Protein 2W4L (pdb70)

Sequence (930 aa):
CKKRDDYLEWPEYFMAVAFLSSAQRSKDPNSQVGACIVNSENKIVGIGYNGMPNGCSDDVLPWRRTAENKLDTKYPYVCHAELNAIMNDVKGCSMYVALFPCNECAKLLIIQAGIKEVIFMSDKYHDSSDEATAARLLFNMMAGVTFRKFIPKCSKIVIDFDSIDYLEWPEYFMAVAFLSAQRSKDPNSQVGACIVNSENKIVGIGYNGMPNGCSDDVLPWRRTAENKLDTKYPYVCHAELNAIMNKDVKGCSMYVALFPCNECAKLIIQAGIKEVIFMSDKYHDSDEATAARLLFNMAGVTFRKFIPKCSKIVIDFDSINDYLEWPEYFMAVAFLSAQRSKDPNSQVGACIVNSENKIVGIGYNGMPNGCSDDVLPPYVCHAELNAIMNKVKGCSMYVALFPCNECAKLIIQAGIIKEVIFMSDKYHDSDEATAARLLFNMAGVTFRKFIPKCSKIVIDFDSIDYLEWPEYFMAVAFLSAQRSKDPNSQVGACIVNSENKIVGIGYNGMPNGCVLPWRRTAENKTKYPYVCHAELNAIMNKVKGCSMYVALFPCNECAKLIIQAGIKEVIFMSDKYHDSDEATAARLLFNMAGVTFRKFIPKCSKIVIDFDSIYLEWPEYFMAVAFLSAQRSKDPNSQVGACIVNSENKIVGIGYNGMPNGCSDDVLPWRRTAENKLDTKYPYVCHAELNAIMNKNLTDVKGCSMYVALFPCNECAKLIIQAGIKEVIFMSDKYHDSDEATAARLLFNMAGVTFRKFIPKCSKIVIDFDSINSRPKRDDYLEWPEYFMAVAFLSSAQRSKDPNSQVGACIVNSENKIVGIGYNGMPNGCSDDVLPWRRTAENKLDTKYPYVCHAELNAIMNDVKGCSMYVALFPCNECAKLIIQAGIKEVIFMMSDKYHDSDEATAARLLFNMAGVTFRKFIPKCSKIVIDFDSIN

Solvent-accessible surface area: 39322 Å² total; per-residue (Å²): 84,99,66,49,103,111,57,22,82,121,28,5,3,1,0,0,0,0,11,0,0,6,48,35,0,29,1,61,84,42,60,13,0,0,0,0,5,42,108,112,56,46,37,47,6,20,2,43,9,5,17,2,68,68,15,48,31,102,92,8,33,18,145,130,115,43,122,67,110,33,67,6,16,110,8,5,12,0,79,1,8,14,16,0,20,36,66,144,18,110,46,5,23,0,9,0,1,32,16,0,26,13,70,4,0,6,8,0,9,13,7,20,1,102,37,0,1,14,12,6,34,109,128,80,135,40,55,80,8,45,2,0,42,75,0,0,98,62,16,53,7,66,57,111,119,11,138,35,159,51,51,112,10,62,0,41,1,92,83,45,198,81,16,51,69,49,10,2,2,0,0,0,0,18,0,0,12,62,14,6,120,3,87,80,48,94,41,2,0,0,0,4,37,109,120,54,51,9,15,4,24,0,45,8,10,24,3,92,64,15,16,124,99,87,6,23,51,127,130,116,46,162,54,111,36,52,8,14,117,12,3,12,0,80,0,13,15,14,0,8,29,52,83,156,9,86,45,4,22,0,14,3,7,44,14,1,29,12,78,5,0,6,5,0,10,20,5,19,0,94,42,0,1,13,25,14,33,124,125,76,136,37,46,86,7,45,0,0,44,68,0,0,101,48,14,45,5,86,60,109,83,10,142,36,166,42,56,119,7,78,0,56,0,83,81,23,110,196,91,14,80,72,54,4,2,3,0,0,0,0,13,0,0,6,60,14,6,107,31,120,136,62,77,18,0,0,0,0,6,42,98,107,60,43,12,20,6,20,1,46,9,18,53,2,83,80,0,68,142,49,136,57,168,120,58,41,0,72,0,8,13,15,0,14,32,56,81,59,167,45,8,22,0,21,0,1,36,14,0,26,33,60,4,0,15,6,0,7,20,13,8,3,45,43,0,12,13,7,1,32,100,123,80,132,37,64,96,6,28,20,0,42,18,2,0,93,28,23,62,11,66,60,122,107,14,130,40,163,44,60,116,7,52,1,55,1,101,82,62,171,86,15,88,76,48,19,5,2,0,0,0,0,9,0,0,6,53,41,6,153,21,119,104,43,79,12,0,0,0,0,6,24,83,124,57,42,19,37,6,23,2,64,6,12,68,3,85,65,58,191,24,61,132,61,204,70,7,51,132,98,106,160,119,16,2,21,0,69,0,7,11,19,0,7,35,98,53,44,132,36,3,24,0,17,0,0,30,15,1,28,30,66,4,0,12,6,0,6,20,8,21,1,108,45,0,0,12,23,2,36,98,123,79,138,36,121,95,5,67,38,0,43,78,1,0,101,42,16,54,7,73,53,102,118,9,121,26,170,83,53,105,16,66,2,34,1,98,82,44,150,22,71,104,22,6,3,1,0,0,0,0,13,0,0,6,38,11,6,78,3,91,75,43,80,19,0,0,0,0,6,42,103,136,56,33,26,4,5,24,0,48,9,10,12,0,84,64,2,53,127,103,93,10,22,41,126,125,116,51,175,58,114,38,63,3,16,97,11,4,10,0,79,1,9,10,11,0,0,22,49,40,43,94,126,41,0,103,46,7,23,0,6,0,1,33,23,2,31,10,72,4,0,6,8,0,9,12,2,22,1,98,42,0,1,13,30,16,43,107,136,89,128,31,61,91,9,54,1,0,78,63,0,0,99,54,18,47,4,78,53,100,94,8,134,29,176,57,50,120,7,66,0,39,1,66,62,19,75,52,230,177,100,44,102,114,53,20,78,114,33,17,3,1,0,0,0,0,11,0,0,5,48,38,0,32,2,42,66,44,59,16,0,0,0,0,4,43,112,104,54,57,36,51,6,20,1,47,8,7,17,2,81,70,11,49,34,107,105,3,25,2,97,135,113,49,118,63,112,33,69,6,11,103,5,8,11,0,78,0,8,10,18,0,17,21,75,133,19,120,44,4,21,0,6,0,1,36,16,1,28,13,71,4,0,6,6,0,8,16,5,17,1,88,77,0,2,12,28,13,31,123,130,79,132,33,65,92,7,46,1,0,45,65,0,0,99,54,18,43,6,87,69,123,105,6,130,34,115,70,47,102,10,72,0,52,0,70,81,20,117

Organism: Homo sapiens (NCBI:txid9606)

B-factor: mean 27.49, std 8.94, range [11.86, 60.99]

Secondary structure (DSSP, 8-state):
----SSPPPHHHHHHHHHHHHHTT---SS---EEEEE-TTS-EEEEEESBPPTT--TTTS---S--SSGGGSSTTT-B-HHHHHHH---TT-EEEEEEPPPHHHHHHHHHTT--EEEEEE-TTTTSHHHHHHHHHHHHHT-EEEE---S-SEEEEEGGG-/----HHHHHHHHHHHHHTT---SS---EEEEE-TT--EEEEEE-BPPTT--SS-S---S--SSGGGSSTTT-B-HHHHHHHT---TT-EEEEEEPPPHHHHHHHHHHT--EEEEEE-TTTTSHHHHHHHHHHHHHT-EEEE---S-SEEEEEGGGG-/-PPPHHHHHHHHHHHHHTT---SS---EEEEE-TTS-EEEEEE-BPPTT-TT-------B-HHHHHHHT--TT-EEEEEE---HHHHHHHHHTT--EEEEEE-TTTTSHHHHHHHHHHHHHT-EEEE---SSSEEEEEGGG-/----HHHHHHHHHHHHHTT---SS---EEEEE-TTS-EEEEEE-BPPTT---TTHHHHHH----SS-B-HHHHHHHH--TT-EEEEEEPPPHHHHHHHHHHT--EEEEEE-TTTTSHHHHHHHHHHHHHT-EEEE---SSSEEEEEGGG-/---HHHHHHHHHHHHHTT---SS---EEEEE-TTS-EEEEEE-BPPTT--SS-S---S--SSGGGSSTTTPBPHHHHHHHT--SS--TT-EEEEEEPPPHHHHHHHHHTT--EEEEEE-TTTTSHHHHHHHHHHHHHT-EEEE---S-SEEEEEGGGGTS--/--SSPPPHHHHHHHHHHHHHTT---SS---EEEEE-TTS-EEEEEE-BPPTT--TTTS---S--SSGGGSSTTTPBPHHHHHHH---TT-EEEEEEPPPHHHHHHHHHHT--EEEEEE-TTTTSHHHHHHHHHHHHHT-EEEE---SSSEEEEEGGGG-

Structure (mmCIF, N/CA/C/O backbone):
data_2W4L
#
_entry.id   2W4L
#
_cell.length_a   66.230
_cell.length_b   80.070
_cell.length_c   96.240
_cell.angle_alpha   90.00
_cell.angle_beta   94.34
_cell.angle_gamma   90.00
#
_symmetry.space_group_name_H-M   'P 1 21 1'
#
loop_
_entity.id
_entity.type
_entity.pdbx_description
1 polymer 'DEOXYCYTIDYLATE DEAMINASE'
2 non-polymer 'ZINC ION'
3 non-polymer 'CHLORIDE ION'
4 water water
#
loop_
_atom_site.group_PDB
_atom_site.id
_atom_site.type_symbol
_atom_site.label_atom_id
_atom_site.label_alt_id
_atom_site.label_comp_id
_atom_site.label_asym_id
_atom_site.label_entity_id
_atom_site.label_seq_id
_atom_site.pdbx_PDB_ins_code
_atom_site.Cartn_x
_atom_site.Cartn_y
_atom_site.Cartn_z
_atom_site.occupancy
_atom_site.B_iso_or_equiv
_atom_site.auth_seq_id
_atom_site.auth_comp_id
_atom_site.auth_asym_id
_atom_site.auth_atom_id
_atom_site.pdbx_PDB_model_num
ATOM 1 N N . CYS A 1 3 ? 30.431 54.310 73.292 1.00 47.53 6 CYS A N 1
ATOM 2 C CA . CYS A 1 3 ? 31.162 53.462 72.305 1.00 47.11 6 CYS A CA 1
ATOM 3 C C . CYS A 1 3 ? 31.598 52.157 72.961 1.00 46.43 6 CYS A C 1
ATOM 4 O O . CYS A 1 3 ? 32.523 52.144 73.778 1.00 46.85 6 CYS A O 1
ATOM 7 N N . LYS A 1 4 ? 30.930 51.065 72.595 1.00 45.41 7 LYS A N 1
ATOM 8 C CA . LYS A 1 4 ? 31.104 49.774 73.258 1.00 44.57 7 LYS A CA 1
ATOM 9 C C . LYS A 1 4 ? 31.671 48.724 72.302 1.00 43.72 7 LYS A C 1
ATOM 10 O O . LYS A 1 4 ? 31.825 48.978 71.106 1.00 43.37 7 LYS A O 1
ATOM 13 N N . LYS A 1 5 ? 31.969 47.542 72.838 1.00 42.66 8 LYS A N 1
ATOM 14 C CA . LYS A 1 5 ? 32.527 46.450 72.042 1.00 41.96 8 LYS A CA 1
ATOM 15 C C . LYS A 1 5 ? 31.497 45.870 71.067 1.00 41.18 8 LYS A C 1
ATOM 16 O O . LYS A 1 5 ? 30.285 46.039 71.255 1.00 40.90 8 LYS A O 1
ATOM 22 N N . ARG A 1 6 ? 31.987 45.198 70.024 1.00 40.32 9 ARG A N 1
ATOM 23 C CA . ARG A 1 6 ? 31.121 44.471 69.081 1.00 39.62 9 ARG A CA 1
ATOM 24 C C . ARG A 1 6 ? 30.380 43.352 69.798 1.00 39.01 9 ARG A C 1
ATOM 25 O O . ARG A 1 6 ? 30.904 42.770 70.746 1.00 38.92 9 ARG A O 1
ATOM 33 N N . ASP A 1 7 ? 29.177 43.041 69.318 1.00 38.52 10 ASP A N 1
ATOM 34 C CA . ASP A 1 7 ? 28.429 41.867 69.769 1.00 38.00 10 ASP A CA 1
ATOM 35 C C . ASP A 1 7 ? 28.514 40.705 68.765 1.00 37.46 10 ASP A C 1
ATOM 36 O O . ASP A 1 7 ? 28.269 39.554 69.133 1.00 37.51 10 ASP A O 1
ATOM 38 N N . ASP A 1 8 ? 28.892 41.014 67.520 1.00 36.54 11 ASP A N 1
ATOM 39 C CA . ASP A 1 8 ? 28.856 40.065 66.392 1.00 35.91 11 ASP A CA 1
ATOM 40 C C . ASP A 1 8 ? 30.221 39.454 65.995 1.00 34.72 11 ASP A C 1
ATOM 41 O O . ASP A 1 8 ? 30.389 39.005 64.863 1.00 34.87 11 ASP A O 1
ATOM 46 N N . TYR A 1 9 ? 31.185 39.427 66.911 1.00 33.07 12 TYR A N 1
ATOM 47 C CA . TYR A 1 9 ? 32.517 38.881 66.602 1.00 31.85 12 TYR A CA 1
ATOM 48 C C . TYR A 1 9 ? 32.506 37.349 66.499 1.00 30.62 12 TYR A C 1
ATOM 49 O O . TYR A 1 9 ? 31.604 36.685 67.020 1.00 30.18 12 TYR A O 1
ATOM 58 N N . LEU A 1 10 ? 33.515 36.804 65.819 1.00 29.11 13 LEU A N 1
ATOM 59 C CA . LEU A 1 10 ? 33.686 35.356 65.682 1.00 27.89 13 LEU A CA 1
ATOM 60 C C . LEU A 1 10 ? 34.182 34.742 67.000 1.00 27.29 13 LEU A C 1
ATOM 61 O O . LEU A 1 10 ? 35.219 35.139 67.522 1.00 27.30 13 LEU A O 1
ATOM 66 N N . GLU A 1 11 ? 33.442 33.773 67.529 1.00 26.56 14 GLU A N 1
ATOM 67 C CA . GLU A 1 11 ? 33.789 33.150 68.804 1.00 26.25 14 GLU A CA 1
ATOM 68 C C . GLU A 1 11 ? 34.795 32.029 68.603 1.00 25.11 14 GLU A C 1
ATOM 69 O O . GLU A 1 11 ? 34.949 31.531 67.491 1.00 24.06 14 GLU A O 1
ATOM 75 N N . TRP A 1 12 ? 35.457 31.618 69.685 1.00 24.34 15 TRP A N 1
ATOM 76 C CA . TRP A 1 12 ? 36.600 30.706 69.564 1.00 24.20 15 TRP A CA 1
ATOM 77 C C . TRP A 1 12 ? 36.286 29.306 69.011 1.00 23.32 15 TRP A C 1
ATOM 78 O O . TRP A 1 12 ? 37.077 28.797 68.225 1.00 23.48 15 TRP A O 1
ATOM 89 N N . PRO A 1 13 ? 35.136 28.691 69.384 1.00 22.38 16 PRO A N 1
ATOM 90 C CA . PRO A 1 13 ? 34.859 27.353 68.828 1.00 21.87 16 PRO A CA 1
ATOM 91 C C . PRO A 1 13 ? 34.673 27.357 67.308 1.00 21.43 16 PRO A C 1
ATOM 92 O O . PRO A 1 13 ? 35.219 26.502 66.620 1.00 21.96 16 PRO A O 1
ATOM 96 N N . GLU A 1 14 ? 33.929 28.328 66.789 1.00 20.84 17 GLU A N 1
ATOM 97 C CA . GLU A 1 14 ? 33.728 28.434 65.353 1.00 20.75 17 GLU A CA 1
ATOM 98 C C . GLU A 1 14 ? 35.030 28.817 64.677 1.00 19.92 17 GLU A C 1
ATOM 99 O O . GLU A 1 14 ? 35.315 28.349 63.582 1.00 19.35 17 GLU A O 1
ATOM 105 N N . TYR A 1 15 ? 35.814 29.671 65.337 1.00 19.25 18 TYR A N 1
ATOM 106 C CA . TYR A 1 15 ? 37.092 30.106 64.793 1.00 18.64 18 TYR A CA 1
ATOM 107 C C . TYR A 1 15 ? 38.058 28.928 64.547 1.00 18.04 18 TYR A C 1
ATOM 108 O O . TYR A 1 15 ? 38.639 28.825 63.469 1.00 17.90 18 TYR A O 1
ATOM 117 N N . PHE A 1 16 ? 38.219 28.053 65.541 1.00 17.49 19 PHE A N 1
ATOM 118 C CA . PHE A 1 16 ? 39.140 26.916 65.423 1.00 17.14 19 PHE A CA 1
ATOM 119 C C . PHE A 1 16 ? 38.692 25.913 64.355 1.00 16.76 19 PHE A C 1
ATOM 120 O O . PHE A 1 16 ? 39.522 25.379 63.627 1.00 16.78 19 PHE A O 1
ATOM 128 N N . MET A 1 17 ? 37.391 25.641 64.275 1.00 16.45 20 MET A N 1
ATOM 129 C CA . MET A 1 17 ? 36.882 24.764 63.216 1.00 16.39 20 MET A CA 1
ATOM 130 C C . MET A 1 17 ? 36.986 25.444 61.845 1.00 15.75 20 MET A C 1
ATOM 131 O O . MET A 1 17 ? 37.242 24.770 60.846 1.00 15.72 20 MET A O 1
ATOM 136 N N . ALA A 1 18 ? 36.805 26.767 61.795 1.00 15.05 21 ALA A N 1
ATOM 137 C CA . ALA A 1 18 ? 36.981 27.522 60.553 1.00 14.77 21 ALA A CA 1
ATOM 138 C C . ALA A 1 18 ? 38.428 27.444 60.033 1.00 14.51 21 ALA A C 1
ATOM 139 O O . ALA A 1 18 ? 38.649 27.373 58.826 1.00 14.41 21 ALA A O 1
ATOM 141 N N . VAL A 1 19 ? 39.403 27.481 60.937 1.00 14.58 22 VAL A N 1
ATOM 142 C CA . VAL A 1 19 ? 40.804 27.295 60.556 1.00 14.67 22 VAL A CA 1
ATOM 143 C C . VAL A 1 19 ? 40.985 25.904 59.932 1.00 15.10 22 VAL A C 1
ATOM 144 O O . VAL A 1 19 ? 41.668 25.770 58.926 1.00 15.57 22 VAL A O 1
ATOM 148 N N . ALA A 1 20 ? 40.355 24.885 60.516 1.00 14.89 23 ALA A N 1
ATOM 149 C CA . ALA A 1 20 ? 40.391 23.532 59.955 1.00 15.12 23 ALA A CA 1
ATOM 150 C C . ALA A 1 20 ? 39.803 23.500 58.531 1.00 14.96 23 ALA A C 1
ATOM 151 O O . ALA A 1 20 ? 40.436 23.002 57.604 1.00 15.15 23 ALA A O 1
ATOM 153 N N . PHE A 1 21 ? 38.599 24.031 58.365 1.00 14.60 24 PHE A N 1
ATOM 154 C CA . PHE A 1 21 ? 37.953 24.065 57.049 1.00 14.76 24 PHE A CA 1
ATOM 155 C C . PHE A 1 21 ? 38.665 24.949 56.025 1.00 14.81 24 PHE A C 1
ATOM 156 O O . PHE A 1 21 ? 38.650 24.643 54.840 1.00 14.74 24 PHE A O 1
ATOM 164 N N . LEU A 1 22 ? 39.298 26.031 56.474 1.00 14.84 25 LEU A N 1
ATOM 165 C CA . LEU A 1 22 ? 40.076 26.883 55.577 1.00 15.02 25 LEU A CA 1
ATOM 166 C C . LEU A 1 22 ? 41.316 26.128 55.109 1.00 15.47 25 LEU A C 1
ATOM 167 O O . LEU A 1 22 ? 41.634 26.112 53.923 1.00 15.78 25 LEU A O 1
ATOM 172 N N . SER A 1 23 ? 42.010 25.495 56.049 1.00 15.98 26 SER A N 1
ATOM 173 C CA A SER A 1 23 ? 43.183 24.692 55.714 0.50 15.98 26 SER A CA 1
ATOM 174 C CA B SER A 1 23 ? 43.181 24.686 55.732 0.50 15.81 26 SER A CA 1
ATOM 175 C C . SER A 1 23 ? 42.836 23.587 54.721 1.00 16.08 26 SER A C 1
ATOM 176 O O . SER A 1 23 ? 43.605 23.320 53.810 1.00 16.02 26 SER A O 1
ATOM 181 N N . ALA A 1 24 ? 41.673 22.956 54.893 1.00 16.65 27 ALA A N 1
ATOM 182 C CA . ALA A 1 24 ? 41.214 21.905 53.973 1.00 17.18 27 ALA A CA 1
ATOM 183 C C . ALA A 1 24 ? 41.141 22.376 52.511 1.00 17.75 27 ALA A C 1
ATOM 184 O O . ALA A 1 24 ? 41.413 21.593 51.594 1.00 17.88 27 ALA A O 1
ATOM 186 N N . GLN A 1 25 ? 40.807 23.651 52.294 1.00 18.18 28 GLN A N 1
ATOM 187 C CA . GLN A 1 25 ? 40.748 24.234 50.940 1.00 18.69 28 GLN A CA 1
ATOM 188 C C . GLN A 1 25 ? 42.097 24.277 50.210 1.00 18.89 28 GLN A C 1
ATOM 189 O O . GLN A 1 25 ? 42.141 24.519 49.004 1.00 18.45 28 GLN A O 1
ATOM 195 N N . ARG A 1 26 ? 43.192 24.057 50.938 1.00 19.09 29 ARG A N 1
ATOM 196 C CA . ARG A 1 26 ? 44.510 23.931 50.331 1.00 19.22 29 ARG A CA 1
ATOM 197 C C . ARG A 1 26 ? 44.733 22.579 49.651 1.00 19.64 29 ARG A C 1
ATOM 198 O O . ARG A 1 26 ? 45.682 22.440 48.874 1.00 19.19 29 ARG A O 1
ATOM 206 N N . SER A 1 27 ? 43.897 21.588 49.964 1.00 20.26 30 SER A N 1
ATOM 207 C CA . SER A 1 27 ? 44.103 20.218 49.479 1.00 21.43 30 SER A CA 1
ATOM 208 C C . SER A 1 27 ? 44.016 20.101 47.954 1.00 22.09 30 SER A C 1
ATOM 209 O O . SER A 1 27 ? 43.146 20.696 47.330 1.00 21.57 30 SER A O 1
ATOM 212 N N . LYS A 1 28 ? 44.935 19.330 47.378 1.00 23.08 31 LYS A N 1
ATOM 213 C CA . LYS A 1 28 ? 44.987 19.091 45.937 1.00 23.98 31 LYS A CA 1
ATOM 214 C C . LYS A 1 28 ? 44.238 17.807 45.565 1.00 24.66 31 LYS A C 1
ATOM 215 O O . LYS A 1 28 ? 44.140 17.478 44.384 1.00 24.12 31 LYS A O 1
ATOM 221 N N . ASP A 1 29 ? 43.724 17.087 46.569 1.00 25.18 32 ASP A N 1
ATOM 222 C CA . ASP A 1 29 ? 42.959 15.868 46.344 1.00 25.85 32 ASP A CA 1
ATOM 223 C C . ASP A 1 29 ? 41.591 16.246 45.759 1.00 26.46 32 ASP A C 1
ATOM 224 O O . ASP A 1 29 ? 40.836 16.974 46.403 1.00 26.50 32 ASP A O 1
ATOM 229 N N . PRO A 1 30 ? 41.270 15.755 44.539 1.00 27.13 33 PRO A N 1
ATOM 230 C CA . PRO A 1 30 ? 40.007 16.103 43.863 1.00 27.19 33 PRO A CA 1
ATOM 231 C C . PRO A 1 30 ? 38.752 15.530 44.507 1.00 27.46 33 PRO A C 1
ATOM 232 O O . PRO A 1 30 ? 37.661 16.047 44.279 1.00 27.67 33 PRO A O 1
ATOM 236 N N . ASN A 1 31 ? 38.905 14.488 45.316 1.00 27.56 34 ASN A N 1
ATOM 237 C CA . ASN A 1 31 ? 37.772 13.783 45.881 1.00 27.77 34 ASN A CA 1
ATOM 238 C C . ASN A 1 31 ? 37.528 14.048 47.370 1.00 27.45 34 ASN A C 1
ATOM 239 O O . ASN A 1 31 ? 36.404 13.928 47.834 1.00 27.59 34 ASN A O 1
ATOM 244 N N . SER A 1 32 ? 38.566 14.430 48.109 1.00 27.10 35 SER A N 1
ATOM 245 C CA . SER A 1 32 ? 38.448 14.642 49.553 1.00 26.57 35 SER A CA 1
ATOM 246 C C . SER A 1 32 ? 39.350 15.783 50.011 1.00 25.61 35 SER A C 1
ATOM 247 O O . SER A 1 32 ? 40.537 15.780 49.731 1.00 25.75 35 SER A O 1
ATOM 250 N N . GLN A 1 33 ? 38.777 16.772 50.685 1.00 24.57 36 GLN A N 1
ATOM 251 C CA . GLN A 1 33 ? 39.559 17.831 51.304 1.00 23.51 36 GLN A CA 1
ATOM 252 C C . GLN A 1 33 ? 39.178 17.902 52.783 1.00 22.37 36 GLN A C 1
ATOM 253 O O . GLN A 1 33 ? 38.030 18.204 53.129 1.00 22.26 36 GLN A O 1
ATOM 259 N N . VAL A 1 34 ? 40.144 17.596 53.641 1.00 20.66 37 VAL A N 1
ATOM 260 C CA . VAL A 1 34 ? 39.951 17.592 55.089 1.00 19.71 37 VAL A CA 1
ATOM 261 C C . VAL A 1 34 ? 41.023 18.467 55.749 1.00 18.53 37 VAL A C 1
ATOM 262 O O . VAL A 1 34 ? 42.156 18.574 55.257 1.00 17.22 37 VAL A O 1
ATOM 266 N N . GLY A 1 35 ? 40.644 19.097 56.854 1.00 17.62 38 GLY A N 1
ATOM 267 C CA . GLY A 1 35 ? 41.552 19.922 57.626 1.00 17.31 38 GLY A CA 1
ATOM 268 C C . GLY A 1 35 ? 41.484 19.608 59.101 1.00 17.30 38 GLY A C 1
ATOM 269 O O . GLY A 1 35 ? 40.487 19.068 59.579 1.00 17.15 38 GLY A O 1
ATOM 270 N N . ALA A 1 36 ? 42.558 19.938 59.816 1.00 17.19 39 ALA A N 1
ATOM 271 C CA . ALA A 1 36 ? 42.621 19.737 61.264 1.00 17.57 39 ALA A CA 1
ATOM 272 C C . ALA A 1 36 ? 43.336 20.911 61.925 1.00 18.11 39 ALA A C 1
ATOM 273 O O . ALA A 1 36 ? 44.188 21.542 61.312 1.00 17.65 39 ALA A O 1
ATOM 275 N N . CYS A 1 37 ? 42.979 21.183 63.179 1.00 19.22 40 CYS A N 1
ATOM 276 C CA . CYS A 1 37 ? 43.540 22.288 63.952 1.00 19.32 40 CYS A CA 1
ATOM 277 C C . CYS A 1 37 ? 43.728 21.857 65.416 1.00 19.21 40 CYS A C 1
ATOM 278 O O . CYS A 1 37 ? 42.756 21.467 66.066 1.00 19.22 40 CYS A O 1
ATOM 281 N N . ILE A 1 38 ? 44.960 21.932 65.929 1.00 18.60 41 ILE A N 1
ATOM 282 C CA . ILE A 1 38 ? 45.254 21.540 67.318 1.00 18.56 41 ILE A CA 1
ATOM 283 C C . ILE A 1 38 ? 45.399 22.795 68.188 1.00 18.83 41 ILE A C 1
ATOM 284 O O . ILE A 1 38 ? 46.106 23.730 67.811 1.00 18.12 41 ILE A O 1
ATOM 289 N N . VAL A 1 39 ? 44.726 22.801 69.340 1.00 19.50 42 VAL A N 1
ATOM 290 C CA . VAL A 1 39 ? 44.700 23.941 70.258 1.00 20.40 42 VAL A CA 1
ATOM 291 C C . VAL A 1 39 ? 45.083 23.519 71.684 1.00 21.34 42 VAL A C 1
ATOM 292 O O . VAL A 1 39 ? 44.673 22.459 72.156 1.00 21.31 42 VAL A O 1
ATOM 296 N N . ASN A 1 40 ? 45.868 24.348 72.370 1.00 22.64 43 ASN A N 1
ATOM 297 C CA . ASN A 1 40 ? 46.330 24.017 73.725 1.00 23.97 43 ASN A CA 1
ATOM 298 C C . ASN A 1 40 ? 45.402 24.574 74.807 1.00 25.27 43 ASN A C 1
ATOM 299 O O . ASN A 1 40 ? 44.379 25.182 74.501 1.00 25.01 43 ASN A O 1
ATOM 304 N N . SER A 1 41 ? 45.771 24.362 76.071 1.00 27.21 44 SER A N 1
ATOM 305 C CA . SER A 1 41 ? 44.974 24.812 77.214 1.00 28.45 44 SER A CA 1
ATOM 306 C C . SER A 1 41 ? 44.800 26.331 77.265 1.00 29.15 44 SER A C 1
ATOM 307 O O . SER A 1 41 ? 43.870 26.824 77.907 1.00 29.85 44 SER A O 1
ATOM 310 N N . GLU A 1 42 ? 45.684 27.062 76.582 1.00 29.71 45 GLU A N 1
ATOM 311 C CA . GLU A 1 42 ? 45.610 28.525 76.495 1.00 29.94 45 GLU A CA 1
ATOM 312 C C . GLU A 1 42 ? 44.737 29.012 75.339 1.00 29.21 45 GLU A C 1
ATOM 313 O O . GLU A 1 42 ? 44.667 30.210 75.089 1.00 29.22 45 GLU A O 1
ATOM 319 N N . ASN A 1 43 ? 44.090 28.092 74.622 1.00 28.60 46 ASN A N 1
ATOM 320 C CA . ASN A 1 43 ? 43.288 28.442 73.449 1.00 27.81 46 ASN A CA 1
ATOM 321 C C . ASN A 1 43 ? 44.138 29.073 72.341 1.00 27.01 46 ASN A C 1
ATOM 322 O O . ASN A 1 43 ? 43.673 29.933 71.597 1.00 26.68 46 ASN A O 1
ATOM 327 N N . LYS A 1 44 ? 45.392 28.629 72.246 1.00 26.08 47 LYS A N 1
ATOM 328 C CA . LYS A 1 44 ? 46.291 29.026 71.171 1.00 25.58 47 LYS A CA 1
ATOM 329 C C . LYS A 1 44 ? 46.469 27.828 70.231 1.00 24.36 47 LYS A C 1
ATOM 330 O O . LYS A 1 44 ? 46.498 26.677 70.678 1.00 23.44 47 LYS A O 1
ATOM 336 N N . ILE A 1 45 ? 46.571 28.111 68.933 1.00 23.28 48 ILE A N 1
ATOM 337 C CA . ILE A 1 45 ? 46.721 27.077 67.898 1.00 22.31 48 ILE A CA 1
ATOM 338 C C . ILE A 1 45 ? 48.164 26.620 67.886 1.00 22.34 48 ILE A C 1
ATOM 339 O O . ILE A 1 45 ? 49.067 27.437 67.737 1.00 22.71 48 ILE A O 1
ATOM 344 N N . VAL A 1 46 ? 48.382 25.317 68.039 1.00 22.11 49 VAL A N 1
ATOM 345 C CA . VAL A 1 46 ? 49.734 24.752 68.073 1.00 22.14 49 VAL A CA 1
ATOM 346 C C . VAL A 1 46 ? 50.041 23.863 66.864 1.00 21.67 49 VAL A C 1
ATOM 347 O O . VAL A 1 46 ? 51.147 23.346 66.745 1.00 22.31 49 VAL A O 1
ATOM 351 N N . GLY A 1 47 ? 49.071 23.668 65.973 1.00 20.80 50 GLY A N 1
ATOM 352 C CA . GLY A 1 47 ? 49.275 22.787 64.818 1.00 20.05 50 GLY A CA 1
ATOM 353 C C . GLY A 1 47 ? 48.107 22.817 63.849 1.00 19.21 50 GLY A C 1
ATOM 354 O O . GLY A 1 47 ? 46.960 22.817 64.275 1.00 18.40 50 GLY A O 1
ATOM 355 N N . ILE A 1 48 ? 48.403 22.871 62.548 1.00 18.42 51 ILE A N 1
ATOM 356 C CA . ILE A 1 48 ? 47.363 22.876 61.509 1.00 18.25 51 ILE A CA 1
ATOM 357 C C . ILE A 1 48 ? 47.759 21.949 60.361 1.00 18.19 51 ILE A C 1
ATOM 358 O O . ILE A 1 48 ? 48.920 21.901 59.961 1.00 17.78 51 ILE A O 1
ATOM 363 N N . GLY A 1 49 ? 46.790 21.225 59.815 1.00 18.03 52 GLY A N 1
ATOM 364 C CA . GLY A 1 49 ? 47.073 20.327 58.715 1.00 18.04 52 GLY A CA 1
ATOM 365 C C . GLY A 1 49 ? 45.932 20.151 57.738 1.00 17.97 52 GLY A C 1
ATOM 366 O O . GLY A 1 49 ? 44.768 20.424 58.046 1.00 17.54 52 GLY A O 1
ATOM 367 N N . TYR A 1 50 ? 46.285 19.692 56.545 1.00 17.89 53 TYR A N 1
ATOM 368 C CA . TYR A 1 50 ? 45.304 19.241 55.570 1.00 17.91 53 TYR A CA 1
ATOM 369 C C . TYR A 1 50 ? 45.833 17.990 54.888 1.00 17.76 53 TYR A C 1
ATOM 370 O O . TYR A 1 50 ? 47.019 17.677 54.995 1.00 16.75 53 TYR A O 1
ATOM 379 N N . ASN A 1 51 ? 44.945 17.273 54.205 1.00 17.95 54 ASN A N 1
ATOM 380 C CA . ASN A 1 51 ? 45.327 16.050 53.506 1.00 18.21 54 ASN A CA 1
ATOM 381 C C . ASN A 1 51 ? 46.098 16.323 52.206 1.00 18.39 54 ASN A C 1
ATOM 382 O O . ASN A 1 51 ? 45.714 17.163 51.404 1.00 17.90 54 ASN A O 1
ATOM 387 N N . GLY A 1 52 ? 47.191 15.591 52.015 1.00 18.88 55 GLY A N 1
ATOM 388 C CA . GLY A 1 52 ? 48.056 15.790 50.854 1.00 19.42 55 GLY A CA 1
ATOM 389 C C . GLY A 1 52 ? 49.251 14.857 50.861 1.00 19.80 55 GLY A C 1
ATOM 390 O O . GLY A 1 52 ? 49.408 14.041 51.764 1.00 20.20 55 GLY A O 1
ATOM 391 N N . MET A 1 53 ? 50.098 15.000 49.852 1.00 19.93 56 MET A N 1
ATOM 392 C CA . MET A 1 53 ? 51.291 14.184 49.711 1.00 19.88 56 MET A CA 1
ATOM 393 C C . MET A 1 53 ? 52.386 14.673 50.666 1.00 20.11 56 MET A C 1
ATOM 394 O O . MET A 1 53 ? 52.347 15.814 51.135 1.00 19.94 56 MET A O 1
ATOM 399 N N . PRO A 1 54 ? 53.356 13.804 50.992 1.00 20.26 57 PRO A N 1
ATOM 400 C CA . PRO A 1 54 ? 54.363 14.257 51.951 1.00 20.77 57 PRO A CA 1
ATOM 401 C C . PRO A 1 54 ? 55.187 15.431 51.432 1.00 21.28 57 PRO A C 1
ATOM 402 O O . PRO A 1 54 ? 55.180 15.715 50.232 1.00 20.80 57 PRO A O 1
ATOM 406 N N . ASN A 1 55 ? 55.877 16.100 52.352 1.00 22.08 58 ASN A N 1
ATOM 407 C CA . ASN A 1 55 ? 56.716 17.240 52.028 1.00 22.98 58 ASN A CA 1
ATOM 408 C C . ASN A 1 55 ? 57.768 16.868 50.993 1.00 23.68 58 ASN A C 1
ATOM 409 O O . ASN A 1 55 ? 58.379 15.798 51.071 1.00 23.55 58 ASN A O 1
ATOM 414 N N . GLY A 1 56 ? 57.954 17.757 50.020 1.00 24.59 59 GLY A N 1
ATOM 415 C CA . GLY A 1 56 ? 58.905 17.552 48.938 1.00 25.35 59 GLY A CA 1
ATOM 416 C C . GLY A 1 56 ? 58.381 16.720 47.782 1.00 26.04 59 GLY A C 1
ATOM 417 O O . GLY A 1 56 ? 59.067 16.588 46.768 1.00 25.54 59 GLY A O 1
ATOM 418 N N . CYS A 1 57 ? 57.173 16.165 47.925 1.00 27.19 60 CYS A N 1
ATOM 419 C CA . CYS A 1 57 ? 56.595 15.272 46.921 1.00 28.17 60 CYS A CA 1
ATOM 420 C C . CYS A 1 57 ? 55.545 16.023 46.096 1.00 29.72 60 CYS A C 1
ATOM 421 O O . CYS A 1 57 ? 54.727 16.786 46.630 1.00 29.93 60 CYS A O 1
ATOM 424 N N . SER A 1 58 ? 55.588 15.828 44.784 1.00 31.28 61 SER A N 1
ATOM 425 C CA . SER A 1 58 ? 54.819 16.666 43.873 1.00 32.23 61 SER A CA 1
ATOM 426 C C . SER A 1 58 ? 53.411 16.115 43.723 1.00 32.95 61 SER A C 1
ATOM 427 O O . SER A 1 58 ? 53.200 14.900 43.567 1.00 32.03 61 SER A O 1
ATOM 430 N N . ASP A 1 59 ? 52.444 17.029 43.764 1.00 33.97 62 ASP A N 1
ATOM 431 C CA . ASP A 1 59 ? 51.049 16.680 43.529 1.00 34.68 62 ASP A CA 1
ATOM 432 C C . ASP A 1 59 ? 50.799 16.427 42.045 1.00 35.00 62 ASP A C 1
ATOM 433 O O . ASP A 1 59 ? 49.676 16.103 41.666 1.00 35.14 62 ASP A O 1
ATOM 438 N N . ASP A 1 60 ? 51.834 16.616 41.215 1.00 35.05 63 ASP A N 1
ATOM 439 C CA . ASP A 1 60 ? 51.819 16.189 39.815 1.00 35.20 63 ASP A CA 1
ATOM 440 C C . ASP A 1 60 ? 52.883 15.107 39.543 1.00 34.48 63 ASP A C 1
ATOM 441 O O . ASP A 1 60 ? 53.399 15.011 38.433 1.00 34.79 63 ASP A O 1
ATOM 446 N N . VAL A 1 61 ? 53.238 14.320 40.554 1.00 33.37 64 VAL A N 1
ATOM 447 C CA . VAL A 1 61 ? 54.133 13.167 40.355 1.00 32.60 64 VAL A CA 1
ATOM 448 C C . VAL A 1 61 ? 53.581 11.881 40.971 1.00 31.70 64 VAL A C 1
ATOM 449 O O . VAL A 1 61 ? 53.874 10.790 40.488 1.00 31.97 64 VAL A O 1
ATOM 453 N N . LEU A 1 62 ? 52.779 12.008 42.024 1.00 30.43 65 LEU A N 1
ATOM 454 C CA . LEU A 1 62 ? 52.111 10.866 42.622 1.00 29.25 65 LEU A CA 1
ATOM 455 C C . LEU A 1 62 ? 50.643 10.879 42.193 1.00 29.11 65 LEU A C 1
ATOM 456 O O . LEU A 1 62 ? 50.070 11.950 41.981 1.00 28.32 65 LEU A O 1
ATOM 461 N N . PRO A 1 63 ? 50.031 9.687 42.066 1.00 28.83 66 PRO A N 1
ATOM 462 C CA . PRO A 1 63 ? 48.674 9.568 41.538 1.00 29.04 66 PRO A CA 1
ATOM 463 C C . PRO A 1 63 ? 47.606 9.933 42.564 1.00 29.37 66 PRO A C 1
ATOM 464 O O . PRO A 1 63 ? 47.775 9.664 43.764 1.00 28.88 66 PRO A O 1
ATOM 468 N N . TRP A 1 64 ? 46.514 10.526 42.091 1.00 29.71 67 TRP A N 1
ATOM 469 C CA . TRP A 1 64 ? 45.400 10.916 42.961 1.00 30.22 67 TRP A CA 1
ATOM 470 C C . TRP A 1 64 ? 44.175 10.001 42.856 1.00 31.34 67 TRP A C 1
ATOM 471 O O . TRP A 1 64 ? 43.217 10.183 43.603 1.00 31.33 67 TRP A O 1
ATOM 482 N N . ARG A 1 65 ? 44.196 9.025 41.948 1.00 32.60 68 ARG A N 1
ATOM 483 C CA . ARG A 1 65 ? 43.024 8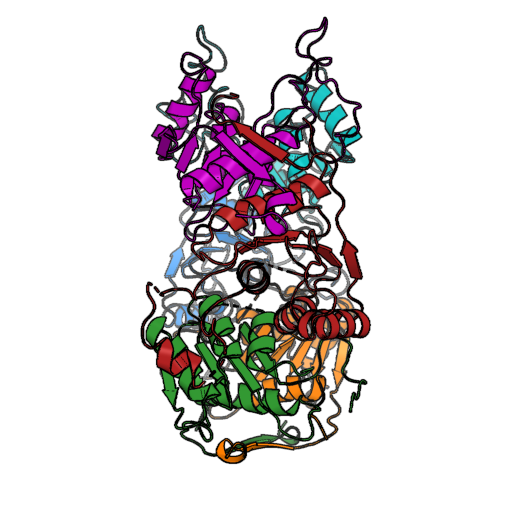.155 41.745 1.00 33.72 68 ARG A CA 1
ATOM 484 C C . ARG A 1 65 ? 42.793 7.160 42.884 1.00 34.20 68 ARG A C 1
ATOM 485 O O . ARG A 1 65 ? 43.728 6.742 43.562 1.00 34.05 68 ARG A O 1
ATOM 493 N N . ARG A 1 66 ? 41.527 6.797 43.083 1.00 34.81 69 ARG A N 1
ATOM 494 C CA . ARG A 1 66 ? 41.116 5.965 44.215 1.00 35.50 69 ARG A CA 1
ATOM 495 C C . ARG A 1 66 ? 41.106 4.480 43.889 1.00 35.56 69 ARG A C 1
ATOM 496 O O . ARG A 1 66 ? 41.211 3.656 44.786 1.00 35.67 69 ARG A O 1
ATOM 504 N N . THR A 1 67 ? 40.965 4.139 42.611 1.00 35.87 70 THR A N 1
ATOM 505 C CA . THR A 1 67 ? 40.979 2.742 42.185 1.00 36.14 70 THR A CA 1
ATOM 506 C C . THR A 1 67 ? 41.935 2.554 41.013 1.00 36.19 70 THR A C 1
ATOM 507 O O . THR A 1 67 ? 42.100 3.444 40.179 1.00 36.45 70 THR A O 1
ATOM 511 N N . ALA A 1 68 ? 42.577 1.394 40.980 1.00 36.47 71 ALA A N 1
ATOM 512 C CA . ALA A 1 68 ? 43.434 0.996 39.868 1.00 36.65 71 ALA A CA 1
ATOM 513 C C . ALA A 1 68 ? 43.709 -0.491 40.005 1.00 36.85 71 ALA A C 1
ATOM 514 O O . ALA A 1 68 ? 43.406 -1.079 41.039 1.00 36.99 71 ALA A O 1
ATOM 516 N N . GLU A 1 69 ? 44.279 -1.102 38.970 1.00 37.34 72 GLU A N 1
ATOM 517 C CA . GLU A 1 69 ? 44.651 -2.518 39.031 1.00 37.23 72 GLU A CA 1
ATOM 518 C C . GLU A 1 69 ? 45.730 -2.721 40.087 1.00 37.18 72 GLU A C 1
ATOM 519 O O . GLU A 1 69 ? 45.624 -3.610 40.933 1.00 37.43 72 GLU A O 1
ATOM 521 N N . ASN A 1 70 ? 46.762 -1.880 40.025 1.00 36.90 73 ASN A N 1
ATOM 522 C CA . ASN A 1 70 ? 47.868 -1.893 40.982 1.00 36.53 73 ASN A CA 1
ATOM 523 C C . ASN A 1 70 ? 47.661 -0.797 42.034 1.00 35.91 73 ASN A C 1
ATOM 524 O O . ASN A 1 70 ? 47.468 0.378 41.704 1.00 36.04 73 ASN A O 1
ATOM 529 N N . LYS A 1 71 ? 47.704 -1.203 43.298 1.00 35.09 74 LYS A N 1
ATOM 530 C CA . LYS A 1 71 ? 47.588 -0.299 44.447 1.00 34.46 74 LYS A CA 1
ATOM 531 C C . LYS A 1 71 ? 48.565 0.889 44.378 1.00 33.21 74 LYS A C 1
ATOM 532 O O . LYS A 1 71 ? 48.244 2.000 44.814 1.00 33.08 74 LYS A O 1
ATOM 538 N N . LEU A 1 72 ? 49.750 0.640 43.826 1.00 31.97 75 LEU A N 1
ATOM 539 C CA . LEU A 1 72 ? 50.786 1.662 43.671 1.00 31.08 75 LEU A CA 1
ATOM 540 C C . LEU A 1 72 ? 50.403 2.781 42.694 1.00 30.24 75 LEU A C 1
ATOM 541 O O . LEU A 1 72 ? 51.064 3.816 42.664 1.00 29.22 75 LEU A O 1
ATOM 546 N N . ASP A 1 73 ? 49.346 2.564 41.907 1.00 29.56 76 ASP A N 1
ATOM 547 C CA . ASP A 1 73 ? 48.804 3.588 41.006 1.00 29.37 76 ASP A CA 1
ATOM 548 C C . ASP A 1 73 ? 47.642 4.373 41.640 1.00 28.59 76 ASP A C 1
ATOM 549 O O . ASP A 1 73 ? 46.992 5.161 40.957 1.00 28.86 76 ASP A O 1
ATOM 554 N N . THR A 1 74 ? 47.375 4.157 42.931 1.00 27.69 77 THR A N 1
ATOM 555 C CA . THR A 1 74 ? 46.347 4.916 43.660 1.00 26.93 77 THR A CA 1
ATOM 556 C C . THR A 1 74 ? 47.014 5.841 44.680 1.00 26.10 77 THR A C 1
ATOM 557 O O . THR A 1 74 ? 48.197 5.707 44.953 1.00 25.93 77 THR A O 1
ATOM 561 N N . LYS A 1 75 ? 46.247 6.770 45.241 1.00 25.37 78 LYS A N 1
ATOM 562 C CA . LYS A 1 75 ? 46.775 7.745 46.214 1.00 24.84 78 LYS A CA 1
ATOM 563 C C . LYS A 1 75 ? 47.129 7.133 47.578 1.00 23.99 78 LYS A C 1
ATOM 564 O O . LYS A 1 75 ? 47.906 7.706 48.334 1.00 23.89 78 LYS A O 1
ATOM 570 N N . TYR A 1 76 ? 46.546 5.982 47.886 1.00 23.57 79 TYR A N 1
ATOM 571 C CA . TYR A 1 76 ? 46.511 5.481 49.257 1.00 23.20 79 TYR A CA 1
ATOM 572 C C . TYR A 1 76 ? 47.868 5.143 49.852 1.00 21.95 79 TYR A C 1
ATOM 573 O O . TYR A 1 76 ? 48.103 5.440 51.018 1.00 21.65 79 TYR A O 1
ATOM 582 N N . PRO A 1 77 ? 48.769 4.529 49.062 1.00 20.78 80 PRO A N 1
ATOM 583 C CA . PRO A 1 77 ? 50.107 4.295 49.593 1.00 20.07 80 PRO A CA 1
ATOM 584 C C . PRO A 1 77 ? 50.911 5.553 49.963 1.00 19.16 80 PRO A C 1
ATOM 585 O O . PRO A 1 77 ? 51.929 5.435 50.650 1.00 18.71 80 PRO A O 1
ATOM 589 N N . TYR A 1 78 ? 50.442 6.726 49.537 1.00 18.23 81 TYR A N 1
ATOM 590 C CA . TYR A 1 78 ? 51.254 7.940 49.519 1.00 17.70 81 TYR A CA 1
ATOM 591 C C . TYR A 1 78 ? 50.706 9.094 50.343 1.00 17.76 81 TYR A C 1
ATOM 592 O O . TYR A 1 78 ? 51.471 9.895 50.859 1.00 17.27 81 TYR A O 1
ATOM 601 N N . VAL A 1 79 ? 49.387 9.158 50.482 1.00 17.94 82 VAL A N 1
ATOM 602 C CA . VAL A 1 79 ? 48.734 10.339 51.005 1.00 18.22 82 VAL A CA 1
ATOM 603 C C . VAL A 1 79 ? 48.843 10.425 52.528 1.00 18.46 82 VAL A C 1
ATOM 604 O O . VAL A 1 79 ? 48.847 9.405 53.221 1.00 18.66 82 VAL A O 1
ATOM 608 N N . CYS A 1 80 ? 48.987 11.655 53.018 1.00 18.50 83 CYS A N 1
ATOM 609 C CA . CYS A 1 80 ? 48.985 11.967 54.444 1.00 18.79 83 CYS A CA 1
ATOM 610 C C . CYS A 1 80 ? 47.662 12.613 54.844 1.00 18.08 83 CYS A C 1
ATOM 611 O O . CYS A 1 80 ? 47.239 13.582 54.238 1.00 17.89 83 CYS A O 1
ATOM 614 N N . HIS A 1 81 ? 47.019 12.088 55.878 1.00 18.19 84 HIS A N 1
ATOM 615 C CA . HIS A 1 81 ? 45.771 12.669 56.369 1.00 17.94 84 HIS A CA 1
ATOM 616 C C . HIS A 1 81 ? 46.034 13.970 57.110 1.00 17.68 84 HIS A C 1
ATOM 617 O O . HIS A 1 81 ? 47.163 14.239 57.544 1.00 17.03 84 HIS A O 1
ATOM 624 N N . ALA A 1 82 ? 44.987 14.788 57.230 1.00 17.79 85 ALA A N 1
ATOM 625 C CA . ALA A 1 82 ? 45.082 16.107 57.878 1.00 17.52 85 ALA A CA 1
ATOM 626 C C . ALA A 1 82 ? 45.589 16.013 59.315 1.00 17.67 85 ALA A C 1
ATOM 627 O O . ALA A 1 82 ? 46.352 16.866 59.759 1.00 17.51 85 ALA A O 1
ATOM 629 N N . GLU A 1 83 ? 45.150 14.982 60.039 1.00 18.14 86 GLU A N 1
ATOM 630 C CA . GLU A 1 83 ? 45.508 14.813 61.455 1.00 18.32 86 GLU A CA 1
ATOM 631 C C . GLU A 1 83 ? 47.006 14.546 61.624 1.00 18.25 86 GLU A C 1
ATOM 632 O O . GLU A 1 83 ? 47.658 15.125 62.502 1.00 17.85 86 GLU A O 1
ATOM 638 N N . LEU A 1 84 ? 47.545 13.671 60.778 1.00 18.19 87 LEU A N 1
ATOM 639 C CA . LEU A 1 84 ? 48.985 13.419 60.743 1.00 18.45 87 LEU A CA 1
ATOM 640 C C . LEU A 1 84 ? 49.774 14.713 60.514 1.00 18.46 87 LEU A C 1
ATOM 641 O O . LEU A 1 84 ? 50.700 15.024 61.263 1.00 18.88 87 LEU A O 1
ATOM 646 N N . ASN A 1 85 ? 49.391 15.483 59.502 1.00 18.64 88 ASN A N 1
ATOM 647 C CA . ASN A 1 85 ? 50.092 16.731 59.178 1.00 18.53 88 ASN A CA 1
ATOM 648 C C . ASN A 1 85 ? 50.046 17.795 60.273 1.00 18.70 88 ASN A C 1
ATOM 649 O O . ASN A 1 85 ? 51.042 18.487 60.500 1.00 18.44 88 ASN A O 1
ATOM 654 N N . ALA A 1 86 ? 48.902 17.923 60.949 1.00 18.40 89 ALA A N 1
ATOM 655 C CA . ALA A 1 86 ? 48.743 18.893 62.047 1.00 18.67 89 ALA A CA 1
ATOM 656 C C . ALA A 1 86 ? 49.628 18.559 63.256 1.00 19.12 89 ALA A C 1
ATOM 657 O O . ALA A 1 86 ? 50.202 19.449 63.873 1.00 18.32 89 ALA A O 1
ATOM 659 N N . ILE A 1 87 ? 49.721 17.270 63.578 1.00 20.07 90 ILE A N 1
ATOM 660 C CA . ILE A 1 87 ? 50.568 16.782 64.665 1.00 21.24 90 ILE A CA 1
ATOM 661 C C . ILE A 1 87 ? 52.058 16.911 64.307 1.00 22.63 90 ILE A C 1
ATOM 662 O O . ILE A 1 87 ? 52.857 17.347 65.131 1.00 22.73 90 ILE A O 1
ATOM 667 N N . MET A 1 88 ? 52.422 16.564 63.074 1.00 24.27 91 MET A N 1
ATOM 668 C CA . MET A 1 88 ? 53.806 16.743 62.605 1.00 25.72 91 MET A CA 1
ATOM 669 C C . MET A 1 88 ? 54.186 18.212 62.400 1.00 26.26 91 MET A C 1
ATOM 670 O O . MET A 1 88 ? 55.365 18.547 62.399 1.00 26.76 91 MET A O 1
ATOM 675 N N . ASN A 1 89 ? 53.198 19.084 62.219 1.00 27.12 92 ASN A N 1
ATOM 676 C CA . ASN A 1 89 ? 53.423 20.526 62.296 1.00 27.55 92 ASN A CA 1
ATOM 677 C C . ASN A 1 89 ? 53.396 20.965 63.757 1.00 27.91 92 ASN A C 1
ATOM 678 O O . ASN A 1 89 ? 53.329 22.159 64.048 1.00 28.71 92 ASN A O 1
ATOM 683 N N . ASP A 1 94 ? 55.549 20.446 72.303 1.00 43.51 97 ASP A N 1
ATOM 684 C CA . ASP A 1 94 ? 54.665 19.288 72.183 1.00 43.53 97 ASP A CA 1
ATOM 685 C C . ASP A 1 94 ? 53.204 19.731 72.051 1.00 43.06 97 ASP A C 1
ATOM 686 O O . ASP A 1 94 ? 52.906 20.934 72.100 1.00 43.37 97 ASP A O 1
ATOM 691 N N . VAL A 1 95 ? 52.307 18.760 71.874 1.00 42.19 98 VAL A N 1
ATOM 692 C CA . VAL A 1 95 ? 50.866 19.017 71.818 1.00 41.54 98 VAL A CA 1
ATOM 693 C C . VAL A 1 95 ? 50.109 18.184 72.881 1.00 40.96 98 VAL A C 1
ATOM 694 O O . VAL A 1 95 ? 48.985 17.729 72.651 1.00 40.89 98 VAL A O 1
ATOM 698 N N . LYS A 1 96 ? 50.722 18.022 74.056 1.00 40.09 99 LYS A N 1
ATOM 699 C CA . LYS A 1 96 ? 50.184 17.157 75.117 1.00 39.37 99 LYS A CA 1
ATOM 700 C C . LYS A 1 96 ? 49.237 17.902 76.058 1.00 38.06 99 LYS A C 1
ATOM 701 O O . LYS A 1 96 ? 49.638 18.864 76.726 1.00 38.29 99 LYS A O 1
ATOM 707 N N . GLY A 1 97 ? 47.994 17.424 76.133 1.00 36.38 100 GLY A N 1
ATOM 708 C CA . GLY A 1 97 ? 46.923 18.121 76.853 1.00 34.81 100 GLY A CA 1
ATOM 709 C C . GLY A 1 97 ? 46.137 19.047 75.936 1.00 33.08 100 GLY A C 1
ATOM 710 O O . GLY A 1 97 ? 45.463 19.963 76.402 1.00 33.05 100 GLY A O 1
ATOM 711 N N . CYS A 1 98 ? 46.212 18.794 74.630 1.00 31.02 101 CYS A N 1
ATOM 712 C CA . CYS A 1 98 ? 45.571 19.641 73.625 1.00 29.22 101 CYS A CA 1
ATOM 713 C C . CYS A 1 98 ? 44.285 19.016 73.095 1.00 27.47 101 CYS A C 1
ATOM 714 O O . CYS A 1 98 ? 43.956 17.866 73.408 1.00 26.97 101 CYS A O 1
ATOM 717 N N . SER A 1 99 ? 43.570 19.797 72.288 1.00 25.27 102 SER A N 1
ATOM 718 C CA . SER A 1 99 ? 42.363 19.362 71.609 1.00 24.15 102 SER A CA 1
ATOM 719 C C . SER A 1 99 ? 42.557 19.487 70.109 1.00 22.96 102 SER A C 1
ATOM 720 O O . SER A 1 99 ? 43.217 20.418 69.650 1.00 22.63 102 SER A O 1
ATOM 723 N N . MET A 1 100 ? 41.983 18.560 69.349 1.00 21.63 103 MET A N 1
ATOM 724 C CA . MET A 1 100 ? 42.024 18.635 67.896 1.00 20.98 103 MET A CA 1
ATOM 725 C C . MET A 1 100 ? 40.626 18.864 67.322 1.00 20.28 103 MET A C 1
ATOM 726 O O . MET A 1 100 ? 39.710 18.066 67.548 1.00 20.17 103 MET A O 1
ATOM 731 N N . TYR A 1 101 ? 40.481 19.955 66.573 1.00 19.51 104 TYR A N 1
ATOM 732 C CA . TYR A 1 101 ? 39.309 20.191 65.728 1.00 18.94 104 TYR A CA 1
ATOM 733 C C . TYR A 1 101 ? 39.555 19.573 64.351 1.00 18.78 104 TYR A C 1
ATOM 734 O O . TYR A 1 101 ? 40.590 19.843 63.731 1.00 18.02 104 TYR A O 1
ATOM 743 N N . VAL A 1 102 ? 38.632 18.722 63.897 1.00 18.38 105 VAL A N 1
ATOM 744 C CA . VAL A 1 102 ? 38.747 18.036 62.609 1.00 18.68 105 VAL A CA 1
ATOM 745 C C . VAL A 1 102 ? 37.422 18.049 61.850 1.00 18.72 105 VAL A C 1
ATOM 746 O O . VAL A 1 102 ? 36.354 17.922 62.443 1.00 18.52 105 VAL A O 1
ATOM 750 N N . ALA A 1 103 ? 37.499 18.188 60.531 1.00 18.96 106 ALA A N 1
ATOM 751 C CA . ALA A 1 103 ? 36.307 18.171 59.691 1.00 19.29 106 ALA A CA 1
ATOM 752 C C . ALA A 1 103 ? 35.629 16.807 59.726 1.00 19.52 106 ALA A C 1
ATOM 753 O O . ALA A 1 103 ? 34.409 16.719 59.728 1.00 19.59 106 ALA A O 1
ATOM 755 N N . LEU A 1 104 ? 36.432 15.752 59.792 1.00 19.73 107 LEU A N 1
ATOM 756 C CA . LEU A 1 104 ? 35.941 14.385 59.689 1.00 19.90 107 LEU A CA 1
ATOM 757 C C . LEU A 1 104 ? 36.519 13.528 60.813 1.00 19.74 107 LEU A C 1
ATOM 758 O O . LEU A 1 104 ? 37.706 13.632 61.131 1.00 19.69 107 LEU A O 1
ATOM 763 N N . PHE A 1 105 ? 35.675 12.689 61.420 1.00 19.49 108 PHE A N 1
ATOM 764 C CA . PHE A 1 105 ? 36.109 11.786 62.482 1.00 19.20 108 PHE A CA 1
ATOM 765 C C . PHE A 1 105 ? 37.373 11.037 62.041 1.00 18.92 108 PHE A C 1
ATOM 766 O O . PHE A 1 105 ? 37.431 10.517 60.923 1.00 18.45 108 PHE A O 1
ATOM 774 N N . PRO A 1 106 ? 38.401 11.004 62.908 1.00 18.75 109 PRO A N 1
ATOM 775 C CA . PRO A 1 106 ? 39.659 10.369 62.498 1.00 18.59 109 PRO A CA 1
ATOM 776 C C . PRO A 1 106 ? 39.585 8.857 62.245 1.00 18.67 109 PRO A C 1
ATOM 777 O O . PRO A 1 106 ? 38.920 8.140 62.984 1.00 18.70 109 PRO A O 1
ATOM 781 N N . CYS A 1 107 ? 40.300 8.396 61.218 1.00 18.54 110 CYS A N 1
ATOM 782 C CA . CYS A 1 107 ? 40.515 6.971 60.993 1.00 18.60 110 CYS A CA 1
ATOM 783 C C . CYS A 1 107 ? 41.365 6.407 62.133 1.00 18.68 110 CYS A C 1
ATOM 784 O O . CYS A 1 107 ? 41.946 7.158 62.935 1.00 18.92 110 CYS A O 1
ATOM 787 N N . ASN A 1 108 ? 41.435 5.086 62.204 1.00 18.59 111 ASN A N 1
ATOM 788 C CA . ASN A 1 108 ? 42.178 4.407 63.270 1.00 18.57 111 ASN A CA 1
ATOM 789 C C . ASN A 1 108 ? 43.689 4.665 63.257 1.00 18.35 111 ASN A C 1
ATOM 790 O O . ASN A 1 108 ? 44.328 4.642 64.300 1.00 18.19 111 ASN A O 1
ATOM 795 N N . GLU A 1 109 ? 44.261 4.908 62.083 1.00 18.43 112 GLU A N 1
ATOM 796 C CA . GLU A 1 109 ? 45.684 5.226 61.992 1.00 18.81 112 GLU A CA 1
ATOM 797 C C . GLU A 1 109 ? 45.980 6.613 62.568 1.00 18.49 112 GLU A C 1
ATOM 798 O O . GLU A 1 109 ? 46.983 6.812 63.254 1.00 18.41 112 GLU A O 1
ATOM 804 N N . CYS A 1 110 ? 45.102 7.569 62.293 1.00 17.86 113 CYS A N 1
ATOM 805 C CA . CYS A 1 110 ? 45.215 8.885 62.899 1.00 17.82 113 CYS A CA 1
ATOM 806 C C . CYS A 1 110 ? 44.959 8.832 64.401 1.00 17.56 113 CYS A C 1
ATOM 807 O O . CYS A 1 110 ? 45.591 9.557 65.157 1.00 17.38 113 CYS A O 1
ATOM 810 N N . ALA A 1 111 ? 44.046 7.962 64.824 1.00 17.89 114 ALA A N 1
ATOM 811 C CA . ALA A 1 111 ? 43.737 7.778 66.246 1.00 17.86 114 ALA A CA 1
ATOM 812 C C . ALA A 1 111 ? 44.981 7.363 67.031 1.00 17.82 114 ALA A C 1
ATOM 813 O O . ALA A 1 111 ? 45.198 7.828 68.148 1.00 17.80 114 ALA A O 1
ATOM 815 N N . LYS A 1 112 ? 45.801 6.494 66.439 1.00 18.25 115 LYS A N 1
ATOM 816 C CA . LYS A 1 112 ? 47.065 6.084 67.049 1.00 18.09 115 LYS A CA 1
ATOM 817 C C . LYS A 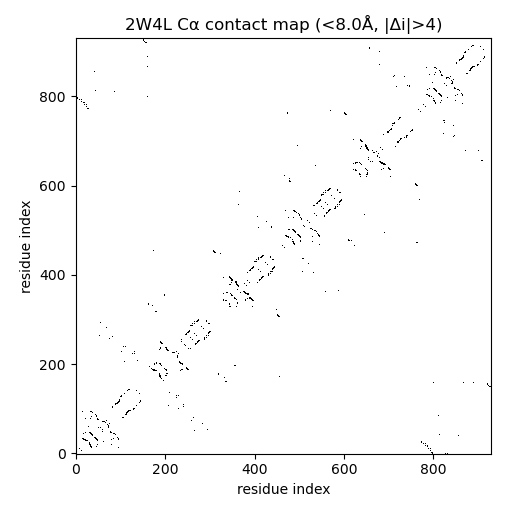1 112 ? 47.982 7.281 67.286 1.00 17.92 115 LYS A C 1
ATOM 818 O O . LYS A 1 112 ? 48.527 7.442 68.380 1.00 18.15 115 LYS A O 1
ATOM 824 N N . LEU A 1 113 ? 48.163 8.098 66.249 1.00 17.47 116 LEU A N 1
ATOM 825 C CA A LEU A 1 113 ? 49.036 9.271 66.310 0.50 17.27 116 LEU A CA 1
ATOM 826 C CA B LEU A 1 113 ? 49.052 9.254 66.323 0.50 17.37 116 LEU A CA 1
ATOM 827 C C . LEU A 1 113 ? 48.514 10.292 67.309 1.00 17.16 116 LEU A C 1
ATOM 828 O O . LEU A 1 113 ? 49.279 10.891 68.062 1.00 17.06 116 LEU A O 1
ATOM 837 N N . ILE A 1 114 ? 47.200 10.492 67.295 1.00 17.02 117 ILE A N 1
ATOM 838 C CA . ILE A 1 114 ? 46.544 11.418 68.207 1.00 16.97 117 ILE A CA 1
ATOM 839 C C . ILE A 1 114 ? 46.807 10.993 69.666 1.00 17.10 117 ILE A C 1
ATOM 840 O O . ILE A 1 114 ? 47.182 11.815 70.505 1.00 17.22 117 ILE A O 1
ATOM 845 N N . ILE A 1 115 ? 46.645 9.706 69.947 1.00 17.13 118 ILE A N 1
ATOM 846 C CA . ILE A 1 115 ? 46.905 9.177 71.287 1.00 17.28 118 ILE A CA 1
ATOM 847 C C . ILE A 1 115 ? 48.370 9.330 71.683 1.00 17.44 118 ILE A C 1
ATOM 848 O O . ILE A 1 115 ? 48.663 9.865 72.746 1.00 17.03 118 ILE A O 1
ATOM 853 N N . GLN A 1 116 ? 49.281 8.879 70.819 1.00 17.66 119 GLN A N 1
ATOM 854 C CA . GLN A 1 116 ? 50.715 8.962 71.107 1.00 18.11 119 GLN A CA 1
ATOM 855 C C . GLN A 1 116 ? 51.197 10.407 71.223 1.00 18.53 119 GLN A C 1
ATOM 856 O O . GLN A 1 116 ? 52.126 10.674 71.984 1.00 19.03 119 GLN A O 1
ATOM 862 N N . ALA A 1 117 ? 50.552 11.334 70.506 1.00 18.88 120 ALA A N 1
ATOM 863 C CA . ALA A 1 117 ? 50.837 12.772 70.638 1.00 19.09 120 ALA A CA 1
ATOM 864 C C . ALA A 1 117 ? 50.352 13.385 71.954 1.00 19.64 120 ALA A C 1
ATOM 865 O O . ALA A 1 117 ? 50.697 14.524 72.274 1.00 19.83 120 ALA A O 1
ATOM 867 N N . GLY A 1 118 ? 49.530 12.657 72.701 1.00 20.41 121 GLY A N 1
ATOM 868 C CA . GLY A 1 118 ? 49.034 13.137 73.992 1.00 20.81 121 GLY A CA 1
ATOM 869 C C . GLY A 1 118 ? 47.865 14.096 73.882 1.00 20.98 121 GLY A C 1
ATOM 870 O O . GLY A 1 118 ? 47.555 14.821 74.832 1.00 21.43 121 GLY A O 1
ATOM 871 N N . ILE A 1 119 ? 47.199 14.098 72.731 1.00 20.97 122 ILE A N 1
ATOM 872 C CA . ILE A 1 119 ? 45.980 14.881 72.555 1.00 20.57 122 ILE A CA 1
ATOM 873 C C . ILE A 1 119 ? 44.869 14.197 73.350 1.00 20.67 122 ILE A C 1
ATOM 874 O O . ILE A 1 119 ? 44.732 12.983 73.286 1.00 20.57 122 ILE A O 1
ATOM 879 N N . LYS A 1 120 ? 44.084 14.975 74.095 1.00 20.97 123 LYS A N 1
ATOM 880 C CA . LYS A 1 120 ? 43.083 14.417 75.013 1.00 21.40 123 LYS A CA 1
ATOM 881 C C . LYS A 1 120 ? 41.636 14.580 74.529 1.00 20.74 123 LYS A C 1
ATOM 882 O O . LYS A 1 120 ? 40.712 14.069 75.161 1.00 20.11 123 LYS A O 1
ATOM 888 N N . GLU A 1 121 ? 41.439 15.284 73.419 1.00 20.02 124 GLU A N 1
ATOM 889 C CA . GLU A 1 121 ? 40.098 15.601 72.958 1.00 19.60 124 GLU A CA 1
ATOM 890 C C . GLU A 1 121 ? 40.056 15.804 71.444 1.00 19.23 124 GLU A C 1
ATOM 891 O O . GLU A 1 121 ? 40.891 16.521 70.884 1.00 18.70 124 GLU A O 1
ATOM 897 N N . VAL A 1 122 ? 39.077 15.169 70.802 1.00 18.43 125 VAL A N 1
ATOM 898 C CA . VAL A 1 122 ? 38.830 15.323 69.374 1.00 18.38 125 VAL A CA 1
ATOM 899 C C . VAL A 1 122 ? 37.405 15.873 69.144 1.00 18.08 125 VAL A C 1
ATOM 900 O O . VAL A 1 122 ? 36.418 15.301 69.599 1.00 17.63 125 VAL A O 1
ATOM 904 N N . ILE A 1 123 ? 37.330 16.993 68.438 1.00 17.67 126 ILE A N 1
ATOM 905 C CA . ILE A 1 123 ? 36.072 17.671 68.159 1.00 17.85 126 ILE A CA 1
ATOM 906 C C . ILE A 1 123 ? 35.882 17.618 66.649 1.00 17.94 126 ILE A C 1
ATOM 907 O O . ILE A 1 123 ? 36.647 18.230 65.898 1.00 17.60 126 ILE A O 1
ATOM 912 N N . PHE A 1 124 ? 34.879 16.864 66.208 1.00 18.08 127 PHE A N 1
ATOM 913 C CA . PHE A 1 124 ? 34.688 16.574 64.786 1.00 18.66 127 PHE A CA 1
ATOM 914 C C . PHE A 1 124 ? 33.394 17.189 64.261 1.00 19.09 127 PHE A C 1
ATOM 915 O O . PHE A 1 124 ? 32.426 17.333 65.003 1.00 18.49 127 PHE A O 1
ATOM 923 N N . MET A 1 125 ? 33.404 17.561 62.984 1.00 19.90 128 MET A N 1
ATOM 924 C CA . MET A 1 125 ? 32.231 18.103 62.323 1.00 21.11 128 MET A CA 1
ATOM 925 C C . MET A 1 125 ? 31.368 16.961 61.755 1.00 21.96 128 MET A C 1
ATOM 926 O O . MET A 1 125 ? 30.166 16.900 62.024 1.00 21.88 128 MET A O 1
ATOM 931 N N . SER A 1 126 ? 31.980 16.059 60.989 1.00 22.54 129 SER A N 1
ATOM 932 C CA . SER A 1 126 ? 31.250 14.938 60.377 1.00 23.33 129 SER A CA 1
ATOM 933 C C . SER A 1 126 ? 31.717 13.577 60.902 1.00 23.56 129 SER A C 1
ATOM 934 O O . SER A 1 126 ? 32.913 13.345 61.037 1.00 23.45 129 SER A O 1
ATOM 937 N N . ASP A 1 127 ? 30.764 12.690 61.196 1.00 24.22 130 ASP A N 1
ATOM 938 C CA . ASP A 1 127 ? 31.049 11.287 61.523 1.00 24.90 130 ASP A CA 1
ATOM 939 C C . ASP A 1 127 ? 30.302 10.386 60.530 1.00 25.74 130 ASP A C 1
ATOM 940 O O . ASP A 1 127 ? 29.626 9.424 60.895 1.00 25.45 130 ASP A O 1
ATOM 945 N N . LYS A 1 128 ? 30.477 10.722 59.260 1.00 26.77 131 LYS A N 1
ATOM 946 C CA . LYS A 1 128 ? 29.743 10.153 58.134 1.00 27.87 131 LYS A CA 1
ATOM 947 C C . LYS A 1 128 ? 29.988 8.653 57.968 1.00 28.17 131 LYS A C 1
ATOM 948 O O . LYS A 1 128 ? 29.117 7.925 57.483 1.00 27.88 131 LYS A O 1
ATOM 954 N N . TYR A 1 129 ? 31.182 8.209 58.371 1.00 28.39 132 TYR A N 1
ATOM 955 C CA . TYR A 1 129 ? 31.595 6.816 58.236 1.00 28.64 132 TYR A CA 1
ATOM 956 C C . TYR A 1 129 ? 31.611 6.083 59.584 1.00 28.48 132 TYR A C 1
ATOM 957 O O . TYR A 1 129 ? 32.399 5.160 59.788 1.00 28.42 132 TYR A O 1
ATOM 966 N N . HIS A 1 130 ? 30.718 6.478 60.489 1.00 28.21 133 HIS A N 1
ATOM 967 C CA . HIS A 1 130 ? 30.652 5.907 61.836 1.00 28.10 133 HIS A CA 1
ATOM 968 C C . HIS A 1 130 ? 30.719 4.377 61.847 1.00 28.49 133 HIS A C 1
ATOM 969 O O . HIS A 1 130 ? 31.409 3.793 62.680 1.00 28.19 133 HIS A O 1
ATOM 976 N N . ASP A 1 131 ? 30.019 3.737 60.913 1.00 29.07 134 ASP A N 1
ATOM 977 C CA . ASP A 1 131 ? 29.908 2.269 60.887 1.00 29.67 134 ASP A CA 1
ATOM 978 C C . ASP A 1 131 ? 31.110 1.573 60.248 1.00 29.57 134 ASP A C 1
ATOM 979 O O . ASP A 1 131 ? 31.182 0.343 60.243 1.00 29.46 134 ASP A O 1
ATOM 984 N N . SER A 1 132 ? 32.048 2.352 59.714 1.00 29.64 135 SER A N 1
ATOM 985 C CA A SER A 1 132 ? 33.246 1.795 59.096 0.50 29.69 135 SER A CA 1
ATOM 986 C CA B SER A 1 132 ? 33.252 1.794 59.099 0.50 29.54 135 SER A CA 1
ATOM 987 C C . SER A 1 132 ? 34.109 1.076 60.136 1.00 29.65 135 SER A C 1
ATOM 988 O O . SER A 1 132 ? 34.028 1.370 61.338 1.00 29.30 135 SER A O 1
ATOM 993 N N . ASP A 1 133 ? 34.920 0.127 59.669 1.00 29.89 136 ASP A N 1
ATOM 994 C CA . ASP A 1 133 ? 35.870 -0.581 60.528 1.00 30.00 136 ASP A CA 1
ATOM 995 C C . ASP A 1 133 ? 36.873 0.423 61.077 1.00 29.71 136 ASP A C 1
ATOM 996 O O . ASP A 1 133 ? 37.193 0.406 62.266 1.00 29.86 136 ASP A O 1
ATOM 1001 N N . GLU A 1 134 ? 37.356 1.293 60.191 1.00 29.19 137 GLU A N 1
ATOM 1002 C CA . GLU A 1 134 ? 38.320 2.333 60.540 1.00 29.34 137 GLU A CA 1
ATOM 1003 C C . GLU A 1 134 ? 37.816 3.225 61.673 1.00 28.66 137 GLU A C 1
ATOM 1004 O O . GLU A 1 134 ? 38.538 3.465 62.637 1.00 28.80 137 GLU A O 1
ATOM 1010 N N . ALA A 1 135 ? 36.584 3.715 61.559 1.00 28.04 138 ALA A N 1
ATOM 1011 C CA . ALA A 1 135 ? 36.014 4.581 62.596 1.00 27.37 138 ALA A CA 1
ATOM 1012 C C . ALA A 1 135 ? 35.722 3.795 63.870 1.00 26.80 138 ALA A C 1
ATOM 1013 O O . ALA A 1 135 ? 35.934 4.303 64.968 1.00 26.75 138 ALA A O 1
ATOM 1015 N N . THR A 1 136 ? 35.262 2.554 63.719 1.00 26.11 139 THR A N 1
ATOM 1016 C CA . THR A 1 136 ? 34.982 1.690 64.863 1.00 25.66 139 THR A CA 1
ATOM 1017 C C . THR A 1 136 ? 36.256 1.380 65.660 1.00 25.16 139 THR A C 1
ATOM 1018 O O . THR A 1 136 ? 36.239 1.426 66.893 1.00 25.05 139 THR A O 1
ATOM 1022 N N . ALA A 1 137 ? 37.354 1.083 64.960 1.00 24.35 140 ALA A N 1
ATOM 1023 C CA . ALA A 1 137 ? 38.663 0.908 65.608 1.00 23.88 140 ALA A CA 1
ATOM 1024 C C . ALA A 1 137 ? 39.141 2.197 66.283 1.00 23.14 140 ALA A C 1
ATOM 1025 O O . ALA A 1 137 ? 39.704 2.158 67.365 1.00 23.04 140 ALA A O 1
ATOM 1027 N N . ALA A 1 138 ? 38.914 3.337 65.634 1.00 22.87 141 ALA A N 1
ATOM 1028 C CA . ALA A 1 138 ? 39.292 4.640 66.192 1.00 22.19 141 ALA A CA 1
ATOM 1029 C C . ALA A 1 138 ? 38.584 4.929 67.523 1.00 21.94 141 ALA A C 1
ATOM 1030 O O . ALA A 1 138 ? 39.229 5.313 68.508 1.00 21.45 141 ALA A O 1
ATOM 1032 N N . ARG A 1 139 ? 37.268 4.734 67.555 1.00 21.68 142 ARG A N 1
ATOM 1033 C CA . ARG A 1 139 ? 36.487 4.929 68.785 1.00 21.77 142 ARG A CA 1
ATOM 1034 C C . ARG A 1 139 ? 36.960 4.041 69.936 1.00 21.88 142 ARG A C 1
ATOM 1035 O O . ARG A 1 139 ? 37.059 4.500 71.083 1.00 21.76 142 ARG A O 1
ATOM 1043 N N . LEU A 1 140 ? 37.246 2.776 69.630 1.00 21.90 143 LEU A N 1
ATOM 1044 C CA . LEU A 1 140 ? 37.734 1.825 70.633 1.00 22.54 143 LEU A CA 1
ATOM 1045 C C . LEU A 1 140 ? 39.088 2.260 71.212 1.00 22.38 143 LEU A C 1
ATOM 1046 O O . LEU A 1 140 ? 39.303 2.202 72.423 1.00 22.94 143 LEU A O 1
ATOM 1051 N N . LEU A 1 141 ? 39.993 2.703 70.345 1.00 22.11 144 LEU A N 1
ATOM 1052 C CA . LEU A 1 141 ? 41.295 3.206 70.784 1.00 22.05 144 LEU A CA 1
ATOM 1053 C C . LEU A 1 141 ? 41.145 4.429 71.688 1.00 21.96 144 LEU A C 1
ATOM 1054 O O . LEU A 1 141 ? 41.760 4.487 72.746 1.00 21.98 144 LEU A O 1
ATOM 1059 N N . PHE A 1 142 ? 40.330 5.396 71.266 1.00 22.33 145 PHE A N 1
ATOM 1060 C CA . PHE A 1 142 ? 40.069 6.609 72.053 1.00 22.66 145 PHE A CA 1
ATOM 1061 C C . PHE A 1 142 ? 39.426 6.294 73.406 1.00 23.38 145 PHE A C 1
ATOM 1062 O O . PHE A 1 142 ? 39.790 6.874 74.428 1.00 23.19 145 PHE A O 1
ATOM 1070 N N . ASN A 1 143 ? 38.464 5.383 73.407 1.00 24.71 146 ASN A N 1
ATOM 1071 C CA . ASN A 1 143 ? 37.840 4.937 74.656 1.00 25.95 146 ASN A CA 1
ATOM 1072 C C . ASN A 1 143 ? 38.860 4.341 75.624 1.00 25.98 146 ASN A C 1
ATOM 1073 O O . ASN A 1 143 ? 38.908 4.723 76.791 1.00 26.58 146 ASN A O 1
ATOM 1078 N N . MET A 1 144 ? 39.699 3.438 75.134 1.00 26.33 147 MET A N 1
ATOM 1079 C CA A MET A 1 144 ? 40.726 2.813 75.972 0.50 26.20 147 MET A CA 1
ATOM 1080 C CA B MET A 1 144 ? 40.731 2.818 75.968 0.50 26.37 147 MET A CA 1
ATOM 1081 C C . MET A 1 144 ? 41.773 3.814 76.452 1.00 25.81 147 MET A C 1
ATOM 1082 O O . MET A 1 144 ? 42.222 3.741 77.598 1.00 26.04 147 MET A O 1
ATOM 1091 N N . ALA A 1 145 ? 42.166 4.739 75.578 1.00 24.64 148 ALA A N 1
ATOM 1092 C CA . ALA A 1 145 ? 43.183 5.737 75.930 1.00 23.75 148 ALA A CA 1
ATOM 1093 C C . ALA A 1 145 ? 42.645 6.881 76.795 1.00 22.98 148 ALA A C 1
ATOM 1094 O O . ALA A 1 145 ? 43.419 7.675 77.327 1.00 23.02 148 ALA A O 1
ATOM 1096 N N . GLY A 1 146 ? 41.328 6.973 76.940 1.00 22.10 149 GLY A N 1
ATOM 1097 C CA . GLY A 1 146 ? 40.731 8.066 77.701 1.00 21.23 149 GLY A CA 1
ATOM 1098 C C . GLY A 1 146 ? 40.774 9.376 76.930 1.00 20.47 149 GLY A C 1
ATOM 1099 O O . GLY A 1 146 ? 40.917 10.450 77.530 1.00 19.67 149 GLY A O 1
ATOM 1100 N N . VAL A 1 147 ? 40.647 9.284 75.601 1.00 19.63 150 VAL A N 1
ATOM 1101 C CA . VAL A 1 147 ? 40.548 10.462 74.733 1.00 19.09 150 VAL A CA 1
ATOM 1102 C C . VAL A 1 147 ? 39.072 10.763 74.433 1.00 18.80 150 VAL A C 1
ATOM 1103 O O . VAL A 1 147 ? 38.341 9.906 73.951 1.00 18.03 150 VAL A O 1
ATOM 1107 N N . THR A 1 148 ? 38.646 11.986 74.732 1.00 18.71 151 THR A N 1
ATOM 1108 C CA . THR A 1 148 ? 37.277 12.422 74.449 1.00 18.78 151 THR A CA 1
ATOM 1109 C C . THR A 1 148 ? 37.064 12.626 72.950 1.00 19.32 151 THR A C 1
ATOM 1110 O O . THR A 1 148 ? 37.968 13.071 72.243 1.00 19.09 151 THR A O 1
ATOM 1114 N N . PHE A 1 149 ? 35.879 12.274 72.462 1.00 19.61 152 PHE A N 1
ATOM 1115 C CA . PHE A 1 149 ? 35.456 12.700 71.139 1.00 19.83 152 PHE A CA 1
ATOM 1116 C C . PHE A 1 149 ? 34.005 13.162 71.187 1.00 20.36 152 PHE A C 1
ATOM 1117 O O . PHE A 1 149 ? 33.161 12.514 71.817 1.00 20.01 152 PHE A O 1
ATOM 1125 N N . ARG A 1 150 ? 33.740 14.309 70.558 1.00 20.41 153 ARG A N 1
ATOM 1126 C CA . ARG A 1 150 ? 32.415 14.916 70.567 1.00 21.11 153 ARG A CA 1
ATOM 1127 C C . ARG A 1 150 ? 32.132 15.680 69.279 1.00 21.27 153 ARG A C 1
ATOM 1128 O O . ARG A 1 150 ? 33.042 16.219 68.665 1.00 20.42 153 ARG A O 1
ATOM 1136 N N . LYS A 1 151 ? 30.861 15.717 68.879 1.00 22.15 154 LYS A N 1
ATOM 1137 C CA . LYS A 1 151 ? 30.460 16.351 67.633 1.00 22.95 154 LYS A CA 1
ATOM 1138 C C . LYS A 1 151 ? 30.384 17.856 67.812 1.00 23.10 154 LYS A C 1
ATOM 1139 O O . LYS A 1 151 ? 29.842 18.343 68.808 1.00 23.05 154 LYS A O 1
ATOM 1145 N N . PHE A 1 152 ? 30.943 18.584 66.849 1.00 23.44 155 PHE A N 1
ATOM 1146 C CA . PHE A 1 152 ? 30.875 20.037 66.834 1.00 23.71 155 PHE A CA 1
ATOM 1147 C C . PHE A 1 152 ? 29.484 20.474 66.361 1.00 24.37 155 PHE A C 1
ATOM 1148 O O . PHE A 1 152 ? 28.990 20.002 65.330 1.00 23.91 155 PHE A O 1
ATOM 1156 N N . ILE A 1 153 ? 28.857 21.355 67.134 1.00 25.24 156 ILE A N 1
ATOM 1157 C CA . ILE A 1 153 ? 27.581 21.956 66.760 1.00 26.27 156 ILE A CA 1
ATOM 1158 C C . ILE A 1 153 ? 27.806 23.461 66.550 1.00 27.14 156 ILE A C 1
ATOM 1159 O O . ILE A 1 153 ? 27.846 24.223 67.511 1.00 27.02 156 ILE A O 1
ATOM 1164 N N . PRO A 1 154 ? 27.980 23.887 65.287 1.00 28.21 157 PRO A N 1
ATOM 1165 C CA . PRO A 1 154 ? 28.319 25.282 65.017 1.00 29.19 157 PRO A CA 1
ATOM 1166 C C . PRO A 1 154 ? 27.140 26.250 65.198 1.00 30.19 157 PRO A C 1
ATOM 1167 O O . PRO A 1 154 ? 25.989 25.871 64.987 1.00 29.58 157 PRO A O 1
ATOM 1171 N N . LYS A 1 155 ? 27.458 27.482 65.596 1.00 31.51 158 LYS A N 1
ATOM 1172 C CA . LYS A 1 155 ? 26.483 28.574 65.688 1.00 32.88 158 LYS A CA 1
ATOM 1173 C C . LYS A 1 155 ? 26.014 29.064 64.312 1.00 33.84 158 LYS A C 1
ATOM 1174 O O . LYS A 1 155 ? 24.899 29.574 64.183 1.00 34.51 158 LYS A O 1
ATOM 1180 N N . CYS A 1 156 ? 26.868 28.925 63.301 1.00 34.68 159 CYS A N 1
ATOM 1181 C CA . CYS A 1 156 ? 26.547 29.326 61.929 1.00 35.43 159 CYS A CA 1
ATOM 1182 C C . CYS A 1 156 ? 27.077 28.278 60.964 1.00 35.08 159 CYS A C 1
ATOM 1183 O O . CYS A 1 156 ? 27.985 27.534 61.308 1.00 35.79 159 CYS A O 1
ATOM 1186 N N . SER A 1 157 ? 26.515 28.215 59.762 1.00 34.81 160 SER A N 1
ATOM 1187 C CA . SER A 1 157 ? 26.927 27.210 58.779 1.00 34.49 160 SER A CA 1
ATOM 1188 C C . SER A 1 157 ? 28.060 27.706 57.879 1.00 33.98 160 SER A C 1
ATOM 1189 O O . SER A 1 157 ? 28.747 26.899 57.252 1.00 33.98 160 SER A O 1
ATOM 1192 N N . LYS A 1 158 ? 28.252 29.021 57.796 1.00 32.99 161 LYS A N 1
ATOM 1193 C CA . LYS A 1 158 ? 29.276 29.546 56.913 1.00 32.66 161 LYS A CA 1
ATOM 1194 C C . LYS A 1 158 ? 29.862 30.886 57.345 1.00 31.45 161 LYS A C 1
ATOM 1195 O O . LYS A 1 158 ? 29.223 31.673 58.033 1.00 31.25 161 LYS A O 1
ATOM 1201 N N . ILE A 1 159 ? 31.112 31.092 56.945 1.00 30.38 162 ILE A N 1
ATOM 1202 C CA . ILE A 1 159 ? 31.907 32.253 57.322 1.00 29.30 162 ILE A CA 1
ATOM 1203 C C . ILE A 1 159 ? 32.536 32.824 56.056 1.00 28.92 162 ILE A C 1
ATOM 1204 O O . ILE A 1 159 ? 33.091 32.081 55.238 1.00 28.49 162 ILE A O 1
ATOM 1209 N N . VAL A 1 160 ? 32.448 34.139 55.890 1.00 28.38 163 VAL A N 1
ATOM 1210 C CA . VAL A 1 160 ? 32.988 34.790 54.708 1.00 28.39 163 VAL A CA 1
ATOM 1211 C C . VAL A 1 160 ? 34.236 35.580 55.088 1.00 28.62 163 VAL A C 1
ATOM 1212 O O . VAL A 1 160 ? 34.210 36.396 56.011 1.00 28.08 163 VAL A O 1
ATOM 1216 N N . ILE A 1 161 ? 35.337 35.295 54.399 1.00 29.11 164 ILE A N 1
ATOM 1217 C CA . ILE A 1 161 ? 36.546 36.105 54.491 1.00 29.75 164 ILE A CA 1
ATOM 1218 C C . ILE A 1 161 ? 36.500 37.104 53.343 1.00 30.33 164 ILE A C 1
ATOM 1219 O O . ILE A 1 161 ? 36.522 36.706 52.182 1.00 30.32 164 ILE A O 1
ATOM 1224 N N . ASP A 1 162 ? 36.436 38.390 53.668 1.00 31.22 165 ASP A N 1
ATOM 1225 C CA . ASP A 1 162 ? 36.421 39.452 52.660 1.00 32.16 165 ASP A CA 1
ATOM 1226 C C . ASP A 1 162 ? 37.699 40.281 52.746 1.00 32.79 165 ASP A C 1
ATOM 1227 O O . ASP A 1 162 ? 37.901 41.024 53.706 1.00 32.20 165 ASP A O 1
ATOM 1232 N N . PHE A 1 163 ? 38.553 40.145 51.733 1.00 33.80 166 PHE A N 1
ATOM 1233 C CA . PHE A 1 163 ? 39.808 40.878 51.682 1.00 34.80 166 PHE A CA 1
ATOM 1234 C C . PHE A 1 163 ? 39.631 42.385 51.447 1.00 36.10 166 PHE A C 1
ATOM 1235 O O . PHE A 1 163 ? 40.539 43.161 51.745 1.00 36.25 166 PHE A O 1
ATOM 1243 N N . ASP A 1 164 ? 38.473 42.791 50.925 1.00 37.57 167 ASP A N 1
ATOM 1244 C CA . ASP A 1 164 ? 38.175 44.208 50.692 1.00 38.95 167 ASP A CA 1
ATOM 1245 C C . ASP A 1 164 ? 37.573 44.924 51.911 1.00 39.70 167 ASP A C 1
ATOM 1246 O O . ASP A 1 164 ? 37.328 46.130 51.856 1.00 39.94 167 ASP A O 1
ATOM 1251 N N . SER A 1 165 ? 37.362 44.195 53.008 1.00 40.50 168 SER A N 1
ATOM 1252 C CA . SER A 1 165 ? 36.817 44.769 54.243 1.00 41.18 168 SER A CA 1
ATOM 1253 C C . SER A 1 165 ? 37.764 45.765 54.944 1.00 41.76 168 SER A C 1
ATOM 1254 O O . SER A 1 165 ? 37.317 46.587 55.756 1.00 42.00 168 SER A O 1
ATOM 1257 N N . ILE A 1 166 ? 39.060 45.685 54.642 1.00 42.25 169 ILE A N 1
ATOM 1258 C CA . ILE A 1 166 ? 40.059 46.530 55.290 1.00 42.59 169 ILE A CA 1
ATOM 1259 C C . ILE A 1 166 ? 40.055 47.945 54.696 1.00 42.97 169 ILE A C 1
ATOM 1260 O O . ILE A 1 166 ? 39.266 48.260 53.795 1.00 43.31 169 ILE A O 1
ATOM 1265 N N . ASP B 1 8 ? 89.487 -2.395 70.598 1.00 43.57 11 ASP B N 1
ATOM 1266 C CA . ASP B 1 8 ? 88.091 -2.856 70.322 1.00 43.50 11 ASP B CA 1
ATOM 1267 C C . ASP B 1 8 ? 87.060 -2.042 71.107 1.00 43.02 11 ASP B C 1
ATOM 1268 O O . ASP B 1 8 ? 86.642 -2.430 72.201 1.00 43.17 11 ASP B O 1
ATOM 1273 N N . TYR B 1 9 ? 86.659 -0.907 70.541 1.00 42.24 12 TYR B N 1
ATOM 1274 C CA . TYR B 1 9 ? 85.554 -0.124 71.081 1.00 41.52 12 TYR B CA 1
ATOM 1275 C C . TYR B 1 9 ? 84.410 -0.142 70.072 1.00 40.70 12 TYR B C 1
ATOM 1276 O O . TYR B 1 9 ? 84.635 -0.305 68.867 1.00 40.66 12 TYR B O 1
ATOM 1285 N N . LEU B 1 10 ? 83.185 0.014 70.573 1.00 39.47 13 LEU B N 1
ATOM 1286 C CA . LEU B 1 10 ? 81.985 0.057 69.735 1.00 38.49 13 LEU B CA 1
ATOM 1287 C C . LEU B 1 10 ? 81.925 1.392 68.978 1.00 37.69 13 LEU B C 1
ATOM 1288 O O . LEU B 1 10 ? 82.134 2.441 69.573 1.00 37.61 13 LEU B O 1
ATOM 1293 N N . GLU B 1 11 ? 81.637 1.348 67.677 1.00 36.81 14 GLU B N 1
ATOM 1294 C CA . GLU B 1 11 ? 81.538 2.562 66.846 1.00 36.07 14 GLU B CA 1
ATOM 1295 C C . GLU B 1 11 ? 80.147 3.197 66.981 1.00 34.94 14 GLU B C 1
ATOM 1296 O O . GLU B 1 11 ? 79.204 2.534 67.406 1.00 34.26 14 GLU B O 1
ATOM 1302 N N . TRP B 1 12 ? 80.017 4.473 66.613 1.00 33.77 15 TRP B N 1
ATOM 1303 C CA . TRP B 1 12 ? 78.741 5.187 66.774 1.00 32.97 15 TRP B CA 1
ATOM 1304 C C . TRP B 1 12 ? 77.576 4.471 66.087 1.00 31.95 15 TRP B C 1
ATOM 1305 O O . TRP B 1 12 ? 76.554 4.224 66.725 1.00 31.69 15 TRP B O 1
ATOM 1316 N N . PRO B 1 13 ? 77.715 4.146 64.786 1.00 30.69 16 PRO B N 1
ATOM 1317 C CA . PRO B 1 13 ? 76.647 3.411 64.096 1.00 29.75 16 PRO B CA 1
ATOM 1318 C C . PRO B 1 13 ? 76.257 2.083 64.746 1.00 28.61 16 PRO B C 1
ATOM 1319 O O . PRO B 1 13 ? 75.068 1.819 64.882 1.00 28.43 16 PRO B O 1
ATOM 1323 N N . GLU B 1 14 ? 77.233 1.260 65.137 1.00 27.09 17 GLU B N 1
ATOM 1324 C CA . GLU B 1 14 ? 76.938 0.019 65.874 1.00 26.36 17 GLU B CA 1
ATOM 1325 C C . GLU B 1 14 ? 76.194 0.298 67.166 1.00 24.78 17 GLU B C 1
ATOM 1326 O O . GLU B 1 14 ? 75.296 -0.450 67.538 1.00 24.06 17 GLU B O 1
ATOM 1332 N N . TYR B 1 15 ? 76.620 1.349 67.864 1.00 23.70 18 TYR B N 1
ATOM 1333 C CA . TYR B 1 15 ? 76.020 1.748 69.137 1.00 22.93 18 TYR B CA 1
ATOM 1334 C C . TYR B 1 15 ? 74.548 2.082 68.950 1.00 22.08 18 TYR B C 1
ATOM 1335 O O . TYR B 1 15 ? 73.703 1.555 69.660 1.00 22.34 18 TYR B O 1
ATOM 1344 N N . PHE B 1 16 ? 74.249 2.936 67.979 1.00 21.71 19 PHE B N 1
ATOM 1345 C CA . PHE B 1 16 ? 72.871 3.377 67.727 1.00 21.68 19 PHE B CA 1
ATOM 1346 C C . PHE B 1 16 ? 71.977 2.255 67.223 1.00 21.07 19 PHE B C 1
ATOM 1347 O O . PHE B 1 16 ? 70.811 2.177 67.607 1.00 21.04 19 PHE B O 1
ATOM 1355 N N . MET B 1 17 ? 72.510 1.378 66.371 1.00 20.46 20 MET B N 1
ATOM 1356 C CA . MET B 1 17 ? 71.737 0.204 65.949 1.00 20.05 20 MET B CA 1
ATOM 1357 C C . MET B 1 17 ? 71.550 -0.740 67.129 1.00 19.71 20 MET B C 1
ATOM 1358 O O . MET B 1 17 ? 70.499 -1.349 67.271 1.00 19.92 20 MET B O 1
ATOM 1363 N N . ALA B 1 18 ? 72.566 -0.851 67.982 1.00 19.20 21 ALA B N 1
ATOM 1364 C CA . ALA B 1 18 ? 72.433 -1.612 69.219 1.00 19.10 21 ALA B CA 1
ATOM 1365 C C . ALA B 1 18 ? 71.309 -1.058 70.106 1.00 18.74 21 ALA B C 1
ATOM 1366 O O . ALA B 1 18 ? 70.513 -1.822 70.649 1.00 18.64 21 ALA B O 1
ATOM 1368 N N . VAL B 1 19 ? 71.244 0.266 70.250 1.00 18.90 22 VAL B N 1
ATOM 1369 C CA . VAL B 1 19 ? 70.174 0.892 71.041 1.00 18.66 22 VAL B CA 1
ATOM 1370 C C . VAL B 1 19 ? 68.781 0.569 70.470 1.00 18.71 22 VAL B C 1
ATOM 1371 O O . VAL B 1 19 ? 67.846 0.333 71.232 1.00 18.75 22 VAL B O 1
ATOM 1375 N N . ALA B 1 20 ? 68.654 0.542 69.146 1.00 18.53 23 ALA B N 1
ATOM 1376 C CA . ALA B 1 20 ? 67.381 0.193 68.493 1.00 18.98 23 ALA B CA 1
ATOM 1377 C C . ALA B 1 20 ? 66.977 -1.261 68.772 1.00 19.24 23 ALA B C 1
ATOM 1378 O O . ALA B 1 20 ? 65.827 -1.546 69.094 1.00 18.52 23 ALA B O 1
ATOM 1380 N N . PHE B 1 21 ? 67.931 -2.180 68.660 1.00 19.93 24 PHE B N 1
ATOM 1381 C CA . PHE B 1 21 ? 67.661 -3.598 68.941 1.00 20.23 24 PHE B CA 1
ATOM 1382 C C . PHE B 1 21 ? 67.370 -3.842 70.418 1.00 19.93 24 PHE B C 1
ATOM 1383 O O . PHE B 1 21 ? 66.496 -4.625 70.757 1.00 19.52 24 PHE B O 1
ATOM 1391 N N . LEU B 1 22 ? 68.106 -3.166 71.294 1.00 20.02 25 LEU B N 1
ATOM 1392 C CA . LEU B 1 22 ? 67.829 -3.227 72.726 1.00 19.80 25 LEU B CA 1
ATOM 1393 C C . LEU B 1 22 ? 66.405 -2.776 73.034 1.00 19.53 25 LEU B C 1
ATOM 1394 O O . LEU B 1 22 ? 65.698 -3.421 73.799 1.00 18.52 25 LEU B O 1
ATOM 1399 N N . SER B 1 23 ? 65.991 -1.670 72.415 1.00 19.70 26 SER B N 1
ATOM 1400 C CA . SER B 1 23 ? 64.667 -1.099 72.629 1.00 19.74 26 SER B CA 1
ATOM 1401 C C . SER B 1 23 ? 63.544 -2.060 72.266 1.00 19.66 26 SER B C 1
ATOM 1402 O O . SER B 1 23 ? 62.486 -2.028 72.891 1.00 18.95 26 SER B O 1
ATOM 1405 N N . ALA B 1 24 ? 63.789 -2.905 71.261 1.00 19.54 27 ALA B N 1
ATOM 1406 C CA . ALA B 1 24 ? 62.855 -3.959 70.851 1.00 19.86 27 ALA B CA 1
ATOM 1407 C C . ALA B 1 24 ? 62.436 -4.889 72.004 1.00 20.01 27 ALA B C 1
ATOM 1408 O O . ALA B 1 24 ? 61.306 -5.385 72.037 1.00 19.18 27 ALA B O 1
ATOM 1410 N N . GLN B 1 25 ? 63.342 -5.112 72.954 1.00 20.59 28 GLN B N 1
ATOM 1411 C CA . GLN B 1 25 ? 63.085 -6.040 74.055 1.00 21.60 28 GLN B CA 1
ATOM 1412 C C . GLN B 1 25 ? 62.118 -5.488 75.096 1.00 21.85 28 GLN B C 1
ATOM 1413 O O . GLN B 1 25 ? 61.648 -6.230 75.958 1.00 22.46 28 GLN B O 1
ATOM 1419 N N . ARG B 1 26 ? 61.836 -4.187 75.006 1.00 22.33 29 ARG B N 1
ATOM 1420 C CA . ARG B 1 26 ? 60.753 -3.547 75.742 1.00 22.84 29 ARG B CA 1
ATOM 1421 C C . ARG B 1 26 ? 59.369 -3.969 75.236 1.00 22.79 29 ARG B C 1
ATOM 1422 O O . ARG B 1 26 ? 58.388 -3.779 75.939 1.00 22.45 29 ARG B O 1
ATOM 1430 N N . SER B 1 27 ? 59.281 -4.512 74.018 1.00 23.12 30 SER B N 1
ATOM 1431 C CA . SER B 1 27 ? 57.983 -4.796 73.400 1.00 23.53 30 SER B CA 1
ATOM 1432 C C . SER B 1 27 ? 57.210 -5.928 74.073 1.00 24.78 30 SER B C 1
ATOM 1433 O O . SER B 1 27 ? 57.779 -6.964 74.421 1.00 25.14 30 SER B O 1
ATOM 1436 N N . LYS B 1 28 ? 55.904 -5.716 74.235 1.00 25.82 31 LYS B N 1
ATOM 1437 C CA . LYS B 1 28 ? 55.004 -6.721 74.797 1.00 26.79 31 LYS B CA 1
ATOM 1438 C C . LYS B 1 28 ? 54.271 -7.520 73.703 1.00 26.83 31 LYS B C 1
ATOM 1439 O O . LYS B 1 28 ? 53.398 -8.340 74.005 1.00 27.02 31 LYS B O 1
ATOM 1445 N N . ASP B 1 29 ? 54.602 -7.270 72.440 1.00 26.82 32 ASP B N 1
ATOM 1446 C CA . ASP B 1 29 ? 54.067 -8.069 71.343 1.00 27.32 32 ASP B CA 1
ATOM 1447 C C . ASP B 1 29 ? 54.650 -9.491 71.465 1.00 27.55 32 ASP B C 1
ATOM 1448 O O . ASP B 1 29 ? 55.875 -9.664 71.482 1.00 27.16 32 ASP B O 1
ATOM 1453 N N . PRO B 1 30 ? 53.776 -10.510 71.576 1.00 27.99 33 PRO B N 1
ATOM 1454 C CA . PRO B 1 30 ? 54.267 -11.887 71.748 1.00 28.21 33 PRO B CA 1
ATOM 1455 C C . PRO B 1 30 ? 54.903 -12.506 70.499 1.00 28.26 33 PRO B C 1
ATOM 1456 O O . PRO B 1 30 ? 55.652 -13.474 70.619 1.00 28.93 33 PRO B O 1
ATOM 1460 N N . ASN B 1 31 ? 54.628 -11.951 69.322 1.00 28.07 34 ASN B N 1
ATOM 1461 C CA . ASN B 1 31 ? 55.106 -12.527 68.066 1.00 27.96 34 ASN B CA 1
ATOM 1462 C C . ASN B 1 31 ? 56.229 -11.776 67.350 1.00 27.41 34 ASN B C 1
ATOM 1463 O O . ASN B 1 31 ? 57.027 -12.394 66.630 1.00 27.31 34 ASN B O 1
ATOM 1468 N N . SER B 1 32 ? 56.285 -10.456 67.535 1.00 26.36 35 SER B N 1
ATOM 1469 C CA . SER B 1 32 ? 57.214 -9.607 66.791 1.00 25.82 35 SER B CA 1
ATOM 1470 C C . SER B 1 32 ? 57.680 -8.448 67.661 1.00 25.12 35 SER B C 1
ATOM 1471 O O . SER B 1 32 ? 56.861 -7.698 68.187 1.00 24.68 35 SER B O 1
ATOM 1474 N N . GLN B 1 33 ? 58.994 -8.313 67.817 1.00 24.37 36 GLN B N 1
ATOM 1475 C CA . GLN B 1 33 ? 59.572 -7.240 68.616 1.00 23.78 36 GLN B CA 1
ATOM 1476 C C . GLN B 1 33 ? 60.503 -6.417 67.746 1.00 23.39 36 GLN B C 1
ATOM 1477 O O . GLN B 1 33 ? 61.457 -6.946 67.168 1.00 23.10 36 GLN B O 1
ATOM 1483 N N . VAL B 1 34 ? 60.208 -5.117 67.676 1.00 22.88 37 VAL B N 1
ATOM 1484 C CA . VAL B 1 34 ? 60.879 -4.181 66.781 1.00 22.62 37 VAL B CA 1
ATOM 1485 C C . VAL B 1 34 ? 61.289 -2.917 67.546 1.00 22.16 37 VAL B C 1
ATOM 1486 O O . VAL B 1 34 ? 60.562 -2.449 68.415 1.00 22.01 37 VAL B O 1
ATOM 1490 N N . GLY B 1 35 ? 62.447 -2.364 67.205 1.00 22.08 38 GLY B N 1
ATOM 1491 C CA . GLY B 1 35 ? 62.948 -1.167 67.865 1.00 21.89 38 GLY B CA 1
ATOM 1492 C C . GLY B 1 35 ? 63.490 -0.151 66.886 1.00 21.71 38 GLY B C 1
ATOM 1493 O O . GLY B 1 35 ? 63.788 -0.472 65.734 1.00 21.33 38 GLY B O 1
ATOM 1494 N N . ALA B 1 36 ? 63.609 1.090 67.351 1.00 21.54 39 ALA B N 1
ATOM 1495 C CA . ALA B 1 36 ? 64.069 2.182 66.506 1.00 21.33 39 ALA B CA 1
ATOM 1496 C C . ALA B 1 36 ? 64.698 3.298 67.342 1.00 21.61 39 ALA B C 1
ATOM 1497 O O . ALA B 1 36 ? 64.285 3.558 68.473 1.00 21.38 39 ALA B O 1
ATOM 1499 N N . CYS B 1 37 ? 65.698 3.953 66.772 1.00 21.73 40 CYS B N 1
ATOM 1500 C CA . CYS B 1 37 ? 66.448 4.976 67.476 1.00 21.88 40 CYS B CA 1
ATOM 1501 C C . CYS B 1 37 ? 66.635 6.177 66.555 1.00 21.23 40 CYS B C 1
ATOM 1502 O O . CYS B 1 37 ? 67.005 6.004 65.399 1.00 21.35 40 CYS B O 1
ATOM 1505 N N . ILE B 1 38 ? 66.363 7.378 67.056 1.00 20.98 41 ILE B N 1
ATOM 1506 C CA . ILE B 1 38 ? 66.563 8.619 66.283 1.00 20.79 41 ILE B CA 1
ATOM 1507 C C . ILE B 1 38 ? 67.740 9.395 66.868 1.00 21.22 41 ILE B C 1
ATOM 1508 O O . ILE B 1 38 ? 67.822 9.588 68.085 1.00 20.96 41 ILE B O 1
ATOM 1513 N N . VAL B 1 39 ? 68.621 9.860 65.989 1.00 21.84 42 VAL B N 1
ATOM 1514 C CA . VAL B 1 39 ? 69.876 10.501 66.375 1.00 22.69 42 VAL B CA 1
ATOM 1515 C C . VAL B 1 39 ? 70.054 11.799 65.588 1.00 23.52 42 VAL B C 1
ATOM 1516 O O . VAL B 1 39 ? 69.751 11.842 64.402 1.00 23.44 42 VAL B O 1
ATOM 1520 N N . ASN B 1 40 ? 70.527 12.856 66.241 1.00 24.68 43 ASN B N 1
ATOM 1521 C CA . ASN B 1 40 ? 70.848 14.101 65.525 1.00 25.89 43 ASN B CA 1
ATOM 1522 C C . ASN B 1 40 ? 72.299 14.108 65.055 1.00 27.07 43 ASN B C 1
ATOM 1523 O O . ASN B 1 40 ? 73.027 13.140 65.277 1.00 26.97 43 ASN B O 1
ATOM 1528 N N . SER B 1 41 ? 72.717 15.184 64.392 1.00 28.87 44 SER B N 1
ATOM 1529 C CA . SER B 1 41 ? 74.082 15.278 63.847 1.00 30.18 44 SER B CA 1
ATOM 1530 C C . SER B 1 41 ? 75.181 15.363 64.918 1.00 31.07 44 SER B C 1
ATOM 1531 O O . SER B 1 41 ? 76.347 15.122 64.619 1.00 31.74 44 SER B O 1
ATOM 1534 N N . GLU B 1 42 ? 74.813 15.701 66.153 1.00 31.88 45 GLU B N 1
ATOM 1535 C CA . GLU B 1 42 ? 75.765 15.733 67.267 1.00 32.60 45 GLU B CA 1
ATOM 1536 C C . GLU B 1 42 ? 75.889 14.375 67.976 1.00 32.34 45 GLU B C 1
ATOM 1537 O O . GLU B 1 42 ? 76.527 14.288 69.029 1.00 32.13 45 GLU B O 1
ATOM 1543 N N . ASN B 1 43 ? 75.267 13.340 67.405 1.00 32.31 46 ASN B N 1
ATOM 1544 C CA . ASN B 1 43 ? 75.211 11.989 67.980 1.00 32.08 46 ASN B CA 1
ATOM 1545 C C . ASN B 1 43 ? 74.519 11.890 69.334 1.00 31.76 46 ASN B C 1
ATOM 1546 O O . ASN B 1 43 ? 74.864 11.043 70.161 1.00 32.22 46 ASN B O 1
ATOM 1551 N N . LYS B 1 44 ? 73.533 12.751 69.558 1.00 31.15 47 LYS B N 1
ATOM 1552 C CA . LYS B 1 44 ? 72.653 12.607 70.710 1.00 30.69 47 LYS B CA 1
ATOM 1553 C C . LYS B 1 44 ? 71.461 11.757 70.303 1.00 29.75 47 LYS B C 1
ATOM 1554 O O . LYS B 1 44 ? 70.932 11.916 69.206 1.00 29.78 47 LYS B O 1
ATOM 1560 N N . ILE B 1 45 ? 71.052 10.849 71.184 1.00 28.71 48 ILE B N 1
ATOM 1561 C CA . ILE B 1 45 ? 69.817 10.100 70.997 1.00 27.96 48 ILE B CA 1
ATOM 1562 C C . ILE B 1 45 ? 68.672 11.055 71.260 1.00 27.01 48 ILE B C 1
ATOM 1563 O O . ILE B 1 45 ? 68.612 11.677 72.316 1.00 26.94 48 ILE B O 1
ATOM 1568 N N . VAL B 1 46 ? 67.778 11.201 70.291 1.00 26.00 49 VAL B N 1
ATOM 1569 C CA . VAL B 1 46 ? 66.674 12.138 70.442 1.00 25.31 49 VAL B CA 1
ATOM 1570 C C . VAL B 1 46 ? 65.339 11.418 70.614 1.00 24.62 49 VAL B C 1
ATOM 1571 O O . VAL B 1 46 ? 64.421 11.962 71.207 1.00 24.86 49 VAL B O 1
ATOM 1575 N N . GLY B 1 47 ? 65.234 10.187 70.130 1.00 23.41 50 GLY B N 1
ATOM 1576 C CA . GLY B 1 47 ? 64.041 9.403 70.354 1.00 22.54 50 GLY B CA 1
ATOM 1577 C C . GLY B 1 47 ? 64.321 7.924 70.242 1.00 21.90 50 GLY B C 1
ATOM 1578 O O . GLY B 1 47 ? 65.140 7.497 69.435 1.00 21.35 50 GLY B O 1
ATOM 1579 N N . ILE B 1 48 ? 63.641 7.144 71.073 1.00 20.94 51 ILE B N 1
ATOM 1580 C CA . ILE B 1 48 ? 63.691 5.696 70.986 1.00 20.41 51 ILE B CA 1
ATOM 1581 C C . ILE B 1 48 ? 62.261 5.188 70.954 1.00 19.62 51 ILE B C 1
ATOM 1582 O O . ILE B 1 48 ? 61.370 5.773 71.581 1.00 19.25 51 ILE B O 1
ATOM 1587 N N . GLY B 1 49 ? 62.034 4.113 70.207 1.00 18.89 52 GLY B N 1
ATOM 1588 C CA . GLY B 1 49 ? 60.700 3.541 70.081 1.00 18.51 52 GLY B CA 1
ATOM 1589 C C . GLY B 1 49 ? 60.706 2.033 69.939 1.00 18.67 52 GLY B C 1
ATOM 1590 O O . GLY B 1 49 ? 61.709 1.436 69.532 1.00 17.33 52 GLY B O 1
ATOM 1591 N N . TYR B 1 50 ? 59.580 1.424 70.301 1.00 18.73 53 TYR B N 1
ATOM 1592 C CA . TYR B 1 50 ? 59.341 0.008 70.054 1.00 19.39 53 TYR B CA 1
ATOM 1593 C C . TYR B 1 50 ? 57.874 -0.208 69.714 1.00 19.50 53 TYR B C 1
ATOM 1594 O O . TYR B 1 50 ? 57.015 0.635 70.017 1.00 19.12 53 TYR B O 1
ATOM 1603 N N . ASN B 1 51 ? 57.588 -1.332 69.065 1.00 19.53 54 ASN B N 1
ATOM 1604 C CA . ASN B 1 51 ? 56.230 -1.615 68.623 1.00 19.90 54 ASN B CA 1
ATOM 1605 C C . ASN B 1 51 ? 55.339 -1.979 69.804 1.00 20.55 54 ASN B C 1
ATOM 1606 O O . ASN B 1 51 ? 55.773 -2.650 70.748 1.00 20.55 54 ASN B O 1
ATOM 1611 N N . GLY B 1 52 ? 54.095 -1.516 69.760 1.00 20.90 55 GLY B N 1
ATOM 1612 C CA . GLY B 1 52 ? 53.147 -1.823 70.810 1.00 21.77 55 GLY B CA 1
ATOM 1613 C C . GLY B 1 52 ? 51.813 -1.138 70.601 1.00 22.44 55 GLY B C 1
ATOM 1614 O O . GLY B 1 52 ? 51.554 -0.553 69.549 1.00 23.20 55 GLY B O 1
ATOM 1615 N N . MET B 1 53 ? 50.958 -1.214 71.607 1.00 22.73 56 MET B N 1
ATOM 1616 C CA . MET B 1 53 ? 49.656 -0.575 71.528 1.00 23.24 56 MET B CA 1
ATOM 1617 C C . MET B 1 53 ? 49.808 0.866 72.015 1.00 23.37 56 MET B C 1
ATOM 1618 O O . MET B 1 53 ? 50.770 1.179 72.715 1.00 22.84 56 MET B O 1
ATOM 1623 N N . PRO B 1 54 ? 48.891 1.762 71.607 1.00 24.00 57 PRO B N 1
ATOM 1624 C CA . PRO B 1 54 ? 49.001 3.163 72.029 1.00 24.61 57 PRO B CA 1
ATOM 1625 C C . PRO B 1 54 ? 49.038 3.355 73.552 1.00 25.81 57 PRO B C 1
ATOM 1626 O O . PRO B 1 54 ? 48.614 2.473 74.302 1.00 25.36 57 PRO B O 1
ATOM 1630 N N . ASN B 1 55 ? 49.536 4.513 73.980 1.00 27.34 58 ASN B N 1
ATOM 1631 C CA . ASN B 1 55 ? 49.621 4.870 75.392 1.00 28.69 58 ASN B CA 1
ATOM 1632 C C . ASN B 1 55 ? 48.262 4.730 76.079 1.00 30.01 58 ASN B C 1
ATOM 1633 O O . ASN B 1 55 ? 47.241 5.182 75.553 1.00 29.86 58 ASN B O 1
ATOM 1638 N N . GLY B 1 56 ? 48.254 4.075 77.241 1.00 31.72 59 GLY B N 1
ATOM 1639 C CA . GLY B 1 56 ? 47.024 3.828 77.995 1.00 32.89 59 GLY B CA 1
ATOM 1640 C C . GLY B 1 56 ? 46.177 2.651 77.533 1.00 34.21 59 GLY B C 1
ATOM 1641 O O . GLY B 1 56 ? 45.119 2.402 78.111 1.00 34.21 59 GLY B O 1
ATOM 1642 N N . CYS B 1 57 ? 46.625 1.924 76.505 1.00 35.87 60 CYS B N 1
ATOM 1643 C CA . CYS B 1 57 ? 45.849 0.811 75.944 1.00 37.10 60 CYS B CA 1
ATOM 1644 C C . CYS B 1 57 ? 46.484 -0.555 76.260 1.00 39.02 60 CYS B C 1
ATOM 1645 O O . CYS B 1 57 ? 47.209 -0.683 77.242 1.00 39.31 60 CYS B O 1
ATOM 1648 N N . SER B 1 58 ? 46.226 -1.560 75.421 1.00 41.24 61 SER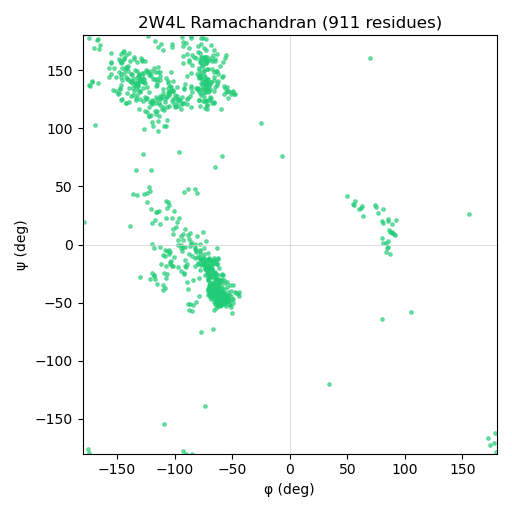 B N 1
ATOM 1649 C CA . SER B 1 58 ? 46.376 -2.982 75.791 1.00 42.85 61 SER B CA 1
ATOM 1650 C C . SER B 1 58 ? 47.007 -3.231 77.162 1.00 44.10 61 SER B C 1
ATOM 1651 O O . SER B 1 58 ? 48.183 -3.599 77.285 1.00 44.62 61 SER B O 1
ATOM 1654 N N . ASP B 1 59 ? 46.191 -3.012 78.189 1.00 45.30 62 ASP B N 1
ATOM 1655 C CA . ASP B 1 59 ? 46.420 -3.565 79.512 1.00 46.14 62 ASP B CA 1
ATOM 1656 C C . ASP B 1 59 ? 45.906 -5.017 79.457 1.00 46.34 62 ASP B C 1
ATOM 1657 O O . ASP B 1 59 ? 45.230 -5.481 80.373 1.00 46.84 62 ASP B O 1
ATOM 1662 N N . ASP B 1 60 ? 46.247 -5.717 78.370 1.00 46.53 63 ASP B N 1
ATOM 1663 C CA . ASP B 1 60 ? 45.709 -7.043 78.030 1.00 46.49 63 ASP B CA 1
ATOM 1664 C C . ASP B 1 60 ? 44.370 -7.006 77.262 1.00 46.47 63 ASP B C 1
ATOM 1665 O O . ASP B 1 60 ? 43.819 -8.062 76.949 1.00 46.43 63 ASP B O 1
ATOM 1667 N N . VAL B 1 61 ? 43.876 -5.810 76.927 1.00 46.25 64 VAL B N 1
ATOM 1668 C CA . VAL B 1 61 ? 42.523 -5.646 76.367 1.00 46.12 64 VAL B CA 1
ATOM 1669 C C . VAL B 1 61 ? 42.440 -5.757 74.835 1.00 45.75 64 VAL B C 1
ATOM 1670 O O . VAL B 1 61 ? 41.465 -6.302 74.303 1.00 46.12 64 VAL B O 1
ATOM 1674 N N . LEU B 1 62 ? 43.437 -5.224 74.128 1.00 44.89 65 LEU B N 1
ATOM 1675 C CA . LEU B 1 62 ? 43.463 -5.293 72.663 1.00 44.02 65 LEU B CA 1
ATOM 1676 C C . LEU B 1 62 ? 44.095 -6.605 72.186 1.00 43.56 65 LEU B C 1
ATOM 1677 O O . LEU B 1 62 ? 44.987 -7.142 72.846 1.00 43.43 65 LEU B O 1
ATOM 1682 N N . PRO B 1 63 ? 43.634 -7.125 71.034 1.00 43.02 66 PRO B N 1
ATOM 1683 C CA . PRO B 1 63 ? 44.141 -8.398 70.530 1.00 42.91 66 PRO B CA 1
ATOM 1684 C C . PRO B 1 63 ? 45.552 -8.309 69.949 1.00 42.83 66 PRO B C 1
ATOM 1685 O O . PRO B 1 63 ? 45.908 -7.307 69.324 1.00 42.58 66 PRO B O 1
ATOM 1689 N N . TRP B 1 64 ? 46.336 -9.363 70.158 1.00 42.75 67 TRP B N 1
ATOM 1690 C CA . TRP B 1 64 ? 47.678 -9.470 69.585 1.00 42.79 67 TRP B CA 1
ATOM 1691 C C . TRP B 1 64 ? 47.740 -10.430 68.394 1.00 43.16 67 TRP B C 1
ATOM 1692 O O . TRP B 1 64 ? 48.780 -10.532 67.741 1.00 43.09 67 TRP B O 1
ATOM 1703 N N . ARG B 1 65 ? 46.647 -11.135 68.107 1.00 43.69 68 ARG B N 1
ATOM 1704 C CA . ARG B 1 65 ? 46.675 -12.152 67.050 1.00 44.37 68 ARG B CA 1
ATOM 1705 C C . ARG B 1 65 ? 46.770 -11.545 65.654 1.00 44.77 68 ARG B C 1
ATOM 1706 O O . ARG B 1 65 ? 46.315 -10.426 65.413 1.00 44.66 68 ARG B O 1
ATOM 1714 N N . ARG B 1 66 ? 47.385 -12.298 64.745 1.00 45.35 69 ARG B N 1
ATOM 1715 C CA . ARG B 1 66 ? 47.710 -11.813 63.405 1.00 45.87 69 ARG B CA 1
ATOM 1716 C C . ARG B 1 66 ? 46.627 -12.114 62.375 1.00 46.02 69 ARG B C 1
ATOM 1717 O O . ARG B 1 66 ? 46.510 -11.408 61.371 1.00 46.13 69 ARG B O 1
ATOM 1725 N N . THR B 1 67 ? 45.839 -13.160 62.614 1.00 46.18 70 THR B N 1
ATOM 1726 C CA . THR B 1 67 ? 44.733 -13.509 61.723 1.00 46.22 70 THR B CA 1
ATOM 1727 C C . THR B 1 67 ? 43.465 -13.777 62.531 1.00 46.27 70 THR B C 1
ATOM 1728 O O . THR B 1 67 ? 43.536 -14.228 63.677 1.00 46.18 70 THR B O 1
ATOM 1732 N N . ALA B 1 68 ? 42.312 -13.485 61.929 1.00 46.34 71 ALA B N 1
ATOM 1733 C CA . ALA B 1 68 ? 41.021 -13.649 62.601 1.00 46.55 71 ALA B CA 1
ATOM 1734 C C . ALA B 1 68 ? 39.848 -13.541 61.624 1.00 46.71 71 ALA B C 1
ATOM 1735 O O . ALA B 1 68 ? 40.044 -13.261 60.443 1.00 46.81 71 ALA B O 1
ATOM 1737 N N . GLU B 1 69 ? 38.637 -13.768 62.138 1.00 46.98 72 GLU B N 1
ATOM 1738 C CA . GLU B 1 69 ? 37.392 -13.668 61.359 1.00 47.19 72 GLU B CA 1
ATOM 1739 C C . GLU B 1 69 ? 37.311 -12.350 60.577 1.00 46.84 72 GLU B C 1
ATOM 1740 O O . GLU B 1 69 ? 37.191 -12.348 59.344 1.00 46.85 72 GLU B O 1
ATOM 1746 N N . ASN B 1 70 ? 37.360 -11.238 61.306 1.00 46.14 73 ASN B N 1
ATOM 1747 C CA . ASN B 1 70 ? 37.518 -9.923 60.697 1.00 45.59 73 ASN B CA 1
ATOM 1748 C C . ASN B 1 70 ? 38.710 -9.218 61.318 1.00 44.72 73 ASN B C 1
ATOM 1749 O O . ASN B 1 70 ? 39.124 -9.543 62.432 1.00 44.33 73 ASN B O 1
ATOM 1754 N N . LYS B 1 71 ? 39.248 -8.247 60.590 1.00 43.93 74 LYS B N 1
ATOM 1755 C CA . LYS B 1 71 ? 40.475 -7.559 60.989 1.00 43.22 74 LYS B CA 1
ATOM 1756 C C . LYS B 1 71 ? 40.398 -6.886 62.366 1.00 42.27 74 LYS B C 1
ATOM 1757 O O . LYS B 1 71 ? 41.421 -6.743 63.031 1.00 42.33 74 LYS B O 1
ATOM 1763 N N . LEU B 1 72 ? 39.200 -6.515 62.814 1.00 41.11 75 LEU B N 1
ATOM 1764 C CA . LEU B 1 72 ? 39.041 -5.866 64.124 1.00 40.49 75 LEU B CA 1
ATOM 1765 C C . LEU B 1 72 ? 39.434 -6.759 65.310 1.00 40.05 75 LEU B C 1
ATOM 1766 O O . LEU B 1 72 ? 39.622 -6.260 66.424 1.00 39.77 75 LEU B O 1
ATOM 1771 N N . ASP B 1 73 ? 39.542 -8.069 65.065 1.00 39.48 76 ASP B N 1
ATOM 1772 C CA . ASP B 1 73 ? 39.992 -9.047 66.065 1.00 38.93 76 ASP B CA 1
ATOM 1773 C C . ASP B 1 73 ? 41.489 -9.339 65.975 1.00 37.89 76 ASP B C 1
ATOM 1774 O O . ASP B 1 73 ? 42.008 -10.147 66.748 1.00 37.86 76 ASP B O 1
ATOM 1779 N N . THR B 1 74 ? 42.167 -8.702 65.022 1.00 36.51 77 THR B N 1
ATOM 1780 C CA . THR B 1 74 ? 43.616 -8.781 64.903 1.00 35.19 77 THR B CA 1
ATOM 1781 C C . THR B 1 74 ? 44.245 -7.506 65.468 1.00 34.21 77 THR B C 1
ATOM 1782 O O . THR B 1 74 ? 43.547 -6.527 65.758 1.00 33.97 77 THR B O 1
ATOM 1786 N N . LYS B 1 75 ? 45.567 -7.528 65.618 1.00 32.80 78 LYS B N 1
ATOM 1787 C CA . LYS B 1 75 ? 46.306 -6.412 66.217 1.00 31.74 78 LYS B CA 1
ATOM 1788 C C . LYS B 1 75 ? 46.495 -5.213 65.280 1.00 30.53 78 LYS B C 1
ATOM 1789 O O . LYS B 1 75 ? 46.790 -4.111 65.736 1.00 30.20 78 LYS B O 1
ATOM 1795 N N . TYR B 1 76 ? 46.319 -5.440 63.982 1.00 29.49 79 TYR B N 1
ATOM 1796 C CA . TYR B 1 76 ? 46.733 -4.489 62.948 1.00 29.08 79 TYR B CA 1
ATOM 1797 C C . TYR B 1 76 ? 46.003 -3.138 62.951 1.00 27.76 79 TYR B C 1
ATOM 1798 O O . TYR B 1 76 ? 46.618 -2.113 62.657 1.00 27.38 79 TYR B O 1
ATOM 1807 N N . PRO B 1 77 ? 44.698 -3.126 63.281 1.00 26.29 80 PRO B N 1
ATOM 1808 C CA . PRO B 1 77 ? 44.012 -1.838 63.416 1.00 25.69 80 PRO B CA 1
ATOM 1809 C C . PRO B 1 77 ? 44.462 -0.997 64.616 1.00 24.63 80 PRO B C 1
ATOM 1810 O O . PRO B 1 77 ? 44.127 0.184 64.675 1.00 24.61 80 PRO B O 1
ATOM 1814 N N . TYR B 1 78 ? 45.205 -1.603 65.547 1.00 23.74 81 TYR B N 1
ATOM 1815 C CA . TYR B 1 78 ? 45.523 -0.988 66.845 1.00 23.16 81 TYR B CA 1
ATOM 1816 C C . TYR B 1 78 ? 47.003 -0.729 67.117 1.00 22.41 81 TYR B C 1
ATOM 1817 O O . TYR B 1 78 ? 47.334 0.199 67.856 1.00 21.93 81 TYR B O 1
ATOM 1826 N N . VAL B 1 79 ? 47.883 -1.554 66.550 1.00 22.15 82 VAL B N 1
ATOM 1827 C CA . VAL B 1 79 ? 49.309 -1.537 66.917 1.00 21.75 82 VAL B CA 1
ATOM 1828 C C . VAL B 1 79 ? 50.070 -0.367 66.294 1.00 21.34 82 VAL B C 1
ATOM 1829 O O . VAL B 1 79 ? 49.749 0.073 65.181 1.00 21.27 82 VAL B O 1
ATOM 1833 N N . CYS B 1 80 ? 51.077 0.127 67.027 1.00 20.70 83 CYS B N 1
ATOM 1834 C CA . CYS B 1 80 ? 51.939 1.226 66.581 1.00 20.09 83 CYS B CA 1
ATOM 1835 C C . CYS B 1 80 ? 53.328 0.709 66.277 1.00 19.49 83 CYS B C 1
ATOM 1836 O O . CYS B 1 80 ? 53.925 0.021 67.100 1.00 18.78 83 CYS B O 1
ATOM 1839 N N . HIS B 1 81 ? 53.867 1.059 65.115 1.00 19.03 84 HIS B N 1
ATOM 1840 C CA . HIS B 1 81 ? 55.214 0.624 64.775 1.00 18.77 84 HIS B CA 1
ATOM 1841 C C . HIS B 1 81 ? 56.266 1.373 65.589 1.00 18.45 84 HIS B C 1
ATOM 1842 O O . HIS B 1 81 ? 56.023 2.468 66.103 1.00 17.86 84 HIS B O 1
ATOM 1849 N N . ALA B 1 82 ? 57.425 0.738 65.727 1.00 18.29 85 ALA B N 1
ATOM 1850 C CA . ALA B 1 82 ? 58.559 1.308 66.439 1.00 18.09 85 ALA B CA 1
ATOM 1851 C C . ALA B 1 82 ? 58.871 2.716 65.932 1.00 18.03 85 ALA B C 1
ATOM 1852 O O . ALA B 1 82 ? 59.076 3.630 66.718 1.00 18.14 85 ALA B O 1
ATOM 1854 N N . GLU B 1 83 ? 58.863 2.892 64.612 1.00 18.32 86 GLU B N 1
ATOM 1855 C CA . GLU B 1 83 ? 59.196 4.179 63.986 1.00 18.06 86 GLU B CA 1
ATOM 1856 C C . GLU B 1 83 ? 58.249 5.310 64.411 1.00 17.32 86 GLU B C 1
ATOM 1857 O O . GLU B 1 83 ? 58.690 6.415 64.726 1.00 16.65 86 GLU B O 1
ATOM 1863 N N . LEU B 1 84 ? 56.951 5.026 64.394 1.00 16.88 87 LEU B N 1
ATOM 1864 C CA . LEU B 1 84 ? 55.938 5.967 64.889 1.00 16.79 87 LEU B CA 1
ATOM 1865 C C . LEU B 1 84 ? 56.218 6.359 66.341 1.00 16.99 87 LEU B C 1
ATOM 1866 O O . LEU B 1 84 ? 56.220 7.546 66.694 1.00 17.17 87 LEU B O 1
ATOM 1871 N N . ASN B 1 85 ? 56.465 5.361 67.180 1.00 17.14 88 ASN B N 1
ATOM 1872 C CA . ASN B 1 85 ? 56.701 5.607 68.601 1.00 17.41 88 ASN B CA 1
ATOM 1873 C C . ASN B 1 85 ? 57.999 6.373 68.865 1.00 17.63 88 ASN B C 1
ATOM 1874 O O . ASN B 1 85 ? 58.010 7.280 69.685 1.00 17.47 88 ASN B O 1
ATOM 1879 N N . ALA B 1 86 ? 59.071 6.044 68.148 1.00 17.92 89 ALA B N 1
ATOM 1880 C CA . ALA B 1 86 ? 60.326 6.801 68.243 1.00 18.80 89 ALA B CA 1
ATOM 1881 C C . ALA B 1 86 ? 60.140 8.294 67.962 1.00 19.46 89 ALA B C 1
ATOM 1882 O O . ALA B 1 86 ? 60.673 9.138 68.677 1.00 19.93 89 ALA B O 1
ATOM 1884 N N . ILE B 1 87 ? 59.390 8.602 66.907 1.00 20.68 90 ILE B N 1
ATOM 1885 C CA . ILE B 1 87 ? 59.111 9.979 66.493 1.00 21.50 90 ILE B CA 1
ATOM 1886 C C . ILE B 1 87 ? 58.250 10.700 67.536 1.00 22.75 90 ILE B C 1
ATOM 1887 O O . ILE B 1 87 ? 58.548 11.831 67.929 1.00 22.34 90 ILE B O 1
ATOM 1892 N N . MET B 1 88 ? 57.201 10.025 68.001 1.00 24.28 91 MET B N 1
ATOM 1893 C CA . MET B 1 88 ? 56.345 10.568 69.052 1.00 25.90 91 MET B CA 1
ATOM 1894 C C . MET B 1 88 ? 57.016 10.602 70.431 1.00 27.10 91 MET B C 1
ATOM 1895 O O . MET B 1 88 ? 56.545 11.310 71.313 1.00 27.57 91 MET B O 1
ATOM 1900 N N . ASN B 1 89 ? 58.107 9.860 70.617 1.00 28.82 92 ASN B N 1
ATOM 1901 C CA . ASN B 1 89 ? 58.824 9.834 71.907 1.00 30.42 92 ASN B CA 1
ATOM 1902 C C . ASN B 1 89 ? 59.875 10.930 72.122 1.00 31.70 92 ASN B C 1
ATOM 1903 O O . ASN B 1 89 ? 60.529 10.943 73.157 1.00 32.51 92 ASN B O 1
ATOM 1908 N N . LYS B 1 90 ? 60.060 11.827 71.154 1.00 33.11 93 LYS B N 1
ATOM 1909 C CA . LYS B 1 90 ? 60.608 13.170 71.442 1.00 34.23 93 LYS B CA 1
ATOM 1910 C C . LYS B 1 90 ? 60.604 14.028 70.179 1.00 34.37 93 LYS B C 1
ATOM 1911 O O . LYS B 1 90 ? 61.321 13.727 69.224 1.00 35.39 93 LYS B O 1
ATOM 1917 N N . ASP B 1 94 ? 62.226 19.317 67.978 1.00 40.81 97 ASP B N 1
ATOM 1918 C CA . ASP B 1 94 ? 61.883 18.534 66.788 1.00 40.54 97 ASP B CA 1
ATOM 1919 C C . ASP B 1 94 ? 63.013 17.595 66.380 1.00 39.97 97 ASP B C 1
ATOM 1920 O O . ASP B 1 94 ? 64.134 17.682 66.898 1.00 40.30 97 ASP B O 1
ATOM 1925 N N . VAL B 1 95 ? 62.704 16.711 65.432 1.00 39.00 98 VAL B N 1
ATOM 1926 C CA . VAL B 1 95 ? 63.652 15.725 64.928 1.00 38.00 98 VAL B CA 1
ATOM 1927 C C . VAL B 1 95 ? 64.117 16.086 63.507 1.00 37.05 98 VAL B C 1
ATOM 1928 O O . VAL B 1 95 ? 64.584 15.228 62.763 1.00 36.74 98 VAL B O 1
ATOM 1932 N N . LYS B 1 96 ? 64.005 17.363 63.144 1.00 35.95 99 LYS B N 1
ATOM 1933 C CA . LYS B 1 96 ? 64.375 17.812 61.805 1.00 35.12 99 LYS B CA 1
ATOM 1934 C C . LYS B 1 96 ? 65.885 17.729 61.620 1.00 33.93 99 LYS B C 1
ATOM 1935 O O . LYS B 1 96 ? 66.640 18.273 62.426 1.00 34.05 99 LYS B O 1
ATOM 1939 N N . GLY B 1 97 ? 66.314 17.048 60.558 1.00 32.26 100 GLY B N 1
ATOM 1940 C CA . GLY B 1 97 ? 67.738 16.880 60.257 1.00 31.12 100 GLY B CA 1
ATOM 1941 C C . GLY B 1 97 ? 68.360 15.653 60.912 1.00 29.70 100 GLY B C 1
ATOM 1942 O O . GLY B 1 97 ? 69.575 15.484 60.894 1.00 29.49 100 GLY B O 1
ATOM 1943 N N . CYS B 1 98 ? 67.526 14.791 61.483 1.00 28.07 101 CYS B N 1
ATOM 1944 C CA . CYS B 1 98 ? 67.998 13.615 62.209 1.00 26.93 101 CYS B CA 1
ATOM 1945 C C . CYS B 1 98 ? 68.075 12.387 61.313 1.00 25.75 101 CYS B C 1
ATOM 1946 O O . CYS B 1 98 ? 67.619 12.405 60.170 1.00 25.12 101 CYS B O 1
ATOM 1949 N N . SER B 1 99 ? 68.674 11.328 61.855 1.00 24.38 102 SER B N 1
ATOM 1950 C CA . SER B 1 99 ? 68.762 10.029 61.199 1.00 23.58 102 SER B CA 1
ATOM 1951 C C . SER B 1 99 ? 68.048 8.985 62.044 1.00 22.75 102 SER B C 1
ATOM 1952 O O . SER B 1 99 ? 68.116 9.043 63.270 1.00 22.73 102 SER B O 1
ATOM 1955 N N . MET B 1 100 ? 67.369 8.039 61.397 1.00 22.14 103 MET B N 1
ATOM 1956 C CA . MET B 1 100 ? 66.705 6.943 62.110 1.00 22.12 103 MET B CA 1
ATOM 1957 C C . MET B 1 100 ? 67.332 5.574 61.848 1.00 21.80 103 MET B C 1
ATOM 1958 O O . MET B 1 100 ? 67.462 5.151 60.689 1.00 21.02 103 MET B O 1
ATOM 1963 N N . TYR B 1 101 ? 67.657 4.883 62.941 1.00 21.30 104 TYR B N 1
ATOM 1964 C CA . TYR B 1 101 ? 68.163 3.519 62.905 1.00 21.55 104 TYR B CA 1
ATOM 1965 C C . TYR B 1 101 ? 67.035 2.537 63.151 1.00 21.78 104 TYR B C 1
ATOM 1966 O O . TYR B 1 101 ? 66.400 2.548 64.205 1.00 21.15 104 TYR B O 1
ATOM 1975 N N . VAL B 1 102 ? 66.799 1.678 62.165 1.00 22.04 105 VAL B N 1
ATOM 1976 C CA . VAL B 1 102 ? 65.740 0.694 62.232 1.00 22.34 105 VAL B CA 1
ATOM 1977 C C . VAL B 1 102 ? 66.304 -0.686 61.928 1.00 22.70 105 VAL B C 1
ATOM 1978 O O . VAL B 1 102 ? 67.253 -0.831 61.158 1.00 22.43 105 VAL B O 1
ATOM 1982 N N . ALA B 1 103 ? 65.731 -1.704 62.553 1.00 23.08 106 ALA B N 1
ATOM 1983 C CA . ALA B 1 103 ? 66.064 -3.078 62.213 1.00 23.39 106 ALA B CA 1
ATOM 1984 C C . ALA B 1 103 ? 65.635 -3.357 60.770 1.00 23.53 106 ALA B C 1
ATOM 1985 O O . ALA B 1 103 ? 66.450 -3.733 59.934 1.00 24.10 106 ALA B O 1
ATOM 1987 N N . LEU B 1 104 ? 64.365 -3.110 60.473 1.00 23.41 107 LEU B N 1
ATOM 1988 C CA . LEU B 1 104 ? 63.778 -3.445 59.180 1.00 23.24 107 LEU B CA 1
ATOM 1989 C C . LEU B 1 104 ? 63.407 -2.174 58.414 1.00 22.71 107 LEU B C 1
ATOM 1990 O O . LEU B 1 104 ? 62.998 -1.184 59.009 1.00 22.52 107 LEU B O 1
ATOM 1995 N N . PHE B 1 105 ? 63.559 -2.212 57.092 1.00 22.08 108 PHE B N 1
ATOM 1996 C CA . PHE B 1 105 ? 63.210 -1.072 56.242 1.00 21.56 108 PHE B CA 1
ATOM 1997 C C . PHE B 1 105 ? 61.748 -0.659 56.490 1.00 21.04 108 PHE B C 1
ATOM 1998 O O . PHE B 1 105 ? 60.865 -1.507 56.509 1.00 20.55 108 PHE B O 1
ATOM 2006 N N . PRO B 1 106 ? 61.498 0.647 56.706 1.00 20.77 109 PRO B N 1
ATOM 2007 C CA . PRO B 1 106 ? 60.173 1.075 57.144 1.00 20.56 109 PRO B CA 1
ATOM 2008 C C . PRO B 1 106 ? 59.098 0.872 56.096 1.00 20.19 109 PRO B C 1
ATOM 2009 O O . PRO B 1 106 ? 59.378 0.926 54.897 1.00 19.81 109 PRO B O 1
ATOM 2013 N N . CYS B 1 107 ? 57.879 0.657 56.567 1.00 20.04 110 CYS B N 1
ATOM 2014 C CA . CYS B 1 107 ? 56.721 0.559 55.703 1.00 19.99 110 CYS B CA 1
ATOM 2015 C C . CYS B 1 107 ? 56.387 1.954 55.196 1.00 19.95 110 CYS B C 1
ATOM 2016 O O . CYS B 1 107 ? 56.923 2.945 55.694 1.00 19.81 110 CYS B O 1
ATOM 2019 N N . ASN B 1 108 ? 55.511 2.023 54.194 1.00 19.74 111 ASN B N 1
ATOM 2020 C CA . ASN B 1 108 ? 55.129 3.300 53.600 1.00 19.59 111 ASN B CA 1
ATOM 2021 C C . ASN B 1 108 ? 54.410 4.239 54.571 1.00 19.25 111 ASN B C 1
ATOM 2022 O O . ASN B 1 108 ? 54.504 5.457 54.424 1.00 18.91 111 ASN B O 1
ATOM 2027 N N . GLU B 1 109 ? 53.690 3.689 55.551 1.00 19.08 112 GLU B N 1
ATOM 2028 C CA . GLU B 1 109 ? 53.015 4.530 56.5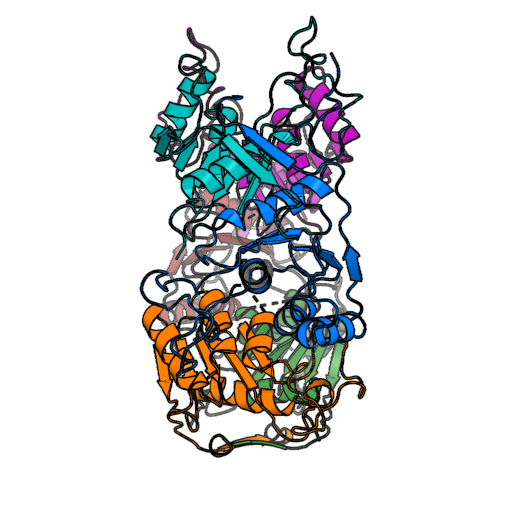40 1.00 19.47 112 GLU B CA 1
ATOM 2029 C C . GLU B 1 109 ? 54.051 5.204 57.457 1.00 18.68 112 GLU B C 1
ATOM 2030 O O . GLU B 1 109 ? 53.967 6.401 57.742 1.00 18.16 112 GLU B O 1
ATOM 2036 N N . CYS B 1 110 ? 55.054 4.445 57.885 1.00 18.11 113 CYS B N 1
ATOM 2037 C CA . CYS B 1 110 ? 56.142 5.033 58.661 1.00 17.85 113 CYS B CA 1
ATOM 2038 C C . CYS B 1 110 ? 56.962 6.006 57.810 1.00 17.65 113 CYS B C 1
ATOM 2039 O O . CYS B 1 110 ? 57.432 7.023 58.310 1.00 16.86 113 CYS B O 1
ATOM 2042 N N . ALA B 1 111 ? 57.101 5.701 56.519 1.00 17.80 114 ALA B N 1
ATOM 2043 C CA . ALA B 1 111 ? 57.820 6.567 55.589 1.00 17.87 114 ALA B CA 1
ATOM 2044 C C . ALA B 1 111 ? 57.214 7.977 55.545 1.00 17.77 114 ALA B C 1
ATOM 2045 O O . ALA B 1 111 ? 57.950 8.967 55.578 1.00 17.48 114 ALA B O 1
ATOM 2047 N N . LYS B 1 112 ? 55.882 8.054 55.498 1.00 17.64 115 LYS B N 1
ATOM 2048 C CA . LYS B 1 112 ? 55.154 9.336 55.523 1.00 17.64 115 LYS B CA 1
ATOM 2049 C C . LYS B 1 112 ? 55.481 10.153 56.771 1.00 17.42 115 LYS B C 1
ATOM 2050 O O . LYS B 1 112 ? 55.733 11.347 56.704 1.00 17.29 115 LYS B O 1
ATOM 2056 N N . LEU B 1 113 ? 55.478 9.477 57.908 1.00 17.54 116 LEU B N 1
ATOM 2057 C CA . LEU B 1 113 ? 55.739 10.094 59.197 1.00 18.02 116 LEU B CA 1
ATOM 2058 C C . LEU B 1 113 ? 57.203 10.561 59.287 1.00 16.94 116 LEU B C 1
ATOM 2059 O O . LEU B 1 113 ? 57.476 11.676 59.725 1.00 16.57 116 LEU B O 1
ATOM 2064 N N . ILE B 1 114 ? 58.125 9.709 58.851 1.00 16.80 117 ILE B N 1
ATOM 2065 C CA . ILE B 1 114 ? 59.560 10.046 58.795 1.00 17.03 117 ILE B CA 1
ATOM 2066 C C . ILE B 1 114 ? 59.817 11.287 57.946 1.00 16.62 117 ILE B C 1
ATOM 2067 O O . ILE B 1 114 ? 60.527 12.207 58.370 1.00 17.24 117 ILE B O 1
ATOM 2072 N N . ILE B 1 115 ? 59.224 11.325 56.760 1.00 16.43 118 ILE B N 1
ATOM 2073 C CA . ILE B 1 115 ? 59.353 12.492 55.877 1.00 16.07 118 ILE B CA 1
ATOM 2074 C C . ILE B 1 115 ? 58.789 13.752 56.542 1.00 16.31 118 ILE B C 1
ATOM 2075 O O . ILE B 1 115 ? 59.433 14.807 56.522 1.00 15.81 118 ILE B O 1
ATOM 2080 N N . GLN B 1 116 ? 57.584 13.643 57.107 1.00 16.67 119 GLN B N 1
ATOM 2081 C CA . GLN B 1 116 ? 56.912 14.793 57.726 1.00 17.30 119 GLN B CA 1
ATOM 2082 C C . GLN B 1 116 ? 57.594 15.240 59.009 1.00 17.62 119 GLN B C 1
ATOM 2083 O O . GLN B 1 116 ? 57.515 16.408 59.364 1.00 17.99 119 GLN B O 1
ATOM 2089 N N . ALA B 1 117 ? 58.258 14.315 59.701 1.00 18.36 120 ALA B N 1
ATOM 2090 C CA . ALA B 1 117 ? 59.073 14.665 60.873 1.00 19.06 120 ALA B CA 1
ATOM 2091 C C . ALA B 1 117 ? 60.357 15.389 60.499 1.00 19.46 120 ALA B C 1
ATOM 2092 O O . ALA B 1 117 ? 60.989 16.009 61.358 1.00 20.02 120 ALA B O 1
ATOM 2094 N N . GLY B 1 118 ? 60.745 15.324 59.227 1.00 19.65 121 GLY B N 1
ATOM 2095 C CA . GLY B 1 118 ? 61.945 16.006 58.758 1.00 19.69 121 GLY B CA 1
ATOM 2096 C C . GLY B 1 118 ? 63.222 15.195 58.927 1.00 19.87 121 GLY B C 1
ATOM 2097 O O . GLY B 1 118 ? 64.319 15.736 58.779 1.00 20.02 121 GLY B O 1
ATOM 2098 N N . ILE B 1 119 ? 63.083 13.905 59.220 1.00 20.46 122 ILE B N 1
ATOM 2099 C CA . ILE B 1 119 ? 64.219 12.973 59.260 1.00 20.92 122 ILE B CA 1
ATOM 2100 C C . ILE B 1 119 ? 64.799 12.839 57.851 1.00 21.79 122 ILE B C 1
ATOM 2101 O O . ILE B 1 119 ? 64.058 12.713 56.887 1.00 21.65 122 ILE B O 1
ATOM 2106 N N . LYS B 1 120 ? 66.124 12.885 57.733 1.00 22.76 123 LYS B N 1
ATOM 2107 C CA . LYS B 1 120 ? 66.764 12.953 56.422 1.00 23.70 123 LYS B CA 1
ATOM 2108 C C . LYS B 1 120 ? 67.514 11.685 56.030 1.00 23.70 123 LYS B C 1
ATOM 2109 O O . LYS B 1 120 ? 67.928 11.546 54.881 1.00 23.65 123 LYS B O 1
ATOM 2115 N N . GLU B 1 121 ? 67.659 10.753 56.969 1.00 23.59 124 GLU B N 1
ATOM 2116 C CA . GLU B 1 121 ? 68.384 9.529 56.720 1.00 23.93 124 GLU B CA 1
ATOM 2117 C C . GLU B 1 121 ? 67.800 8.368 57.512 1.00 23.13 124 GLU B C 1
ATOM 2118 O O . GLU B 1 121 ? 67.549 8.496 58.697 1.00 22.21 124 GLU B O 1
ATOM 2124 N N . VAL B 1 122 ? 67.610 7.236 56.840 1.00 22.81 125 VAL B N 1
ATOM 2125 C CA . VAL B 1 122 ? 67.194 5.995 57.476 1.00 22.69 125 VAL B CA 1
ATOM 2126 C C . VAL B 1 122 ? 68.304 4.956 57.304 1.00 22.96 125 VAL B C 1
ATOM 2127 O O . VAL B 1 122 ? 68.752 4.704 56.191 1.00 23.31 125 VAL B O 1
ATOM 2131 N N . ILE B 1 123 ? 68.734 4.359 58.410 1.00 23.16 126 ILE B N 1
ATOM 2132 C CA . ILE B 1 123 ? 69.774 3.334 58.407 1.00 23.06 126 ILE B CA 1
ATOM 2133 C C . ILE B 1 123 ? 69.141 2.037 58.885 1.00 23.26 126 ILE B C 1
ATOM 2134 O O . ILE B 1 123 ? 68.689 1.941 60.031 1.00 22.89 126 ILE B O 1
ATOM 2139 N N . PHE B 1 124 ? 69.091 1.050 57.991 1.00 23.31 127 PHE B N 1
ATOM 2140 C CA . PHE B 1 124 ? 68.363 -0.175 58.241 1.00 24.01 127 PHE B CA 1
ATOM 2141 C C . PHE B 1 124 ? 69.270 -1.393 58.248 1.00 25.24 127 PHE B C 1
ATOM 2142 O O . PHE B 1 124 ? 70.300 -1.424 57.573 1.00 25.18 127 PHE B O 1
ATOM 2150 N N . MET B 1 125 ? 68.856 -2.403 59.003 1.00 26.50 128 MET B N 1
ATOM 2151 C CA . MET B 1 125 ? 69.548 -3.676 59.054 1.00 27.81 128 MET B CA 1
ATOM 2152 C C . MET B 1 125 ? 69.097 -4.571 57.901 1.00 28.00 128 MET B C 1
ATOM 2153 O O . MET B 1 125 ? 69.923 -5.099 57.148 1.00 27.88 128 MET B O 1
ATOM 2158 N N . SER B 1 126 ? 67.779 -4.737 57.779 1.00 27.96 129 SER B N 1
ATOM 2159 C CA . SER B 1 126 ? 67.191 -5.669 56.822 1.00 27.81 129 SER B CA 1
ATOM 2160 C C . SER B 1 126 ? 66.211 -4.983 55.880 1.00 27.90 129 SER B C 1
ATOM 2161 O O . SER B 1 126 ? 65.544 -4.017 56.245 1.00 27.82 129 SER B O 1
ATOM 2164 N N . ASP B 1 127 ? 66.133 -5.526 54.671 1.00 28.04 130 ASP B N 1
ATOM 2165 C CA . ASP B 1 127 ? 65.215 -5.078 53.640 1.00 27.94 130 ASP B CA 1
ATOM 2166 C C . ASP B 1 127 ? 64.600 -6.317 52.994 1.00 27.83 130 ASP B C 1
ATOM 2167 O O . ASP B 1 127 ? 64.482 -6.400 51.775 1.00 27.42 130 ASP B O 1
ATOM 2172 N N . LYS B 1 128 ? 64.213 -7.283 53.824 1.00 27.81 131 LYS B N 1
ATOM 2173 C CA . LYS B 1 128 ? 63.749 -8.583 53.323 1.00 28.40 131 LYS B CA 1
ATOM 2174 C C . LYS B 1 128 ? 62.405 -8.534 52.581 1.00 28.14 131 LYS B C 1
ATOM 2175 O O . LYS B 1 128 ? 62.084 -9.462 51.842 1.00 28.13 131 LYS B O 1
ATOM 2181 N N . TYR B 1 129 ? 61.638 -7.456 52.765 1.00 28.12 132 TYR B N 1
ATOM 2182 C CA . TYR B 1 129 ? 60.384 -7.252 52.039 1.00 27.92 132 TYR B CA 1
ATOM 2183 C C . TYR B 1 129 ? 60.539 -6.202 50.927 1.00 27.52 132 TYR B C 1
ATOM 2184 O O . TYR B 1 129 ? 59.597 -5.471 50.620 1.00 26.76 132 TYR B O 1
ATOM 2193 N N . HIS B 1 130 ? 61.726 -6.157 50.318 1.00 27.10 133 HIS B N 1
ATOM 2194 C CA . HIS B 1 130 ? 62.080 -5.150 49.315 1.00 27.09 133 HIS B CA 1
ATOM 2195 C C . HIS B 1 130 ? 61.055 -5.060 48.193 1.00 27.31 133 HIS B C 1
ATOM 2196 O O . HIS B 1 130 ? 60.674 -3.970 47.771 1.00 27.07 133 HIS B O 1
ATOM 2203 N N . ASP B 1 131 ? 60.602 -6.214 47.718 1.00 27.34 134 ASP B N 1
ATOM 2204 C CA . ASP B 1 131 ? 59.717 -6.268 46.565 1.00 27.83 134 ASP B CA 1
ATOM 2205 C C . ASP B 1 131 ? 58.246 -6.020 46.911 1.00 27.30 134 ASP B C 1
ATOM 2206 O O . ASP B 1 131 ? 57.416 -5.951 46.017 1.00 27.67 134 ASP B O 1
ATOM 2211 N N . SER B 1 132 ? 57.919 -5.858 48.191 1.00 26.93 135 SER B N 1
ATOM 2212 C CA . SER B 1 132 ? 56.547 -5.496 48.582 1.00 26.33 135 SER B CA 1
ATOM 2213 C C . SER B 1 132 ? 56.142 -4.097 48.088 1.00 25.91 135 SER B C 1
ATOM 2214 O O . SER B 1 132 ? 56.996 -3.264 47.792 1.00 25.22 135 SER B O 1
ATOM 2217 N N . ASP B 1 133 ? 54.830 -3.873 47.986 1.00 25.35 136 ASP B N 1
ATOM 2218 C CA . ASP B 1 133 ? 54.262 -2.575 47.624 1.00 25.04 136 ASP B CA 1
ATOM 2219 C C . ASP B 1 133 ? 54.588 -1.522 48.677 1.00 24.38 136 ASP B C 1
ATOM 2220 O O . ASP B 1 133 ? 54.855 -0.364 48.342 1.00 23.40 136 ASP B O 1
ATOM 2225 N N . GLU B 1 134 ? 54.528 -1.937 49.943 1.00 23.31 137 GLU B N 1
ATOM 2226 C CA . GLU B 1 134 ? 54.796 -1.061 51.079 1.00 23.16 137 GLU B CA 1
ATOM 2227 C C . GLU B 1 134 ? 56.232 -0.544 51.023 1.00 22.21 137 GLU B C 1
ATOM 2228 O O . GLU B 1 134 ? 56.482 0.652 51.191 1.00 22.16 137 GLU B O 1
ATOM 2234 N N . ALA B 1 135 ? 57.166 -1.458 50.775 1.00 20.95 138 ALA B N 1
ATOM 2235 C CA . ALA B 1 135 ? 58.580 -1.121 50.703 1.00 20.09 138 ALA B CA 1
ATOM 2236 C C . ALA B 1 135 ? 58.849 -0.243 49.480 1.00 19.81 138 ALA B C 1
ATOM 2237 O O . ALA B 1 135 ? 59.574 0.744 49.562 1.00 18.30 138 ALA B O 1
ATOM 2239 N N . THR B 1 136 ? 58.246 -0.620 48.352 1.00 19.61 139 THR B N 1
ATOM 2240 C CA . THR B 1 136 ? 58.398 0.116 47.106 1.00 19.49 139 THR B CA 1
ATOM 2241 C C . THR B 1 136 ? 57.903 1.555 47.228 1.00 19.06 139 THR B C 1
ATOM 2242 O O . THR B 1 136 ? 58.596 2.483 46.811 1.00 19.17 139 THR B O 1
ATOM 2246 N N . ALA B 1 137 ? 56.719 1.722 47.817 1.00 18.76 140 ALA B N 1
ATOM 2247 C CA . ALA B 1 137 ? 56.114 3.025 48.030 1.00 18.24 140 ALA B CA 1
ATOM 2248 C C . ALA B 1 137 ? 56.982 3.884 48.949 1.00 17.69 140 ALA B C 1
ATOM 2249 O O . ALA B 1 137 ? 57.155 5.078 48.704 1.00 17.44 140 ALA B O 1
ATOM 2251 N N . ALA B 1 138 ? 57.531 3.255 49.991 1.00 17.19 141 ALA B N 1
ATOM 2252 C CA . ALA B 1 138 ? 58.448 3.896 50.928 1.00 16.63 141 ALA B CA 1
ATOM 2253 C C . ALA B 1 138 ? 59.678 4.435 50.226 1.00 16.31 141 ALA B C 1
ATOM 2254 O O . ALA B 1 138 ? 60.083 5.561 50.481 1.00 16.02 141 ALA B O 1
ATOM 2256 N N . ARG B 1 139 ? 60.274 3.622 49.350 1.00 15.70 142 ARG B N 1
ATOM 2257 C CA . ARG B 1 139 ? 61.476 4.035 48.614 1.00 15.63 142 ARG B CA 1
ATOM 2258 C C . ARG B 1 139 ? 61.187 5.212 47.697 1.00 15.24 142 ARG B C 1
ATOM 2259 O O . ARG B 1 139 ? 61.958 6.166 47.646 1.00 15.10 142 ARG B O 1
ATOM 2267 N N . LEU B 1 140 ? 60.078 5.128 46.967 1.00 15.32 143 LEU B N 1
ATOM 2268 C CA . LEU B 1 140 ? 59.664 6.200 46.078 1.00 15.83 143 LEU B CA 1
ATOM 2269 C C . LEU B 1 140 ? 59.482 7.502 46.852 1.00 15.36 143 LEU B C 1
ATOM 2270 O O . LEU B 1 140 ? 59.974 8.549 46.441 1.00 15.30 143 LEU B O 1
ATOM 2275 N N . LEU B 1 141 ? 58.773 7.437 47.974 1.00 15.46 144 LEU B N 1
ATOM 2276 C CA . LEU B 1 141 ? 58.539 8.634 48.775 1.00 15.10 144 LEU B CA 1
ATOM 2277 C C . LEU B 1 141 ? 59.844 9.224 49.308 1.00 15.06 144 LEU B C 1
ATOM 2278 O O . LEU B 1 141 ? 60.044 10.433 49.243 1.00 15.13 144 LEU B O 1
ATOM 2283 N N . PHE B 1 142 ? 60.726 8.382 49.835 1.00 15.44 145 PHE B N 1
ATOM 2284 C CA . PHE B 1 142 ? 62.035 8.856 50.309 1.00 15.54 145 PHE B CA 1
ATOM 2285 C C . PHE B 1 142 ? 62.835 9.498 49.168 1.00 15.67 145 PHE B C 1
ATOM 2286 O O . PHE B 1 142 ? 63.448 10.564 49.344 1.00 15.99 145 PHE B O 1
ATOM 2294 N N . ASN B 1 143 ? 62.840 8.837 48.011 1.00 15.57 146 ASN B N 1
ATOM 2295 C CA . ASN B 1 143 ? 63.496 9.373 46.806 1.00 15.92 146 ASN B CA 1
ATOM 2296 C C . ASN B 1 143 ? 63.015 10.780 46.478 1.00 15.95 146 ASN B C 1
ATOM 2297 O O . ASN B 1 143 ? 63.823 11.670 46.257 1.00 15.65 146 ASN B O 1
ATOM 2302 N N . MET B 1 144 ? 61.695 10.964 46.467 1.00 16.52 147 MET B N 1
ATOM 2303 C CA . MET B 1 144 ? 61.076 12.249 46.111 1.00 17.06 147 MET B CA 1
ATOM 2304 C C . MET B 1 144 ? 61.296 13.307 47.179 1.00 17.42 147 MET B C 1
ATOM 2305 O O . MET B 1 144 ? 61.498 14.472 46.861 1.00 16.97 147 MET B O 1
ATOM 2310 N N . ALA B 1 145 ? 61.237 12.895 48.444 1.00 17.78 148 ALA B N 1
ATOM 2311 C CA . ALA B 1 145 ? 61.402 13.821 49.569 1.00 18.48 148 ALA B CA 1
ATOM 2312 C C . ALA B 1 145 ? 62.865 14.125 49.902 1.00 19.04 148 ALA B C 1
ATOM 2313 O O . ALA B 1 145 ? 63.143 15.030 50.694 1.00 19.99 148 ALA B O 1
ATOM 2315 N N . GLY B 1 146 ? 63.797 13.374 49.324 1.00 19.43 149 GLY B N 1
ATOM 2316 C CA . GLY B 1 146 ? 65.223 13.629 49.537 1.00 19.71 149 GLY B CA 1
ATOM 2317 C C . GLY B 1 146 ? 65.775 12.970 50.795 1.00 20.02 149 GLY B C 1
ATOM 2318 O O . GLY B 1 146 ? 66.801 13.390 51.327 1.00 19.95 149 GLY B O 1
ATOM 2319 N N . VAL B 1 147 ? 65.095 11.929 51.266 1.00 20.57 150 VAL B N 1
ATOM 2320 C CA . VAL B 1 147 ? 65.546 11.164 52.419 1.00 20.44 150 VAL B CA 1
ATOM 2321 C C . VAL B 1 147 ? 66.358 9.975 51.918 1.00 21.24 150 VAL B C 1
ATOM 2322 O O . VAL B 1 147 ? 65.852 9.152 51.157 1.00 21.01 150 VAL B O 1
ATOM 2326 N N . THR B 1 148 ? 67.613 9.882 52.345 1.00 22.14 151 THR B N 1
ATOM 2327 C CA . THR B 1 148 ? 68.471 8.789 51.925 1.00 22.98 151 THR B CA 1
ATOM 2328 C C . THR B 1 148 ? 68.230 7.594 52.827 1.00 23.49 151 THR B C 1
ATOM 2329 O O . THR B 1 148 ? 67.792 7.743 53.965 1.00 22.86 151 THR B O 1
ATOM 2333 N N . PHE B 1 149 ? 68.501 6.407 52.294 1.00 24.40 152 PHE B N 1
ATOM 2334 C CA . PHE B 1 149 ? 68.367 5.175 53.047 1.00 25.11 152 PHE B CA 1
ATOM 2335 C C . PHE B 1 149 ? 69.499 4.235 52.683 1.00 26.45 152 PHE B C 1
ATOM 2336 O O . PHE B 1 149 ? 69.781 4.030 51.501 1.00 26.39 152 PHE B O 1
ATOM 2344 N N . ARG B 1 150 ? 70.163 3.690 53.701 1.00 28.11 153 ARG B N 1
ATOM 2345 C CA . ARG B 1 150 ? 71.305 2.817 53.476 1.00 29.97 153 ARG B CA 1
ATOM 2346 C C . ARG B 1 150 ? 71.332 1.639 54.435 1.00 30.80 153 ARG B C 1
ATOM 2347 O O . ARG B 1 150 ? 70.980 1.765 55.619 1.00 30.32 153 ARG B O 1
ATOM 2355 N N . LYS B 1 151 ? 71.751 0.490 53.910 1.00 32.20 154 LYS B N 1
ATOM 2356 C CA . LYS B 1 151 ? 71.858 -0.722 54.707 1.00 33.25 154 LYS B CA 1
ATOM 2357 C C . LYS B 1 151 ? 73.027 -0.574 55.674 1.00 34.21 154 LYS B C 1
ATOM 2358 O O . LYS B 1 151 ? 74.079 -0.045 55.318 1.00 34.54 154 LYS B O 1
ATOM 2362 N N . PHE B 1 152 ? 72.813 -1.015 56.906 1.00 35.31 155 PHE B N 1
ATOM 2363 C CA . PHE B 1 152 ? 73.842 -1.017 57.930 1.00 36.12 155 PHE B CA 1
ATOM 2364 C C . PHE B 1 152 ? 74.647 -2.313 57.808 1.00 36.83 155 PHE B C 1
ATOM 2365 O O . PHE B 1 152 ? 74.065 -3.403 57.774 1.00 36.66 155 PHE B O 1
ATOM 2373 N N . ILE B 1 153 ? 75.973 -2.179 57.724 1.00 37.68 156 ILE B N 1
ATOM 2374 C CA . ILE B 1 153 ? 76.896 -3.321 57.718 1.00 38.58 156 ILE B CA 1
ATOM 2375 C C . ILE B 1 153 ? 77.632 -3.389 59.058 1.00 39.17 156 ILE B C 1
ATOM 2376 O O . ILE B 1 153 ? 78.563 -2.615 59.291 1.00 38.92 156 ILE B O 1
ATOM 2381 N N . PRO B 1 154 ? 77.206 -4.295 59.955 1.00 40.22 157 PRO B N 1
ATOM 2382 C CA . PRO B 1 154 ? 77.862 -4.385 61.261 1.00 41.00 157 PRO B CA 1
ATOM 2383 C C . PRO B 1 154 ? 79.259 -5.002 61.198 1.00 41.88 157 PRO B C 1
ATOM 2384 O O . PRO B 1 154 ? 79.482 -5.954 60.450 1.00 41.79 157 PRO B O 1
ATOM 2388 N N . LYS B 1 155 ? 80.186 -4.454 61.983 1.00 42.92 158 LYS B N 1
ATOM 2389 C CA . LYS B 1 155 ? 81.509 -5.057 62.149 1.00 43.75 158 LYS B CA 1
ATOM 2390 C C . LYS B 1 155 ? 81.470 -6.224 63.142 1.00 44.25 158 LYS B C 1
ATOM 2391 O O . LYS B 1 155 ? 82.393 -7.040 63.175 1.00 44.75 158 LYS B O 1
ATOM 2397 N N . CYS B 1 156 ? 80.406 -6.295 63.945 1.00 44.63 159 CYS B N 1
ATOM 2398 C CA . CYS B 1 156 ? 80.192 -7.395 64.890 1.00 44.90 159 CYS B CA 1
ATOM 2399 C C . CYS B 1 156 ? 78.720 -7.799 64.889 1.00 44.80 159 CYS B C 1
ATOM 2400 O O . CYS B 1 156 ? 77.848 -6.938 64.942 1.00 44.89 159 CYS B O 1
ATOM 2403 N N . SER B 1 157 ? 78.441 -9.099 64.843 1.00 44.55 160 SER B N 1
ATOM 2404 C CA . SER B 1 157 ? 77.058 -9.578 64.795 1.00 44.44 160 SER B CA 1
ATOM 2405 C C . SER B 1 157 ? 76.365 -9.558 66.157 1.00 44.11 160 SER B C 1
ATOM 2406 O O . SER B 1 157 ? 75.142 -9.414 66.227 1.00 43.86 160 SER B O 1
ATOM 2409 N N . LYS B 1 158 ? 77.140 -9.705 67.232 1.00 43.69 161 LYS B N 1
ATOM 2410 C CA . LYS B 1 158 ? 76.575 -9.804 68.576 1.00 43.33 161 LYS B CA 1
ATOM 2411 C C . LYS B 1 158 ? 77.265 -8.862 69.568 1.00 42.73 161 LYS B C 1
ATOM 2412 O O . LYS B 1 158 ? 78.459 -8.580 69.454 1.00 42.72 161 LYS B O 1
ATOM 2418 N N . ILE B 1 159 ? 76.482 -8.368 70.525 1.00 41.93 162 ILE B N 1
ATOM 2419 C CA . ILE B 1 159 ? 76.971 -7.518 71.609 1.00 41.41 162 ILE B CA 1
ATOM 2420 C C . ILE B 1 159 ? 76.357 -8.068 72.888 1.00 41.01 162 ILE B C 1
ATOM 2421 O O . ILE B 1 159 ? 75.136 -8.208 72.974 1.00 40.68 162 ILE B O 1
ATOM 2426 N N . VAL B 1 160 ? 77.193 -8.398 73.868 1.00 40.74 163 VAL B N 1
ATOM 2427 C CA . VAL B 1 160 ? 76.704 -8.914 75.146 1.00 40.73 163 VAL B CA 1
ATOM 2428 C C . VAL B 1 160 ? 76.809 -7.826 76.217 1.00 40.77 163 VAL B C 1
ATOM 2429 O O . VAL B 1 160 ? 77.857 -7.195 76.369 1.00 40.52 163 VAL B O 1
ATOM 2433 N N . ILE B 1 161 ? 75.707 -7.598 76.934 1.00 40.92 164 ILE B N 1
ATOM 2434 C CA . ILE B 1 161 ? 75.697 -6.703 78.087 1.00 41.04 164 ILE B CA 1
ATOM 2435 C C . ILE B 1 161 ? 75.612 -7.565 79.341 1.00 41.12 164 ILE B C 1
ATOM 2436 O O . ILE B 1 161 ? 74.580 -8.158 79.613 1.00 41.23 164 ILE B O 1
ATOM 2441 N N . ASP B 1 162 ? 76.716 -7.651 80.078 1.00 41.37 165 ASP B N 1
ATOM 2442 C CA . ASP B 1 162 ? 76.760 -8.364 81.351 1.00 41.54 165 ASP B CA 1
ATOM 2443 C C . ASP B 1 162 ? 76.935 -7.321 82.448 1.00 41.36 165 ASP B C 1
ATOM 2444 O O . ASP B 1 162 ? 77.941 -6.620 82.485 1.00 40.87 165 ASP B O 1
ATOM 2449 N N . PHE B 1 163 ? 75.944 -7.224 83.329 1.00 41.58 166 PHE B N 1
ATOM 2450 C CA . PHE B 1 163 ? 75.963 -6.265 84.432 1.00 41.90 166 PHE B CA 1
ATOM 2451 C C . PHE B 1 163 ? 77.041 -6.588 85.467 1.00 42.72 166 PHE B C 1
ATOM 2452 O O . PHE B 1 163 ? 77.510 -5.697 86.182 1.00 42.68 166 PHE B O 1
ATOM 2460 N N . ASP B 1 164 ? 77.424 -7.861 85.542 1.00 43.69 167 ASP B N 1
ATOM 2461 C CA . ASP B 1 164 ? 78.482 -8.312 86.445 1.00 44.57 167 ASP B CA 1
ATOM 2462 C C . ASP B 1 164 ? 79.889 -8.062 85.874 1.00 45.03 167 ASP B C 1
ATOM 2463 O O . ASP B 1 164 ? 80.885 -8.264 86.571 1.00 44.96 167 ASP B O 1
ATOM 2468 N N . SER B 1 165 ? 79.968 -7.612 84.621 1.00 45.73 168 SER B N 1
ATOM 2469 C CA . SER B 1 165 ? 81.250 -7.294 83.978 1.00 46.31 168 SER B CA 1
ATOM 2470 C C . SER B 1 165 ? 82.019 -6.183 84.695 1.00 46.75 168 SER B C 1
ATOM 2471 O O . SER B 1 165 ? 83.248 -6.157 84.671 1.00 46.84 168 SER B O 1
ATOM 2474 N N . ILE B 1 166 ? 81.284 -5.266 85.320 1.00 47.30 169 ILE B N 1
ATOM 2475 C CA . ILE B 1 166 ? 81.875 -4.143 86.053 1.00 47.56 169 ILE B CA 1
ATOM 2476 C C . ILE B 1 166 ? 82.644 -4.603 87.305 1.00 47.88 169 ILE B C 1
ATOM 2477 O O . ILE B 1 166 ? 83.679 -4.029 87.647 1.00 48.06 169 ILE B O 1
ATOM 2482 N N . ASN B 1 167 ? 82.146 -5.643 87.972 1.00 48.16 170 ASN B N 1
ATOM 2483 C CA . ASN B 1 167 ? 82.797 -6.184 89.170 1.00 48.30 170 ASN B CA 1
ATOM 2484 C C . ASN B 1 167 ? 83.872 -7.213 88.823 1.00 48.48 170 ASN B C 1
ATOM 2485 O O . ASN B 1 167 ? 83.604 -8.417 88.787 1.00 48.85 170 ASN B O 1
ATOM 2490 N N . ASP C 1 8 ? 58.573 -12.042 79.407 1.00 38.27 11 ASP C N 1
ATOM 2491 C CA . ASP C 1 8 ? 60.059 -11.949 79.273 1.00 38.12 11 ASP C CA 1
ATOM 2492 C C . ASP C 1 8 ? 60.545 -10.600 78.692 1.00 37.72 11 ASP C C 1
ATOM 2493 O O . ASP C 1 8 ? 61.696 -10.489 78.250 1.00 37.80 11 ASP C O 1
ATOM 2498 N N . TYR C 1 9 ? 59.693 -9.570 78.689 1.00 37.01 12 TYR C N 1
ATOM 2499 C CA . TYR C 1 9 ? 60.126 -8.266 78.170 1.00 36.23 12 TYR C CA 1
ATOM 2500 C C . TYR C 1 9 ? 61.043 -7.551 79.167 1.00 35.56 12 TYR C C 1
ATOM 2501 O O . TYR C 1 9 ? 60.992 -7.805 80.371 1.00 35.83 12 TYR C O 1
ATOM 2510 N N . LEU C 1 10 ? 61.893 -6.675 78.638 1.00 34.24 13 LEU C N 1
ATOM 2511 C CA . LEU C 1 10 ? 62.828 -5.885 79.434 1.00 33.15 13 LEU C CA 1
ATOM 2512 C C . LEU C 1 10 ? 62.062 -4.736 80.074 1.00 32.12 13 LEU C C 1
ATOM 2513 O O . LEU C 1 10 ? 61.318 -4.039 79.392 1.00 31.71 13 LEU C O 1
ATOM 2518 N N . GLU C 1 11 ? 62.227 -4.550 81.381 1.00 30.89 14 GLU C N 1
ATOM 2519 C CA . GLU C 1 11 ? 61.531 -3.484 82.094 1.00 30.17 14 GLU C CA 1
ATOM 2520 C C . GLU C 1 11 ? 62.430 -2.258 82.125 1.00 28.68 14 GLU C C 1
ATOM 2521 O O . GLU C 1 11 ? 63.628 -2.371 81.898 1.00 28.17 14 GLU C O 1
ATOM 2527 N N . TRP C 1 12 ? 61.851 -1.092 82.391 1.00 27.44 15 TRP C N 1
ATOM 2528 C CA . TRP C 1 12 ? 62.562 0.182 82.224 1.00 26.70 15 TRP C CA 1
ATOM 2529 C C . TRP C 1 12 ? 63.926 0.255 82.940 1.00 25.88 15 TRP C C 1
ATOM 2530 O O . TRP C 1 12 ? 64.914 0.662 82.327 1.00 25.39 15 TRP C O 1
ATOM 2541 N N . PRO C 1 13 ? 63.990 -0.138 84.231 1.00 25.16 16 PRO C N 1
ATOM 2542 C CA . PRO C 1 13 ? 65.268 -0.040 84.961 1.00 24.46 16 PRO C CA 1
ATOM 2543 C C . PRO C 1 13 ? 66.411 -0.843 84.332 1.00 23.67 16 PRO C C 1
ATOM 2544 O O . PRO C 1 13 ? 67.522 -0.326 84.185 1.00 23.53 16 PRO C O 1
ATOM 2548 N N . GLU C 1 14 ? 66.132 -2.085 83.954 1.00 23.01 17 GLU C N 1
ATOM 2549 C CA . GLU C 1 14 ? 67.098 -2.926 83.251 1.00 22.69 17 GLU C CA 1
ATOM 2550 C C . GLU C 1 14 ? 67.447 -2.348 81.873 1.00 21.67 17 GLU C C 1
ATOM 2551 O O . GLU C 1 14 ? 68.601 -2.402 81.435 1.00 21.03 17 GLU C O 1
ATOM 2557 N N . TYR C 1 15 ? 66.448 -1.799 81.192 1.00 20.42 18 TYR C N 1
ATOM 2558 C CA . TYR C 1 15 ? 66.674 -1.174 79.899 1.00 19.89 18 TYR C CA 1
ATOM 2559 C C . TYR C 1 15 ? 67.660 -0.025 80.043 1.00 19.36 18 TYR C C 1
ATOM 2560 O O . TYR C 1 15 ? 68.667 0.026 79.335 1.00 18.72 18 TYR C O 1
ATOM 2569 N N . PHE C 1 16 ? 67.383 0.881 80.976 1.00 18.84 19 PHE C N 1
ATOM 2570 C CA . PHE C 1 16 ? 68.260 2.037 81.188 1.00 19.12 19 PHE C CA 1
ATOM 2571 C C . PHE C 1 16 ? 69.674 1.692 81.675 1.00 18.54 19 PHE C C 1
ATOM 2572 O O . PHE C 1 16 ? 70.632 2.325 81.249 1.00 18.33 19 PHE C O 1
ATOM 2580 N N . MET C 1 17 ? 69.817 0.698 82.548 1.00 17.98 20 MET C N 1
ATOM 2581 C CA . MET C 1 17 ? 71.156 0.267 82.957 1.00 17.73 20 MET C CA 1
ATOM 2582 C C . MET C 1 17 ? 71.888 -0.407 81.787 1.00 17.38 20 MET C C 1
ATOM 2583 O O . MET C 1 17 ? 73.103 -0.267 81.652 1.00 17.02 20 MET C O 1
ATOM 2588 N N . ALA C 1 18 ? 71.147 -1.129 80.948 1.00 17.00 21 ALA C N 1
ATOM 2589 C CA . ALA C 1 18 ? 71.713 -1.733 79.737 1.00 17.01 21 ALA C CA 1
ATOM 2590 C C . ALA C 1 18 ? 72.257 -0.659 78.787 1.00 16.63 21 ALA C C 1
ATOM 2591 O O . ALA C 1 18 ? 73.333 -0.818 78.202 1.00 16.63 21 ALA C O 1
ATOM 2593 N N . VAL C 1 19 ? 71.511 0.427 78.626 1.00 16.49 22 VAL C N 1
ATOM 2594 C CA . VAL C 1 19 ? 71.978 1.565 77.822 1.00 16.75 22 VAL C CA 1
ATOM 2595 C C . VAL C 1 19 ? 73.264 2.153 78.426 1.00 17.01 22 VAL C C 1
ATOM 2596 O O . VAL C 1 19 ? 74.216 2.443 77.697 1.00 17.23 22 VAL C O 1
ATOM 2600 N N . ALA C 1 20 ? 73.286 2.327 79.746 1.00 17.59 23 ALA C N 1
ATOM 2601 C CA . ALA C 1 20 ? 74.516 2.731 80.447 1.00 18.20 23 ALA C CA 1
ATOM 2602 C C . ALA C 1 20 ? 75.685 1.811 80.118 1.00 18.72 23 ALA C C 1
ATOM 2603 O O . ALA C 1 20 ? 76.761 2.280 79.795 1.00 18.72 23 ALA C O 1
ATOM 2605 N N . PHE C 1 21 ? 75.467 0.500 80.188 1.00 19.57 24 PHE C N 1
ATOM 2606 C CA . PHE C 1 21 ? 76.534 -0.472 79.876 1.00 19.98 24 PHE C CA 1
ATOM 2607 C C . PHE C 1 21 ? 76.905 -0.510 78.396 1.00 19.87 24 PHE C C 1
ATOM 2608 O O . PHE C 1 21 ? 78.077 -0.630 78.055 1.00 19.60 24 PHE C O 1
ATOM 2616 N N . LEU C 1 22 ? 75.910 -0.392 77.525 1.00 20.16 25 LEU C N 1
ATOM 2617 C CA . LEU C 1 22 ? 76.151 -0.263 76.095 1.00 20.48 25 LEU C CA 1
ATOM 2618 C C . LEU C 1 22 ? 76.981 0.981 75.770 1.00 20.74 25 LEU C C 1
ATOM 2619 O O . LEU C 1 22 ? 77.902 0.926 74.955 1.00 20.22 25 LEU C O 1
ATOM 2624 N N . SER C 1 23 ? 76.643 2.102 76.407 1.00 21.06 26 SER C N 1
ATOM 2625 C CA . SER C 1 23 ? 77.385 3.348 76.229 1.00 21.49 26 SER C CA 1
ATOM 2626 C C . SER C 1 23 ? 78.852 3.223 76.630 1.00 21.83 26 SER C C 1
ATOM 2627 O O . SER C 1 23 ? 79.717 3.846 76.007 1.00 21.88 26 SER C O 1
ATOM 2630 N N . ALA C 1 24 ? 79.131 2.425 77.664 1.00 21.92 27 ALA C N 1
ATOM 2631 C CA . ALA C 1 24 ? 80.505 2.239 78.153 1.00 22.27 27 ALA C CA 1
ATOM 2632 C C . ALA C 1 24 ? 81.415 1.653 77.081 1.00 22.78 27 ALA C C 1
ATOM 2633 O O . ALA C 1 24 ? 82.609 1.941 77.041 1.00 22.17 27 ALA C O 1
ATOM 2635 N N . GLN C 1 25 ? 80.831 0.842 76.200 1.00 23.92 28 GLN C N 1
ATOM 2636 C CA . GLN C 1 25 ? 81.573 0.158 75.154 1.00 24.61 28 GLN C CA 1
ATOM 2637 C C . GLN C 1 25 ? 81.983 1.113 74.036 1.00 25.44 28 GLN C C 1
ATOM 2638 O O . GLN C 1 25 ? 82.745 0.729 73.156 1.00 25.66 28 GLN C O 1
ATOM 2644 N N . ARG C 1 26 ? 81.480 2.350 74.066 1.00 26.35 29 ARG C N 1
ATOM 2645 C CA . ARG C 1 26 ? 81.995 3.411 73.193 1.00 27.27 29 ARG C CA 1
ATOM 2646 C C . ARG C 1 26 ? 83.367 3.918 73.639 1.00 28.07 29 ARG C C 1
ATOM 2647 O O . ARG C 1 26 ? 84.033 4.619 72.883 1.00 28.17 29 ARG C O 1
ATOM 2655 N N . SER C 1 27 ? 83.785 3.572 74.856 1.00 28.95 30 SER C N 1
ATOM 2656 C CA . SER C 1 27 ? 85.037 4.080 75.418 1.00 30.10 30 SER C CA 1
ATOM 2657 C C . SER C 1 27 ? 86.292 3.458 74.801 1.00 31.30 30 SER C C 1
ATOM 2658 O O . SER C 1 27 ? 86.409 2.230 74.704 1.00 31.04 30 SER C O 1
ATOM 2661 N N . LYS C 1 28 ? 87.235 4.322 74.417 1.00 32.78 31 LYS C N 1
ATOM 2662 C CA . LYS C 1 28 ? 88.542 3.896 73.920 1.00 34.06 31 LYS C CA 1
ATOM 2663 C C . LYS C 1 28 ? 89.546 3.690 75.059 1.00 35.10 31 LYS C C 1
ATOM 2664 O O . LYS C 1 28 ? 90.655 3.201 74.833 1.00 35.20 31 LYS C O 1
ATOM 2670 N N . ASP C 1 29 ? 89.158 4.070 76.276 1.00 36.21 32 ASP C N 1
ATOM 2671 C CA . ASP C 1 29 ? 89.985 3.878 77.467 1.00 37.08 32 ASP C CA 1
ATOM 2672 C C . ASP C 1 29 ? 90.256 2.385 77.657 1.00 37.71 32 ASP C C 1
ATOM 2673 O O . ASP C 1 29 ? 89.324 1.612 77.867 1.00 37.89 32 ASP C O 1
ATOM 2678 N N . PRO C 1 30 ? 91.535 1.969 77.568 1.00 38.53 33 PRO C N 1
ATOM 2679 C CA . PRO C 1 30 ? 91.853 0.540 77.666 1.00 38.78 33 PRO C CA 1
ATOM 2680 C C . PRO C 1 30 ? 91.879 0.017 79.099 1.00 38.88 33 PRO C C 1
ATOM 2681 O O . PRO C 1 30 ? 91.837 -1.199 79.314 1.00 39.42 33 PRO C O 1
ATOM 2685 N N . ASN C 1 31 ? 91.940 0.926 80.066 1.00 38.66 34 ASN C N 1
ATOM 2686 C CA . ASN C 1 31 ? 92.040 0.560 81.475 1.00 38.59 34 ASN C CA 1
ATOM 2687 C C . ASN C 1 31 ? 90.679 0.200 82.065 1.00 37.93 34 ASN C C 1
ATOM 2688 O O . ASN C 1 31 ? 90.532 -0.838 82.717 1.00 38.21 34 ASN C O 1
ATOM 2693 N N . SER C 1 32 ? 89.688 1.060 81.839 1.00 36.74 35 SER C N 1
ATOM 2694 C CA . SER C 1 32 ? 88.322 0.782 82.282 1.00 35.84 35 SER C CA 1
ATOM 2695 C C . SER C 1 32 ? 87.291 1.526 81.439 1.00 34.61 35 SER C C 1
ATOM 2696 O O . SER C 1 32 ? 87.601 2.547 80.814 1.00 34.58 35 SER C O 1
ATOM 2699 N N . GLN C 1 33 ? 86.070 0.991 81.428 1.00 32.86 36 GLN C N 1
ATOM 2700 C CA . GLN C 1 33 ? 84.973 1.523 80.624 1.00 31.74 36 GLN C CA 1
ATOM 2701 C C . GLN C 1 33 ? 83.730 1.692 81.489 1.00 30.08 36 GLN C C 1
ATOM 2702 O O . GLN C 1 33 ? 83.191 0.718 82.012 1.00 29.89 36 GLN C O 1
ATOM 2708 N N . VAL C 1 34 ? 83.288 2.936 81.641 1.00 28.36 37 VAL C N 1
ATOM 2709 C CA . VAL C 1 34 ? 82.114 3.257 82.441 1.00 26.87 37 VAL C CA 1
ATOM 2710 C C . VAL C 1 34 ? 81.115 4.007 81.567 1.00 25.64 37 VAL C C 1
ATOM 2711 O O . VAL C 1 34 ? 81.493 4.736 80.638 1.00 25.01 37 VAL C O 1
ATOM 2715 N N . GLY C 1 35 ? 79.837 3.813 81.869 1.00 24.16 38 GLY C N 1
ATOM 2716 C CA . GLY C 1 35 ? 78.774 4.448 81.129 1.00 23.00 38 GLY C CA 1
ATOM 2717 C C . GLY C 1 35 ? 77.732 5.006 82.065 1.00 22.35 38 GLY C C 1
ATOM 2718 O O . GLY C 1 35 ? 77.630 4.594 83.224 1.00 21.17 38 GLY C O 1
ATOM 2719 N N . ALA C 1 36 ? 76.960 5.952 81.541 1.00 21.64 39 ALA C N 1
ATOM 2720 C CA . ALA C 1 36 ? 75.946 6.653 82.313 1.00 21.60 39 ALA C CA 1
ATOM 2721 C C . ALA C 1 36 ? 74.811 7.091 81.387 1.00 21.44 39 ALA C C 1
ATOM 2722 O O . ALA C 1 36 ? 75.035 7.439 80.224 1.00 20.47 39 ALA C O 1
ATOM 2724 N N . CYS C 1 37 ? 73.596 7.046 81.922 1.00 21.52 40 CYS C N 1
ATOM 2725 C CA . CYS C 1 37 ? 72.384 7.354 81.172 1.00 21.43 40 CYS C CA 1
ATOM 2726 C C . CYS C 1 37 ? 71.457 8.150 82.083 1.00 20.72 40 CYS C C 1
ATOM 2727 O O . CYS C 1 37 ? 71.120 7.678 83.166 1.00 20.06 40 CYS C O 1
ATOM 2730 N N . ILE C 1 38 ? 71.078 9.353 81.651 1.00 20.08 41 ILE C N 1
ATOM 2731 C CA . ILE C 1 38 ? 70.178 10.219 82.403 1.00 19.86 41 ILE C CA 1
ATOM 2732 C C . ILE C 1 38 ? 68.778 10.133 81.807 1.00 20.23 41 ILE C C 1
ATOM 2733 O O . ILE C 1 38 ? 68.603 10.239 80.579 1.00 19.42 41 ILE C O 1
ATOM 2738 N N . VAL C 1 39 ? 67.792 9.970 82.692 1.00 20.64 42 VAL C N 1
ATOM 2739 C CA . VAL C 1 39 ? 66.404 9.674 82.328 1.00 21.21 42 VAL C CA 1
ATOM 2740 C C . VAL C 1 39 ? 65.490 10.644 83.072 1.00 21.96 42 VAL C C 1
ATOM 2741 O O . VAL C 1 39 ? 65.756 10.966 84.237 1.00 22.20 42 VAL C O 1
ATOM 2745 N N . ASN C 1 40 ? 64.436 11.127 82.415 1.00 22.95 43 ASN C N 1
ATOM 2746 C CA . ASN C 1 40 ? 63.433 11.971 83.097 1.00 23.69 43 ASN C CA 1
ATOM 2747 C C . ASN C 1 40 ? 62.257 11.143 83.612 1.00 24.79 43 ASN C C 1
ATOM 2748 O O . ASN C 1 40 ? 62.222 9.926 83.418 1.00 24.71 43 ASN C O 1
ATOM 2753 N N . SER C 1 41 ? 61.302 11.804 84.267 1.00 26.43 44 SER C N 1
ATOM 2754 C CA . SER C 1 41 ? 60.134 11.131 84.852 1.00 27.36 44 SER C CA 1
ATOM 2755 C C . SER C 1 41 ? 59.192 10.489 83.831 1.00 28.11 44 SER C C 1
ATOM 2756 O O . SER C 1 41 ? 58.354 9.657 84.195 1.00 28.55 44 SER C O 1
ATOM 2759 N N . GLU C 1 42 ? 59.323 10.871 82.561 1.00 28.61 45 GLU C N 1
ATOM 2760 C CA . GLU C 1 42 ? 58.539 10.272 81.487 1.00 28.97 45 GLU C CA 1
ATOM 2761 C C . GLU C 1 42 ? 59.272 9.078 80.862 1.00 28.16 45 GLU C C 1
ATOM 2762 O O . GLU C 1 42 ? 58.891 8.620 79.786 1.00 27.45 45 GLU C O 1
ATOM 2768 N N . ASN C 1 43 ? 60.324 8.589 81.522 1.00 27.52 46 ASN C N 1
ATOM 2769 C CA . ASN C 1 43 ? 61.155 7.498 80.993 1.00 27.24 46 ASN C CA 1
ATOM 2770 C C . ASN C 1 43 ? 61.762 7.786 79.618 1.00 26.50 46 ASN C C 1
ATOM 2771 O O . ASN C 1 43 ? 61.857 6.894 78.775 1.00 26.26 46 ASN C O 1
ATOM 2776 N N . LYS C 1 44 ? 62.159 9.036 79.397 1.00 25.64 47 LYS C N 1
ATOM 2777 C CA . LYS C 1 44 ? 62.892 9.408 78.195 1.00 25.47 47 LYS C CA 1
ATOM 2778 C C . LYS C 1 44 ? 64.358 9.597 78.546 1.00 24.30 47 LYS C C 1
ATOM 2779 O O . LYS C 1 44 ? 64.688 10.212 79.565 1.00 23.11 47 LYS C O 1
ATOM 2785 N N . ILE C 1 45 ? 65.222 9.066 77.686 1.00 23.41 48 ILE C N 1
ATOM 2786 C CA . ILE C 1 45 ? 66.656 9.277 77.788 1.00 23.09 48 ILE C CA 1
ATOM 2787 C C . ILE C 1 45 ? 66.923 10.719 77.416 1.00 22.84 48 ILE C C 1
ATOM 2788 O O . ILE C 1 45 ? 66.517 11.172 76.342 1.00 22.89 48 ILE C O 1
ATOM 2793 N N . VAL C 1 46 ? 67.585 11.451 78.303 1.00 22.22 49 VAL C N 1
ATOM 2794 C CA . VAL C 1 46 ? 67.921 12.841 78.027 1.00 22.11 49 VAL C CA 1
ATOM 2795 C C . VAL C 1 46 ? 69.434 13.100 77.992 1.00 21.74 49 VAL C C 1
ATOM 2796 O O . VAL C 1 46 ? 69.863 14.194 77.686 1.00 21.60 49 VAL C O 1
ATOM 2800 N N . GLY C 1 47 ? 70.244 12.086 78.269 1.00 21.17 50 GLY C N 1
ATOM 2801 C CA . GLY C 1 47 ? 71.684 12.266 78.261 1.00 20.54 50 GLY C CA 1
ATOM 2802 C C . GLY C 1 47 ? 72.366 10.936 78.402 1.00 20.39 50 GLY C C 1
ATOM 2803 O O . GLY C 1 47 ? 71.902 1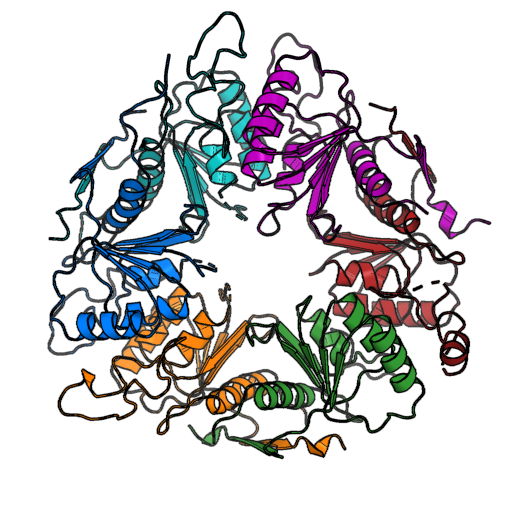0.069 79.151 1.00 19.93 50 GLY C O 1
ATOM 2804 N N . ILE C 1 48 ? 73.449 10.764 77.654 1.00 19.88 51 ILE C N 1
ATOM 2805 C CA . ILE C 1 48 ? 74.244 9.555 77.698 1.00 19.76 51 ILE C CA 1
ATOM 2806 C C . ILE C 1 48 ? 75.706 9.966 77.687 1.00 19.39 51 ILE C C 1
ATOM 2807 O O . ILE C 1 48 ? 76.072 10.969 77.067 1.00 18.15 51 ILE C O 1
ATOM 2812 N N . GLY C 1 49 ? 76.532 9.181 78.370 1.00 19.19 52 GLY C N 1
ATOM 2813 C CA . GLY C 1 49 ? 77.948 9.496 78.504 1.00 19.21 52 GLY C CA 1
ATOM 2814 C C . GLY C 1 49 ? 78.796 8.269 78.770 1.00 19.01 52 GLY C C 1
ATOM 2815 O O . GLY C 1 49 ? 78.302 7.247 79.242 1.00 18.70 52 GLY C O 1
ATOM 2816 N N . TYR C 1 50 ? 80.073 8.380 78.430 1.00 19.08 53 TYR C N 1
ATOM 2817 C CA . TYR C 1 50 ? 81.066 7.353 78.709 1.00 19.28 53 TYR C CA 1
ATOM 2818 C C . TYR C 1 50 ? 82.375 8.070 78.979 1.00 19.31 53 TYR C C 1
ATOM 2819 O O . TYR C 1 50 ? 82.518 9.251 78.677 1.00 19.19 53 TYR C O 1
ATOM 2828 N N . ASN C 1 51 ? 83.329 7.364 79.562 1.00 19.80 54 ASN C N 1
ATOM 2829 C CA . ASN C 1 51 ? 84.586 7.993 79.934 1.00 20.25 54 ASN C CA 1
ATOM 2830 C C . ASN C 1 51 ? 85.502 8.110 78.720 1.00 20.36 54 ASN C C 1
ATOM 2831 O O . ASN C 1 51 ? 85.464 7.270 77.828 1.00 20.19 54 ASN C O 1
ATOM 2836 N N . GLY C 1 52 ? 86.299 9.170 78.681 1.00 20.76 55 GLY C N 1
ATOM 2837 C CA . GLY C 1 52 ? 87.233 9.380 77.579 1.00 21.37 55 GLY C CA 1
ATOM 2838 C C . GLY C 1 52 ? 87.942 10.717 77.652 1.00 21.75 55 GLY C C 1
ATOM 2839 O O . GLY C 1 52 ? 87.819 11.450 78.630 1.00 21.69 55 GLY C O 1
ATOM 2840 N N . MET C 1 53 ? 88.681 11.039 76.598 1.00 22.65 56 MET C N 1
ATOM 2841 C CA . MET C 1 53 ? 89.448 12.272 76.556 1.00 22.94 56 MET C CA 1
ATOM 2842 C C . MET C 1 53 ? 88.522 13.459 76.281 1.00 23.16 56 MET C C 1
ATOM 2843 O O . MET C 1 53 ? 87.402 13.278 75.805 1.00 23.21 56 MET C O 1
ATOM 2848 N N . PRO C 1 54 ? 88.977 14.684 76.590 1.00 23.54 57 PRO C N 1
ATOM 2849 C CA . PRO C 1 54 ? 88.159 15.851 76.259 1.00 23.88 57 PRO C CA 1
ATOM 2850 C C . PRO C 1 54 ? 87.855 15.920 74.761 1.00 24.12 57 PRO C C 1
ATOM 2851 O O . PRO C 1 54 ? 88.586 15.333 73.965 1.00 24.15 57 PRO C O 1
ATOM 2855 N N . ASN C 1 55 ? 86.784 16.618 74.393 1.00 24.81 58 ASN C N 1
ATOM 2856 C CA . ASN C 1 55 ? 86.403 16.782 72.987 1.00 25.26 58 ASN C CA 1
ATOM 2857 C C . ASN C 1 55 ? 87.604 17.179 72.134 1.00 25.21 58 ASN C C 1
ATOM 2858 O O . ASN C 1 55 ? 88.339 18.094 72.491 1.00 25.26 58 ASN C O 1
ATOM 2863 N N . GLY C 1 56 ? 87.806 16.461 71.029 1.00 25.80 59 GLY C N 1
ATOM 2864 C CA . GLY C 1 56 ? 88.907 16.726 70.086 1.00 25.86 59 GLY C CA 1
ATOM 2865 C C . GLY C 1 56 ? 90.229 16.040 70.394 1.00 25.97 59 GLY C C 1
ATOM 2866 O O . GLY C 1 56 ? 91.148 16.070 69.569 1.00 25.72 59 GLY C O 1
ATOM 2867 N N . CYS C 1 57 ? 90.324 15.403 71.563 1.00 26.17 60 CYS C N 1
ATOM 2868 C CA . CYS C 1 57 ? 91.594 14.895 72.077 1.00 26.16 60 CYS C CA 1
ATOM 2869 C C . CYS C 1 57 ? 91.696 13.374 72.143 1.00 26.49 60 CYS C C 1
ATOM 2870 O O . CYS C 1 57 ? 92.574 12.854 72.829 1.00 26.24 60 CYS C O 1
ATOM 2873 N N . SER C 1 58 ? 90.827 12.660 71.427 1.00 26.85 61 SER C N 1
ATOM 2874 C CA . SER C 1 58 ? 90.792 11.191 71.512 1.00 27.52 61 SER C CA 1
ATOM 2875 C C . SER C 1 58 ? 92.022 10.501 70.910 1.00 27.63 61 SER C C 1
ATOM 2876 O O . SER C 1 58 ? 92.312 9.351 71.236 1.00 27.49 61 SER C O 1
ATOM 2879 N N . ASP C 1 59 ? 92.735 11.205 70.033 1.00 28.07 62 ASP C N 1
ATOM 2880 C CA . ASP C 1 59 ? 93.943 10.679 69.382 1.00 28.22 62 ASP C CA 1
ATOM 2881 C C . ASP C 1 59 ? 95.203 11.063 70.180 1.00 27.84 62 ASP C C 1
ATOM 2882 O O . ASP C 1 59 ? 96.329 10.865 69.701 1.00 28.22 62 ASP C O 1
ATOM 2887 N N . ASP C 1 60 ? 95.018 11.612 71.386 1.00 27.15 63 ASP C N 1
ATOM 2888 C CA . ASP C 1 60 ? 96.134 12.101 72.214 1.00 26.88 63 ASP C CA 1
ATOM 2889 C C . ASP C 1 60 ? 96.487 11.107 73.331 1.00 27.08 63 ASP C C 1
ATOM 2890 O O . ASP C 1 60 ? 95.605 10.648 74.057 1.00 26.77 63 ASP C O 1
ATOM 2895 N N . VAL C 1 61 ? 97.776 10.809 73.480 1.00 27.29 64 VAL C N 1
ATOM 2896 C CA . VAL C 1 61 ? 98.280 10.043 74.625 1.00 27.74 64 VAL C CA 1
ATOM 2897 C C . VAL C 1 61 ? 99.361 10.862 75.335 1.00 28.31 64 VAL C C 1
ATOM 2898 O O . VAL C 1 61 ? 100.324 11.292 74.692 1.00 27.99 64 VAL C O 1
ATOM 2902 N N . LEU C 1 62 ? 99.209 11.071 76.648 1.00 28.93 65 LEU C N 1
ATOM 2903 C CA . LEU C 1 62 ? 100.114 11.959 77.408 1.00 29.55 65 LEU C CA 1
ATOM 2904 C C . LEU C 1 62 ? 100.741 11.333 78.662 1.00 30.22 65 LEU C C 1
ATOM 2905 O O . LEU C 1 62 ? 100.307 11.625 79.776 1.00 30.77 65 LEU C O 1
ATOM 2910 N N . PRO C 1 63 ? 101.782 10.494 78.491 1.00 30.65 66 PRO C N 1
ATOM 2911 C CA . PRO C 1 63 ? 102.471 9.885 79.636 1.00 31.08 66 PRO C CA 1
ATOM 2912 C C . PRO C 1 63 ? 103.079 10.885 80.622 1.00 31.42 66 PRO C C 1
ATOM 2913 O O . PRO C 1 63 ? 103.827 11.771 80.212 1.00 32.30 66 PRO C O 1
ATOM 2917 N N . PRO C 1 77 ? 93.177 13.631 85.483 1.00 30.36 80 PRO C N 1
ATOM 2918 C CA . PRO C 1 77 ? 94.196 14.483 84.857 1.00 30.17 80 PRO C CA 1
ATOM 2919 C C . PRO C 1 77 ? 93.760 14.999 83.479 1.00 29.59 80 PRO C C 1
ATOM 2920 O O . PRO C 1 77 ? 93.731 16.209 83.261 1.00 30.75 80 PRO C O 1
ATOM 2924 N N . TYR C 1 78 ? 93.455 14.090 82.559 1.00 28.57 81 TYR C N 1
ATOM 2925 C CA . TYR C 1 78 ? 92.896 14.454 81.244 1.00 27.90 81 TYR C CA 1
ATOM 2926 C C . TYR C 1 78 ? 91.500 13.869 81.025 1.00 26.55 81 TYR C C 1
ATOM 2927 O O . TYR C 1 78 ? 90.698 14.444 80.306 1.00 26.24 81 TYR C O 1
ATOM 2936 N N . VAL C 1 79 ? 91.216 12.749 81.682 1.00 25.26 82 VAL C N 1
ATOM 2937 C CA . VAL C 1 79 ? 90.027 11.954 81.412 1.00 24.75 82 VAL C CA 1
ATOM 2938 C C . VAL C 1 79 ? 88.751 12.643 81.911 1.00 23.53 82 VAL C C 1
ATOM 2939 O O . VAL C 1 79 ? 88.753 13.284 82.953 1.00 23.24 82 VAL C O 1
ATOM 2943 N N . CYS C 1 80 ? 87.683 12.526 81.124 1.00 22.38 83 CYS C N 1
ATOM 2944 C CA . CYS C 1 80 ? 86.359 12.997 81.504 1.00 21.76 83 CYS C CA 1
ATOM 2945 C C . CYS C 1 80 ? 85.479 11.780 81.820 1.00 21.00 83 CYS C C 1
ATOM 2946 O O . CYS C 1 80 ? 85.393 10.842 81.034 1.00 20.48 83 CYS C O 1
ATOM 2949 N N . HIS C 1 81 ? 84.851 11.786 82.987 1.00 20.25 84 HIS C N 1
ATOM 2950 C CA . HIS C 1 81 ? 84.082 10.631 83.430 1.00 19.37 84 HIS C CA 1
ATOM 2951 C C . HIS C 1 81 ? 82.737 10.575 82.715 1.00 18.57 84 HIS C C 1
ATOM 2952 O O . HIS C 1 81 ? 82.221 11.589 82.235 1.00 17.59 84 HIS C O 1
ATOM 2959 N N . ALA C 1 82 ? 82.194 9.366 82.651 1.00 17.74 85 ALA C N 1
ATOM 2960 C CA . ALA C 1 82 ? 80.883 9.101 82.071 1.00 17.47 85 ALA C CA 1
ATOM 2961 C C . ALA C 1 82 ? 79.805 10.058 82.570 1.00 17.19 85 ALA C C 1
ATOM 2962 O O . ALA C 1 82 ? 78.970 10.504 81.786 1.00 16.65 85 ALA C O 1
ATOM 2964 N N . GLU C 1 83 ? 79.829 10.363 83.871 1.00 17.28 86 GLU C N 1
ATOM 2965 C CA . GLU C 1 83 ? 78.788 11.167 84.504 1.00 17.55 86 GLU C CA 1
ATOM 2966 C C . GLU C 1 83 ? 78.849 12.613 84.025 1.00 17.59 86 GLU C C 1
ATOM 2967 O O . GLU C 1 83 ? 77.820 13.237 83.748 1.00 17.60 86 GLU C O 1
ATOM 2973 N N . LEU C 1 84 ? 80.067 13.140 83.945 1.00 17.87 87 LEU C N 1
ATOM 2974 C CA . LEU C 1 84 ? 80.304 14.478 83.422 1.00 17.94 87 LEU C CA 1
ATOM 2975 C C . LEU C 1 84 ? 79.793 14.584 81.988 1.00 17.91 87 LEU C C 1
ATOM 2976 O O . LEU C 1 84 ? 79.073 15.513 81.646 1.00 17.58 87 LEU C O 1
ATOM 2981 N N . ASN C 1 85 ? 80.164 13.622 81.156 1.00 18.39 88 ASN C N 1
ATOM 2982 C CA . ASN C 1 85 ? 79.793 13.653 79.742 1.00 18.76 88 ASN C CA 1
ATOM 2983 C C . ASN C 1 85 ? 78.298 13.517 79.522 1.00 19.08 88 ASN C C 1
ATOM 2984 O O . ASN C 1 85 ? 77.729 14.228 78.704 1.00 18.82 88 ASN C O 1
ATOM 2989 N N . ALA C 1 86 ? 77.659 12.626 80.271 1.00 19.57 89 ALA C N 1
ATOM 2990 C CA . ALA C 1 86 ? 76.202 12.479 80.207 1.00 20.12 89 ALA C CA 1
ATOM 2991 C C . ALA C 1 86 ? 75.475 13.812 80.477 1.00 20.64 89 ALA C C 1
ATOM 2992 O O . ALA C 1 86 ? 74.551 14.185 79.754 1.00 20.81 89 ALA C O 1
ATOM 2994 N N . ILE C 1 87 ? 75.931 14.545 81.484 1.00 21.54 90 ILE C N 1
ATOM 2995 C CA . ILE C 1 87 ? 75.328 15.819 81.849 1.00 22.31 90 ILE C CA 1
ATOM 2996 C C . ILE C 1 87 ? 75.624 16.892 80.800 1.00 23.99 90 ILE C C 1
ATOM 2997 O O . ILE C 1 87 ? 74.733 17.646 80.419 1.00 23.62 90 ILE C O 1
ATOM 3002 N N . MET C 1 88 ? 76.864 16.945 80.323 1.00 25.87 91 MET C N 1
ATOM 3003 C CA . MET C 1 88 ? 77.236 17.870 79.252 1.00 27.72 91 MET C CA 1
ATOM 3004 C C . MET C 1 88 ? 76.547 17.560 77.916 1.00 29.05 91 MET C C 1
ATOM 3005 O O . MET C 1 88 ? 76.329 18.465 77.122 1.00 28.91 91 MET C O 1
ATOM 3010 N N . ASN C 1 89 ? 76.197 16.293 77.686 1.00 30.95 92 ASN C N 1
ATOM 3011 C CA . ASN C 1 89 ? 75.536 15.866 76.441 1.00 32.31 92 ASN C CA 1
ATOM 3012 C C . ASN C 1 89 ? 74.018 16.079 76.405 1.00 33.05 92 ASN C C 1
ATOM 3013 O O . ASN C 1 89 ? 73.387 15.743 75.415 1.00 33.19 92 ASN C O 1
ATOM 3018 N N . LYS C 1 90 ? 73.432 16.585 77.487 1.00 34.18 93 LYS C N 1
ATOM 3019 C CA . LYS C 1 90 ? 72.145 17.314 77.429 1.00 35.33 93 LYS C CA 1
ATOM 3020 C C . LYS C 1 90 ? 71.646 17.599 78.835 1.00 35.56 93 LYS C C 1
ATOM 3021 O O . LYS C 1 90 ? 71.612 16.694 79.668 1.00 36.41 93 LYS C O 1
ATOM 3027 N N . VAL C 1 95 ? 68.112 19.093 83.319 1.00 32.70 98 VAL C N 1
ATOM 3028 C CA . VAL C 1 95 ? 67.927 17.727 83.808 1.00 32.70 98 VAL C CA 1
ATOM 3029 C C . VAL C 1 95 ? 67.553 17.687 85.304 1.00 32.52 98 VAL C C 1
ATOM 3030 O O . VAL C 1 95 ? 67.796 16.690 85.995 1.00 32.35 98 VAL C O 1
ATOM 3034 N N . LYS C 1 96 ? 66.932 18.764 85.784 1.00 32.22 99 LYS C N 1
ATOM 3035 C CA . LYS C 1 96 ? 66.470 18.849 87.167 1.00 31.96 99 LYS C CA 1
ATOM 3036 C C . LYS C 1 96 ? 65.358 17.823 87.391 1.00 31.16 99 LYS C C 1
ATOM 3037 O O . LYS C 1 96 ? 64.439 17.714 86.581 1.00 31.31 99 LYS C O 1
ATOM 3043 N N . GLY C 1 97 ? 65.465 17.050 88.473 1.00 29.96 100 GLY C N 1
ATOM 3044 C CA . GLY C 1 97 ? 64.483 16.002 88.784 1.00 29.02 100 GLY C CA 1
ATOM 3045 C C . GLY C 1 97 ? 64.729 14.665 88.100 1.00 28.00 100 GLY C C 1
ATOM 3046 O O . GLY C 1 97 ? 63.992 13.709 88.333 1.00 28.17 100 GLY C O 1
ATOM 3047 N N . CYS C 1 98 ? 65.770 14.588 87.271 1.00 26.59 101 CYS C N 1
ATOM 3048 C CA . CYS C 1 98 ? 66.105 13.366 86.537 1.00 25.36 101 CYS C CA 1
ATOM 3049 C C . CYS C 1 98 ? 66.845 12.344 87.397 1.00 23.99 101 CYS C C 1
ATOM 3050 O O . CYS C 1 98 ? 67.324 12.657 88.490 1.00 23.12 101 CYS C O 1
ATOM 3053 N N . SER C 1 99 ? 66.908 11.121 86.877 1.00 22.61 102 SER C N 1
ATOM 3054 C CA . SER C 1 99 ? 67.660 10.020 87.475 1.00 21.84 102 SER C CA 1
ATOM 3055 C C . SER C 1 99 ? 68.827 9.646 86.571 1.00 20.75 102 SER C C 1
ATOM 3056 O O . SER C 1 99 ? 68.696 9.642 85.348 1.00 21.06 102 SER C O 1
ATOM 3059 N N . MET C 1 100 ? 69.962 9.319 87.175 1.00 19.59 103 MET C N 1
ATOM 3060 C CA . MET C 1 100 ? 71.117 8.859 86.437 1.00 19.07 103 MET C CA 1
ATOM 3061 C C . MET C 1 100 ? 71.398 7.388 86.755 1.00 18.80 103 MET C C 1
ATOM 3062 O O . MET C 1 100 ? 71.543 7.000 87.916 1.00 18.21 103 MET C O 1
ATOM 3067 N N . TYR C 1 101 ? 71.467 6.592 85.697 1.00 18.66 104 TYR C N 1
ATOM 3068 C CA . TYR C 1 101 ? 71.906 5.208 85.756 1.00 18.85 104 TYR C CA 1
ATOM 3069 C C . TYR C 1 101 ? 73.387 5.186 85.415 1.00 18.69 104 TYR C C 1
ATOM 3070 O O . TYR C 1 101 ? 73.785 5.688 84.371 1.00 18.50 104 TYR C O 1
ATOM 3079 N N . VAL C 1 102 ? 74.198 4.624 86.308 1.00 18.69 105 VAL C N 1
ATOM 3080 C CA . VAL C 1 102 ? 75.647 4.591 86.138 1.00 18.48 105 VAL C CA 1
ATOM 3081 C C . VAL C 1 102 ? 76.176 3.199 86.447 1.00 18.21 105 VAL C C 1
ATOM 3082 O O . VAL C 1 102 ? 75.719 2.568 87.387 1.00 17.77 105 VAL C O 1
ATOM 3086 N N . ALA C 1 103 ? 77.143 2.729 85.661 1.00 18.02 106 ALA C N 1
ATOM 3087 C CA . ALA C 1 103 ? 77.745 1.404 85.894 1.00 18.28 106 ALA C CA 1
ATOM 3088 C C . ALA C 1 103 ? 78.523 1.342 87.218 1.00 18.16 106 ALA C C 1
ATOM 3089 O O . ALA C 1 103 ? 78.505 0.317 87.899 1.00 18.60 106 ALA C O 1
ATOM 3091 N N . LEU C 1 104 ? 79.157 2.454 87.592 1.00 17.92 107 LEU C N 1
ATOM 3092 C CA . LEU C 1 104 ? 79.957 2.554 88.810 1.00 17.96 107 LEU C CA 1
ATOM 3093 C C . LEU C 1 104 ? 79.515 3.736 89.672 1.00 17.74 107 LEU C C 1
ATOM 3094 O O . LEU C 1 104 ? 79.183 4.796 89.153 1.00 17.70 107 LEU C O 1
ATOM 3099 N N . PHE C 1 105 ? 79.529 3.566 90.991 1.00 17.63 108 PHE C N 1
ATOM 3100 C CA . PHE C 1 105 ? 79.192 4.659 91.902 1.00 17.81 108 PHE C CA 1
ATOM 3101 C C . PHE C 1 105 ? 80.051 5.904 91.612 1.00 18.27 108 PHE C C 1
ATOM 3102 O O . PHE C 1 105 ? 81.268 5.786 91.480 1.00 18.03 108 PHE C O 1
ATOM 3110 N N . PRO C 1 106 ? 79.426 7.104 91.519 1.00 18.72 109 PRO C N 1
ATOM 3111 C CA . PRO C 1 106 ? 80.210 8.305 91.157 1.00 18.89 109 PRO C CA 1
ATOM 3112 C C . PRO C 1 106 ? 81.293 8.717 92.170 1.00 19.20 109 PRO C C 1
ATOM 3113 O O . PRO C 1 106 ? 81.140 8.509 93.378 1.00 18.97 109 PRO C O 1
ATOM 3117 N N . CYS C 1 107 ? 82.368 9.314 91.659 1.00 19.32 110 CYS C N 1
ATOM 3118 C CA . CYS C 1 107 ? 83.377 9.951 92.497 1.00 19.57 110 CYS C CA 1
ATOM 3119 C C . CYS C 1 107 ? 82.819 11.281 93.017 1.00 19.41 110 CYS C C 1
ATOM 3120 O O . CYS C 1 107 ? 81.705 11.685 92.675 1.00 19.37 110 CYS C O 1
ATOM 3123 N N . ASN C 1 108 ? 83.600 11.961 93.844 1.00 19.56 111 ASN C N 1
ATOM 3124 C CA . ASN C 1 108 ? 83.134 13.188 94.500 1.00 19.73 111 ASN C CA 1
ATOM 3125 C C . ASN C 1 108 ? 82.983 14.374 93.547 1.00 19.17 111 ASN C C 1
ATOM 3126 O O . ASN C 1 108 ? 82.130 15.228 93.753 1.00 18.71 111 ASN C O 1
ATOM 3131 N N . GLU C 1 109 ? 83.814 14.413 92.505 1.00 19.00 112 GLU C N 1
ATOM 3132 C CA . GLU C 1 109 ? 83.739 15.459 91.493 1.00 18.92 112 GLU C CA 1
ATOM 3133 C C . GLU C 1 109 ? 82.464 15.318 90.675 1.00 18.06 112 GLU C C 1
ATOM 3134 O O . GLU C 1 109 ? 81.777 16.302 90.409 1.00 17.21 112 GLU C O 1
ATOM 3140 N N . CYS C 1 110 ? 82.152 14.083 90.285 1.00 17.64 113 CYS C N 1
ATOM 3141 C CA . CYS C 1 110 ? 80.923 13.796 89.553 1.00 17.27 113 CYS C CA 1
ATOM 3142 C C . CYS C 1 110 ? 79.681 13.996 90.416 1.00 17.35 113 CYS C C 1
ATOM 3143 O O . CYS C 1 110 ? 78.636 14.411 89.915 1.00 17.19 113 CYS C O 1
ATOM 3146 N N . ALA C 1 111 ? 79.802 13.718 91.711 1.00 17.53 114 ALA C N 1
ATOM 3147 C CA . ALA C 1 111 ? 78.712 13.959 92.655 1.00 17.81 114 ALA C CA 1
ATOM 3148 C C . ALA C 1 111 ? 78.343 15.442 92.717 1.00 18.18 114 ALA C C 1
ATOM 3149 O O . ALA C 1 111 ? 77.169 15.776 92.728 1.00 18.39 114 ALA C O 1
ATOM 3151 N N . LYS C 1 112 ? 79.345 16.322 92.765 1.00 18.92 115 LYS C N 1
ATOM 3152 C CA . LYS C 1 112 ? 79.117 17.774 92.690 1.00 19.52 115 LYS C CA 1
ATOM 3153 C C . LYS C 1 112 ? 78.366 18.196 91.424 1.00 19.47 115 LYS C C 1
ATOM 3154 O O . LYS C 1 112 ? 77.455 19.014 91.482 1.00 19.67 115 LYS C O 1
ATOM 3160 N N . LEU C 1 113 ? 78.775 17.649 90.285 1.00 19.72 116 LEU C N 1
ATOM 3161 C CA . LEU C 1 113 ? 78.121 17.914 88.994 1.00 19.69 116 LEU C CA 1
ATOM 3162 C C . LEU C 1 113 ? 76.670 17.418 88.995 1.00 18.70 116 LEU C C 1
ATOM 3163 O O . LEU C 1 113 ? 75.768 18.080 88.473 1.00 17.75 116 LEU C O 1
ATOM 3168 N N . ILE C 1 114 ? 76.470 16.225 89.554 1.00 18.03 117 ILE C N 1
ATOM 3169 C CA . ILE C 1 114 ? 75.146 15.613 89.663 1.00 17.45 117 ILE C CA 1
ATOM 3170 C C . ILE C 1 114 ? 74.219 16.451 90.556 1.00 17.68 117 ILE C C 1
ATOM 3171 O O . ILE C 1 114 ? 73.061 16.668 90.215 1.00 17.35 117 ILE C O 1
ATOM 3176 N N . ILE C 1 115 ? 74.739 16.930 91.684 1.00 17.83 118 ILE C N 1
ATOM 3177 C CA . ILE C 1 115 ? 73.964 17.794 92.570 1.00 18.10 118 ILE C CA 1
ATOM 3178 C C . ILE C 1 115 ? 73.642 19.147 91.918 1.00 18.52 118 ILE C C 1
ATOM 3179 O O . ILE C 1 115 ? 72.495 19.579 91.917 1.00 18.14 118 ILE C O 1
ATOM 3184 N N . GLN C 1 116 ? 74.650 19.814 91.362 1.00 19.05 119 GLN C N 1
ATOM 3185 C CA . GLN C 1 116 ? 74.425 21.123 90.715 1.00 19.68 119 GLN C CA 1
ATOM 3186 C C . GLN C 1 116 ? 73.549 21.042 89.465 1.00 19.74 119 GLN C C 1
ATOM 3187 O O . GLN C 1 116 ? 72.909 22.034 89.085 1.00 20.17 119 GLN C O 1
ATOM 3193 N N . ALA C 1 117 ? 73.520 19.878 88.819 1.00 19.81 120 ALA C N 1
ATOM 3194 C CA . ALA C 1 117 ? 72.641 19.671 87.667 1.00 20.20 120 ALA C CA 1
ATOM 3195 C C . ALA C 1 117 ? 71.182 19.441 88.081 1.00 20.58 120 ALA C C 1
ATOM 3196 O O . ALA C 1 117 ? 70.288 19.482 87.240 1.00 20.87 120 ALA C O 1
ATOM 3198 N N . GLY C 1 118 ? 70.942 19.187 89.364 1.00 21.04 121 GLY C N 1
ATOM 3199 C CA . GLY C 1 118 ? 69.583 18.971 89.855 1.00 21.25 121 GLY C CA 1
ATOM 3200 C C . GLY C 1 118 ? 69.091 17.534 89.752 1.00 21.04 121 GLY C C 1
ATOM 3201 O O . GLY C 1 118 ? 67.906 17.282 89.948 1.00 21.33 121 GLY C O 1
ATOM 3202 N N . ILE C 1 119 ? 69.984 16.587 89.454 1.00 20.77 122 ILE C N 1
ATOM 3203 C CA A ILE C 1 119 ? 69.607 15.171 89.400 0.50 20.51 122 ILE C CA 1
ATOM 3204 C CA B ILE C 1 119 ? 69.600 15.174 89.398 0.50 20.50 122 ILE C CA 1
ATOM 3205 C C . ILE C 1 119 ? 69.235 14.697 90.811 1.00 20.34 122 ILE C C 1
ATOM 3206 O O . ILE C 1 119 ? 69.931 15.001 91.774 1.00 20.17 122 ILE C O 1
ATOM 3215 N N . LYS C 1 120 ? 68.128 13.963 90.919 1.00 19.83 123 LYS C N 1
ATOM 3216 C CA . LYS C 1 120 ? 67.544 13.589 92.208 1.00 19.41 123 LYS C CA 1
ATOM 3217 C C . LYS C 1 120 ? 67.924 12.199 92.690 1.00 19.27 123 LYS C C 1
ATOM 3218 O O . LYS C 1 120 ? 67.829 11.914 93.880 1.00 18.86 123 LYS C O 1
ATOM 3220 N N . GLU C 1 121 ? 68.372 11.350 91.768 1.00 19.61 124 GLU C N 1
ATOM 3221 C CA . GLU C 1 121 ? 68.537 9.924 92.019 1.00 20.05 124 GLU C CA 1
ATOM 3222 C C . GLU C 1 121 ? 69.700 9.368 91.201 1.00 18.96 124 GLU C C 1
ATOM 3223 O O . GLU C 1 121 ? 69.785 9.613 90.005 1.00 18.60 124 GLU C O 1
ATOM 3229 N N . VAL C 1 122 ? 70.604 8.635 91.847 1.00 18.39 125 VAL C N 1
ATOM 3230 C CA . VAL C 1 122 ? 71.653 7.901 91.137 1.00 17.56 125 VAL C CA 1
ATOM 3231 C C . VAL C 1 122 ? 71.450 6.411 91.373 1.00 17.68 125 VAL C C 1
ATOM 3232 O O . VAL C 1 122 ? 71.409 5.946 92.518 1.00 16.90 125 VAL C O 1
ATOM 3236 N N . ILE C 1 123 ? 71.293 5.668 90.281 1.00 17.81 126 ILE C N 1
ATOM 3237 C CA . ILE C 1 123 ? 71.141 4.218 90.346 1.00 17.64 126 ILE C CA 1
ATOM 3238 C C . ILE C 1 123 ? 72.424 3.617 89.800 1.00 17.69 126 ILE C C 1
ATOM 3239 O O . ILE C 1 123 ? 72.755 3.803 88.636 1.00 17.07 126 ILE C O 1
ATOM 3244 N N . PHE C 1 124 ? 73.151 2.911 90.659 1.00 18.32 127 PHE C N 1
ATOM 3245 C CA . PHE C 1 124 ? 74.476 2.404 90.317 1.00 18.68 127 PHE C CA 1
ATOM 3246 C C . PHE C 1 124 ? 74.489 0.892 90.343 1.00 19.37 127 PHE C C 1
ATOM 3247 O O . PHE C 1 124 ? 73.770 0.274 91.125 1.00 19.61 127 PHE C O 1
ATOM 3255 N N . MET C 1 125 ? 75.315 0.294 89.492 1.00 20.46 128 MET C N 1
ATOM 3256 C CA . MET C 1 125 ? 75.459 -1.158 89.477 1.00 21.26 128 MET C CA 1
ATOM 3257 C C . MET C 1 125 ? 76.538 -1.594 90.473 1.00 21.71 128 MET C C 1
ATOM 3258 O O . MET C 1 125 ? 76.264 -2.386 91.358 1.00 21.58 128 MET C O 1
ATOM 3263 N N . SER C 1 126 ? 77.753 -1.067 90.322 1.00 22.37 129 SER C N 1
ATOM 3264 C CA . SER C 1 126 ? 78.879 -1.428 91.185 1.00 22.66 129 SER C CA 1
ATOM 3265 C C . SER C 1 126 ? 79.226 -0.331 92.189 1.00 23.24 129 SER C C 1
ATOM 3266 O O . SER C 1 126 ? 79.188 0.862 91.872 1.00 22.96 129 SER C O 1
ATOM 3269 N N . ASP C 1 127 ? 79.561 -0.754 93.402 1.00 23.65 130 ASP C N 1
ATOM 3270 C CA . ASP C 1 127 ? 80.075 0.135 94.432 1.00 24.50 130 ASP C CA 1
ATOM 3271 C C . ASP C 1 127 ? 81.298 -0.530 95.048 1.00 24.52 130 ASP C C 1
ATOM 3272 O O . ASP C 1 127 ? 81.494 -0.514 96.260 1.00 24.53 130 ASP C O 1
ATOM 3277 N N . LYS C 1 128 ? 82.130 -1.100 94.186 1.00 24.78 131 LYS C N 1
ATOM 3278 C CA . LYS C 1 128 ? 83.272 -1.893 94.623 1.00 25.52 131 LYS C CA 1
ATOM 3279 C C . LYS C 1 128 ? 84.395 -1.059 95.254 1.00 25.22 131 LYS C C 1
ATOM 3280 O O . LYS C 1 128 ? 85.341 -1.617 95.797 1.00 25.70 131 LYS C O 1
ATOM 3286 N N . TYR C 1 129 ? 84.272 0.266 95.196 1.00 25.15 132 TYR C N 1
ATOM 3287 C CA . TYR C 1 129 ? 85.209 1.191 95.845 1.00 24.80 132 TYR C CA 1
ATOM 3288 C C . TYR C 1 129 ? 84.534 1.967 96.980 1.00 24.54 132 TYR C C 1
ATOM 3289 O O . TYR C 1 129 ? 84.933 3.086 97.305 1.00 24.33 132 TYR C O 1
ATOM 3298 N N . HIS C 1 130 ? 83.530 1.344 97.596 1.00 24.76 133 HIS C N 1
ATOM 3299 C CA . HIS C 1 130 ? 82.733 1.947 98.671 1.00 24.53 133 HIS C CA 1
ATOM 3300 C C . HIS C 1 130 ? 83.569 2.586 99.790 1.00 24.87 133 HIS C C 1
ATOM 3301 O O . HIS C 1 130 ? 83.295 3.706 100.193 1.00 24.36 133 HIS C O 1
ATOM 3308 N N . ASP C 1 131 ? 84.589 1.884 100.285 1.00 25.39 134 ASP C N 1
ATOM 3309 C CA . ASP C 1 131 ? 85.395 2.391 101.411 1.00 25.83 134 ASP C CA 1
ATOM 3310 C C . ASP C 1 131 ? 86.422 3.454 101.016 1.00 25.88 134 ASP C C 1
ATOM 3311 O O . ASP C 1 131 ? 87.085 4.031 101.878 1.00 26.24 134 ASP C O 1
ATOM 3316 N N . SER C 1 132 ? 86.560 3.716 99.724 1.00 26.04 135 SER C N 1
ATOM 3317 C CA . SER C 1 132 ? 87.489 4.735 99.246 1.00 25.99 135 SER C CA 1
ATOM 3318 C C . SER C 1 132 ? 87.085 6.139 99.698 1.00 26.49 135 SER C C 1
ATOM 3319 O O . SER C 1 132 ? 85.920 6.398 100.034 1.00 26.39 135 SER C O 1
ATOM 3322 N N . ASP C 1 133 ? 88.060 7.043 99.682 1.00 26.76 136 ASP C N 1
ATOM 3323 C CA . ASP C 1 133 ? 87.846 8.426 100.090 1.00 27.07 136 ASP C CA 1
ATOM 3324 C C . ASP C 1 133 ? 86.930 9.143 99.111 1.00 26.48 136 ASP C C 1
ATOM 3325 O O . ASP C 1 133 ? 86.081 9.937 99.518 1.00 26.40 136 ASP C O 1
ATOM 3330 N N . GLU C 1 134 ? 87.098 8.829 97.830 1.00 25.99 137 GLU C N 1
ATOM 3331 C CA . GLU C 1 134 ? 86.302 9.414 96.752 1.00 25.78 137 GLU C CA 1
ATOM 3332 C C . GLU C 1 134 ? 84.810 9.072 96.893 1.00 24.82 137 GLU C C 1
ATOM 3333 O O . GLU C 1 134 ? 83.962 9.962 96.881 1.00 24.30 137 GLU C O 1
ATOM 3339 N N . ALA C 1 135 ? 84.508 7.780 97.028 1.00 24.05 138 ALA C N 1
ATOM 3340 C CA . ALA C 1 135 ? 83.128 7.300 97.156 1.00 23.56 138 ALA C CA 1
ATOM 3341 C C . ALA C 1 135 ? 82.481 7.783 98.459 1.00 23.20 138 ALA C C 1
ATOM 3342 O O . ALA C 1 135 ? 81.281 8.068 98.497 1.00 22.79 138 ALA C O 1
ATOM 3344 N N . THR C 1 136 ? 83.293 7.887 99.516 1.00 22.92 139 THR C N 1
ATOM 3345 C CA . THR C 1 136 ? 82.835 8.346 100.839 1.00 22.47 139 THR C CA 1
ATOM 3346 C C . THR C 1 136 ? 82.478 9.829 100.798 1.00 22.16 139 THR C C 1
ATOM 3347 O O . THR C 1 136 ? 81.439 10.242 101.315 1.00 22.24 139 THR C O 1
ATOM 3351 N N . ALA C 1 137 ? 83.339 10.623 100.169 1.00 21.54 140 ALA C N 1
ATOM 3352 C CA . ALA C 1 137 ? 83.059 12.036 99.943 1.00 21.36 140 ALA C CA 1
ATOM 3353 C C . ALA C 1 137 ? 81.801 12.193 99.083 1.00 20.92 140 ALA C C 1
ATOM 3354 O O . ALA C 1 137 ? 80.961 13.055 99.355 1.00 21.33 140 ALA C O 1
ATOM 3356 N N . ALA C 1 138 ? 81.654 11.347 98.065 1.00 20.14 141 ALA C N 1
ATOM 3357 C CA . ALA C 1 138 ? 80.457 11.387 97.208 1.00 20.01 141 ALA C CA 1
ATOM 3358 C C . ALA C 1 138 ? 79.167 11.144 98.007 1.00 19.79 141 ALA C C 1
ATOM 3359 O O . ALA C 1 138 ? 78.192 11.881 97.866 1.00 19.53 141 ALA C O 1
ATOM 3361 N N . ARG C 1 139 ? 79.168 10.103 98.837 1.00 20.11 142 ARG C N 1
ATOM 3362 C CA . ARG C 1 139 ? 78.008 9.771 99.683 1.00 20.11 142 ARG C CA 1
ATOM 3363 C C . ARG C 1 139 ? 77.671 10.932 100.617 1.00 20.46 142 ARG C C 1
ATOM 3364 O O . ARG C 1 139 ? 76.510 11.273 100.801 1.00 20.19 142 ARG C O 1
ATOM 3372 N N . LEU C 1 140 ? 78.707 11.520 101.204 1.00 21.39 143 LEU C N 1
ATOM 3373 C CA . LEU C 1 140 ? 78.579 12.678 102.092 1.00 21.79 143 LEU C CA 1
ATOM 3374 C C . LEU C 1 140 ? 77.914 13.852 101.387 1.00 21.86 143 LEU C C 1
ATOM 3375 O O . LEU C 1 140 ? 76.993 14.478 101.931 1.00 22.22 143 LEU C O 1
ATOM 3378 N N . LEU C 1 141 ? 78.363 14.143 100.169 1.00 21.75 144 LEU C N 1
ATOM 3379 C CA . LEU C 1 141 ? 77.778 15.229 99.382 1.00 21.48 144 LEU C CA 1
ATOM 3380 C C . LEU C 1 141 ? 76.321 14.911 99.036 1.00 21.42 144 LEU C C 1
ATOM 3381 O O . LEU C 1 141 ? 75.461 15.775 99.155 1.00 20.59 144 LEU C O 1
ATOM 3386 N N . PHE C 1 142 ? 76.050 13.669 98.624 1.00 21.38 145 PHE C N 1
ATOM 3387 C CA . PHE C 1 142 ? 74.687 13.263 98.263 1.00 21.55 145 PHE C CA 1
ATOM 3388 C C . PHE C 1 142 ? 73.772 13.294 99.482 1.00 22.29 145 PHE C C 1
ATOM 3389 O O . PHE C 1 142 ? 72.606 13.677 99.376 1.00 22.27 145 PHE C O 1
ATOM 3397 N N . ASN C 1 143 ? 74.300 12.864 100.627 1.00 23.00 146 ASN C N 1
ATOM 3398 C CA . ASN C 1 143 ? 73.569 12.939 101.893 1.00 23.59 146 ASN C CA 1
ATOM 3399 C C . ASN C 1 143 ? 73.213 14.381 102.281 1.00 24.06 146 ASN C C 1
ATOM 3400 O O . ASN C 1 143 ? 72.078 14.655 102.654 1.00 23.44 146 ASN C O 1
ATOM 3405 N N . MET C 1 144 ? 74.190 15.285 102.199 1.00 24.75 147 MET C N 1
ATOM 3406 C CA . MET C 1 144 ? 73.977 16.703 102.521 1.00 26.33 147 MET C CA 1
ATOM 3407 C C . MET C 1 144 ? 72.936 17.347 101.607 1.00 25.36 147 MET C C 1
ATOM 3408 O O . MET C 1 144 ? 72.100 18.134 102.061 1.00 25.51 147 MET C O 1
ATOM 3413 N N . ALA C 1 145 ? 73.001 17.014 100.321 1.00 24.80 148 ALA C N 1
ATOM 3414 C CA . ALA C 1 145 ? 72.186 17.672 99.295 1.00 24.57 148 ALA C CA 1
ATOM 3415 C C . ALA C 1 145 ? 70.844 16.991 99.036 1.00 24.19 148 ALA C C 1
ATOM 3416 O O . ALA C 1 145 ? 69.988 17.562 98.368 1.00 24.15 148 ALA C O 1
ATOM 3418 N N . GLY C 1 146 ? 70.662 15.771 99.533 1.00 23.52 149 GLY C N 1
ATOM 3419 C CA . GLY C 1 146 ? 69.397 15.065 99.340 1.00 23.09 149 GLY C CA 1
ATOM 3420 C C . GLY C 1 146 ? 69.268 14.385 97.987 1.00 22.75 149 GLY C C 1
ATOM 3421 O O . GLY C 1 146 ? 68.163 14.269 97.449 1.00 22.65 149 GLY C O 1
ATOM 3422 N N . VAL C 1 147 ? 70.392 13.946 97.427 1.00 22.16 150 VAL C N 1
ATOM 3423 C CA . VAL C 1 147 ? 70.372 13.090 96.240 1.00 21.72 150 VAL C CA 1
ATOM 3424 C C . VAL C 1 147 ? 70.300 11.652 96.725 1.00 21.71 150 VAL C C 1
ATOM 3425 O O . VAL C 1 147 ? 71.140 11.218 97.516 1.00 21.47 150 VAL C O 1
ATOM 3429 N N . THR C 1 148 ? 69.299 10.920 96.252 1.00 21.81 151 THR C N 1
ATOM 3430 C CA . THR C 1 148 ? 69.128 9.522 96.611 1.00 22.35 151 THR C CA 1
ATOM 3431 C C . THR C 1 148 ? 70.058 8.642 95.770 1.00 22.52 151 THR C C 1
ATOM 3432 O O . THR C 1 148 ? 70.157 8.823 94.556 1.00 22.53 151 THR C O 1
ATOM 3436 N N . PHE C 1 149 ? 70.746 7.706 96.421 1.00 22.67 152 PHE C N 1
ATOM 3437 C CA . PHE C 1 149 ? 71.562 6.724 95.706 1.00 22.80 152 PHE C CA 1
ATOM 3438 C C . PHE C 1 149 ? 71.120 5.303 96.031 1.00 24.11 152 PHE C C 1
ATOM 3439 O O . PHE C 1 149 ? 70.953 4.936 97.196 1.00 23.75 152 PHE C O 1
ATOM 3447 N N . ARG C 1 150 ? 70.935 4.522 94.974 1.00 25.60 153 ARG C N 1
ATOM 3448 C CA . ARG C 1 150 ? 70.279 3.226 95.041 1.00 27.61 153 ARG C CA 1
ATOM 3449 C C . ARG C 1 150 ? 71.132 2.167 94.347 1.00 27.94 153 ARG C C 1
ATOM 3450 O O . ARG C 1 150 ? 71.511 2.323 93.191 1.00 27.62 153 ARG C O 1
ATOM 3458 N N . LYS C 1 151 ? 71.446 1.097 95.066 1.00 29.10 154 LYS C N 1
ATOM 3459 C CA . LYS C 1 151 ? 72.116 -0.043 94.467 1.00 30.24 154 LYS C CA 1
ATOM 3460 C C . LYS C 1 151 ? 71.131 -0.704 93.518 1.00 30.97 154 LYS C C 1
ATOM 3461 O O . LYS C 1 151 ? 70.005 -1.028 93.904 1.00 30.66 154 LYS C O 1
ATOM 3467 N N . PHE C 1 152 ? 71.545 -0.873 92.270 1.00 32.09 155 PHE C N 1
ATOM 3468 C CA . PHE C 1 152 ? 70.725 -1.563 91.300 1.00 33.37 155 PHE C CA 1
ATOM 3469 C C . PHE C 1 152 ? 70.887 -3.051 91.529 1.00 34.81 155 PHE C C 1
ATOM 3470 O O . PHE C 1 152 ? 71.999 -3.542 91.694 1.00 34.95 155 PHE C O 1
ATOM 3478 N N . ILE C 1 153 ? 69.768 -3.758 91.553 1.00 36.64 156 ILE C N 1
ATOM 3479 C CA . ILE C 1 153 ? 69.772 -5.212 91.647 1.00 38.03 156 ILE C CA 1
ATOM 3480 C C . ILE C 1 153 ? 68.931 -5.753 90.483 1.00 38.94 156 ILE C C 1
ATOM 3481 O O . ILE C 1 153 ? 67.701 -5.741 90.538 1.00 38.97 156 ILE C O 1
ATOM 3486 N N . PRO C 1 154 ? 69.607 -6.197 89.409 1.00 40.10 157 PRO C N 1
ATOM 3487 C CA . PRO C 1 154 ? 68.925 -6.519 88.163 1.00 41.05 157 PRO C CA 1
ATOM 3488 C C . PRO C 1 154 ? 68.156 -7.829 88.224 1.00 42.04 157 PRO C C 1
ATOM 3489 O O . PRO C 1 154 ? 68.549 -8.743 88.951 1.00 42.03 157 PRO C O 1
ATOM 3493 N N . LYS C 1 155 ? 67.073 -7.911 87.457 1.00 43.29 158 LYS C N 1
ATOM 3494 C CA . LYS C 1 155 ? 66.352 -9.170 87.284 1.00 44.31 158 LYS C CA 1
ATOM 3495 C C . LYS C 1 155 ? 67.266 -10.126 86.527 1.00 45.04 158 LYS C C 1
ATOM 3496 O O . LYS C 1 155 ? 67.827 -11.055 87.110 1.00 45.76 158 LYS C O 1
ATOM 3502 N N . CYS C 1 156 ? 67.442 -9.862 85.236 1.00 45.67 159 CYS C N 1
ATOM 3503 C CA . CYS C 1 156 ? 68.339 -10.635 84.381 1.00 46.05 159 CYS C CA 1
ATOM 3504 C C . CYS C 1 156 ? 69.791 -10.207 84.599 1.00 46.07 159 CYS C C 1
ATOM 3505 O O . CYS C 1 156 ? 70.061 -9.028 84.813 1.00 46.44 159 CYS C O 1
ATOM 3508 N N . SER C 1 157 ? 70.722 -11.156 84.515 1.00 45.90 160 SER C N 1
ATOM 3509 C CA . SER C 1 157 ? 72.156 -10.863 84.665 1.00 45.79 160 SER C CA 1
ATOM 3510 C C . SER C 1 157 ? 72.812 -10.374 83.372 1.00 45.48 160 SER C C 1
ATOM 3511 O O . SER C 1 157 ? 73.780 -9.605 83.416 1.00 45.42 160 SER C O 1
ATOM 3514 N N . LYS C 1 158 ? 72.305 -10.833 82.227 1.00 45.03 161 LYS C N 1
ATOM 3515 C CA . LYS C 1 158 ? 72.904 -10.492 80.932 1.00 44.60 161 LYS C CA 1
ATOM 3516 C C . LYS C 1 158 ? 71.875 -10.296 79.821 1.00 43.83 161 LYS C C 1
ATOM 3517 O O . LYS C 1 158 ? 70.797 -10.892 79.844 1.00 43.92 161 LYS C O 1
ATOM 3523 N N . ILE C 1 159 ? 72.226 -9.445 78.858 1.00 42.76 162 ILE C N 1
ATOM 3524 C CA . ILE C 1 159 ? 71.352 -9.095 77.740 1.00 41.91 162 ILE C CA 1
ATOM 3525 C C . ILE C 1 159 ? 72.172 -9.178 76.458 1.00 41.30 162 ILE C C 1
ATOM 3526 O O . ILE C 1 159 ? 73.323 -8.750 76.428 1.00 40.93 162 ILE C O 1
ATOM 3531 N N . VAL C 1 160 ? 71.591 -9.754 75.410 1.00 40.61 163 VAL C N 1
ATOM 3532 C CA . VAL C 1 160 ? 72.307 -9.946 74.150 1.00 40.15 163 VAL C CA 1
ATOM 3533 C C . VAL C 1 160 ? 71.596 -9.214 73.018 1.00 39.71 163 VAL C C 1
ATOM 3534 O O . VAL C 1 160 ? 70.416 -9.454 72.753 1.00 39.50 163 VAL C O 1
ATOM 3538 N N . ILE C 1 161 ? 72.323 -8.302 72.378 1.00 39.26 164 ILE C N 1
ATOM 3539 C CA . ILE C 1 161 ? 71.861 -7.648 71.166 1.00 39.03 164 ILE C CA 1
ATOM 3540 C C . ILE C 1 161 ? 72.377 -8.478 69.993 1.00 38.86 164 ILE C C 1
ATOM 3541 O O . ILE C 1 161 ? 73.586 -8.679 69.855 1.00 38.84 164 ILE C O 1
ATOM 3546 N N . ASP C 1 162 ? 71.457 -8.964 69.164 1.00 38.47 165 ASP C N 1
ATOM 3547 C CA . ASP C 1 162 ? 71.792 -9.835 68.041 1.00 38.30 165 ASP C CA 1
ATOM 3548 C C . ASP C 1 162 ? 71.343 -9.174 66.741 1.00 38.20 165 ASP C C 1
ATOM 3549 O O . ASP C 1 162 ? 70.151 -9.123 66.448 1.00 38.00 165 ASP C O 1
ATOM 3554 N N . PHE C 1 163 ? 72.299 -8.646 65.975 1.00 38.35 166 PHE C N 1
ATOM 3555 C CA . PHE C 1 163 ? 71.989 -7.965 64.708 1.00 38.49 166 PHE C CA 1
ATOM 3556 C C . PHE C 1 163 ? 71.528 -8.927 63.612 1.00 38.80 166 PHE C C 1
ATOM 3557 O O . PHE C 1 163 ? 70.834 -8.520 62.684 1.00 38.78 166 PHE C O 1
ATOM 3565 N N . ASP C 1 164 ? 71.907 -10.199 63.725 1.00 39.21 167 ASP C N 1
ATOM 3566 C CA . ASP C 1 164 ? 71.456 -11.221 62.782 1.00 39.52 167 ASP C CA 1
ATOM 3567 C C . ASP C 1 164 ? 70.019 -11.666 63.068 1.00 39.52 167 ASP C C 1
ATOM 3568 O O . ASP C 1 164 ? 69.486 -12.520 62.361 1.00 39.66 167 ASP C O 1
ATOM 3573 N N . SER C 1 165 ? 69.388 -11.088 64.094 1.00 39.58 168 SER C N 1
ATOM 3574 C CA . SER C 1 165 ? 68.038 -11.487 64.486 1.00 39.34 168 SER C CA 1
ATOM 3575 C C . SER C 1 165 ? 66.956 -11.089 63.486 1.00 39.31 168 SER C C 1
ATOM 3576 O O . SER C 1 165 ? 65.868 -11.661 63.491 1.00 39.17 168 SER C O 1
ATOM 3579 N N . ILE C 1 166 ? 67.264 -10.115 62.634 1.00 39.28 169 ILE C N 1
ATOM 3580 C CA . ILE C 1 166 ? 66.282 -9.535 61.716 1.00 39.12 169 ILE C CA 1
ATOM 3581 C C . ILE C 1 166 ? 66.177 -10.310 60.394 1.00 39.12 169 ILE C C 1
ATOM 3582 O O . ILE C 1 166 ? 67.058 -11.100 60.040 1.00 39.41 169 ILE C O 1
ATOM 3587 N N . ASP D 1 8 ? 80.236 55.611 83.019 1.00 40.30 11 ASP D N 1
ATOM 3588 C CA . ASP D 1 8 ? 79.961 55.980 81.603 1.00 40.08 11 ASP D CA 1
ATOM 3589 C C . ASP D 1 8 ? 79.474 54.742 80.832 1.00 39.31 11 ASP D C 1
ATOM 3590 O O . ASP D 1 8 ? 79.182 53.694 81.426 1.00 39.50 11 ASP D O 1
ATOM 3595 N N . TYR D 1 9 ? 79.370 54.895 79.514 1.00 38.12 12 TYR D N 1
ATOM 3596 C CA . TYR D 1 9 ? 78.982 53.830 78.590 1.00 37.06 12 TYR D CA 1
ATOM 3597 C C . TYR D 1 9 ? 79.885 52.600 78.683 1.00 35.80 12 TYR D C 1
ATOM 3598 O O . TYR D 1 9 ? 81.115 52.724 78.711 1.00 36.02 12 TYR D O 1
ATOM 3607 N N . LEU D 1 10 ? 79.273 51.417 78.722 1.00 33.96 13 LEU D N 1
ATOM 3608 C CA . LEU D 1 10 ? 80.016 50.164 78.790 1.00 32.46 13 LEU D CA 1
ATOM 3609 C C . LEU D 1 10 ? 79.961 49.438 77.457 1.00 31.48 13 LEU D C 1
ATOM 3610 O O . LEU D 1 10 ? 78.880 49.204 76.933 1.00 31.28 13 LEU D O 1
ATOM 3615 N N . GLU D 1 11 ? 81.128 49.072 76.929 1.00 30.44 14 GLU D N 1
ATOM 3616 C CA . GLU D 1 11 ? 81.228 48.165 75.786 1.00 29.88 14 GLU D CA 1
ATOM 3617 C C . GLU D 1 11 ? 80.911 46.738 76.246 1.00 28.91 14 GLU D C 1
ATOM 3618 O O . GLU D 1 11 ? 80.970 46.442 77.438 1.00 27.96 14 GLU D O 1
ATOM 3624 N N . TRP D 1 12 ? 80.587 45.867 75.292 1.00 28.08 15 TRP D N 1
ATOM 3625 C CA . TRP D 1 12 ? 80.198 44.480 75.588 1.00 27.90 15 TRP D CA 1
ATOM 3626 C C . TRP D 1 12 ? 81.151 43.736 76.523 1.00 26.84 15 TRP D C 1
ATOM 3627 O O . TRP D 1 12 ? 80.699 43.144 77.492 1.00 26.35 15 TRP D O 1
ATOM 3638 N N . PRO D 1 13 ? 82.469 43.754 76.232 1.00 26.16 16 PRO D N 1
ATOM 3639 C CA . PRO D 1 13 ? 83.429 43.016 77.070 1.00 25.40 16 PRO D CA 1
ATOM 3640 C C . PRO D 1 13 ? 83.467 43.465 78.528 1.00 24.61 16 PRO D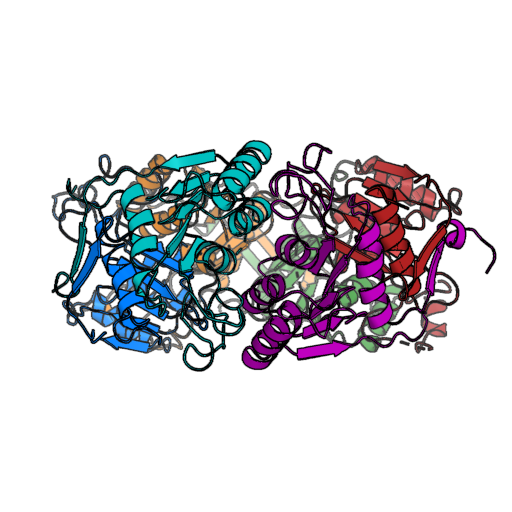 C 1
ATOM 3641 O O . PRO D 1 13 ? 83.486 42.622 79.435 1.00 23.85 16 PRO D O 1
ATOM 3645 N N . GLU D 1 14 ? 83.485 44.780 78.740 1.00 23.74 17 GLU D N 1
ATOM 3646 C CA . GLU D 1 14 ? 83.453 45.354 80.083 1.00 23.27 17 GLU D CA 1
ATOM 3647 C C . GLU D 1 14 ? 82.151 45.010 80.800 1.00 21.69 17 GLU D C 1
ATOM 3648 O O . GLU D 1 14 ? 82.160 44.679 81.985 1.00 21.31 17 GLU D O 1
ATOM 3654 N N . TYR D 1 15 ? 81.039 45.086 80.077 1.00 20.07 18 TYR D N 1
ATOM 3655 C CA . TYR D 1 15 ? 79.740 44.681 80.612 1.00 19.00 18 TYR D CA 1
ATOM 3656 C C . TYR D 1 15 ? 79.728 43.207 81.065 1.00 18.57 18 TYR D C 1
ATOM 3657 O O . TYR D 1 15 ? 79.302 42.913 82.174 1.00 18.38 18 TYR D O 1
ATOM 3666 N N . PHE D 1 16 ? 80.202 42.297 80.213 1.00 18.08 19 PHE D N 1
ATOM 3667 C CA . PHE D 1 16 ? 80.208 40.867 80.536 1.00 18.38 19 PHE D CA 1
ATOM 3668 C C . PHE D 1 16 ? 81.136 40.535 81.695 1.00 18.15 19 PHE D C 1
ATOM 3669 O O . PHE D 1 16 ? 80.768 39.757 82.557 1.00 17.97 19 PHE D O 1
ATOM 3677 N N . MET D 1 17 ? 82.331 41.125 81.726 1.00 17.94 20 MET D N 1
ATOM 3678 C CA . MET D 1 17 ? 83.215 40.930 82.874 1.00 18.33 20 MET D CA 1
ATOM 3679 C C . MET D 1 17 ? 82.582 41.513 84.145 1.00 17.98 20 MET D C 1
ATOM 3680 O O . MET D 1 17 ? 82.690 40.932 85.217 1.00 18.74 20 MET D O 1
ATOM 3685 N N . ALA D 1 18 ? 81.915 42.650 84.020 1.00 17.59 21 ALA D N 1
ATOM 3686 C CA . ALA D 1 18 ? 81.190 43.236 85.148 1.00 17.63 21 ALA D CA 1
ATOM 3687 C C . ALA D 1 18 ? 80.057 42.342 85.675 1.00 17.57 21 ALA D C 1
ATOM 3688 O O . ALA D 1 18 ? 79.792 42.334 86.873 1.00 18.00 21 ALA D O 1
ATOM 3690 N N . VAL D 1 19 ? 79.378 41.598 84.801 1.00 17.18 22 VAL D N 1
ATOM 3691 C CA . VAL D 1 19 ? 78.348 40.666 85.265 1.00 17.15 22 VAL D CA 1
ATOM 3692 C C . VAL D 1 19 ? 78.973 39.542 86.108 1.00 17.18 22 VAL D C 1
ATOM 3693 O O . VAL D 1 19 ? 78.450 39.201 87.175 1.00 17.11 22 VAL D O 1
ATOM 3697 N N . ALA D 1 20 ? 80.080 38.984 85.622 1.00 16.99 23 ALA D N 1
ATOM 3698 C CA . ALA D 1 20 ? 80.864 37.998 86.370 1.00 17.54 23 ALA D CA 1
ATOM 3699 C C . ALA D 1 20 ? 81.276 38.527 87.755 1.00 17.85 23 ALA D C 1
ATOM 3700 O O . ALA D 1 20 ? 81.132 37.832 88.757 1.00 17.81 23 ALA D O 1
ATOM 3702 N N . PHE D 1 21 ? 81.771 39.760 87.814 1.00 18.86 24 PHE D N 1
ATOM 3703 C CA . PHE D 1 21 ? 82.207 40.339 89.094 1.00 19.47 24 PHE D CA 1
ATOM 3704 C C . PHE D 1 21 ? 81.022 40.664 90.004 1.00 19.57 24 PHE D C 1
ATOM 3705 O O . PHE D 1 21 ? 81.086 40.431 91.206 1.00 19.27 24 PHE D O 1
ATOM 3713 N N . LEU D 1 22 ? 79.927 41.147 89.422 1.00 19.87 25 LEU D N 1
ATOM 3714 C CA . LEU D 1 22 ? 78.698 41.361 90.178 1.00 20.03 25 LEU D CA 1
ATOM 3715 C C . LEU D 1 22 ? 78.196 40.047 90.793 1.00 20.29 25 LEU D C 1
ATOM 3716 O O . LEU D 1 22 ? 77.912 39.987 91.992 1.00 20.25 25 LEU D O 1
ATOM 3721 N N . SER D 1 23 ? 78.119 39.000 89.972 1.00 20.60 26 SER D N 1
ATOM 3722 C CA . SER D 1 23 ? 77.714 37.660 90.415 1.00 20.97 26 SER D CA 1
ATOM 3723 C C . SER D 1 23 ? 78.595 37.123 91.543 1.00 20.94 26 SER D C 1
ATOM 3724 O O . SER D 1 23 ? 78.098 36.527 92.502 1.00 19.98 26 SER D O 1
ATOM 3727 N N . ALA D 1 24 ? 79.903 37.344 91.430 1.00 21.61 27 ALA D N 1
ATOM 3728 C CA . ALA D 1 24 ? 80.850 36.986 92.496 1.00 21.95 27 ALA D CA 1
ATOM 3729 C C . ALA D 1 24 ? 80.421 37.482 93.887 1.00 22.72 27 ALA D C 1
ATOM 3730 O O . ALA D 1 24 ? 80.672 36.810 94.889 1.00 23.08 27 ALA D O 1
ATOM 3732 N N . GLN D 1 25 ? 79.781 38.650 93.942 1.00 23.74 28 GLN D N 1
ATOM 3733 C CA . GLN D 1 25 ? 79.367 39.270 95.213 1.00 24.70 28 GLN D CA 1
ATOM 3734 C C . GLN D 1 25 ? 78.224 38.519 95.904 1.00 25.37 28 GLN D C 1
ATOM 3735 O O . GLN D 1 25 ? 77.922 38.780 97.069 1.00 25.39 28 GLN D O 1
ATOM 3741 N N . ARG D 1 26 ? 77.587 37.594 95.191 1.00 26.29 29 ARG D N 1
ATOM 3742 C CA . ARG D 1 26 ? 76.565 36.723 95.782 1.00 27.03 29 ARG D CA 1
ATOM 3743 C C . ARG D 1 26 ? 77.164 35.584 96.611 1.00 27.56 29 ARG D C 1
ATOM 3744 O O . ARG D 1 26 ? 76.441 34.895 97.333 1.00 27.26 29 ARG D O 1
ATOM 3752 N N . SER D 1 27 ? 78.469 35.375 96.477 1.00 28.36 30 SER D N 1
ATOM 3753 C CA . SER D 1 27 ? 79.151 34.267 97.128 1.00 29.35 30 SER D CA 1
ATOM 3754 C C . SER D 1 27 ? 79.238 34.447 98.648 1.00 30.50 30 SER D C 1
ATOM 3755 O O . SER D 1 27 ? 79.554 35.528 99.136 1.00 30.46 30 SER D O 1
ATOM 3758 N N . LYS D 1 28 ? 78.968 33.367 99.376 1.00 32.25 31 LYS D N 1
ATOM 3759 C CA . LYS D 1 28 ? 79.083 33.344 100.840 1.00 33.65 31 LYS D CA 1
ATOM 3760 C C . LYS D 1 28 ? 80.454 32.847 101.321 1.00 34.48 31 LYS D C 1
ATOM 3761 O O . LYS D 1 28 ? 80.739 32.869 102.519 1.00 35.00 31 LYS D O 1
ATOM 3767 N N . ASP D 1 29 ? 81.297 32.411 100.384 1.00 35.23 32 ASP D N 1
ATOM 3768 C CA . ASP D 1 29 ? 82.655 31.957 100.679 1.00 35.67 32 ASP D CA 1
ATOM 3769 C C . ASP D 1 29 ? 83.498 33.130 101.195 1.00 36.06 32 ASP D C 1
ATOM 3770 O O . ASP D 1 29 ? 83.650 34.137 100.497 1.00 35.85 32 ASP D O 1
ATOM 3775 N N . PRO D 1 30 ? 84.057 33.003 102.418 1.00 36.38 33 PRO D N 1
ATOM 3776 C CA . PRO D 1 30 ? 84.815 34.106 103.012 1.00 36.36 33 PRO D CA 1
ATOM 3777 C C . PRO D 1 30 ? 86.224 34.242 102.437 1.00 36.42 33 PRO D C 1
ATOM 3778 O O . PRO D 1 30 ? 86.811 35.320 102.502 1.00 36.85 33 PRO D O 1
ATOM 3782 N N . ASN D 1 31 ? 86.744 33.164 101.855 1.00 36.41 34 ASN D N 1
ATOM 3783 C CA . ASN D 1 31 ? 88.123 33.122 101.374 1.00 36.15 34 ASN D CA 1
ATOM 3784 C C . ASN D 1 31 ? 88.268 33.590 99.928 1.00 35.51 34 ASN D C 1
ATOM 3785 O O . ASN D 1 31 ? 89.302 34.163 99.563 1.00 35.74 34 ASN D O 1
ATOM 3790 N N . SER D 1 32 ? 87.242 33.333 99.110 1.00 34.24 35 SER D N 1
ATOM 3791 C CA . SER D 1 32 ? 87.297 33.608 97.668 1.00 33.02 35 SER D CA 1
ATOM 3792 C C . SER D 1 32 ? 85.914 33.915 97.104 1.00 31.58 35 SER D C 1
ATOM 3793 O O . SER D 1 32 ? 84.963 33.187 97.372 1.00 31.33 35 SER D O 1
ATOM 3796 N N . GLN D 1 33 ? 85.818 34.997 96.331 1.00 29.96 36 GLN D N 1
ATOM 3797 C CA . GLN D 1 33 ? 84.601 35.339 95.590 1.00 28.76 36 GLN D CA 1
ATOM 3798 C C . GLN D 1 33 ? 84.941 35.444 94.109 1.00 27.23 36 GLN D C 1
ATOM 3799 O O . GLN D 1 33 ? 85.656 36.352 93.687 1.00 27.04 36 GLN D O 1
ATOM 3805 N N . VAL D 1 34 ? 84.440 34.485 93.338 1.00 25.66 37 VAL D N 1
ATOM 3806 C CA . VAL D 1 34 ? 84.731 34.366 91.921 1.00 24.32 37 VAL D CA 1
ATOM 3807 C C . VAL D 1 34 ? 83.405 34.281 91.168 1.00 23.56 37 VAL D C 1
ATOM 3808 O O . VAL D 1 34 ? 82.439 33.669 91.645 1.00 22.38 37 VAL D O 1
ATOM 3812 N N . GLY D 1 35 ? 83.362 34.915 90.001 1.00 22.59 38 GLY D N 1
ATOM 3813 C CA . GLY D 1 35 ? 82.194 34.868 89.143 1.00 22.10 38 GLY D CA 1
ATOM 3814 C C . GLY D 1 35 ? 82.528 34.494 87.713 1.00 21.55 38 GLY D C 1
ATOM 3815 O O . GLY D 1 35 ? 83.678 34.606 87.271 1.00 21.65 38 GLY D O 1
ATOM 3816 N N . ALA D 1 36 ? 81.504 34.041 86.996 1.00 20.79 39 ALA D N 1
ATOM 3817 C CA . ALA D 1 36 ? 81.643 33.617 85.615 1.00 20.66 39 ALA D CA 1
ATOM 3818 C C . ALA D 1 36 ? 80.367 33.944 84.849 1.00 20.94 39 ALA D C 1
ATOM 3819 O O . ALA D 1 36 ? 79.261 33.896 85.394 1.00 20.26 39 ALA D O 1
ATOM 3821 N N . CYS D 1 37 ? 80.541 34.269 83.577 1.00 21.57 40 CYS D N 1
ATOM 3822 C CA . CYS D 1 37 ? 79.447 34.697 82.729 1.00 22.04 40 CYS D CA 1
ATOM 3823 C C . CYS D 1 37 ? 79.674 34.096 81.336 1.00 22.00 40 CYS D C 1
ATOM 3824 O O . CYS D 1 37 ? 80.720 34.313 80.730 1.00 22.56 40 CYS D O 1
ATOM 3827 N N . ILE D 1 38 ? 78.715 33.314 80.856 1.00 21.87 41 ILE D N 1
ATOM 3828 C CA . ILE D 1 38 ? 78.841 32.628 79.569 1.00 21.96 41 ILE D CA 1
ATOM 3829 C C . ILE D 1 38 ? 77.985 33.361 78.547 1.00 22.13 41 ILE D C 1
ATOM 3830 O O . ILE D 1 38 ? 76.821 33.669 78.820 1.00 21.54 41 ILE D O 1
ATOM 3835 N N . VAL D 1 39 ? 78.578 33.634 77.385 1.00 22.27 42 VAL D N 1
ATOM 3836 C CA . VAL D 1 39 ? 77.967 34.452 76.345 1.00 22.94 42 VAL D CA 1
ATOM 3837 C C . VAL D 1 39 ? 77.964 33.721 74.993 1.00 23.94 42 VAL D C 1
ATOM 3838 O O . VAL D 1 39 ? 78.989 33.151 74.598 1.00 22.84 42 VAL D O 1
ATOM 3842 N N . ASN D 1 40 ? 76.831 33.753 74.281 1.00 25.17 43 ASN D N 1
ATOM 3843 C CA . ASN D 1 40 ? 76.769 33.175 72.919 1.00 26.56 43 ASN D CA 1
ATOM 3844 C C . ASN D 1 40 ? 77.218 34.154 71.821 1.00 27.94 43 ASN D C 1
ATOM 3845 O O . ASN D 1 40 ? 77.535 35.303 72.107 1.00 28.66 43 ASN D O 1
ATOM 3850 N N . SER D 1 41 ? 77.238 33.690 70.571 1.00 29.67 44 SER D N 1
ATOM 3851 C CA . SER D 1 41 ? 77.692 34.494 69.422 1.00 30.79 44 SER D CA 1
ATOM 3852 C C . SER D 1 41 ? 76.914 35.800 69.184 1.00 31.60 44 SER D C 1
ATOM 3853 O O . SER D 1 41 ? 77.460 36.748 68.604 1.00 32.00 44 SER D O 1
ATOM 3856 N N . GLU D 1 42 ? 75.658 35.851 69.628 1.00 32.24 45 GLU D N 1
ATOM 3857 C CA . GLU D 1 42 ? 74.827 37.060 69.512 1.00 32.76 45 GLU D CA 1
ATOM 3858 C C . GLU D 1 42 ? 74.831 37.919 70.787 1.00 32.23 45 GLU D C 1
ATOM 3859 O O . GLU D 1 42 ? 73.908 38.707 71.006 1.00 31.83 45 GLU D O 1
ATOM 3865 N N . ASN D 1 43 ? 75.868 37.770 71.616 1.00 31.83 46 ASN D N 1
ATOM 3866 C CA . ASN D 1 43 ? 76.003 38.521 72.873 1.00 31.34 46 ASN D CA 1
ATOM 3867 C C . ASN D 1 43 ? 74.820 38.387 73.827 1.00 30.65 46 ASN D C 1
ATOM 3868 O O . ASN D 1 43 ? 74.475 39.335 74.537 1.00 30.64 46 ASN D O 1
ATOM 3873 N N . LYS D 1 44 ? 74.199 37.209 73.838 1.00 29.88 47 LYS D N 1
ATOM 3874 C CA . LYS D 1 44 ? 73.251 36.861 74.879 1.00 29.77 47 LYS D CA 1
ATOM 3875 C C . LYS D 1 44 ? 74.005 36.155 75.993 1.00 28.59 47 LYS D C 1
ATOM 3876 O O . LYS D 1 44 ? 74.802 35.249 75.740 1.00 28.23 47 LYS D O 1
ATOM 3882 N N . ILE D 1 45 ? 73.727 36.557 77.225 1.00 27.48 48 ILE D N 1
ATOM 3883 C CA . ILE D 1 45 ? 74.205 35.827 78.393 1.00 26.90 48 ILE D CA 1
ATOM 3884 C C . ILE D 1 45 ? 73.405 34.526 78.487 1.00 25.95 48 ILE D C 1
ATOM 3885 O O . ILE D 1 45 ? 72.179 34.552 78.581 1.00 26.15 48 ILE D O 1
ATOM 3890 N N . VAL D 1 46 ? 74.100 33.395 78.434 1.00 24.89 49 VAL D N 1
ATOM 3891 C CA . VAL D 1 46 ? 73.452 32.082 78.490 1.00 24.15 49 VAL D CA 1
ATOM 3892 C C . VAL D 1 46 ? 73.694 31.370 79.815 1.00 23.62 49 VAL D C 1
ATOM 3893 O O . VAL D 1 46 ? 73.071 30.347 80.094 1.00 23.67 49 VAL D O 1
ATOM 3897 N N . GLY D 1 47 ? 74.582 31.900 80.644 1.00 22.58 50 GLY D N 1
ATOM 3898 C CA . GLY D 1 47 ? 74.842 31.281 81.934 1.00 22.00 50 GLY D CA 1
ATOM 3899 C C . GLY D 1 47 ? 75.626 32.181 82.860 1.00 21.62 50 GLY D C 1
ATOM 3900 O O . GLY D 1 47 ? 76.557 32.864 82.434 1.00 21.46 50 GLY D O 1
ATOM 3901 N N . ILE D 1 48 ? 75.234 32.180 84.129 1.00 21.32 51 ILE D N 1
ATOM 3902 C CA . ILE D 1 48 ? 75.918 32.940 85.168 1.00 21.11 51 ILE D CA 1
ATOM 3903 C C . ILE D 1 48 ? 76.189 32.015 86.358 1.00 20.68 51 ILE D C 1
ATOM 3904 O O . ILE D 1 48 ? 75.359 31.171 86.704 1.00 20.11 51 ILE D O 1
ATOM 3909 N N . GLY D 1 49 ? 77.364 32.169 86.958 1.00 20.25 52 GLY D N 1
ATOM 3910 C CA . GLY D 1 49 ? 77.755 31.390 88.113 1.00 20.38 52 GLY D CA 1
ATOM 3911 C C . GLY D 1 49 ? 78.641 32.174 89.062 1.00 20.49 52 GLY D C 1
ATOM 3912 O O . GLY D 1 49 ? 79.258 33.169 88.682 1.00 20.39 52 GLY D O 1
ATOM 3913 N N . TYR D 1 50 ? 78.657 31.725 90.313 1.00 20.71 53 TYR D N 1
ATOM 3914 C CA . TYR D 1 50 ? 79.613 32.170 91.322 1.00 20.99 53 TYR D CA 1
ATOM 3915 C C . TYR D 1 50 ? 79.996 30.968 92.193 1.00 21.15 53 TYR D C 1
ATOM 3916 O O . TYR D 1 50 ? 79.311 29.938 92.181 1.00 20.80 53 TYR D O 1
ATOM 3925 N N . ASN D 1 51 ? 81.099 31.083 92.926 1.00 21.53 54 ASN D N 1
ATOM 3926 C CA . ASN D 1 51 ? 81.580 29.953 93.733 1.00 22.00 54 ASN D CA 1
ATOM 3927 C C . ASN D 1 51 ? 80.810 29.779 95.039 1.00 22.86 54 ASN D C 1
ATOM 3928 O O . ASN D 1 51 ? 80.412 30.760 95.682 1.00 22.90 54 ASN D O 1
ATOM 3933 N N . GLY D 1 52 ? 80.597 28.530 95.433 1.00 23.63 55 GLY D N 1
ATOM 3934 C CA . GLY D 1 52 ? 79.928 28.257 96.691 1.00 24.51 55 GLY D CA 1
ATOM 3935 C C . GLY D 1 52 ? 79.728 26.786 96.983 1.00 25.25 55 GLY D C 1
ATOM 3936 O O . GLY D 1 52 ? 80.359 25.928 96.383 1.00 25.20 55 GLY D O 1
ATOM 3937 N N . MET D 1 53 ? 78.822 26.507 97.905 1.00 26.16 56 MET D N 1
ATOM 3938 C CA . MET D 1 53 ? 78.551 25.148 98.328 1.00 27.12 56 MET D CA 1
ATOM 3939 C C . MET D 1 53 ? 77.506 24.512 97.423 1.00 27.50 56 MET D C 1
ATOM 3940 O O . MET D 1 53 ? 76.756 25.221 96.741 1.00 26.50 56 MET D O 1
ATOM 3945 N N . PRO D 1 54 ? 77.458 23.167 97.396 1.00 28.60 57 PRO D N 1
ATOM 3946 C CA . PRO D 1 54 ? 76.484 22.491 96.542 1.00 29.41 57 PRO D CA 1
ATOM 3947 C C . PRO D 1 54 ? 75.049 22.856 96.922 1.00 30.38 57 PRO D C 1
ATOM 3948 O O . PRO D 1 54 ? 74.792 23.224 98.069 1.00 30.21 57 PRO D O 1
ATOM 3952 N N . ASN D 1 55 ? 74.137 22.770 95.957 1.00 31.79 58 ASN D N 1
ATOM 3953 C CA . ASN D 1 55 ? 72.712 23.005 96.201 1.00 32.97 58 ASN D CA 1
ATOM 3954 C C . ASN D 1 55 ? 72.185 22.125 97.332 1.00 33.78 58 ASN D C 1
ATOM 3955 O O . ASN D 1 55 ? 72.485 20.933 97.391 1.00 34.05 58 ASN D O 1
ATOM 3960 N N . GLY D 1 56 ? 71.401 22.723 98.225 1.00 34.96 59 GLY D N 1
ATOM 3961 C CA . GLY D 1 56 ? 70.840 22.016 99.371 1.00 35.68 59 GLY D CA 1
ATOM 3962 C C . GLY D 1 56 ? 71.809 21.853 100.529 1.00 36.53 59 GLY D C 1
ATOM 3963 O O . GLY D 1 56 ? 71.620 20.984 101.375 1.00 37.07 59 GLY D O 1
ATOM 3964 N N . CYS D 1 57 ? 72.856 22.675 100.567 1.00 37.56 60 CYS D N 1
ATOM 3965 C CA . CYS D 1 57 ? 73.809 22.670 101.678 1.00 37.95 60 CYS D CA 1
ATOM 3966 C C . CYS D 1 57 ? 73.896 24.071 102.293 1.00 37.92 60 CYS D C 1
ATOM 3967 O O . CYS D 1 57 ? 74.809 24.844 101.997 1.00 38.29 60 CYS D O 1
ATOM 3970 N N . VAL D 1 61 ? 78.282 26.654 108.439 1.00 55.71 64 VAL D N 1
ATOM 3971 C CA . VAL D 1 61 ? 79.203 25.557 108.722 1.00 55.75 64 VAL D CA 1
ATOM 3972 C C . VAL D 1 61 ? 78.631 24.215 108.253 1.00 55.87 64 VAL D C 1
ATOM 3973 O O . VAL D 1 61 ? 77.733 23.654 108.888 1.00 55.67 64 VAL D O 1
ATOM 3977 N N . LEU D 1 62 ? 79.159 23.708 107.142 1.00 55.97 65 LEU D N 1
ATOM 3978 C CA . LEU D 1 62 ? 78.749 22.408 106.619 1.00 56.09 65 LEU D CA 1
ATOM 3979 C C . LEU D 1 62 ? 79.281 21.293 107.524 1.00 56.21 65 LEU D C 1
ATOM 3980 O O . LEU D 1 62 ? 80.389 21.396 108.057 1.00 56.01 65 LEU D O 1
ATOM 3985 N N . PRO D 1 63 ? 78.482 20.231 107.717 1.00 56.44 66 PRO D N 1
ATOM 3986 C CA . PRO D 1 63 ? 78.893 19.128 108.581 1.00 56.58 66 PRO D CA 1
ATOM 3987 C C . PRO D 1 63 ? 79.968 18.228 107.968 1.00 56.72 66 PRO D C 1
ATOM 3988 O O . PRO D 1 63 ? 80.171 18.233 106.751 1.00 56.76 66 PRO D O 1
ATOM 3992 N N . TRP D 1 64 ? 80.646 17.472 108.829 1.00 56.86 67 TRP D N 1
ATOM 3993 C CA . TRP D 1 64 ? 81.574 16.411 108.418 1.00 57.04 67 TRP D CA 1
ATOM 3994 C C . TRP D 1 64 ? 82.779 16.943 107.642 1.00 57.28 67 TRP D C 1
ATOM 3995 O O . TRP D 1 64 ? 83.409 16.209 106.880 1.00 56.89 67 TRP D O 1
ATOM 4006 N N . ARG D 1 65 ? 83.102 18.216 107.870 1.00 57.73 68 ARG D N 1
ATOM 4007 C CA . ARG D 1 65 ? 84.132 18.919 107.108 1.00 58.23 68 ARG D CA 1
ATOM 4008 C C . ARG D 1 65 ? 85.534 18.385 107.396 1.00 58.42 68 ARG D C 1
ATOM 4009 O O . ARG D 1 65 ? 86.343 18.258 106.479 1.00 58.38 68 ARG D O 1
ATOM 4017 N N . ARG D 1 66 ? 85.810 18.074 108.664 1.00 58.70 69 ARG D N 1
ATOM 4018 C CA . ARG D 1 66 ? 87.106 17.512 109.069 1.00 58.94 69 ARG D CA 1
ATOM 4019 C C . ARG D 1 66 ? 87.323 16.118 108.477 1.00 58.71 69 ARG D C 1
ATOM 4020 O O . ARG D 1 66 ? 88.438 15.769 108.093 1.00 58.72 69 ARG D O 1
ATOM 4028 N N . THR D 1 67 ? 86.254 15.330 108.412 1.00 58.62 70 THR D N 1
ATOM 4029 C CA . THR D 1 67 ? 86.280 14.029 107.747 1.00 58.49 70 THR D CA 1
ATOM 4030 C C . THR D 1 67 ? 86.544 14.194 106.249 1.00 58.54 70 THR D C 1
ATOM 4031 O O . THR D 1 67 ? 87.387 13.493 105.679 1.00 58.46 70 THR D O 1
ATOM 4035 N N . ALA D 1 68 ? 85.825 15.125 105.623 1.00 58.49 71 ALA D N 1
ATOM 4036 C CA . ALA D 1 68 ? 85.985 15.408 104.196 1.00 58.61 71 ALA D CA 1
ATOM 4037 C C . ALA D 1 68 ? 87.368 15.987 103.880 1.00 58.73 71 ALA D C 1
ATOM 4038 O O . ALA D 1 68 ? 87.979 15.629 102.871 1.00 58.55 71 ALA D O 1
ATOM 4040 N N . GLU D 1 69 ? 87.851 16.881 104.742 1.00 58.90 72 GLU D N 1
ATOM 4041 C CA . GLU D 1 69 ? 89.185 17.471 104.588 1.00 59.15 72 GLU D CA 1
ATOM 4042 C C . GLU D 1 69 ? 90.290 16.404 104.593 1.00 59.30 72 GLU D C 1
ATOM 4043 O O . GLU D 1 69 ? 91.169 16.405 103.726 1.00 59.16 72 GLU D O 1
ATOM 4049 N N . ASN D 1 70 ? 90.228 15.496 105.565 1.00 59.49 73 ASN D N 1
ATOM 4050 C CA . ASN D 1 70 ? 91.231 14.436 105.718 1.00 59.76 73 ASN D CA 1
ATOM 4051 C C . ASN D 1 70 ? 91.209 13.421 104.573 1.00 59.79 73 ASN D C 1
ATOM 4052 O O . ASN D 1 70 ? 92.264 13.004 104.087 1.00 59.78 73 ASN D O 1
ATOM 4057 N N . LYS D 1 71 ? 90.009 13.030 104.151 1.00 59.80 74 LYS D N 1
ATOM 4058 C CA . LYS D 1 71 ? 89.843 12.022 103.097 1.00 59.82 74 LYS D CA 1
ATOM 4059 C C . LYS D 1 71 ? 90.201 12.565 101.710 1.00 59.87 74 LYS D C 1
ATOM 4060 O O . LYS D 1 71 ? 89.910 13.717 101.382 1.00 59.87 74 LYS D O 1
ATOM 4066 N N . THR D 1 74 ? 92.360 18.263 100.929 1.00 47.65 77 THR D N 1
ATOM 4067 C CA . THR D 1 74 ? 92.108 19.679 100.672 1.00 47.53 77 THR D CA 1
ATOM 4068 C C . THR D 1 74 ? 91.426 20.351 101.866 1.00 47.41 77 THR D C 1
ATOM 4069 O O . THR D 1 74 ? 90.830 19.679 102.712 1.00 47.11 77 THR D O 1
ATOM 4073 N N . LYS D 1 75 ? 91.523 21.681 101.914 1.00 47.13 78 LYS D N 1
ATOM 4074 C CA . LYS D 1 75 ? 90.809 22.494 102.903 1.00 47.10 78 LYS D CA 1
ATOM 4075 C C . LYS D 1 75 ? 89.457 22.978 102.370 1.00 46.50 78 LYS D C 1
ATOM 4076 O O . LYS D 1 75 ? 88.708 23.649 103.090 1.00 46.46 78 LYS D O 1
ATOM 4082 N N . TYR D 1 76 ? 89.154 22.644 101.113 1.00 45.78 79 TYR D N 1
ATOM 4083 C CA . TYR D 1 76 ? 87.906 23.050 100.466 1.00 45.28 79 TYR D CA 1
ATOM 4084 C C . TYR D 1 76 ? 87.248 21.855 99.745 1.00 44.20 79 TYR D C 1
ATOM 4085 O O . TYR D 1 76 ? 87.105 21.855 98.514 1.00 44.06 79 TYR D O 1
ATOM 4094 N N . PRO D 1 77 ? 86.835 20.830 100.516 1.00 42.64 80 PRO D N 1
ATOM 4095 C CA . PRO D 1 77 ? 86.342 19.583 99.913 1.00 41.57 80 PRO D CA 1
ATOM 4096 C C . PRO D 1 77 ? 84.944 19.688 99.273 1.00 40.08 80 PRO D C 1
ATOM 4097 O O . PRO D 1 77 ? 84.600 18.871 98.408 1.00 39.83 80 PRO D O 1
ATOM 4101 N N . TYR D 1 78 ? 84.163 20.686 99.685 1.00 38.42 81 TYR D N 1
ATOM 4102 C CA . TYR D 1 78 ? 82.756 20.799 99.278 1.00 36.97 81 TYR D CA 1
ATOM 4103 C C . TYR D 1 78 ? 82.494 21.832 98.178 1.00 35.12 81 TYR D C 1
ATOM 4104 O O . TYR D 1 78 ? 81.460 21.779 97.521 1.00 35.00 81 TYR D O 1
ATOM 4113 N N . VAL D 1 79 ? 83.429 22.757 97.977 1.00 32.82 82 VAL D N 1
ATOM 4114 C CA . VAL D 1 79 ? 83.195 23.943 97.149 1.00 30.81 82 VAL D CA 1
ATOM 4115 C C . VAL D 1 79 ? 82.882 23.619 95.679 1.00 28.88 82 VAL D C 1
ATOM 4116 O O . VAL D 1 79 ? 83.453 22.700 95.097 1.00 28.57 82 VAL D O 1
ATOM 4120 N N . CYS D 1 80 ? 81.949 24.376 95.109 1.00 26.90 83 CYS D N 1
ATOM 4121 C CA . CYS D 1 80 ? 81.619 24.325 93.686 1.00 25.53 83 CYS D CA 1
ATOM 4122 C C . CYS D 1 80 ? 82.067 25.633 93.059 1.00 24.12 83 CYS D C 1
ATOM 4123 O O . CYS D 1 80 ? 81.684 26.705 93.526 1.00 23.03 83 CYS D O 1
ATOM 4126 N N . HIS D 1 81 ? 82.866 25.537 91.999 1.00 22.35 84 HIS D N 1
ATOM 4127 C CA . HIS D 1 81 ? 83.483 26.707 91.395 1.00 21.68 84 HIS D CA 1
ATOM 4128 C C . HIS D 1 81 ? 82.518 27.487 90.510 1.00 20.66 84 HIS D C 1
ATOM 4129 O O . HIS D 1 81 ? 81.583 26.922 89.952 1.00 20.18 84 HIS D O 1
ATOM 4136 N N . ALA D 1 82 ? 82.762 28.794 90.404 1.00 19.87 85 ALA D N 1
ATOM 4137 C CA . ALA D 1 82 ? 81.992 29.696 89.539 1.00 19.40 85 ALA D CA 1
ATOM 4138 C C . ALA D 1 82 ? 81.727 29.128 88.153 1.00 19.36 85 ALA D C 1
ATOM 4139 O O . ALA D 1 82 ? 80.609 29.236 87.642 1.00 19.68 85 ALA D O 1
ATOM 4141 N N . GLU D 1 83 ? 82.753 28.529 87.551 1.00 19.49 86 GLU D N 1
ATOM 4142 C CA . GLU D 1 83 ? 82.682 28.031 86.167 1.00 19.72 86 GLU D CA 1
ATOM 4143 C C . GLU D 1 83 ? 81.752 26.834 86.049 1.00 19.52 86 GLU D C 1
ATOM 4144 O O . GLU D 1 83 ? 81.011 26.709 85.086 1.00 19.45 86 GLU D O 1
ATOM 4150 N N . LEU D 1 84 ? 81.838 25.934 87.022 1.00 19.76 87 LEU D N 1
ATOM 4151 C CA . LEU D 1 84 ? 80.947 24.778 87.108 1.00 19.67 87 LEU D CA 1
ATOM 4152 C C . LEU D 1 84 ? 79.498 25.226 87.233 1.00 19.28 87 LEU D C 1
ATOM 4153 O O . LEU D 1 84 ? 78.633 24.723 86.526 1.00 19.35 87 LEU D O 1
ATOM 4158 N N . ASN D 1 85 ? 79.246 26.199 88.105 1.00 19.23 88 ASN D N 1
ATOM 4159 C CA . ASN D 1 85 ? 77.893 26.710 88.313 1.00 19.16 88 ASN D CA 1
ATOM 4160 C C . ASN D 1 85 ? 77.307 27.455 87.110 1.00 19.45 88 ASN D C 1
ATOM 4161 O O . ASN D 1 85 ? 76.128 27.276 86.793 1.00 18.32 88 ASN D O 1
ATOM 4166 N N . ALA D 1 86 ? 78.126 28.265 86.432 1.00 19.68 89 ALA D N 1
ATOM 4167 C CA . ALA D 1 86 ? 77.682 28.942 85.207 1.00 20.03 89 ALA D CA 1
ATOM 4168 C C . ALA D 1 86 ? 77.264 27.935 84.124 1.00 20.79 89 ALA D C 1
ATOM 4169 O O . ALA D 1 86 ? 76.257 28.128 83.437 1.00 20.45 89 ALA D O 1
ATOM 4171 N N . ILE D 1 87 ? 78.046 26.863 83.985 1.00 22.05 90 ILE D N 1
ATOM 4172 C CA . ILE D 1 87 ? 77.795 25.836 82.977 1.00 22.85 90 ILE D CA 1
ATOM 4173 C C . ILE D 1 87 ? 76.513 25.073 83.294 1.00 24.30 90 ILE D C 1
ATOM 4174 O O . ILE D 1 87 ? 75.725 24.805 82.392 1.00 23.97 90 ILE D O 1
ATOM 4179 N N . MET D 1 88 ? 76.294 24.761 84.571 1.00 25.93 91 MET D N 1
ATOM 4180 C CA . MET D 1 88 ? 75.089 24.047 85.000 1.00 27.79 91 MET D CA 1
ATOM 4181 C C . MET D 1 88 ? 73.818 24.888 84.887 1.00 29.41 91 MET D C 1
ATOM 4182 O O . MET D 1 88 ? 72.729 24.342 84.739 1.00 29.86 91 MET D O 1
ATOM 4187 N N . ASN D 1 89 ? 73.955 26.208 84.963 1.00 30.96 92 ASN D N 1
ATOM 4188 C CA . ASN D 1 89 ? 72.824 27.116 84.747 1.00 32.38 92 ASN D CA 1
ATOM 4189 C C . ASN D 1 89 ? 72.545 27.378 83.265 1.00 32.78 92 ASN D C 1
ATOM 4190 O O . ASN D 1 89 ? 71.456 27.804 82.909 1.00 33.76 92 ASN D O 1
ATOM 4195 N N . LYS D 1 90 ? 73.530 27.103 82.410 1.00 33.23 93 LYS D N 1
ATOM 4196 C CA . LYS D 1 90 ? 73.423 27.327 80.975 1.00 33.28 93 LYS D CA 1
ATOM 4197 C C . LYS D 1 90 ? 72.522 26.303 80.302 1.00 33.65 93 LYS D C 1
ATOM 4198 O O . LYS D 1 90 ? 72.944 25.177 80.044 1.00 34.18 93 LYS D O 1
ATOM 4200 N N . VAL D 1 95 ? 75.461 25.350 75.703 1.00 42.47 98 VAL D N 1
ATOM 4201 C CA . VAL D 1 95 ? 76.525 26.352 75.610 1.00 42.29 98 VAL D CA 1
ATOM 4202 C C . VAL D 1 95 ? 77.398 26.216 74.336 1.00 42.07 98 VAL D C 1
ATOM 4203 O O . VAL D 1 95 ? 78.529 26.713 74.293 1.00 42.33 98 VAL D O 1
ATOM 4207 N N . LYS D 1 96 ? 76.863 25.517 73.328 1.00 41.52 99 LYS D N 1
ATOM 4208 C CA . LYS D 1 96 ? 77.229 25.674 71.902 1.00 41.16 99 LYS D CA 1
ATOM 4209 C C . LYS D 1 96 ? 78.716 26.012 71.638 1.00 40.01 99 LYS D C 1
ATOM 4210 O O . LYS D 1 96 ? 79.587 25.222 71.996 1.00 40.73 99 LYS D O 1
ATOM 4216 N N . GLY D 1 97 ? 78.998 27.150 70.997 1.00 38.49 100 GLY D N 1
ATOM 4217 C CA . GLY D 1 97 ? 80.363 27.654 70.791 1.00 36.93 100 GLY D CA 1
ATOM 4218 C C . GLY D 1 97 ? 80.448 29.023 71.444 1.00 35.40 100 GLY D C 1
ATOM 4219 O O . GLY D 1 97 ? 80.628 30.039 70.783 1.00 35.48 100 GLY D O 1
ATOM 4220 N N . CYS D 1 98 ? 80.297 29.034 72.760 1.00 33.56 101 CYS D N 1
ATOM 4221 C CA . CYS D 1 98 ? 80.167 30.265 73.526 1.00 31.87 101 CYS D CA 1
ATOM 4222 C C . CYS D 1 98 ? 81.516 30.748 74.049 1.00 30.15 101 CYS D C 1
ATOM 4223 O O . CYS D 1 98 ? 82.531 30.079 73.878 1.00 29.97 101 CYS D O 1
ATOM 4226 N N . SER D 1 99 ? 81.508 31.933 74.653 1.00 28.10 102 SER D N 1
ATOM 4227 C CA . SER D 1 99 ? 82.655 32.476 75.368 1.00 26.70 102 SER D CA 1
ATOM 4228 C C . SER D 1 99 ? 82.326 32.539 76.855 1.00 25.26 102 SER D C 1
ATOM 4229 O O . SER D 1 99 ? 81.175 32.741 77.224 1.00 24.79 102 SER D O 1
ATOM 4232 N N . MET D 1 100 ? 83.339 32.370 77.701 1.00 23.74 103 MET D N 1
ATOM 4233 C CA . MET D 1 100 ? 83.177 32.528 79.139 1.00 22.73 103 MET D CA 1
ATOM 4234 C C . MET D 1 100 ? 84.064 33.655 79.670 1.00 21.75 103 MET D C 1
ATOM 4235 O O . MET D 1 100 ? 85.284 33.643 79.496 1.00 21.10 103 MET D O 1
ATOM 4240 N N . TYR D 1 101 ? 83.428 34.621 80.323 1.00 21.10 104 TYR D N 1
ATOM 4241 C CA . TYR D 1 101 ? 84.139 35.646 81.069 1.00 20.80 104 TYR D CA 1
ATOM 4242 C C . TYR D 1 101 ? 84.244 35.184 82.514 1.00 20.53 104 TYR D C 1
ATOM 4243 O O . TYR D 1 101 ? 83.238 34.828 83.129 1.00 20.61 104 TYR D O 1
ATOM 4252 N N . VAL D 1 102 ? 85.457 35.174 83.053 1.00 20.09 105 VAL D N 1
ATOM 4253 C CA . VAL D 1 102 ? 85.685 34.669 84.408 1.00 20.02 105 VAL D CA 1
ATOM 4254 C C . VAL D 1 102 ? 86.662 35.574 85.153 1.00 19.81 105 VAL D C 1
ATOM 4255 O O . VAL D 1 102 ? 87.612 36.083 84.557 1.00 20.09 105 VAL D O 1
ATOM 4259 N N . ALA D 1 103 ? 86.412 35.802 86.443 1.00 19.62 106 ALA D N 1
ATOM 4260 C CA . ALA D 1 103 ? 87.250 36.699 87.253 1.00 19.61 106 ALA D CA 1
ATOM 4261 C C . ALA D 1 103 ? 88.677 36.185 87.436 1.00 19.76 106 ALA D C 1
ATOM 4262 O O . ALA D 1 103 ? 89.611 36.970 87.515 1.00 19.67 106 ALA D O 1
ATOM 4264 N N . LEU D 1 104 ? 88.820 34.865 87.491 1.00 19.82 107 LEU D N 1
ATOM 4265 C CA . LEU D 1 104 ? 90.080 34.193 87.784 1.00 20.07 107 LEU D CA 1
ATOM 4266 C C . LEU D 1 104 ? 90.283 33.059 86.784 1.00 19.89 107 LEU D C 1
ATOM 4267 O O . LEU D 1 104 ? 89.351 32.300 86.496 1.00 19.94 107 LEU D O 1
ATOM 4272 N N . PHE D 1 105 ? 91.499 32.938 86.259 1.00 19.85 108 PHE D N 1
ATOM 4273 C CA . PHE D 1 105 ? 91.840 31.839 85.363 1.00 19.85 108 PHE D CA 1
ATOM 4274 C C . PHE D 1 105 ? 91.389 30.474 85.923 1.00 19.87 108 PHE D C 1
ATOM 4275 O O . PHE D 1 105 ? 91.684 30.157 87.077 1.00 19.93 108 PHE D O 1
ATOM 4283 N N . PRO D 1 106 ? 90.668 29.667 85.108 1.00 19.94 109 PRO D N 1
ATOM 4284 C CA . PRO D 1 106 ? 90.125 28.376 85.559 1.00 20.02 109 PRO D CA 1
ATOM 4285 C C . PRO D 1 106 ? 91.153 27.337 85.990 1.00 20.63 109 PRO D C 1
ATOM 4286 O O . PRO D 1 106 ? 92.242 27.261 85.424 1.00 20.18 109 PRO D O 1
ATOM 4290 N N . CYS D 1 107 ? 90.770 26.523 86.972 1.00 20.96 110 CYS D N 1
ATOM 4291 C CA . CYS D 1 107 ? 91.559 25.361 87.370 1.00 21.31 110 CYS D CA 1
ATOM 4292 C C . CYS D 1 107 ? 91.355 24.240 86.346 1.00 21.56 110 CYS D C 1
ATOM 4293 O O . CYS D 1 107 ? 90.518 24.352 85.447 1.00 21.20 110 CYS D O 1
ATOM 4296 N N . ASN D 1 108 ? 92.127 23.167 86.493 1.00 21.93 111 ASN D N 1
ATOM 4297 C CA . ASN D 1 108 ? 92.103 22.038 85.548 1.00 22.08 111 ASN D CA 1
ATOM 4298 C C . ASN D 1 108 ? 90.780 21.283 85.470 1.00 21.73 111 ASN D C 1
ATOM 4299 O O . ASN D 1 108 ? 90.410 20.791 84.406 1.00 21.89 111 ASN D O 1
ATOM 4304 N N . GLU D 1 109 ? 90.072 21.167 86.589 1.00 21.79 112 GLU D N 1
ATOM 4305 C CA . GLU D 1 109 ? 88.771 20.495 86.588 1.00 21.47 112 GLU D CA 1
ATOM 4306 C C . GLU D 1 109 ? 87.751 21.349 85.834 1.00 20.86 112 GLU D C 1
ATOM 4307 O O . GLU D 1 109 ? 86.972 20.838 85.039 1.00 20.31 112 GLU D O 1
ATOM 4313 N N . CYS D 1 110 ? 87.766 22.655 86.085 1.00 20.28 113 CYS D N 1
ATOM 4314 C CA . CYS D 1 110 ? 86.885 23.585 85.376 1.00 19.98 113 CYS D CA 1
ATOM 4315 C C . CYS D 1 110 ? 87.224 23.644 83.883 1.00 19.73 113 CYS D C 1
ATOM 4316 O O . CYS D 1 110 ? 86.329 23.777 83.050 1.00 19.52 113 CYS D O 1
ATOM 4319 N N . ALA D 1 111 ? 88.512 23.543 83.556 1.00 19.54 114 ALA D N 1
ATOM 4320 C CA . ALA D 1 111 ? 88.955 23.445 82.161 1.00 19.68 114 ALA D CA 1
ATOM 4321 C C . ALA D 1 111 ? 88.265 22.299 81.417 1.00 19.66 114 ALA D C 1
ATOM 4322 O O . ALA D 1 111 ? 87.790 22.485 80.302 1.00 19.47 114 ALA D O 1
ATOM 4324 N N . LYS D 1 112 ? 88.196 21.123 82.040 1.00 20.23 115 LYS D N 1
ATOM 4325 C CA . LYS D 1 112 ? 87.484 19.969 81.459 1.00 20.60 115 LYS D CA 1
ATOM 4326 C C . LYS D 1 112 ? 85.985 20.238 81.206 1.00 20.71 115 LYS D C 1
ATOM 4327 O O . LYS D 1 112 ? 85.452 19.869 80.160 1.00 20.44 115 LYS D O 1
ATOM 4333 N N . LEU D 1 113 ? 85.316 20.855 82.180 1.00 20.61 116 LEU D N 1
ATOM 4334 C CA . LEU D 1 113 ? 83.899 21.216 82.061 1.00 20.84 116 LEU D CA 1
ATOM 4335 C C . LEU D 1 113 ? 83.714 22.201 80.909 1.00 20.40 116 LEU D C 1
ATOM 4336 O O . LEU D 1 113 ? 82.799 22.070 80.107 1.00 19.74 116 LEU D O 1
ATOM 4341 N N . ILE D 1 114 ? 84.595 23.197 80.854 1.00 20.24 117 ILE D N 1
ATOM 4342 C CA . ILE D 1 114 ? 84.543 24.231 79.826 1.00 20.08 117 ILE D CA 1
ATOM 4343 C C . ILE D 1 114 ? 84.728 23.619 78.428 1.00 20.25 117 ILE D C 1
ATOM 4344 O O . ILE D 1 114 ? 84.006 23.973 77.492 1.00 19.90 117 ILE D O 1
ATOM 4349 N N . ILE D 1 115 ? 85.679 22.694 78.303 1.00 20.57 118 ILE D N 1
ATOM 4350 C CA . ILE D 1 115 ? 85.931 22.009 77.033 1.00 21.10 118 ILE D CA 1
ATOM 4351 C C . ILE D 1 115 ? 84.716 21.155 76.639 1.00 21.67 118 ILE D C 1
ATOM 4352 O O . ILE D 1 115 ? 84.188 21.291 75.533 1.00 21.64 118 ILE D O 1
ATOM 4357 N N . GLN D 1 116 ? 84.244 20.318 77.559 1.00 22.65 119 GLN D N 1
ATOM 4358 C CA . GLN D 1 116 ? 83.076 19.471 77.292 1.00 23.51 119 GLN D CA 1
ATOM 4359 C C . GLN D 1 116 ? 81.780 20.257 77.064 1.00 24.24 119 GLN D C 1
ATOM 4360 O O . GLN D 1 116 ? 80.865 19.757 76.408 1.00 25.11 119 GLN D O 1
ATOM 4366 N N . ALA D 1 117 ? 81.709 21.480 77.588 1.00 24.95 120 ALA D N 1
ATOM 4367 C CA . ALA D 1 117 ? 80.568 22.374 77.359 1.00 25.27 120 ALA D CA 1
ATOM 4368 C C . ALA D 1 117 ? 80.531 22.976 75.949 1.00 25.58 120 ALA D C 1
ATOM 4369 O O . ALA D 1 117 ? 79.496 23.491 75.519 1.00 24.88 120 ALA D O 1
ATOM 4371 N N . GLY D 1 118 ? 81.651 22.908 75.235 1.00 25.85 121 GLY D N 1
ATOM 4372 C CA . GLY D 1 118 ? 81.738 23.438 73.876 1.00 26.10 121 GLY D CA 1
ATOM 4373 C C . GLY D 1 118 ? 82.198 24.882 73.813 1.00 26.30 121 GLY D C 1
ATOM 4374 O O . GLY D 1 118 ? 82.180 25.496 72.743 1.00 26.51 121 GLY D O 1
ATOM 4375 N N . ILE D 1 119 ? 82.625 25.426 74.949 1.00 26.44 122 ILE D N 1
ATOM 4376 C CA . ILE D 1 119 ? 83.099 26.805 75.016 1.00 26.46 122 ILE D CA 1
ATOM 4377 C C . ILE D 1 119 ? 84.443 26.911 74.293 1.00 26.71 122 ILE D C 1
ATOM 4378 O O . ILE D 1 119 ? 85.336 26.081 74.502 1.00 26.80 122 ILE D O 1
ATOM 4383 N N . LYS D 1 120 ? 84.561 27.923 73.428 1.00 27.00 123 LYS D N 1
ATOM 4384 C CA . LYS D 1 120 ? 85.714 28.078 72.537 1.00 27.18 123 LYS D CA 1
ATOM 4385 C C . LYS D 1 120 ? 86.682 29.146 73.013 1.00 26.75 123 LYS D C 1
ATOM 4386 O O . LYS D 1 120 ? 87.810 29.224 72.523 1.00 26.04 123 LYS D O 1
ATOM 4392 N N . GLU D 1 121 ? 86.241 29.968 73.963 1.00 26.27 124 GLU D N 1
ATOM 4393 C CA . GLU D 1 121 ? 87.023 31.099 74.422 1.00 26.39 124 GLU D CA 1
ATOM 4394 C C . GLU D 1 121 ? 86.787 31.401 75.907 1.00 25.17 124 GLU D C 1
ATOM 4395 O O . GLU D 1 121 ? 85.651 31.427 76.383 1.00 25.06 124 GLU D O 1
ATOM 4401 N N . VAL D 1 122 ? 87.877 31.636 76.618 1.00 24.34 125 VAL D N 1
ATOM 4402 C CA . VAL D 1 122 ? 87.843 32.011 78.015 1.00 23.95 125 VAL D CA 1
ATOM 4403 C C . VAL D 1 122 ? 88.566 33.343 78.166 1.00 23.76 125 VAL D C 1
ATOM 4404 O O . VAL D 1 122 ? 89.753 33.447 77.858 1.00 23.93 125 VAL D O 1
ATOM 4408 N N . ILE D 1 123 ? 87.831 34.349 78.626 1.00 23.74 126 ILE D N 1
ATOM 4409 C CA . ILE D 1 123 ? 88.357 35.689 78.868 1.00 23.86 126 ILE D CA 1
ATOM 4410 C C . ILE D 1 123 ? 88.458 35.862 80.377 1.00 23.96 126 ILE D C 1
ATOM 4411 O O . ILE D 1 123 ? 87.442 35.790 81.068 1.00 23.98 126 ILE D O 1
ATOM 4416 N N . PHE D 1 124 ? 89.669 36.075 80.892 1.00 24.26 127 PHE D N 1
ATOM 4417 C CA . PHE D 1 124 ? 89.901 36.076 82.345 1.00 24.80 127 PHE D CA 1
ATOM 4418 C C . PHE D 1 124 ? 90.503 37.387 82.836 1.00 25.21 127 PHE D C 1
ATOM 4419 O O . PHE D 1 124 ? 91.303 38.001 82.144 1.00 25.26 127 PHE D O 1
ATOM 4427 N N . MET D 1 125 ? 90.132 37.801 84.041 1.00 25.80 128 MET D N 1
ATOM 4428 C CA . MET D 1 125 ? 90.665 39.037 84.612 1.00 26.63 128 MET D CA 1
ATOM 4429 C C . MET D 1 125 ? 91.998 38.777 85.306 1.00 26.84 128 MET D C 1
ATOM 4430 O O . MET D 1 125 ? 92.998 39.402 84.972 1.00 26.39 128 MET D O 1
ATOM 4435 N N . SER D 1 126 ? 92.004 37.865 86.273 1.00 27.43 129 SER D N 1
ATOM 4436 C CA . SER D 1 126 ? 93.210 37.569 87.041 1.00 27.98 129 SER D CA 1
ATOM 4437 C C . SER D 1 126 ? 93.825 36.242 86.639 1.00 28.76 129 SER D C 1
ATOM 4438 O O . SER D 1 126 ? 93.121 35.251 86.413 1.00 28.54 129 SER D O 1
ATOM 4441 N N . ASP D 1 127 ? 95.150 36.248 86.550 1.00 29.56 130 ASP D N 1
ATOM 4442 C CA . ASP D 1 127 ? 95.947 35.045 86.407 1.00 30.23 130 ASP D CA 1
ATOM 4443 C C . ASP D 1 127 ? 97.022 35.039 87.512 1.00 30.89 130 ASP D C 1
ATOM 4444 O O . ASP D 1 127 ? 98.199 34.747 87.264 1.00 30.68 130 ASP D O 1
ATOM 4449 N N . LYS D 1 128 ? 96.582 35.394 88.722 1.00 31.63 131 LYS D N 1
ATOM 4450 C CA . LYS D 1 128 ? 97.364 35.319 89.976 1.00 32.47 131 LYS D CA 1
ATOM 4451 C C . LYS D 1 128 ? 98.160 34.039 90.164 1.00 32.88 131 LYS D C 1
ATOM 4452 O O . LYS D 1 128 ? 99.275 34.069 90.685 1.00 33.17 131 LYS D O 1
ATOM 4458 N N . TYR D 1 129 ? 97.551 32.912 89.803 1.00 33.23 132 TYR D N 1
ATOM 4459 C CA . TYR D 1 129 ? 98.137 31.599 90.050 1.00 33.66 132 TYR D CA 1
ATOM 4460 C C . TYR D 1 129 ? 98.697 30.962 88.776 1.00 34.00 132 TYR D C 1
ATOM 4461 O O . TYR D 1 129 ? 98.618 29.749 88.609 1.00 33.88 132 TYR D O 1
ATOM 4470 N N . HIS D 1 130 ? 99.278 31.776 87.894 1.00 34.53 133 HIS D N 1
ATOM 4471 C CA . HIS D 1 130 ? 99.824 31.279 86.621 1.00 34.86 133 HIS D CA 1
ATOM 4472 C C . HIS D 1 130 ? 100.809 30.123 86.814 1.00 35.24 133 HIS D C 1
ATOM 4473 O O . HIS D 1 130 ? 100.740 29.124 86.103 1.00 35.50 133 HIS D O 1
ATOM 4480 N N . ASP D 1 131 ? 101.707 30.251 87.788 1.00 35.73 134 ASP D N 1
ATOM 4481 C CA . ASP D 1 131 ? 102.758 29.250 88.009 1.00 36.04 134 ASP D CA 1
ATOM 4482 C C . ASP D 1 131 ? 102.294 28.034 88.813 1.00 35.95 134 ASP D C 1
ATOM 4483 O O . ASP D 1 131 ? 103.092 27.140 89.079 1.00 36.37 134 ASP D O 1
ATOM 4488 N N . SER D 1 132 ? 101.021 28.000 89.207 1.00 35.69 135 SER D N 1
ATOM 4489 C CA . SER D 1 132 ? 100.462 26.838 89.891 1.00 35.30 135 SER D CA 1
ATOM 4490 C C . SER D 1 132 ? 100.296 25.657 88.934 1.00 35.27 135 SER D C 1
ATOM 4491 O O . SER D 1 132 ? 100.193 25.830 87.714 1.00 35.02 135 SER D O 1
ATOM 4494 N N . ASP D 1 133 ? 100.247 24.458 89.505 1.00 35.14 136 ASP D N 1
ATOM 4495 C CA . ASP D 1 133 ? 100.132 23.233 88.723 1.00 34.92 136 ASP D CA 1
ATOM 4496 C C . ASP D 1 133 ? 98.755 23.136 88.085 1.00 34.06 136 ASP D C 1
ATOM 4497 O O . ASP D 1 133 ? 98.621 22.637 86.968 1.00 34.26 136 ASP D O 1
ATOM 4502 N N . GLU D 1 134 ? 97.743 23.620 88.806 1.00 32.91 137 GLU D N 1
ATOM 4503 C CA . GLU D 1 134 ? 96.362 23.668 88.316 1.00 31.97 137 GLU D CA 1
ATOM 4504 C C . GLU D 1 134 ? 96.235 24.536 87.059 1.00 30.73 137 GLU D C 1
ATOM 4505 O O . GLU D 1 134 ? 95.707 24.091 86.041 1.00 29.99 137 GLU D O 1
ATOM 4511 N N . ALA D 1 135 ? 96.730 25.770 87.140 1.00 29.66 138 ALA D N 1
ATOM 4512 C CA . ALA D 1 135 ? 96.707 26.694 86.005 1.00 28.96 138 ALA D CA 1
ATOM 4513 C C . ALA D 1 135 ? 97.513 26.160 84.819 1.00 28.43 138 ALA D C 1
ATOM 4514 O O . ALA D 1 135 ? 97.058 26.246 83.677 1.00 28.08 138 ALA D O 1
ATOM 4516 N N . THR D 1 136 ? 98.692 25.593 85.093 1.00 27.42 139 THR D N 1
ATOM 4517 C CA . THR D 1 136 ? 99.525 24.987 84.041 1.00 26.73 139 THR D CA 1
ATOM 4518 C C . THR D 1 136 ? 98.783 23.843 83.370 1.00 26.15 139 THR D C 1
ATOM 4519 O O . THR D 1 136 ? 98.714 23.768 82.144 1.00 26.34 139 THR D O 1
ATOM 4523 N N . ALA D 1 137 ? 98.204 22.967 84.180 1.00 25.69 140 ALA D N 1
ATOM 4524 C CA . ALA D 1 137 ? 97.386 21.868 83.673 1.00 25.19 140 ALA D CA 1
ATOM 4525 C C . ALA D 1 137 ? 96.201 22.392 82.845 1.00 24.77 140 ALA D C 1
ATOM 4526 O O . ALA D 1 137 ? 95.890 21.841 81.793 1.00 24.51 140 ALA D O 1
ATOM 4528 N N . ALA D 1 138 ? 95.569 23.469 83.312 1.00 24.42 141 ALA D N 1
ATOM 4529 C CA . ALA D 1 138 ? 94.452 24.096 82.592 1.00 24.28 141 ALA D CA 1
ATOM 4530 C C . ALA D 1 138 ? 94.866 24.645 81.228 1.00 23.98 141 ALA D C 1
ATOM 4531 O O . ALA D 1 138 ? 94.181 24.403 80.237 1.00 23.84 141 ALA D O 1
ATOM 4533 N N . ARG D 1 139 ? 95.981 25.373 81.176 1.00 24.24 142 ARG D N 1
ATOM 4534 C CA . ARG D 1 139 ? 96.496 25.912 79.906 1.00 24.68 142 ARG D CA 1
ATOM 4535 C C . ARG D 1 139 ? 96.737 24.809 78.869 1.00 24.44 142 ARG D C 1
ATOM 4536 O O . ARG D 1 139 ? 96.398 24.966 77.694 1.00 23.88 142 ARG D O 1
ATOM 4544 N N . LEU D 1 140 ? 97.314 23.697 79.317 1.00 24.45 143 LEU D N 1
ATOM 4545 C CA . LEU D 1 140 ? 97.593 22.559 78.441 1.00 24.65 143 LEU D CA 1
ATOM 4546 C C . LEU D 1 140 ? 96.306 21.938 77.901 1.00 24.41 143 LEU D C 1
ATOM 4547 O O . LEU D 1 140 ? 96.221 21.668 76.709 1.00 24.53 143 LEU D O 1
ATOM 4552 N N . LEU D 1 141 ? 95.310 21.727 78.771 1.00 24.29 144 LEU D N 1
ATOM 4553 C CA . LEU D 1 141 ? 94.004 21.180 78.351 1.00 23.74 144 LEU D CA 1
ATOM 4554 C C . LEU D 1 141 ? 93.323 22.059 77.296 1.00 23.29 144 LEU D C 1
ATOM 4555 O O . LEU D 1 141 ? 92.778 21.559 76.311 1.00 23.18 144 LEU D O 1
ATOM 4560 N N . PHE D 1 142 ? 93.323 23.365 77.532 1.00 22.82 145 PHE D N 1
ATOM 4561 C CA . PHE D 1 142 ? 92.787 24.318 76.569 1.00 22.66 145 PHE D CA 1
ATOM 4562 C C . PHE D 1 142 ? 93.525 24.261 75.229 1.00 23.14 145 PHE D C 1
ATOM 4563 O O . PHE D 1 142 ? 92.894 24.250 74.181 1.00 22.83 145 PHE D O 1
ATOM 4571 N N . ASN D 1 143 ? 94.852 24.222 75.258 1.00 24.07 146 ASN D N 1
ATOM 4572 C CA . ASN D 1 143 ? 95.615 24.145 73.997 1.00 25.29 146 ASN D CA 1
ATOM 4573 C C . ASN D 1 143 ? 95.358 22.848 73.225 1.00 25.55 146 ASN D C 1
ATOM 4574 O O . ASN D 1 143 ? 95.226 22.874 72.011 1.00 25.54 146 ASN D O 1
ATOM 4579 N N . MET D 1 144 ? 95.236 21.727 73.938 1.00 26.16 147 MET D N 1
ATOM 4580 C CA . MET D 1 144 ? 94.913 20.441 73.313 1.00 26.54 147 MET D CA 1
ATOM 4581 C C . MET D 1 144 ? 93.556 20.443 72.635 1.00 26.28 147 MET D C 1
ATOM 4582 O O . MET D 1 144 ? 93.375 19.803 71.600 1.00 26.01 147 MET D O 1
ATOM 4587 N N . ALA D 1 145 ? 92.593 21.123 73.252 1.00 26.47 148 ALA D N 1
ATOM 4588 C CA . ALA D 1 145 ? 91.195 21.070 72.815 1.00 26.56 148 ALA D CA 1
ATOM 4589 C C . ALA D 1 145 ? 90.801 22.242 71.919 1.00 26.76 148 ALA D C 1
ATOM 4590 O O . ALA D 1 145 ? 89.645 22.328 71.485 1.00 27.27 148 ALA D O 1
ATOM 4592 N N . GLY D 1 146 ? 91.743 23.145 71.656 1.00 26.69 149 GLY D N 1
ATOM 4593 C CA . GLY D 1 146 ? 91.506 24.264 70.742 1.00 26.71 149 GLY D CA 1
ATOM 4594 C C . GLY D 1 146 ? 90.643 25.363 71.339 1.00 26.67 149 GLY D C 1
ATOM 4595 O O . GLY D 1 146 ? 89.875 26.013 70.621 1.00 26.35 149 GLY D O 1
ATOM 4596 N N . VAL D 1 147 ? 90.765 25.563 72.652 1.00 26.41 150 VAL D N 1
ATOM 4597 C CA . VAL D 1 147 ? 90.017 26.602 73.356 1.00 26.13 150 VAL D CA 1
ATOM 4598 C C . VAL D 1 147 ? 90.943 27.795 73.580 1.00 26.46 150 VAL D C 1
ATOM 4599 O O . VAL D 1 147 ? 92.006 27.668 74.191 1.00 26.33 150 VAL D O 1
ATOM 4603 N N . THR D 1 148 ? 90.542 28.948 73.055 1.00 26.77 151 THR D N 1
ATOM 4604 C CA . THR D 1 148 ? 91.296 30.187 73.218 1.00 27.28 151 THR D CA 1
ATOM 4605 C C . THR D 1 148 ? 91.141 30.723 74.635 1.00 27.60 151 THR D C 1
ATOM 4606 O O . THR D 1 148 ? 90.044 30.692 75.198 1.00 27.60 151 THR D O 1
ATOM 4610 N N . PHE D 1 149 ? 92.239 31.200 75.212 1.00 27.89 152 PHE D N 1
ATOM 4611 C CA . PHE D 1 149 ? 92.172 31.985 76.443 1.00 28.59 152 PHE D CA 1
ATOM 4612 C C . PHE D 1 149 ? 93.001 33.264 76.340 1.00 29.48 152 PHE D C 1
ATOM 4613 O O . PHE D 1 149 ? 94.119 33.247 75.835 1.00 29.53 152 PHE D O 1
ATOM 4621 N N . ARG D 1 150 ? 92.433 34.370 76.813 1.00 30.73 153 ARG D N 1
ATOM 4622 C CA . ARG D 1 150 ? 93.102 35.673 76.761 1.00 31.92 153 ARG D CA 1
ATOM 4623 C C . ARG D 1 150 ? 92.759 36.546 77.961 1.00 32.06 153 ARG D C 1
ATOM 4624 O O . ARG D 1 150 ? 91.629 36.514 78.460 1.00 31.70 153 ARG D O 1
ATOM 4632 N N . LYS D 1 151 ? 93.741 37.322 78.414 1.00 32.73 154 LYS D N 1
ATOM 4633 C CA . LYS D 1 151 ? 93.578 38.174 79.584 1.00 33.68 154 LYS D CA 1
ATOM 4634 C C . LYS D 1 151 ? 92.749 39.406 79.233 1.00 34.01 154 LYS D C 1
ATOM 4635 O O . LYS D 1 151 ? 92.973 40.046 78.207 1.00 34.10 154 LYS D O 1
ATOM 4641 N N . PHE D 1 152 ? 91.782 39.723 80.084 1.00 34.53 155 PHE D N 1
ATOM 4642 C CA . PHE D 1 152 ? 90.935 40.885 79.879 1.00 35.23 155 PHE D CA 1
ATOM 4643 C C . PHE D 1 152 ? 91.620 42.117 80.458 1.00 36.10 155 PHE D C 1
ATOM 4644 O O . PHE D 1 152 ? 92.139 42.074 81.566 1.00 36.04 155 PHE D O 1
ATOM 4652 N N . ILE D 1 153 ? 91.619 43.208 79.703 1.00 37.35 156 ILE D N 1
ATOM 4653 C CA . ILE D 1 153 ? 92.200 44.469 80.156 1.00 38.54 156 ILE D CA 1
ATOM 4654 C C . ILE D 1 153 ? 91.112 45.551 80.192 1.00 39.36 156 ILE D C 1
ATOM 4655 O O . ILE D 1 153 ? 90.730 46.082 79.151 1.00 39.55 156 ILE D O 1
ATOM 4660 N N . PRO D 1 154 ? 90.596 45.874 81.386 1.00 40.63 157 PRO D N 1
ATOM 4661 C CA . PRO D 1 154 ? 89.550 46.898 81.486 1.00 41.73 157 PRO D CA 1
ATOM 4662 C C . PRO D 1 154 ? 90.066 48.341 81.365 1.00 42.96 157 PRO D C 1
ATOM 4663 O O . PRO D 1 154 ? 91.258 48.599 81.559 1.00 43.27 157 PRO D O 1
ATOM 4667 N N . LYS D 1 155 ? 89.153 49.264 81.065 1.00 44.30 158 LYS D N 1
ATOM 4668 C CA . LYS D 1 155 ? 89.465 50.695 81.015 1.00 45.14 158 LYS D CA 1
ATOM 4669 C C . LYS D 1 155 ? 89.547 51.259 82.430 1.00 45.76 158 LYS D C 1
ATOM 4670 O O . LYS D 1 155 ? 90.646 51.504 82.936 1.00 46.25 158 LYS D O 1
ATOM 4676 N N . CYS D 1 156 ? 88.397 51.457 83.074 1.00 46.33 159 CYS D N 1
ATOM 4677 C CA . CYS D 1 156 ? 88.381 51.824 84.492 1.00 46.23 159 CYS D CA 1
ATOM 4678 C C . CYS D 1 156 ? 88.360 50.547 85.314 1.00 45.76 159 CYS D C 1
ATOM 4679 O O . CYS D 1 156 ? 87.756 49.552 84.911 1.00 45.91 159 CYS D O 1
ATOM 4682 N N . SER D 1 157 ? 89.027 50.580 86.463 1.00 45.17 160 SER D N 1
ATOM 4683 C CA . SER D 1 157 ? 89.027 49.451 87.382 1.00 44.67 160 SER D CA 1
ATOM 4684 C C . SER D 1 157 ? 87.693 49.309 88.125 1.00 43.75 160 SER D C 1
ATOM 4685 O O . SER D 1 157 ? 87.387 48.229 88.629 1.00 43.49 160 SER D O 1
ATOM 4688 N N . LYS D 1 158 ? 86.906 50.387 88.179 1.00 42.62 161 LYS D N 1
ATOM 4689 C CA . LYS D 1 158 ? 85.712 50.441 89.024 1.00 41.66 161 LYS D CA 1
ATOM 4690 C C . LYS D 1 158 ? 84.452 50.845 88.246 1.00 40.51 161 LYS D C 1
ATOM 4691 O O . LYS D 1 158 ? 84.502 51.720 87.378 1.00 40.43 161 LYS D O 1
ATOM 4697 N N . ILE D 1 159 ? 83.334 50.190 88.561 1.00 39.03 162 ILE D N 1
ATOM 4698 C CA . ILE D 1 159 ? 82.014 50.567 88.055 1.00 37.82 162 ILE D CA 1
ATOM 4699 C C . ILE D 1 159 ? 81.065 50.726 89.239 1.00 37.20 162 ILE D C 1
ATOM 4700 O O . ILE D 1 159 ? 80.881 49.800 90.026 1.00 36.42 162 ILE D O 1
ATOM 4705 N N . VAL D 1 160 ? 80.449 51.894 89.356 1.00 36.76 163 VAL D N 1
ATOM 4706 C CA . VAL D 1 160 ? 79.531 52.159 90.457 1.00 36.58 163 VAL D CA 1
ATOM 4707 C C . VAL D 1 160 ? 78.087 52.020 89.977 1.00 36.45 163 VAL D C 1
ATOM 4708 O O . VAL D 1 160 ? 77.703 52.640 88.985 1.00 36.60 163 VAL D O 1
ATOM 4712 N N . ILE D 1 161 ? 77.309 51.183 90.659 1.00 36.24 164 ILE D N 1
ATOM 4713 C CA . ILE D 1 161 ? 75.860 51.115 90.452 1.00 36.35 164 ILE D CA 1
ATOM 4714 C C . ILE D 1 161 ? 75.172 51.913 91.558 1.00 36.65 164 ILE D C 1
ATOM 4715 O O . ILE D 1 161 ? 75.291 51.572 92.727 1.00 36.48 164 ILE D O 1
ATOM 4720 N N . ASP D 1 162 ? 74.449 52.964 91.187 1.00 37.19 165 ASP D N 1
ATOM 4721 C CA . ASP D 1 162 ? 73.717 53.783 92.155 1.00 37.82 165 ASP D CA 1
ATOM 4722 C C . ASP D 1 162 ? 72.215 53.705 91.889 1.00 37.90 165 ASP D C 1
ATOM 4723 O O . ASP D 1 162 ? 71.747 54.169 90.855 1.00 37.73 165 ASP D O 1
ATOM 4728 N N . PHE D 1 163 ? 71.470 53.141 92.836 1.00 38.34 166 PHE D N 1
ATOM 4729 C CA . PHE D 1 163 ? 70.025 52.965 92.681 1.00 39.04 166 PHE D CA 1
ATOM 4730 C C . PHE D 1 163 ? 69.224 54.277 92.733 1.00 39.90 166 PHE D C 1
ATOM 4731 O O . PHE D 1 163 ? 68.078 54.314 92.281 1.00 39.92 166 PHE D O 1
ATOM 4739 N N . ASP D 1 164 ? 69.823 55.340 93.274 1.00 41.04 167 ASP D N 1
ATOM 4740 C CA . ASP D 1 164 ? 69.235 56.691 93.230 1.00 41.96 167 ASP D CA 1
ATOM 4741 C C . ASP D 1 164 ? 69.368 57.361 91.856 1.00 42.50 167 ASP D C 1
ATOM 4742 O O . ASP D 1 164 ? 68.711 58.366 91.591 1.00 42.64 167 ASP D O 1
ATOM 4747 N N . SER D 1 165 ? 70.209 56.807 90.984 1.00 43.21 168 SER D N 1
ATOM 4748 C CA . SER D 1 165 ? 70.531 57.430 89.694 1.00 43.71 168 SER D CA 1
ATOM 4749 C C . SER D 1 165 ? 69.358 57.587 88.710 1.00 44.15 168 SER D C 1
ATOM 4750 O O . SER D 1 165 ? 69.541 58.133 87.620 1.00 44.39 168 SER D O 1
ATOM 4753 N N . ILE D 1 166 ? 68.172 57.103 89.074 1.00 44.67 169 ILE D N 1
ATOM 4754 C CA . ILE D 1 166 ? 66.980 57.282 88.245 1.00 44.81 169 ILE D CA 1
ATOM 4755 C C . ILE D 1 166 ? 65.879 58.012 89.017 1.00 45.09 169 ILE D C 1
ATOM 4756 O O . ILE D 1 166 ? 66.129 58.616 90.064 1.00 45.17 169 ILE D O 1
ATOM 4761 N N . TYR E 1 9 ? 77.525 39.607 101.801 1.00 36.52 12 TYR E N 1
ATOM 4762 C CA . TYR E 1 9 ? 77.290 39.177 100.392 1.00 36.27 12 TYR E CA 1
ATOM 4763 C C . TYR E 1 9 ? 76.012 39.810 99.841 1.00 35.67 12 TYR E C 1
ATOM 4764 O O . TYR E 1 9 ? 75.087 40.143 100.592 1.00 35.63 12 TYR E O 1
ATOM 4773 N N . LEU E 1 10 ? 75.969 39.949 98.522 1.00 34.69 13 LEU E N 1
ATOM 4774 C CA . LEU E 1 10 ? 74.847 40.563 97.823 1.00 33.99 13 LEU E CA 1
ATOM 4775 C C . LEU E 1 10 ? 73.664 39.591 97.788 1.00 33.64 13 LEU E C 1
ATOM 4776 O O . LEU E 1 10 ? 73.796 38.457 97.310 1.00 33.21 13 LEU E O 1
ATOM 4781 N N . GLU E 1 11 ? 72.515 40.020 98.305 1.00 33.17 14 GLU E N 1
ATOM 4782 C CA . GLU E 1 11 ? 71.309 39.185 98.267 1.00 33.12 14 GLU E CA 1
ATOM 4783 C C . GLU E 1 11 ? 70.691 39.234 96.870 1.00 32.51 14 GLU E C 1
ATOM 4784 O O . GLU E 1 11 ? 71.031 40.100 96.069 1.00 31.74 14 GLU E O 1
ATOM 4790 N N . TRP E 1 12 ? 69.786 38.298 96.589 1.00 32.33 15 TRP E N 1
ATOM 4791 C CA . TRP E 1 12 ? 69.277 38.104 95.227 1.00 32.28 15 TRP E CA 1
ATOM 4792 C C . TRP E 1 12 ? 68.427 39.251 94.656 1.00 31.14 15 TRP E C 1
ATOM 4793 O O . TRP E 1 12 ? 68.550 39.546 93.472 1.00 31.03 15 TRP E O 1
ATOM 4804 N N . PRO E 1 13 ? 67.595 39.915 95.482 1.00 29.91 16 PRO E N 1
ATOM 4805 C CA . PRO E 1 13 ? 66.830 41.017 94.900 1.00 29.08 16 PRO E CA 1
ATOM 4806 C C . PRO E 1 13 ? 67.727 42.200 94.535 1.00 28.12 16 PRO E C 1
ATOM 4807 O O . PRO E 1 13 ? 67.534 42.813 93.484 1.00 27.95 16 PRO E O 1
ATOM 4811 N N . GLU E 1 14 ? 68.702 42.498 95.398 1.00 26.90 17 GLU E N 1
ATOM 4812 C CA . GLU E 1 14 ? 69.684 43.549 95.143 1.00 26.20 17 GLU E CA 1
ATOM 4813 C C . GLU E 1 14 ? 70.511 43.197 93.908 1.00 24.58 17 GLU E C 1
ATOM 4814 O O . GLU E 1 14 ? 70.800 44.057 93.083 1.00 24.35 17 GLU E O 1
ATOM 4820 N N . TYR E 1 15 ? 70.873 41.922 93.793 1.00 23.01 18 TYR E N 1
ATOM 4821 C CA . TYR E 1 15 ? 71.611 41.411 92.638 1.00 21.85 18 TYR E CA 1
ATOM 4822 C C . TYR E 1 15 ? 70.866 41.606 91.311 1.00 21.24 18 TYR E C 1
ATOM 4823 O O . TYR E 1 15 ? 71.443 42.108 90.342 1.00 20.54 18 TYR E O 1
ATOM 4832 N N . PHE E 1 16 ? 69.603 41.183 91.263 1.00 20.82 19 PHE E N 1
ATOM 4833 C CA . PHE E 1 16 ? 68.814 41.276 90.026 1.00 20.42 19 PHE E CA 1
ATOM 4834 C C . PHE E 1 16 ? 68.534 42.718 89.633 1.00 20.18 19 PHE E C 1
ATOM 4835 O O . PHE E 1 16 ? 68.554 43.048 88.447 1.00 20.03 19 PHE E O 1
ATOM 4843 N N . MET E 1 17 ? 68.273 43.584 90.612 1.00 20.10 20 MET E N 1
ATOM 4844 C CA . MET E 1 17 ? 68.121 45.009 90.313 1.00 19.74 20 MET E CA 1
ATOM 4845 C C . MET E 1 17 ? 69.441 45.634 89.857 1.00 19.18 20 MET E C 1
ATOM 4846 O O . MET E 1 17 ? 69.451 46.508 88.990 1.00 18.74 20 MET E O 1
ATOM 4851 N N . ALA E 1 18 ? 70.546 45.204 90.459 1.00 18.95 21 ALA E N 1
ATOM 4852 C CA . ALA E 1 18 ? 71.879 45.651 90.047 1.00 18.77 21 ALA E CA 1
ATOM 4853 C C . ALA E 1 18 ? 72.211 45.239 88.607 1.00 18.43 21 ALA E C 1
ATOM 4854 O O . ALA E 1 18 ? 72.835 45.997 87.873 1.00 18.88 21 ALA E O 1
ATOM 4856 N N . VAL E 1 19 ? 71.813 44.034 88.201 1.00 18.40 22 VAL E N 1
ATOM 4857 C CA . VAL E 1 19 ? 71.965 43.626 86.799 1.00 18.20 22 VAL E CA 1
ATOM 4858 C C . VAL E 1 19 ? 71.160 44.561 85.866 1.00 18.22 22 VAL E C 1
ATOM 4859 O O . VAL E 1 19 ? 71.665 44.985 84.826 1.00 18.10 22 VAL E O 1
ATOM 4863 N N . ALA E 1 20 ? 69.932 44.902 86.259 1.00 18.27 23 ALA E N 1
ATOM 4864 C CA . ALA E 1 20 ? 69.118 45.844 85.495 1.00 18.74 23 ALA E CA 1
ATOM 4865 C C . ALA E 1 20 ? 69.829 47.185 85.352 1.00 19.02 23 ALA E C 1
ATOM 4866 O O . ALA E 1 20 ? 69.966 47.708 84.241 1.00 19.30 23 ALA E O 1
ATOM 4868 N N . PHE E 1 21 ? 70.311 47.730 86.467 1.00 19.35 24 PHE E N 1
ATOM 4869 C CA . PHE E 1 21 ? 71.041 48.999 86.433 1.00 19.49 24 PHE E CA 1
ATOM 4870 C C . PHE E 1 21 ? 72.355 48.908 85.653 1.00 19.54 24 PHE E C 1
ATOM 4871 O O . PHE E 1 21 ? 72.723 49.845 84.963 1.00 19.31 24 PHE E O 1
ATOM 4879 N N . LEU E 1 22 ? 73.056 47.783 85.763 1.00 19.81 25 LEU E N 1
ATOM 4880 C CA . LEU E 1 22 ? 74.324 47.600 85.049 1.00 20.00 25 LEU E CA 1
ATOM 4881 C C . LEU E 1 22 ? 74.077 47.555 83.539 1.00 19.88 25 LEU E C 1
ATOM 4882 O O . LEU E 1 22 ? 74.829 48.139 82.754 1.00 19.60 25 LEU E O 1
ATOM 4887 N N . SER E 1 23 ? 73.019 46.851 83.155 1.00 19.83 26 SER E N 1
ATOM 4888 C CA . SER E 1 23 ? 72.619 46.731 81.762 1.00 19.76 26 SER E CA 1
ATOM 4889 C C . SER E 1 23 ? 72.251 48.077 81.149 1.00 19.71 26 SER E C 1
ATOM 4890 O O . SER E 1 23 ? 72.479 48.290 79.965 1.00 19.33 26 SER E O 1
ATOM 4893 N N . ALA E 1 24 ? 71.685 48.980 81.947 1.00 19.92 27 ALA E N 1
ATOM 4894 C CA . ALA E 1 24 ? 71.325 50.317 81.458 1.00 20.32 27 ALA E CA 1
ATOM 4895 C C . ALA E 1 24 ? 72.554 51.072 80.905 1.00 20.90 27 ALA E C 1
ATOM 4896 O O . ALA E 1 24 ? 72.433 51.869 79.971 1.00 20.29 27 ALA E O 1
ATOM 4898 N N . GLN E 1 25 ? 73.735 50.788 81.467 1.00 21.66 28 GLN E N 1
ATOM 4899 C CA . GLN E 1 25 ? 74.994 51.418 81.032 1.00 22.60 28 GLN E CA 1
ATOM 4900 C C . GLN E 1 25 ? 75.475 50.967 79.652 1.00 23.09 28 GLN E C 1
ATOM 4901 O O . GLN E 1 25 ? 76.405 51.555 79.105 1.00 23.24 28 GLN E O 1
ATOM 4907 N N . ARG E 1 26 ? 74.858 49.915 79.105 1.00 23.85 29 ARG E N 1
ATOM 4908 C CA . ARG E 1 26 ? 75.040 49.521 77.706 1.00 24.37 29 ARG E CA 1
ATOM 4909 C C . ARG E 1 26 ? 74.357 50.495 76.728 1.00 24.88 29 ARG E C 1
ATOM 4910 O O . ARG E 1 26 ? 74.669 50.492 75.541 1.00 24.88 29 ARG E O 1
ATOM 4918 N N . SER E 1 27 ? 73.415 51.299 77.213 1.00 25.29 30 SER E N 1
ATOM 4919 C CA . SER E 1 27 ? 72.633 52.172 76.333 1.00 26.03 30 SER E CA 1
ATOM 4920 C C . SER E 1 27 ? 73.476 53.291 75.731 1.00 26.92 30 SER E C 1
ATOM 4921 O O . SER E 1 27 ? 74.321 53.872 76.405 1.00 26.42 30 SER E O 1
ATOM 4924 N N . LYS E 1 28 ? 73.226 53.582 74.458 1.00 28.52 31 LYS E N 1
ATOM 4925 C CA . LYS E 1 28 ? 73.848 54.717 73.776 1.00 29.86 31 LYS E CA 1
ATOM 4926 C C . LYS E 1 28 ? 72.967 55.969 73.868 1.00 30.41 31 LYS E C 1
ATOM 4927 O O . LYS E 1 28 ? 73.302 56.997 73.296 1.00 30.33 31 LYS E O 1
ATOM 4933 N N . ASP E 1 29 ? 71.847 55.879 74.587 1.00 31.34 32 ASP E N 1
ATOM 4934 C CA . ASP E 1 29 ? 70.953 57.023 74.789 1.00 32.17 32 ASP E CA 1
ATOM 4935 C C . ASP E 1 29 ? 71.625 58.013 75.737 1.00 32.95 32 ASP E C 1
ATOM 4936 O O . ASP E 1 29 ? 71.859 57.687 76.894 1.00 32.96 32 ASP E O 1
ATOM 4941 N N . PRO E 1 30 ? 71.922 59.236 75.253 1.00 34.20 33 PRO E N 1
ATOM 4942 C CA . PRO E 1 30 ? 72.697 60.193 76.044 1.00 34.85 33 PRO E CA 1
ATOM 4943 C C . PRO E 1 30 ? 71.931 60.922 77.153 1.00 35.49 33 PRO E C 1
ATOM 4944 O O . PRO E 1 30 ? 72.547 61.675 77.906 1.00 36.13 33 PRO E O 1
ATOM 4948 N N . ASN E 1 31 ? 70.619 60.713 77.261 1.00 35.59 34 ASN E N 1
ATOM 4949 C CA . ASN E 1 31 ? 69.805 61.441 78.233 1.00 35.88 34 ASN E CA 1
ATOM 4950 C C . ASN E 1 31 ? 69.100 60.566 79.251 1.00 35.40 34 ASN E C 1
ATOM 4951 O O . ASN E 1 31 ? 68.749 61.032 80.335 1.00 35.78 34 ASN E O 1
ATOM 4956 N N . SER E 1 32 ? 68.869 59.309 78.896 1.00 34.77 35 SER E N 1
ATOM 4957 C CA . SER E 1 32 ? 68.193 58.374 79.776 1.00 34.06 35 SER E CA 1
ATOM 4958 C C . SER E 1 32 ? 68.706 56.976 79.507 1.00 33.08 35 SER E C 1
ATOM 4959 O O . SER E 1 32 ? 68.747 56.539 78.359 1.00 33.21 35 SER E O 1
ATOM 4962 N N . GLN E 1 33 ? 69.104 56.285 80.567 1.00 31.59 36 GLN E N 1
ATOM 4963 C CA . GLN E 1 33 ? 69.484 54.892 80.465 1.00 30.61 36 GLN E CA 1
ATOM 4964 C C . GLN E 1 33 ? 68.645 54.101 81.453 1.00 29.30 36 GLN E C 1
ATOM 4965 O O . GLN E 1 33 ? 68.608 54.413 82.645 1.00 28.74 36 GLN E O 1
ATOM 4971 N N . VAL E 1 34 ? 67.960 53.087 80.931 1.00 27.64 37 VAL E N 1
ATOM 4972 C CA . VAL E 1 34 ? 67.102 52.228 81.722 1.00 26.41 37 VAL E CA 1
ATOM 4973 C C . VAL E 1 34 ? 67.471 50.791 81.394 1.00 25.38 37 VAL E C 1
ATOM 4974 O O . VAL E 1 34 ? 67.777 50.465 80.242 1.00 24.76 37 VAL E O 1
ATOM 4978 N N . GLY E 1 35 ? 67.439 49.940 82.412 1.00 24.24 38 GLY E N 1
ATOM 4979 C CA . GLY E 1 35 ? 67.677 48.526 82.239 1.00 23.66 38 GLY E CA 1
ATOM 4980 C C . GLY E 1 35 ? 66.579 47.679 82.846 1.00 23.29 38 GLY E C 1
ATOM 4981 O O . GLY E 1 35 ? 65.835 48.125 83.721 1.00 22.59 38 GLY E O 1
ATOM 4982 N N . ALA E 1 36 ? 66.487 46.445 82.364 1.00 22.86 39 ALA E N 1
ATOM 4983 C CA . ALA E 1 36 ? 65.491 45.502 82.821 1.00 22.90 39 ALA E CA 1
ATOM 4984 C C . ALA E 1 36 ? 66.098 44.108 82.829 1.00 23.28 39 ALA E C 1
ATOM 4985 O O . ALA E 1 36 ? 66.945 43.778 82.003 1.00 23.25 39 ALA E O 1
ATOM 4987 N N . CYS E 1 37 ? 65.644 43.300 83.770 1.00 23.74 40 CYS E N 1
ATOM 4988 C CA . CYS E 1 37 ? 66.150 41.963 83.971 1.00 23.92 40 CYS E CA 1
ATOM 4989 C C . CYS E 1 37 ? 64.937 41.062 84.195 1.00 23.33 40 CYS E C 1
ATOM 4990 O O . CYS E 1 37 ? 64.082 41.386 85.013 1.00 23.09 40 CYS E O 1
ATOM 4993 N N . ILE E 1 38 ? 64.843 39.962 83.453 1.00 22.78 41 ILE E N 1
ATOM 4994 C CA . ILE E 1 38 ? 63.761 38.989 83.646 1.00 22.59 41 ILE E CA 1
ATOM 4995 C C . ILE E 1 38 ? 64.317 37.750 84.337 1.00 23.11 41 ILE E C 1
ATOM 4996 O O . ILE E 1 38 ? 65.336 37.213 83.917 1.00 22.88 41 ILE E O 1
ATOM 5001 N N . VAL E 1 39 ? 63.635 37.297 85.384 1.00 24.05 42 VAL E N 1
ATOM 5002 C CA . VAL E 1 39 ? 64.115 36.206 86.240 1.00 24.61 42 VAL E CA 1
ATOM 5003 C C . VAL E 1 39 ? 63.023 35.146 86.430 1.00 25.61 42 VAL E C 1
ATOM 5004 O O . VAL E 1 39 ? 61.889 35.489 86.758 1.00 25.40 42 VAL E O 1
ATOM 5008 N N . ASN E 1 40 ? 63.359 33.867 86.235 1.00 26.82 43 ASN E N 1
ATOM 5009 C CA . ASN E 1 40 ? 62.369 32.791 86.397 1.00 28.11 43 ASN E CA 1
ATOM 5010 C C . ASN E 1 40 ? 62.271 32.321 87.853 1.00 29.55 43 ASN E C 1
ATOM 5011 O O . ASN E 1 40 ? 62.968 32.843 88.723 1.00 29.56 43 ASN E O 1
ATOM 5016 N N . SER E 1 41 ? 61.399 31.351 88.117 1.00 31.27 44 SER E N 1
ATOM 5017 C CA . SER E 1 41 ? 61.105 30.931 89.493 1.00 32.82 44 SER E CA 1
ATOM 5018 C C . SER E 1 41 ? 62.269 30.225 90.204 1.00 33.74 44 SER E C 1
ATOM 5019 O O . SER E 1 41 ? 62.232 30.063 91.427 1.00 34.55 44 SER E O 1
ATOM 5022 N N . GLU E 1 42 ? 63.288 29.817 89.450 1.00 34.52 45 GLU E N 1
ATOM 5023 C CA . GLU E 1 42 ? 64.503 29.234 90.020 1.00 35.24 45 GLU E CA 1
ATOM 5024 C C . GLU E 1 42 ? 65.636 30.264 90.153 1.00 35.16 45 GLU E C 1
ATOM 5025 O O . GLU E 1 42 ? 66.808 29.883 90.263 1.00 35.34 45 GLU E O 1
ATOM 5031 N N . ASN E 1 43 ? 65.290 31.556 90.134 1.00 34.90 46 ASN E N 1
ATOM 5032 C CA . ASN E 1 43 ? 66.269 32.652 90.184 1.00 34.57 46 ASN E CA 1
ATOM 5033 C C . ASN E 1 43 ? 67.350 32.577 89.100 1.00 34.08 46 ASN E C 1
ATOM 5034 O O . ASN E 1 43 ? 68.504 32.947 89.334 1.00 34.60 46 ASN E O 1
ATOM 5039 N N . LYS E 1 44 ? 66.974 32.104 87.912 1.00 33.03 47 LYS E N 1
ATOM 5040 C CA . LYS E 1 44 ? 67.848 32.159 86.741 1.00 32.14 47 LYS E CA 1
ATOM 5041 C C . LYS E 1 44 ? 67.460 33.370 85.894 1.00 31.30 47 LYS E C 1
ATOM 5042 O O . LYS E 1 44 ? 66.279 33.623 85.691 1.00 30.96 47 LYS E O 1
ATOM 5044 N N . ILE E 1 45 ? 68.453 34.128 85.431 1.00 30.34 48 ILE E N 1
ATOM 5045 C CA . ILE E 1 45 ? 68.220 35.271 84.547 1.00 29.60 48 ILE E CA 1
ATOM 5046 C C . ILE E 1 45 ? 67.851 34.757 83.157 1.00 29.12 48 ILE E C 1
ATOM 5047 O O . ILE E 1 45 ? 68.646 34.079 82.516 1.00 28.80 48 ILE E O 1
ATOM 5052 N N . VAL E 1 46 ? 66.642 35.075 82.701 1.00 28.67 49 VAL E N 1
ATOM 5053 C CA . VAL E 1 46 ? 66.145 34.582 81.406 1.00 28.52 49 VAL E CA 1
ATOM 5054 C C . VAL E 1 46 ? 66.066 35.657 80.318 1.00 27.95 49 VAL E C 1
ATOM 5055 O O . VAL E 1 46 ? 65.772 35.344 79.172 1.00 28.53 49 VAL E O 1
ATOM 5059 N N . GLY E 1 47 ? 66.344 36.911 80.667 1.00 26.76 50 GLY E N 1
ATOM 5060 C CA . GLY E 1 47 ? 66.382 37.987 79.687 1.00 25.85 50 GLY E CA 1
ATOM 5061 C C . GLY E 1 47 ? 66.911 39.284 80.271 1.00 24.90 50 GLY E C 1
ATOM 5062 O O . GLY E 1 47 ? 66.613 39.626 81.407 1.00 24.61 50 GLY E O 1
ATOM 5063 N N . ILE E 1 48 ? 67.715 39.997 79.489 1.00 23.84 51 ILE E N 1
ATOM 5064 C CA . ILE E 1 48 ? 68.235 41.295 79.896 1.00 22.98 51 ILE E CA 1
ATOM 5065 C C . ILE E 1 48 ? 67.977 42.280 78.769 1.00 21.97 51 ILE E C 1
ATOM 5066 O O . ILE E 1 48 ? 68.073 41.921 77.601 1.00 21.71 51 ILE E O 1
ATOM 5071 N N . GLY E 1 49 ? 67.645 43.516 79.129 1.00 20.82 52 GLY E N 1
ATOM 5072 C CA . GLY E 1 49 ? 67.375 44.559 78.153 1.00 20.24 52 GLY E CA 1
ATOM 5073 C C . GLY E 1 49 ? 67.826 45.931 78.608 1.00 19.61 52 GLY E C 1
ATOM 5074 O O . GLY E 1 49 ? 68.013 46.183 79.792 1.00 19.28 52 GLY E O 1
ATOM 5075 N N . TYR E 1 50 ? 68.050 46.805 77.639 1.00 19.32 53 TYR E N 1
ATOM 5076 C CA . TYR E 1 50 ? 68.278 48.222 77.899 1.00 19.29 53 TYR E CA 1
ATOM 5077 C C . TYR E 1 50 ? 67.644 48.991 76.750 1.00 18.69 53 TYR E C 1
ATOM 5078 O O . TYR E 1 50 ? 67.295 48.402 75.735 1.00 18.11 53 TYR E O 1
ATOM 5087 N N . ASN E 1 51 ? 67.467 50.295 76.911 1.00 18.74 54 ASN E N 1
ATOM 5088 C CA . ASN E 1 51 ? 66.827 51.086 75.863 1.00 18.87 54 ASN E CA 1
ATOM 5089 C C . ASN E 1 51 ? 67.790 51.331 74.707 1.00 18.86 54 ASN E C 1
ATOM 5090 O O . ASN E 1 51 ? 68.964 51.605 74.918 1.00 18.47 54 ASN E O 1
ATOM 5095 N N . GLY E 1 52 ? 67.288 51.206 73.483 1.00 19.05 55 GLY E N 1
ATOM 5096 C CA . GLY E 1 52 ? 68.114 51.397 72.307 1.00 19.05 55 GLY E CA 1
ATOM 5097 C C . GLY E 1 52 ? 67.353 51.346 71.003 1.00 19.07 55 GLY E C 1
ATOM 5098 O O . GLY E 1 52 ? 66.151 51.121 70.977 1.00 18.97 55 GLY E O 1
ATOM 5099 N N . MET E 1 53 ? 68.069 51.560 69.909 1.00 19.17 56 MET E N 1
ATOM 5100 C CA . MET E 1 53 ? 67.481 51.446 68.589 1.00 19.55 56 MET E CA 1
ATOM 5101 C C . MET E 1 53 ? 67.335 49.957 68.257 1.00 19.78 56 MET E C 1
ATOM 5102 O O . MET E 1 53 ? 67.967 49.124 68.888 1.00 19.36 56 MET E O 1
ATOM 5107 N N . PRO E 1 54 ? 66.448 49.612 67.315 1.00 20.47 57 PRO E N 1
ATOM 5108 C CA . PRO E 1 54 ? 66.276 48.190 66.978 1.00 20.92 57 PRO E CA 1
ATOM 5109 C C . PRO E 1 54 ? 67.507 47.553 66.316 1.00 21.30 57 PRO E C 1
ATOM 5110 O O . PRO E 1 54 ? 68.383 48.256 65.819 1.00 21.46 57 PRO E O 1
ATOM 5114 N N . ASN E 1 55 ? 67.544 46.224 66.311 1.00 22.01 58 ASN E N 1
ATOM 5115 C CA . ASN E 1 55 ? 68.633 45.458 65.716 1.00 22.50 58 ASN E CA 1
ATOM 5116 C C . ASN E 1 55 ? 68.899 45.928 64.289 1.00 22.77 58 ASN E C 1
ATOM 5117 O O . ASN E 1 55 ? 67.968 46.088 63.500 1.00 22.63 58 ASN E O 1
ATOM 5122 N N . GLY E 1 56 ? 70.167 46.205 63.988 1.00 23.46 59 GLY E N 1
ATOM 5123 C CA . GLY E 1 56 ? 70.577 46.663 62.669 1.00 24.22 59 GLY E CA 1
ATOM 5124 C C . GLY E 1 56 ? 70.437 48.161 62.474 1.00 25.23 59 GLY E C 1
ATOM 5125 O O . GLY E 1 56 ? 70.813 48.678 61.426 1.00 25.03 59 GLY E O 1
ATOM 5126 N N . CYS E 1 57 ? 69.906 48.857 63.480 1.00 26.37 60 CYS E N 1
ATOM 5127 C CA . CYS E 1 57 ? 69.663 50.292 63.399 1.00 27.69 60 CYS E CA 1
ATOM 5128 C C . CYS E 1 57 ? 70.444 51.072 64.467 1.00 29.35 60 CYS E C 1
ATOM 5129 O O . CYS E 1 57 ? 70.094 52.213 64.767 1.00 29.79 60 CYS E O 1
ATOM 5132 N N . SER E 1 58 ? 71.479 50.463 65.045 1.00 31.10 61 SER E N 1
ATOM 5133 C CA . SER E 1 58 ? 72.177 51.042 66.203 1.00 32.66 61 SER E CA 1
ATOM 5134 C C . SER E 1 58 ? 73.506 51.732 65.854 1.00 33.74 61 SER E C 1
ATOM 5135 O O . SER E 1 58 ? 74.252 52.135 66.750 1.00 34.10 61 SER E O 1
ATOM 5138 N N . ASP E 1 59 ? 73.796 51.903 64.570 1.00 34.92 62 ASP E N 1
ATOM 5139 C CA . ASP E 1 59 ? 75.094 52.435 64.165 1.00 35.91 62 ASP E CA 1
ATOM 5140 C C . ASP E 1 59 ? 75.090 53.971 64.097 1.00 36.12 62 ASP E C 1
ATOM 5141 O O . ASP E 1 59 ? 75.549 54.563 63.120 1.00 36.50 62 ASP E O 1
ATOM 5146 N N . ASP E 1 60 ? 74.565 54.610 65.144 1.00 36.24 63 ASP E N 1
ATOM 5147 C CA . ASP E 1 60 ? 74.612 56.068 65.283 1.00 36.13 63 ASP E CA 1
ATOM 5148 C C . ASP E 1 60 ? 74.135 56.821 64.033 1.00 35.54 63 ASP E C 1
ATOM 5149 O O . ASP E 1 60 ? 74.724 57.832 63.630 1.00 35.72 63 ASP E O 1
ATOM 5154 N N . VAL E 1 61 ? 73.053 56.322 63.433 1.00 34.50 64 VAL E N 1
ATOM 5155 C CA . VAL E 1 61 ? 72.409 56.983 62.287 1.00 33.57 64 VAL E CA 1
ATOM 5156 C C . VAL E 1 61 ? 71.062 57.606 62.680 1.00 32.34 64 VAL E C 1
ATOM 5157 O O . VAL E 1 61 ? 70.724 58.694 62.214 1.00 32.82 64 VAL E O 1
ATOM 5161 N N . LEU E 1 62 ? 70.305 56.937 63.547 1.00 30.49 65 LEU E N 1
ATOM 5162 C CA . LEU E 1 62 ? 69.014 57.462 64.006 1.00 29.18 65 LEU E CA 1
ATOM 5163 C C . LEU E 1 62 ? 69.207 58.539 65.086 1.00 28.42 65 LEU E C 1
ATOM 5164 O O . LEU E 1 62 ? 70.193 58.504 65.831 1.00 28.19 65 LEU E O 1
ATOM 5169 N N . PRO E 1 63 ? 68.276 59.505 65.170 1.00 27.52 66 PRO E N 1
ATOM 5170 C CA . PRO E 1 63 ? 68.446 60.596 66.135 1.00 27.51 66 PRO E CA 1
ATOM 5171 C C . PRO E 1 63 ? 68.161 60.197 67.590 1.00 27.20 66 PRO E C 1
ATOM 5172 O O . PRO E 1 63 ? 67.249 59.420 67.852 1.00 26.84 66 PRO E O 1
ATOM 5176 N N . TRP E 1 64 ? 68.957 60.729 68.512 1.00 27.25 67 TRP E N 1
ATOM 5177 C CA . TRP E 1 64 ? 68.765 60.518 69.946 1.00 27.61 67 TRP E CA 1
ATOM 5178 C C . TRP E 1 64 ? 68.075 61.694 70.635 1.00 27.80 67 TRP E C 1
ATOM 5179 O O . TRP E 1 64 ? 67.652 61.587 71.792 1.00 27.61 67 TRP E O 1
ATOM 5190 N N . ARG E 1 65 ? 67.950 62.808 69.925 1.00 28.09 68 ARG E N 1
ATOM 5191 C CA . ARG E 1 65 ? 67.416 64.024 70.523 1.00 28.46 68 ARG E CA 1
ATOM 5192 C C . ARG E 1 65 ? 65.935 63.935 70.865 1.00 28.23 68 ARG E C 1
ATOM 5193 O O . ARG E 1 65 ? 65.193 63.091 70.340 1.00 27.91 68 ARG E O 1
ATOM 5201 N N . ARG E 1 66 ? 65.528 64.835 71.753 1.00 28.04 69 ARG E N 1
ATOM 5202 C CA . ARG E 1 66 ? 64.193 64.845 72.323 1.00 28.43 69 ARG E CA 1
ATOM 5203 C C . ARG E 1 66 ? 63.325 65.973 71.796 1.00 27.46 69 ARG E C 1
ATOM 5204 O O . ARG E 1 66 ? 62.111 65.911 71.932 1.00 27.50 69 ARG E O 1
ATOM 5212 N N . THR E 1 67 ? 63.930 67.004 71.209 1.00 26.97 70 THR E N 1
ATOM 5213 C CA . THR E 1 67 ? 63.157 68.108 70.619 1.00 26.42 70 THR E CA 1
ATOM 5214 C C . THR E 1 67 ? 63.657 68.438 69.210 1.00 25.64 70 THR E C 1
ATOM 5215 O O . THR E 1 67 ? 64.849 68.327 68.902 1.00 25.16 70 THR E O 1
ATOM 5219 N N . ALA E 1 68 ? 62.727 68.821 68.349 1.00 25.04 71 ALA E N 1
ATOM 5220 C CA . ALA E 1 68 ? 63.046 69.127 66.967 1.00 24.77 71 ALA E CA 1
ATOM 5221 C C . ALA E 1 68 ? 61.853 69.770 66.295 1.00 24.61 71 ALA E C 1
ATOM 5222 O O . ALA E 1 68 ? 60.745 69.780 66.840 1.00 24.38 71 ALA E O 1
ATOM 5224 N N . GLU E 1 69 ? 62.082 70.299 65.101 1.00 24.85 72 GLU E N 1
ATOM 5225 C CA . GLU E 1 69 ? 61.002 70.850 64.284 1.00 25.46 72 GLU E CA 1
ATOM 5226 C C . GLU E 1 69 ? 60.007 69.759 63.881 1.00 25.05 72 GLU E C 1
ATOM 5227 O O . GLU E 1 69 ? 58.799 69.992 63.845 1.00 25.17 72 GLU E O 1
ATOM 5233 N N . ASN E 1 70 ? 60.521 68.573 63.584 1.00 25.06 73 ASN E N 1
ATOM 5234 C CA . ASN E 1 70 ? 59.688 67.443 63.161 1.00 24.84 73 ASN E CA 1
ATOM 5235 C C . ASN E 1 70 ? 59.923 66.233 64.066 1.00 24.47 73 ASN E C 1
ATOM 5236 O O . ASN E 1 70 ? 61.068 65.901 64.382 1.00 23.92 73 ASN E O 1
ATOM 5241 N N . LYS E 1 71 ? 58.830 65.588 64.465 1.00 23.99 74 LYS E N 1
ATOM 5242 C CA . LYS E 1 71 ? 58.850 64.427 65.354 1.00 24.32 74 LYS E CA 1
ATOM 5243 C C . LYS E 1 71 ? 59.764 63.295 64.825 1.00 23.57 74 LYS E C 1
ATOM 5244 O O . LYS E 1 71 ? 60.471 62.658 65.596 1.00 23.09 74 LYS E O 1
ATOM 5250 N N . LEU E 1 72 ? 59.796 63.101 63.508 1.00 23.25 75 LEU E N 1
ATOM 5251 C CA . LEU E 1 72 ? 60.644 62.070 62.879 1.00 23.13 75 LEU E CA 1
ATOM 5252 C C . LEU E 1 72 ? 62.148 62.325 63.038 1.00 22.50 75 LEU E C 1
ATOM 5253 O O . LEU E 1 72 ? 62.973 61.449 62.729 1.00 21.71 75 LEU E O 1
ATOM 5258 N N . ASP E 1 73 ? 62.498 63.526 63.495 1.00 21.85 76 ASP E N 1
ATOM 5259 C CA . ASP E 1 73 ? 63.877 63.876 63.809 1.00 21.99 76 ASP E CA 1
ATOM 5260 C C . ASP E 1 73 ? 64.169 63.765 65.304 1.00 20.92 76 ASP E C 1
ATOM 5261 O O . ASP E 1 73 ? 65.186 64.258 65.780 1.00 20.89 76 ASP E O 1
ATOM 5266 N N . THR E 1 74 ? 63.283 63.102 66.044 1.00 20.45 77 THR E N 1
ATOM 5267 C CA . THR E 1 74 ? 63.546 62.777 67.443 1.00 19.65 77 THR E CA 1
ATOM 5268 C C . THR E 1 74 ? 63.718 61.270 67.581 1.00 19.40 77 THR E C 1
ATOM 5269 O O . THR E 1 74 ? 63.483 60.526 66.634 1.00 19.21 77 THR E O 1
ATOM 5273 N N . LYS E 1 75 ? 64.121 60.834 68.771 1.00 18.93 78 LYS E N 1
ATOM 5274 C CA . LYS E 1 75 ? 64.299 59.421 69.067 1.00 18.65 78 LYS E CA 1
ATOM 5275 C C . LYS E 1 75 ? 62.991 58.640 69.198 1.00 17.85 78 LYS E C 1
ATOM 5276 O O . LYS E 1 75 ? 62.968 57.428 68.976 1.00 17.32 78 LYS E O 1
ATOM 5282 N N . TYR E 1 76 ? 61.915 59.333 69.557 1.00 17.32 79 TYR E N 1
ATOM 5283 C CA . TYR E 1 76 ? 60.690 58.686 70.023 1.00 17.50 79 TYR E CA 1
ATOM 5284 C C . TYR E 1 76 ? 60.047 57.692 69.045 1.00 17.02 79 TYR E C 1
ATOM 5285 O O . TYR E 1 76 ? 59.592 56.643 69.485 1.00 17.27 79 TYR E O 1
ATOM 5294 N N . PRO E 1 77 ? 59.986 58.020 67.736 1.00 16.71 80 PRO E N 1
ATOM 5295 C CA . PRO E 1 77 ? 59.459 57.047 66.764 1.00 16.62 80 PRO E CA 1
ATOM 5296 C C . PRO E 1 77 ? 60.255 55.740 66.598 1.00 16.33 80 PRO E C 1
ATOM 5297 O O . PRO E 1 77 ? 59.713 54.776 66.061 1.00 16.55 80 PRO E O 1
ATOM 5301 N N . TYR E 1 78 ? 61.507 55.711 67.060 1.00 16.07 81 TYR E N 1
ATOM 5302 C CA . TYR E 1 78 ? 62.451 54.647 66.729 1.00 15.75 81 TYR E CA 1
ATOM 5303 C C . TYR E 1 78 ? 62.937 53.825 67.923 1.00 15.93 81 TYR E C 1
ATOM 5304 O O . TYR E 1 78 ? 63.324 52.666 67.763 1.00 15.77 81 TYR E O 1
ATOM 5313 N N . VAL E 1 79 ? 62.931 54.424 69.113 1.00 15.78 82 VAL E N 1
ATOM 5314 C CA . VAL E 1 79 ? 63.578 53.829 70.261 1.00 15.85 82 VAL E CA 1
ATOM 5315 C C . VAL E 1 79 ? 62.772 52.681 70.882 1.00 15.82 82 VAL E C 1
ATOM 5316 O O . VAL E 1 79 ? 61.532 52.738 70.989 1.00 15.27 82 VAL E O 1
ATOM 5320 N N . CYS E 1 80 ? 63.499 51.630 71.268 1.00 16.00 83 CYS E N 1
ATOM 5321 C CA . CYS E 1 80 ? 62.947 50.505 72.005 1.00 16.44 83 CYS E CA 1
ATOM 5322 C C . CYS E 1 80 ? 63.249 50.635 73.493 1.00 16.34 83 CYS E C 1
ATOM 5323 O O . CYS E 1 80 ? 64.399 50.819 73.889 1.00 16.37 83 CYS E O 1
ATOM 5326 N N . HIS E 1 81 ? 62.217 50.506 74.314 1.00 16.24 84 HIS E N 1
ATOM 5327 C CA . HIS E 1 81 ? 62.393 50.532 75.755 1.00 16.14 84 HIS E CA 1
ATOM 5328 C C . HIS E 1 81 ? 63.025 49.236 76.239 1.00 16.05 84 HIS E C 1
ATOM 5329 O O . HIS E 1 81 ? 62.969 48.203 75.560 1.00 14.98 84 HIS E O 1
ATOM 5336 N N . ALA E 1 82 ? 63.619 49.316 77.425 1.00 16.01 85 ALA E N 1
ATOM 5337 C CA . ALA E 1 82 ? 64.391 48.226 78.021 1.00 16.11 85 ALA E CA 1
ATOM 5338 C C . ALA E 1 82 ? 63.557 46.971 78.208 1.00 16.11 85 ALA E C 1
ATOM 5339 O O . ALA E 1 82 ? 64.044 45.861 78.008 1.00 16.40 85 ALA E O 1
ATOM 5341 N N . GLU E 1 83 ? 62.293 47.158 78.574 1.00 16.40 86 GLU E N 1
ATOM 5342 C CA . GLU E 1 83 ? 61.395 46.045 78.851 1.00 16.55 86 GLU E CA 1
ATOM 5343 C C . GLU E 1 83 ? 61.100 45.248 77.582 1.00 16.26 86 GLU E C 1
ATOM 5344 O O . GLU E 1 83 ? 61.088 44.024 77.607 1.00 15.76 86 GLU E O 1
ATOM 5350 N N . LEU E 1 84 ? 60.831 45.960 76.488 1.00 16.54 87 LEU E N 1
ATOM 5351 C CA . LEU E 1 84 ? 60.630 45.350 75.174 1.00 16.61 87 LEU E CA 1
ATOM 5352 C C . LEU E 1 84 ? 61.856 44.514 74.797 1.00 17.04 87 LEU E C 1
ATOM 5353 O O . LEU E 1 84 ? 61.732 43.344 74.411 1.00 16.90 87 LEU E O 1
ATOM 5358 N N . ASN E 1 85 ? 63.039 45.104 74.925 1.00 17.33 88 ASN E N 1
ATOM 5359 C CA . ASN E 1 85 ? 64.268 44.393 74.572 1.00 17.94 88 ASN E CA 1
ATOM 5360 C C . ASN E 1 85 ? 64.556 43.184 75.468 1.00 18.36 88 ASN E C 1
ATOM 5361 O O . ASN E 1 85 ? 65.070 42.173 74.987 1.00 18.03 88 ASN E O 1
ATOM 5366 N N . ALA E 1 86 ? 64.211 43.260 76.751 1.00 18.89 89 ALA E N 1
ATOM 5367 C CA . ALA E 1 86 ? 64.461 42.126 77.657 1.00 19.53 89 ALA E CA 1
ATOM 5368 C C . ALA E 1 86 ? 63.584 40.930 77.292 1.00 20.20 89 ALA E C 1
ATOM 5369 O O . ALA E 1 86 ? 64.047 39.779 77.276 1.00 20.23 89 ALA E O 1
ATOM 5371 N N . ILE E 1 87 ? 62.317 41.218 77.004 1.00 20.89 90 ILE E N 1
ATOM 5372 C CA . ILE E 1 87 ? 61.352 40.207 76.585 1.00 21.92 90 ILE E CA 1
ATOM 5373 C C . ILE E 1 87 ? 61.773 39.582 75.251 1.00 23.48 90 ILE E C 1
ATOM 5374 O O . ILE E 1 87 ? 61.804 38.365 75.113 1.00 22.62 90 ILE E O 1
ATOM 5379 N N . MET E 1 88 ? 62.106 40.429 74.282 1.00 25.47 91 MET E N 1
ATOM 5380 C CA . MET E 1 88 ? 62.550 39.959 72.972 1.00 27.56 91 MET E CA 1
ATOM 5381 C C . MET E 1 88 ? 63.976 39.358 72.986 1.00 29.62 91 MET E C 1
ATOM 5382 O O . MET E 1 88 ? 64.338 38.643 72.050 1.00 30.07 91 MET E O 1
ATOM 5387 N N . ASN E 1 89 ? 64.764 39.620 74.033 1.00 32.09 92 ASN E N 1
ATOM 5388 C CA . ASN E 1 89 ? 66.151 39.108 74.121 1.00 34.31 92 ASN E CA 1
ATOM 5389 C C . ASN E 1 89 ? 66.308 37.701 74.680 1.00 36.26 92 ASN E C 1
ATOM 5390 O O . ASN E 1 89 ? 67.401 37.147 74.637 1.00 37.13 92 ASN E O 1
ATOM 5395 N N . LYS E 1 90 ? 65.249 37.127 75.231 1.00 38.35 93 LYS E N 1
ATOM 5396 C CA . LYS E 1 90 ? 65.174 35.675 75.311 1.00 40.07 93 LYS E CA 1
ATOM 5397 C C . LYS E 1 90 ? 63.786 35.248 75.736 1.00 41.39 93 LYS E C 1
ATOM 5398 O O . LYS E 1 90 ? 63.407 35.399 76.894 1.00 41.75 93 LYS E O 1
ATOM 5404 N N . ASN E 1 91 ? 63.019 34.784 74.754 1.00 42.76 94 ASN E N 1
ATOM 5405 C CA . ASN E 1 91 ? 61.904 33.891 74.990 1.00 43.76 94 ASN E CA 1
ATOM 5406 C C . ASN E 1 91 ? 62.468 32.496 74.737 1.00 44.32 94 ASN E C 1
ATOM 5407 O O . ASN E 1 91 ? 62.308 31.951 73.640 1.00 44.53 94 ASN E O 1
ATOM 5412 N N . LEU E 1 92 ? 63.180 31.950 75.728 1.00 44.80 95 LEU E N 1
ATOM 5413 C CA . LEU E 1 92 ? 63.756 30.603 75.625 1.00 45.04 95 LEU E CA 1
ATOM 5414 C C . LEU E 1 92 ? 62.612 29.604 75.538 1.00 45.11 95 LEU E C 1
ATOM 5415 O O . LEU E 1 92 ? 62.422 28.773 76.421 1.00 45.48 95 LEU E O 1
ATOM 5420 N N . THR E 1 93 ? 61.889 29.683 74.423 1.00 45.08 96 THR E N 1
ATOM 5421 C CA . THR E 1 93 ? 60.482 29.301 74.334 1.00 44.86 96 THR E CA 1
ATOM 5422 C C . THR E 1 93 ? 59.638 30.460 74.887 1.00 44.33 96 THR E C 1
ATOM 5423 O O . THR E 1 93 ? 58.886 31.081 74.129 1.00 44.45 96 THR E O 1
ATOM 5427 N N . ASP E 1 94 ? 59.781 30.777 76.179 1.00 43.53 97 ASP E N 1
ATOM 5428 C CA . ASP E 1 94 ? 59.050 31.911 76.768 1.00 42.73 97 ASP E CA 1
ATOM 5429 C C . ASP E 1 94 ? 59.567 32.401 78.135 1.00 41.61 97 ASP E C 1
ATOM 5430 O O . ASP E 1 94 ? 60.412 31.770 78.766 1.00 41.72 97 ASP E O 1
ATOM 5435 N N . VAL E 1 95 ? 59.016 33.531 78.579 1.00 40.35 98 VAL E N 1
ATOM 5436 C CA . VAL E 1 95 ? 59.281 34.100 79.905 1.00 39.10 98 VAL E CA 1
ATOM 5437 C C . VAL E 1 95 ? 58.001 34.097 80.749 1.00 37.93 98 VAL E C 1
ATOM 5438 O O . VAL E 1 95 ? 57.822 34.935 81.632 1.00 37.73 98 VAL E O 1
ATOM 5442 N N . LYS E 1 96 ? 57.111 33.151 80.471 1.00 36.73 99 LYS E N 1
ATOM 5443 C CA . LYS E 1 96 ? 55.834 33.063 81.175 1.00 35.92 99 LYS E CA 1
ATOM 5444 C C . LYS E 1 96 ? 56.044 32.644 82.629 1.00 34.59 99 LYS E C 1
ATOM 5445 O O . LYS E 1 96 ? 56.801 31.710 82.913 1.00 34.07 99 LYS E O 1
ATOM 5451 N N . GLY E 1 97 ? 55.370 33.340 83.542 1.00 33.23 100 GLY E N 1
ATOM 5452 C CA . GLY E 1 97 ? 55.535 33.097 84.977 1.00 32.25 100 GLY E CA 1
ATOM 5453 C C . GLY E 1 97 ? 56.730 33.809 85.599 1.00 31.22 100 GLY E C 1
ATOM 5454 O O . GLY E 1 97 ? 56.982 33.669 86.795 1.00 30.99 100 GLY E O 1
ATOM 5455 N N . CYS E 1 98 ? 57.459 34.586 84.803 1.00 29.93 101 CYS E N 1
ATOM 5456 C CA . CYS E 1 98 ? 58.685 35.224 85.283 1.00 29.14 101 CYS E CA 1
ATOM 5457 C C . CYS E 1 98 ? 58.430 36.571 85.937 1.00 27.85 101 CYS E C 1
ATOM 5458 O O . CYS E 1 98 ? 57.327 37.116 85.877 1.00 27.64 101 CYS E O 1
ATOM 5461 N N . SER E 1 99 ? 59.471 37.088 86.582 1.00 26.36 102 SER E N 1
ATOM 5462 C CA . SER E 1 99 ? 59.435 38.395 87.211 1.00 25.31 102 SER E CA 1
ATOM 5463 C C . SER E 1 99 ? 60.421 39.308 86.491 1.00 24.48 102 SER E C 1
ATOM 5464 O O . SER E 1 99 ? 61.484 38.864 86.064 1.00 24.13 102 SER E O 1
ATOM 5467 N N . MET E 1 100 ? 60.052 40.574 86.343 1.00 23.57 103 MET E N 1
ATOM 5468 C CA . MET E 1 100 ? 60.919 41.561 85.724 1.00 23.08 103 MET E CA 1
ATOM 5469 C C . MET E 1 100 ? 61.395 42.567 86.764 1.00 22.69 103 MET E C 1
ATOM 5470 O O . MET E 1 100 ? 60.588 43.147 87.485 1.00 22.75 103 MET E O 1
ATOM 5475 N N . TYR E 1 101 ? 62.707 42.756 86.833 1.00 22.17 104 TYR E N 1
ATOM 5476 C CA . TYR E 1 101 ? 63.310 43.830 87.610 1.00 22.15 104 TYR E CA 1
ATOM 5477 C C . TYR E 1 101 ? 63.618 44.950 86.643 1.00 22.07 104 TYR E C 1
ATOM 5478 O O . TYR E 1 101 ? 64.339 44.739 85.664 1.00 21.73 104 TYR E O 1
ATOM 5487 N N . VAL E 1 102 ? 63.072 46.130 86.899 1.00 21.82 105 VAL E N 1
ATOM 5488 C CA . VAL E 1 102 ? 63.283 47.265 85.997 1.00 22.24 105 VAL E CA 1
ATOM 5489 C C . VAL E 1 102 ? 63.624 48.528 86.802 1.00 22.29 105 VAL E C 1
ATOM 5490 O O . VAL E 1 102 ? 63.229 48.664 87.963 1.00 22.05 105 VAL E O 1
ATOM 5494 N N . ALA E 1 103 ? 64.401 49.423 86.198 1.00 22.56 106 ALA E N 1
ATOM 5495 C CA . ALA E 1 103 ? 64.850 50.649 86.868 1.00 22.81 106 ALA E CA 1
ATOM 5496 C C . ALA E 1 103 ? 63.691 51.602 87.155 1.00 22.89 106 ALA E C 1
ATOM 5497 O O . ALA E 1 103 ? 63.617 52.198 88.231 1.00 22.86 106 ALA E O 1
ATOM 5499 N N . LEU E 1 104 ? 62.794 51.733 86.180 1.00 22.98 107 LEU E N 1
ATOM 5500 C CA . LEU E 1 104 ? 61.643 52.625 86.261 1.00 22.97 107 LEU E CA 1
ATOM 5501 C C . LEU E 1 104 ? 60.359 51.823 86.093 1.00 22.76 107 LEU E C 1
ATOM 5502 O O . LEU E 1 104 ? 60.338 50.838 85.353 1.00 23.45 107 LEU E O 1
ATOM 5507 N N . PHE E 1 105 ? 59.281 52.237 86.757 1.00 22.25 108 PHE E N 1
ATOM 5508 C CA . PHE E 1 105 ? 57.963 51.633 86.512 1.00 21.75 108 PHE E CA 1
ATOM 5509 C C . PHE E 1 105 ? 57.614 51.682 85.011 1.00 21.25 108 PHE E C 1
ATOM 5510 O O . PHE E 1 105 ? 57.676 52.744 84.403 1.00 20.36 108 PHE E O 1
ATOM 5518 N N . PRO E 1 106 ? 57.277 50.523 84.405 1.00 20.73 109 PRO E N 1
ATOM 5519 C CA . PRO E 1 106 ? 57.008 50.503 82.965 1.00 20.62 109 PRO E CA 1
ATOM 5520 C C . PRO E 1 106 ? 55.871 51.421 82.472 1.00 20.73 109 PRO E C 1
ATOM 5521 O O . PRO E 1 106 ? 54.852 51.601 83.158 1.00 20.63 109 PRO E O 1
ATOM 5525 N N . CYS E 1 107 ? 56.063 51.983 81.279 1.00 20.17 110 CYS E N 1
ATOM 5526 C CA . CYS E 1 107 ? 55.011 52.725 80.596 1.00 19.84 110 CYS E CA 1
ATOM 5527 C C . CYS E 1 107 ? 53.901 51.743 80.172 1.00 19.58 110 CYS E C 1
ATOM 5528 O O . CYS E 1 107 ? 54.056 50.524 80.297 1.00 19.23 110 CYS E O 1
ATOM 5531 N N . ASN E 1 108 ? 52.787 52.283 79.694 1.00 19.28 111 ASN E N 1
ATOM 5532 C CA . ASN E 1 108 ? 51.620 51.472 79.351 1.00 19.48 111 ASN E CA 1
ATOM 5533 C C . ASN E 1 108 ? 51.828 50.587 78.113 1.00 19.57 111 ASN E C 1
ATOM 5534 O O . ASN E 1 108 ? 51.205 49.535 78.001 1.00 19.79 111 ASN E O 1
ATOM 5539 N N . GLU E 1 109 ? 52.700 51.013 77.200 1.00 19.80 112 GLU E N 1
ATOM 5540 C CA . GLU E 1 109 ? 53.049 50.209 76.026 1.00 20.06 112 GLU E CA 1
ATOM 5541 C C . GLU E 1 109 ? 53.899 49.004 76.401 1.00 19.50 112 GLU E C 1
ATOM 5542 O O . GLU E 1 109 ? 53.690 47.916 75.868 1.00 19.47 112 GLU E O 1
ATOM 5548 N N . CYS E 1 110 ? 54.835 49.188 77.332 1.00 18.75 113 CYS E N 1
ATOM 5549 C CA . CYS E 1 110 ? 55.593 48.065 77.870 1.00 18.13 113 CYS E CA 1
ATOM 5550 C C . CYS E 1 110 ? 54.705 47.173 78.744 1.00 17.51 113 CYS E C 1
ATOM 5551 O O . CYS E 1 110 ? 54.849 45.962 78.722 1.00 16.97 113 CYS E O 1
ATOM 5554 N N . ALA E 1 111 ? 53.782 47.769 79.500 1.00 17.47 114 ALA E N 1
ATOM 5555 C CA . ALA E 1 111 ? 52.766 47.000 80.230 1.00 17.17 114 ALA E CA 1
ATOM 5556 C C . ALA E 1 111 ? 52.049 45.983 79.339 1.00 17.00 114 ALA E C 1
ATOM 5557 O O . ALA E 1 111 ? 51.878 44.824 79.724 1.00 17.24 114 ALA E O 1
ATOM 5559 N N . LYS E 1 112 ? 51.621 46.422 78.160 1.00 17.03 115 LYS E N 1
ATOM 5560 C CA . LYS E 1 112 ? 50.954 45.534 77.199 1.00 17.58 115 LYS E CA 1
ATOM 5561 C C . LYS E 1 112 ? 51.826 44.330 76.857 1.00 17.62 115 LYS E C 1
ATOM 5562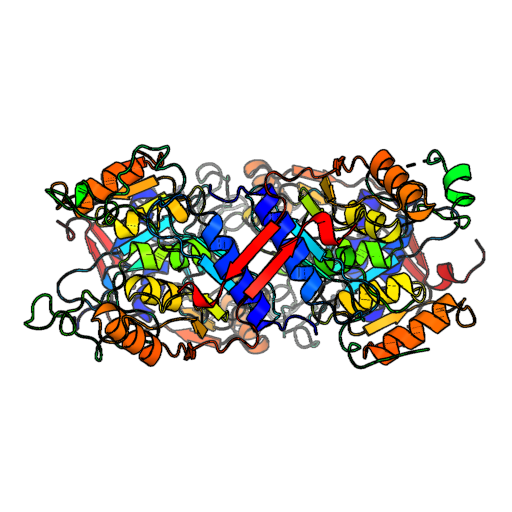 O O . LYS E 1 112 ? 51.358 43.193 76.904 1.00 17.26 115 LYS E O 1
ATOM 5568 N N . LEU E 1 113 ? 53.083 44.593 76.504 1.00 18.01 116 LEU E N 1
ATOM 5569 C CA . LEU E 1 113 ? 54.041 43.533 76.184 1.00 18.85 116 LEU E CA 1
ATOM 5570 C C . LEU E 1 113 ? 54.232 42.581 77.362 1.00 18.32 116 LEU E C 1
ATOM 5571 O O . LEU E 1 113 ? 54.205 41.371 77.199 1.00 18.06 116 LEU E O 1
ATOM 5576 N N . ILE E 1 114 ? 54.467 43.155 78.541 1.00 18.41 117 ILE E N 1
ATOM 5577 C CA . ILE E 1 114 ? 54.737 42.381 79.748 1.00 18.25 117 ILE E CA 1
ATOM 5578 C C . ILE E 1 114 ? 53.564 41.444 80.050 1.00 17.85 117 ILE E C 1
ATOM 5579 O O . ILE E 1 114 ? 53.769 40.281 80.373 1.00 18.20 117 ILE E O 1
ATOM 5584 N N . ILE E 1 115 ? 52.345 41.950 79.911 1.00 17.28 118 ILE E N 1
ATOM 5585 C CA . ILE E 1 115 ? 51.149 41.142 80.133 1.00 17.20 118 ILE E CA 1
ATOM 5586 C C . ILE E 1 115 ? 51.045 40.000 79.111 1.00 17.02 118 ILE E C 1
ATOM 5587 O O . ILE E 1 115 ? 50.834 38.851 79.486 1.00 16.21 118 ILE E O 1
ATOM 5592 N N . GLN E 1 116 ? 51.203 40.321 77.829 1.00 16.98 119 GLN E N 1
ATOM 5593 C CA . GLN E 1 116 ? 51.019 39.325 76.768 1.00 17.27 119 GLN E CA 1
ATOM 5594 C C . GLN E 1 116 ? 52.119 38.268 76.771 1.00 17.54 119 GLN E C 1
ATOM 5595 O O . GLN E 1 116 ? 51.901 37.154 76.305 1.00 17.66 119 GLN E O 1
ATOM 5601 N N . ALA E 1 117 ? 53.282 38.627 77.307 1.00 17.84 120 ALA E N 1
ATOM 5602 C CA . ALA E 1 117 ? 54.402 37.696 77.500 1.00 18.39 120 ALA E CA 1
ATOM 5603 C C . ALA E 1 117 ? 54.200 36.699 78.646 1.00 18.46 120 ALA E C 1
ATOM 5604 O O . ALA E 1 117 ? 54.925 35.713 78.740 1.00 18.37 120 ALA E O 1
ATOM 5606 N N . GLY E 1 118 ? 53.239 36.963 79.526 1.00 19.07 121 GLY E N 1
ATOM 5607 C CA . GLY E 1 118 ? 52.954 36.062 80.646 1.00 19.43 121 GLY E CA 1
ATOM 5608 C C . GLY E 1 118 ? 53.766 36.352 81.898 1.00 19.86 121 GLY E C 1
ATOM 5609 O O . GLY E 1 118 ? 53.865 35.504 82.780 1.00 20.45 121 GLY E O 1
ATOM 5610 N N . ILE E 1 119 ? 54.346 37.545 81.985 1.00 20.24 122 ILE E N 1
ATOM 5611 C CA . ILE E 1 119 ? 55.095 37.955 83.181 1.00 20.52 122 ILE E CA 1
ATOM 5612 C C . ILE E 1 119 ? 54.117 38.214 84.322 1.00 20.86 122 ILE E C 1
ATOM 5613 O O . ILE E 1 119 ? 53.085 38.846 84.128 1.00 21.46 122 ILE E O 1
ATOM 5618 N N . LYS E 1 120 ? 54.427 37.698 85.505 1.00 21.37 123 LYS E N 1
ATOM 5619 C CA . LYS E 1 120 ? 53.499 37.791 86.635 1.00 21.93 123 LYS E CA 1
ATOM 5620 C C . LYS E 1 120 ? 53.879 38.842 87.670 1.00 21.46 123 LYS E C 1
ATOM 5621 O O . LYS E 1 120 ? 53.045 39.212 88.484 1.00 20.82 123 LYS E O 1
ATOM 5627 N N . GLU E 1 121 ? 55.118 39.334 87.640 1.00 21.48 124 GLU E N 1
ATOM 5628 C CA . GLU E 1 121 ? 55.553 40.308 88.636 1.00 22.26 124 GLU E CA 1
ATOM 5629 C C . GLU E 1 121 ? 56.545 41.327 88.087 1.00 21.67 124 GLU E C 1
ATOM 5630 O O . GLU E 1 121 ? 57.479 40.971 87.370 1.00 21.15 124 GLU E O 1
ATOM 5636 N N . VAL E 1 122 ? 56.339 42.584 88.469 1.00 21.23 125 VAL E N 1
ATOM 5637 C CA . VAL E 1 122 ? 57.240 43.673 88.134 1.00 21.11 125 VAL E CA 1
ATOM 5638 C C . VAL E 1 122 ? 57.784 44.286 89.425 1.00 21.47 125 VAL E C 1
ATOM 5639 O O . VAL E 1 122 ? 57.023 44.741 90.282 1.00 21.37 125 VAL E O 1
ATOM 5643 N N . ILE E 1 123 ? 59.104 44.272 89.569 1.00 21.53 126 ILE E N 1
ATOM 5644 C CA . ILE E 1 123 ? 59.771 44.921 90.694 1.00 22.04 126 ILE E CA 1
ATOM 5645 C C . ILE E 1 123 ? 60.508 46.126 90.115 1.00 22.63 126 ILE E C 1
ATOM 5646 O O . ILE E 1 123 ? 61.379 45.970 89.255 1.00 21.91 126 ILE E O 1
ATOM 5651 N N . PHE E 1 124 ? 60.131 47.318 90.576 1.00 23.46 127 PHE E N 1
ATOM 5652 C CA . PHE E 1 124 ? 60.646 48.579 90.047 1.00 24.49 127 PHE E CA 1
ATOM 5653 C C . PHE E 1 124 ? 61.345 49.382 91.143 1.00 25.31 127 PHE E C 1
ATOM 5654 O O . PHE E 1 124 ? 60.990 49.280 92.316 1.00 24.86 127 PHE E O 1
ATOM 5662 N N . MET E 1 125 ? 62.348 50.167 90.752 1.00 26.35 128 MET E N 1
ATOM 5663 C CA . MET E 1 125 ? 63.045 51.042 91.684 1.00 27.43 128 MET E CA 1
ATOM 5664 C C . MET E 1 125 ? 62.365 52.418 91.789 1.00 27.80 128 MET E C 1
ATOM 5665 O O . MET E 1 125 ? 62.086 52.887 92.884 1.00 27.83 128 MET E O 1
ATOM 5670 N N . SER E 1 126 ? 62.112 53.059 90.654 1.00 28.36 129 SER E N 1
ATOM 5671 C CA . SER E 1 126 ? 61.573 54.422 90.640 1.00 29.00 129 SER E CA 1
ATOM 5672 C C . SER E 1 126 ? 60.173 54.465 90.033 1.00 29.62 129 SER E C 1
ATOM 5673 O O . SER E 1 126 ? 59.917 53.817 89.020 1.00 29.08 129 SER E O 1
ATOM 5676 N N . ASP E 1 127 ? 59.279 55.229 90.662 1.00 30.59 130 ASP E N 1
ATOM 5677 C CA . ASP E 1 127 ? 57.980 55.562 90.074 1.00 31.64 130 ASP E CA 1
ATOM 5678 C C . ASP E 1 127 ? 57.840 57.079 89.948 1.00 32.37 130 ASP E C 1
ATOM 5679 O O . ASP E 1 127 ? 56.799 57.646 90.280 1.00 31.91 130 ASP E O 1
ATOM 5684 N N . LYS E 1 128 ? 58.894 57.722 89.448 1.00 33.44 131 LYS E N 1
ATOM 5685 C CA . LYS E 1 128 ? 58.952 59.187 89.403 1.00 34.47 131 LYS E CA 1
ATOM 5686 C C . LYS E 1 128 ? 57.876 59.833 88.531 1.00 34.92 131 LYS E C 1
ATOM 5687 O O . LYS E 1 128 ? 57.499 60.975 88.777 1.00 35.15 131 LYS E O 1
ATOM 5693 N N . TYR E 1 129 ? 57.372 59.112 87.531 1.00 35.58 132 TYR E N 1
ATOM 5694 C CA . TYR E 1 129 ? 56.286 59.630 86.690 1.00 35.79 132 TYR E CA 1
ATOM 5695 C C . TYR E 1 129 ? 54.914 59.081 87.083 1.00 35.62 132 TYR E C 1
ATOM 5696 O O . TYR E 1 129 ? 54.028 58.992 86.243 1.00 35.26 132 TYR E O 1
ATOM 5705 N N . HIS E 1 130 ? 54.726 58.745 88.359 1.00 35.78 133 HIS E N 1
ATOM 5706 C CA . HIS E 1 130 ? 53.489 58.078 88.807 1.00 35.97 133 HIS E CA 1
ATOM 5707 C C . HIS E 1 130 ? 52.209 58.878 88.546 1.00 35.81 133 HIS E C 1
ATOM 5708 O O . HIS E 1 130 ? 51.161 58.293 88.311 1.00 35.79 133 HIS E O 1
ATOM 5715 N N . ASP E 1 131 ? 52.294 60.205 88.555 1.00 35.70 134 ASP E N 1
ATOM 5716 C CA . ASP E 1 131 ? 51.120 61.047 88.287 1.00 35.96 134 ASP E CA 1
ATOM 5717 C C . ASP E 1 131 ? 50.819 61.187 86.781 1.00 35.52 134 ASP E C 1
ATOM 5718 O O . ASP E 1 131 ? 49.945 61.949 86.397 1.00 35.96 134 ASP E O 1
ATOM 5723 N N . SER E 1 132 ? 51.534 60.434 85.948 1.00 34.95 135 SER E N 1
ATOM 5724 C CA . SER E 1 132 ? 51.334 60.420 84.499 1.00 34.52 135 SER E CA 1
ATOM 5725 C C . SER E 1 132 ? 50.098 59.625 84.055 1.00 33.78 135 SER E C 1
ATOM 5726 O O . SER E 1 132 ? 49.656 58.688 84.728 1.00 33.17 135 SER E O 1
ATOM 5729 N N . ASP E 1 133 ? 49.559 60.007 82.901 1.00 33.09 136 ASP E N 1
ATOM 5730 C CA . ASP E 1 133 ? 48.502 59.243 82.245 1.00 32.65 136 ASP E CA 1
ATOM 5731 C C . ASP E 1 133 ? 48.995 57.851 81.852 1.00 31.75 136 ASP E C 1
ATOM 5732 O O . ASP E 1 133 ? 48.283 56.869 82.048 1.00 31.63 136 ASP E O 1
ATOM 5737 N N . GLU E 1 134 ? 50.206 57.781 81.295 1.00 30.71 137 GLU E N 1
ATOM 5738 C CA . GLU E 1 134 ? 50.840 56.506 80.931 1.00 30.09 137 GLU E CA 1
ATOM 5739 C C . GLU E 1 134 ? 50.964 55.564 82.130 1.00 28.33 137 GLU E C 1
ATOM 5740 O O . GLU E 1 134 ? 50.724 54.365 82.008 1.00 27.52 137 GLU E O 1
ATOM 5746 N N . ALA E 1 135 ? 51.348 56.118 83.279 1.00 26.58 138 ALA E N 1
ATOM 5747 C CA . ALA E 1 135 ? 51.507 55.328 84.497 1.00 25.40 138 ALA E CA 1
ATOM 5748 C C . ALA E 1 135 ? 50.164 54.803 84.975 1.00 24.27 138 ALA E C 1
ATOM 5749 O O . ALA E 1 135 ? 50.059 53.646 85.370 1.00 23.75 138 ALA E O 1
ATOM 5751 N N . THR E 1 136 ? 49.138 55.653 84.922 1.00 23.25 139 THR E N 1
ATOM 5752 C CA . THR E 1 136 ? 47.777 55.264 85.304 1.00 22.52 139 THR E CA 1
ATOM 5753 C C . THR E 1 136 ? 47.251 54.117 84.429 1.00 21.68 139 THR E C 1
ATOM 5754 O O . THR E 1 136 ? 46.702 53.147 84.948 1.00 21.41 139 THR E O 1
ATOM 5758 N N . ALA E 1 137 ? 47.434 54.239 83.115 1.00 20.76 140 ALA E N 1
ATOM 5759 C CA . ALA E 1 137 ? 47.096 53.175 82.167 1.00 20.20 140 ALA E CA 1
ATOM 5760 C C . ALA E 1 137 ? 47.822 51.883 82.518 1.00 20.06 140 ALA E C 1
ATOM 5761 O O . ALA E 1 137 ? 47.208 50.821 82.554 1.00 19.74 140 ALA E O 1
ATOM 5763 N N . ALA E 1 138 ? 49.128 51.983 82.778 1.00 19.92 141 ALA E N 1
ATOM 5764 C CA . ALA E 1 138 ? 49.947 50.816 83.120 1.00 19.93 141 ALA E CA 1
ATOM 5765 C C . ALA E 1 138 ? 49.426 50.082 84.364 1.00 20.01 141 ALA E C 1
ATOM 5766 O O . ALA E 1 138 ? 49.262 48.862 84.346 1.00 20.15 141 ALA E O 1
ATOM 5768 N N . ARG E 1 139 ? 49.167 50.832 85.432 1.00 19.90 142 ARG E N 1
ATOM 5769 C CA . ARG E 1 139 ? 48.605 50.279 86.666 1.00 19.61 142 ARG E CA 1
ATOM 5770 C C . ARG E 1 139 ? 47.283 49.582 86.391 1.00 19.55 142 ARG E C 1
ATOM 5771 O O . ARG E 1 139 ? 47.082 48.433 86.809 1.00 19.09 142 ARG E O 1
ATOM 5779 N N . LEU E 1 140 ? 46.386 50.270 85.685 1.00 19.23 143 LEU E N 1
ATOM 5780 C CA . LEU E 1 140 ? 45.084 49.689 85.344 1.00 19.80 143 LEU E CA 1
ATOM 5781 C C . LEU E 1 140 ? 45.246 48.337 84.660 1.00 19.17 143 LEU E C 1
ATOM 5782 O O . LEU E 1 140 ? 44.630 47.361 85.065 1.00 18.73 143 LEU E O 1
ATOM 5787 N N . LEU E 1 141 ? 46.079 48.291 83.624 1.00 19.13 144 LEU E N 1
ATOM 5788 C CA . LEU E 1 141 ? 46.293 47.053 82.858 1.00 18.72 144 LEU E CA 1
ATOM 5789 C C . LEU E 1 141 ? 46.917 45.946 83.717 1.00 18.72 144 LEU E C 1
ATOM 5790 O O . LEU E 1 141 ? 46.447 44.801 83.692 1.00 18.63 144 LEU E O 1
ATOM 5795 N N . PHE E 1 142 ? 47.951 46.290 84.488 1.00 18.61 145 PHE E N 1
ATOM 5796 C CA . PHE E 1 142 ? 48.610 45.315 85.369 1.00 19.05 145 PHE E CA 1
ATOM 5797 C C . PHE E 1 142 ? 47.631 44.768 86.401 1.00 19.70 145 PHE E C 1
ATOM 5798 O O . PHE E 1 142 ? 47.576 43.554 86.610 1.00 19.31 145 PHE E O 1
ATOM 5806 N N . ASN E 1 143 ? 46.870 45.660 87.046 1.00 20.50 146 ASN E N 1
ATOM 5807 C CA . ASN E 1 143 ? 45.898 45.240 88.077 1.00 21.29 146 ASN E CA 1
ATOM 5808 C C . ASN E 1 143 ? 44.797 44.353 87.489 1.00 22.14 146 ASN E C 1
ATOM 5809 O O . ASN E 1 143 ? 44.480 43.307 88.055 1.00 21.99 146 ASN E O 1
ATOM 5814 N N . MET E 1 144 ? 44.240 44.763 86.346 1.00 23.32 147 MET E N 1
ATOM 5815 C CA . MET E 1 144 ? 43.252 43.953 85.613 1.00 24.38 147 MET E CA 1
ATOM 5816 C C . MET E 1 144 ? 43.778 42.586 85.191 1.00 23.80 147 MET E C 1
ATOM 5817 O O . MET E 1 144 ? 43.080 41.576 85.327 1.00 23.63 147 MET E O 1
ATOM 5822 N N . ALA E 1 145 ? 44.996 42.570 84.650 1.00 23.45 148 ALA E N 1
ATOM 5823 C CA . ALA E 1 145 ? 45.619 41.340 84.167 1.00 23.11 148 ALA E CA 1
ATOM 5824 C C . ALA E 1 145 ? 46.118 40.426 85.288 1.00 23.12 148 ALA E C 1
ATOM 5825 O O . ALA E 1 145 ? 46.393 39.257 85.043 1.00 22.71 148 ALA E O 1
ATOM 5827 N N . GLY E 1 146 ? 46.237 40.951 86.506 1.00 23.25 149 GLY E N 1
ATOM 5828 C CA . GLY E 1 146 ? 46.724 40.164 87.633 1.00 23.60 149 GLY E CA 1
ATOM 5829 C C . GLY E 1 146 ? 48.242 40.144 87.719 1.00 23.78 149 GLY E C 1
ATOM 5830 O O . GLY E 1 146 ? 48.817 39.264 88.343 1.00 23.96 149 GLY E O 1
ATOM 5831 N N . VAL E 1 147 ? 48.897 41.119 87.093 1.00 24.02 150 VAL E N 1
ATOM 5832 C CA . VAL E 1 147 ? 50.333 41.276 87.233 1.00 24.01 150 VAL E CA 1
ATOM 5833 C C . VAL E 1 147 ? 50.611 42.118 88.474 1.00 24.76 150 VAL E C 1
ATOM 5834 O O . VAL E 1 147 ? 50.200 43.283 88.572 1.00 24.58 150 VAL E O 1
ATOM 5838 N N . THR E 1 148 ? 51.305 41.508 89.426 1.00 24.97 151 THR E N 1
ATOM 5839 C CA . THR E 1 148 ? 51.715 42.186 90.640 1.00 25.94 151 THR E CA 1
ATOM 5840 C C . THR E 1 148 ? 52.907 43.101 90.382 1.00 25.83 151 THR E C 1
ATOM 5841 O O . THR E 1 148 ? 53.778 42.779 89.583 1.00 25.45 151 THR E O 1
ATOM 5845 N N . PHE E 1 149 ? 52.929 44.248 91.051 1.00 26.37 152 PHE E N 1
ATOM 5846 C CA . PHE E 1 149 ? 54.080 45.142 91.005 1.00 27.08 152 PHE E CA 1
ATOM 5847 C C . PHE E 1 149 ? 54.394 45.696 92.387 1.00 28.20 152 PHE E C 1
ATOM 5848 O O . PHE E 1 149 ? 53.476 46.013 93.157 1.00 27.93 152 PHE E O 1
ATOM 5856 N N . ARG E 1 150 ? 55.688 45.789 92.703 1.00 29.03 153 ARG E N 1
ATOM 5857 C CA . ARG E 1 150 ? 56.124 46.364 93.970 1.00 30.27 153 ARG E CA 1
ATOM 5858 C C . ARG E 1 150 ? 57.394 47.192 93.839 1.00 30.60 153 ARG E C 1
ATOM 5859 O O . ARG E 1 150 ? 58.286 46.890 93.035 1.00 29.78 153 ARG E O 1
ATOM 5867 N N . LYS E 1 151 ? 57.443 48.263 94.627 1.00 31.22 154 LYS E N 1
ATOM 5868 C CA . LYS E 1 151 ? 58.587 49.149 94.652 1.00 32.03 154 LYS E CA 1
ATOM 5869 C C . LYS E 1 151 ? 59.711 48.463 95.410 1.00 32.59 154 LYS E C 1
ATOM 5870 O O . LYS E 1 151 ? 59.508 47.949 96.510 1.00 32.40 154 LYS E O 1
ATOM 5876 N N . PHE E 1 152 ? 60.891 48.458 94.799 1.00 33.36 155 PHE E N 1
ATOM 5877 C CA . PHE E 1 152 ? 62.074 47.856 95.386 1.00 33.96 155 PHE E CA 1
ATOM 5878 C C . PHE E 1 152 ? 62.681 48.795 96.426 1.00 34.66 155 PHE E C 1
ATOM 5879 O O . PHE E 1 152 ? 62.976 49.956 96.135 1.00 34.32 155 PHE E O 1
ATOM 5887 N N . ILE E 1 153 ? 62.839 48.277 97.641 1.00 35.86 156 ILE E N 1
ATOM 5888 C CA . ILE E 1 153 ? 63.533 48.969 98.720 1.00 36.79 156 ILE E CA 1
ATOM 5889 C C . ILE E 1 153 ? 64.859 48.247 98.943 1.00 37.54 156 ILE E C 1
ATOM 5890 O O . ILE E 1 153 ? 64.886 47.174 99.544 1.00 37.57 156 ILE E O 1
ATOM 5895 N N . PRO E 1 154 ? 65.960 48.822 98.436 1.00 38.58 157 PRO E N 1
ATOM 5896 C CA . PRO E 1 154 ? 67.256 48.158 98.520 1.00 39.39 157 PRO E CA 1
ATOM 5897 C C . PRO E 1 154 ? 67.908 48.285 99.899 1.00 40.35 157 PRO E C 1
ATOM 5898 O O . PRO E 1 154 ? 67.787 49.327 100.551 1.00 40.35 157 PRO E O 1
ATOM 5902 N N . LYS E 1 155 ? 68.603 47.229 100.323 1.00 41.51 158 LYS E N 1
ATOM 5903 C CA . LYS E 1 155 ? 69.368 47.251 101.573 1.00 42.27 158 LYS E CA 1
ATOM 5904 C C . LYS E 1 155 ? 70.480 48.308 101.551 1.00 42.83 158 LYS E C 1
ATOM 5905 O O . LYS E 1 155 ? 70.825 48.862 102.594 1.00 43.30 158 LYS E O 1
ATOM 5911 N N . CYS E 1 156 ? 71.034 48.583 100.371 1.00 43.32 159 CYS E N 1
ATOM 5912 C CA . CYS E 1 156 ? 72.017 49.659 100.195 1.00 43.73 159 CYS E CA 1
ATOM 5913 C C . CYS E 1 156 ? 71.792 50.357 98.861 1.00 43.23 159 CYS E C 1
ATOM 5914 O O . CYS E 1 156 ? 71.302 49.742 97.918 1.00 43.52 159 CYS E O 1
ATOM 5917 N N . SER E 1 157 ? 72.176 51.627 98.775 1.00 42.66 160 SER E N 1
ATOM 5918 C CA . SER E 1 157 ? 71.861 52.448 97.604 1.00 42.21 160 SER E CA 1
ATOM 5919 C C . SER E 1 157 ? 72.935 52.406 96.513 1.00 41.59 160 SER E C 1
ATOM 5920 O O . SER E 1 157 ? 72.663 52.776 95.367 1.00 41.73 160 SER E O 1
ATOM 5923 N N . LYS E 1 158 ? 74.148 51.973 96.861 1.00 40.70 161 LYS E N 1
ATOM 5924 C CA . LYS E 1 158 ? 75.245 51.921 95.895 1.00 39.77 161 LYS E CA 1
ATOM 5925 C C . LYS E 1 158 ? 75.984 50.584 95.944 1.00 38.55 161 LYS E C 1
ATOM 5926 O O . LYS E 1 158 ? 76.223 50.031 97.016 1.00 38.65 161 LYS E O 1
ATOM 5932 N N . ILE E 1 159 ? 76.323 50.070 94.765 1.00 37.05 162 ILE E N 1
ATOM 5933 C CA . ILE E 1 159 ? 77.093 48.842 94.623 1.00 35.72 162 ILE E CA 1
ATOM 5934 C C . ILE E 1 159 ? 78.305 49.150 93.753 1.00 34.87 162 ILE E C 1
ATOM 5935 O O . ILE E 1 159 ? 78.169 49.694 92.653 1.00 34.74 162 ILE E O 1
ATOM 5940 N N . VAL E 1 160 ? 79.488 48.816 94.254 1.00 33.76 163 VAL E N 1
ATOM 5941 C CA . VAL E 1 160 ? 80.728 49.014 93.508 1.00 33.04 163 VAL E CA 1
ATOM 5942 C C . VAL E 1 160 ? 81.199 47.680 92.915 1.00 32.25 163 VAL E C 1
ATOM 5943 O O . VAL E 1 160 ? 81.349 46.688 93.633 1.00 31.52 163 VAL E O 1
ATOM 5947 N N . ILE E 1 161 ? 81.381 47.661 91.596 1.00 31.66 164 ILE E N 1
ATOM 5948 C CA . ILE E 1 161 ? 82.018 46.543 90.909 1.00 31.55 164 ILE E CA 1
ATOM 5949 C C . ILE E 1 161 ? 83.463 46.949 90.676 1.00 31.56 164 ILE E C 1
ATOM 5950 O O . ILE E 1 161 ? 83.730 47.944 90.005 1.00 31.26 164 ILE E O 1
ATOM 5955 N N . ASP E 1 162 ? 84.390 46.189 91.246 1.00 31.86 165 ASP E N 1
ATOM 5956 C CA . ASP E 1 162 ? 85.811 46.497 91.131 1.00 32.19 165 ASP E CA 1
ATOM 5957 C C . ASP E 1 162 ? 86.591 45.314 90.559 1.00 31.96 165 ASP E C 1
ATOM 5958 O O . ASP E 1 162 ? 86.704 44.266 91.198 1.00 32.00 165 ASP E O 1
ATOM 5963 N N . PHE E 1 163 ? 87.137 45.493 89.358 1.00 31.67 166 PHE E N 1
ATOM 5964 C CA . PHE E 1 163 ? 87.902 44.438 88.690 1.00 31.81 166 PHE E CA 1
ATOM 5965 C C . PHE E 1 163 ? 89.218 44.101 89.422 1.00 32.01 166 PHE E C 1
ATOM 5966 O O . PHE E 1 163 ? 89.746 42.994 89.279 1.00 31.60 166 PHE E O 1
ATOM 5974 N N . ASP E 1 164 ? 89.722 45.056 90.205 1.00 32.12 167 ASP E N 1
ATOM 5975 C CA . ASP E 1 164 ? 90.902 44.865 91.051 1.00 32.31 167 ASP E CA 1
ATOM 5976 C C . ASP E 1 164 ? 90.634 43.992 92.281 1.00 32.19 167 ASP E C 1
ATOM 5977 O O . ASP E 1 164 ? 91.569 43.490 92.900 1.00 31.85 167 ASP E O 1
ATOM 5982 N N . SER E 1 165 ? 89.362 43.820 92.639 1.00 32.20 168 SER E N 1
ATOM 5983 C CA . SER E 1 165 ? 88.982 43.100 93.860 1.00 32.20 168 SER E CA 1
ATOM 5984 C C . SER E 1 165 ? 89.479 41.659 93.905 1.00 31.96 168 SER E C 1
ATOM 5985 O O . SER E 1 165 ? 89.640 41.085 94.977 1.00 32.08 168 SER E O 1
ATOM 5988 N N . ILE E 1 166 ? 89.689 41.065 92.739 1.00 31.72 169 ILE E N 1
ATOM 5989 C CA . ILE E 1 166 ? 90.195 39.699 92.663 1.00 31.53 169 ILE E CA 1
ATOM 5990 C C . ILE E 1 166 ? 91.674 39.627 93.087 1.00 31.44 169 ILE E C 1
ATOM 5991 O O . ILE E 1 166 ? 92.113 38.610 93.624 1.00 31.27 169 ILE E O 1
ATOM 5996 N N . ASN E 1 167 ? 92.419 40.712 92.872 1.00 31.42 170 ASN E N 1
ATOM 5997 C CA . ASN E 1 167 ? 93.864 40.741 93.147 1.00 31.83 170 ASN E CA 1
ATOM 5998 C C . ASN E 1 167 ? 94.251 41.485 94.422 1.00 32.27 170 ASN E C 1
ATOM 5999 O O . ASN E 1 167 ? 95.373 41.343 94.910 1.00 32.19 170 ASN E O 1
ATOM 6004 N N . SER E 1 168 ? 93.336 42.295 94.940 1.00 32.87 171 SER E N 1
ATOM 6005 C CA . SER E 1 168 ? 93.664 43.238 95.995 1.00 33.47 171 SER E CA 1
ATOM 6006 C C . SER E 1 168 ? 93.504 42.631 97.379 1.00 33.99 171 SER E C 1
ATOM 6007 O O . SER E 1 168 ? 92.870 41.589 97.560 1.00 33.64 171 SER E O 1
ATOM 6010 N N . ARG E 1 169 ? 94.099 43.308 98.353 1.00 35.07 172 ARG E N 1
ATOM 6011 C CA . ARG E 1 169 ? 94.039 42.898 99.742 1.00 36.03 172 ARG E CA 1
ATOM 6012 C C . ARG E 1 169 ? 92.630 43.120 100.293 1.00 36.75 172 ARG E C 1
ATOM 6013 O O . ARG E 1 169 ? 92.070 44.201 100.119 1.00 36.71 172 ARG E O 1
ATOM 6021 N N . PRO E 1 170 ? 92.054 42.103 100.961 1.00 37.61 173 PRO E N 1
ATOM 6022 C CA . PRO E 1 170 ? 90.712 42.245 101.528 1.00 38.17 173 PRO E CA 1
ATOM 6023 C C . PRO E 1 170 ? 90.721 43.042 102.834 1.00 38.52 173 PRO E C 1
ATOM 6024 O O . PRO E 1 170 ? 90.231 44.174 102.872 1.00 39.14 173 PRO E O 1
ATOM 6028 N N . LYS F 1 5 ? 44.699 15.994 40.071 1.00 40.79 8 LYS F N 1
ATOM 6029 C CA . LYS F 1 5 ? 44.574 16.940 41.225 1.00 41.04 8 LYS F CA 1
ATOM 6030 C C . LYS F 1 5 ? 43.581 18.065 40.929 1.00 40.88 8 LYS F C 1
ATOM 6031 O O . LYS F 1 5 ? 43.266 18.328 39.770 1.00 40.65 8 LYS F O 1
ATOM 6037 N N . ARG F 1 6 ? 43.111 18.735 41.981 1.00 40.92 9 ARG F N 1
ATOM 6038 C CA . ARG F 1 6 ? 42.235 19.903 41.834 1.00 40.91 9 ARG F CA 1
ATOM 6039 C C . ARG F 1 6 ? 42.976 21.051 41.173 1.00 40.91 9 ARG F C 1
ATOM 6040 O O . ARG F 1 6 ? 44.183 21.210 41.369 1.00 40.89 9 ARG F O 1
ATOM 6048 N N . ASP F 1 7 ? 42.243 21.860 40.409 1.00 41.01 10 ASP F N 1
ATOM 6049 C CA . ASP F 1 7 ? 42.785 23.091 39.833 1.00 40.90 10 ASP F CA 1
ATOM 6050 C C . ASP F 1 7 ? 41.992 24.305 40.317 1.00 40.65 10 ASP F C 1
ATOM 6051 O O . ASP F 1 7 ? 41.862 25.295 39.590 1.00 41.26 10 ASP F O 1
ATOM 6053 N N . ASP F 1 8 ? 41.456 24.216 41.536 1.00 39.86 11 ASP F N 1
ATOM 6054 C CA . ASP F 1 8 ? 40.757 25.338 42.190 1.00 39.26 11 ASP F CA 1
ATOM 6055 C C . ASP F 1 8 ? 41.090 25.471 43.695 1.00 38.08 11 ASP F C 1
ATOM 6056 O O . ASP F 1 8 ? 40.396 26.180 44.435 1.00 38.54 11 ASP F O 1
ATOM 6061 N N . TYR F 1 9 ? 42.158 24.821 44.142 1.00 36.40 12 TYR F N 1
ATOM 6062 C CA . TYR F 1 9 ? 42.526 24.837 45.562 1.00 34.98 12 TYR F CA 1
ATOM 6063 C C . TYR F 1 9 ? 43.079 26.197 46.006 1.00 33.65 12 TYR F C 1
ATOM 6064 O O . TYR F 1 9 ? 43.523 27.009 45.192 1.00 33.02 12 TYR F O 1
ATOM 6073 N N . LEU F 1 10 ? 43.061 26.418 47.316 1.00 32.09 13 LEU F N 1
ATOM 6074 C CA . LEU F 1 10 ? 43.557 27.653 47.904 1.00 31.11 13 LEU F CA 1
ATOM 6075 C C . LEU F 1 10 ? 45.081 27.644 47.959 1.00 30.42 13 LEU F C 1
ATOM 6076 O O . LEU F 1 10 ? 45.676 26.784 48.607 1.00 30.19 13 LEU F O 1
ATOM 6081 N N . GLU F 1 11 ? 45.708 28.603 47.285 1.00 29.70 14 GLU F N 1
ATOM 6082 C CA . GLU F 1 11 ? 47.164 28.697 47.274 1.00 29.65 14 GLU F CA 1
ATOM 6083 C C . GLU F 1 11 ? 47.682 29.391 48.523 1.00 29.04 14 GLU F C 1
ATOM 6084 O O . GLU F 1 11 ? 46.951 30.126 49.181 1.00 28.75 14 GLU F O 1
ATOM 6090 N N . TRP F 1 12 ? 48.958 29.176 48.823 1.00 28.57 15 TRP F N 1
ATOM 6091 C CA . TRP F 1 12 ? 49.508 29.545 50.125 1.00 28.40 15 TRP F CA 1
ATOM 6092 C C . TRP F 1 12 ? 49.529 31.038 50.449 1.00 27.17 15 TRP F C 1
ATOM 6093 O O . TRP F 1 12 ? 49.286 31.408 51.596 1.00 26.48 15 TRP F O 1
ATOM 6104 N N . PRO F 1 13 ? 49.772 31.911 49.446 1.00 26.12 16 PRO F N 1
ATOM 6105 C CA . PRO F 1 13 ? 49.744 33.341 49.768 1.00 25.25 16 PRO F CA 1
ATOM 6106 C C . PRO F 1 13 ? 48.360 33.779 50.248 1.00 24.48 16 PRO F C 1
ATOM 6107 O O . PRO F 1 13 ? 48.236 34.446 51.277 1.00 24.25 16 PRO F O 1
ATOM 6111 N N . GLU F 1 14 ? 47.338 33.366 49.504 1.00 23.53 17 GLU F N 1
ATOM 6112 C CA . GLU F 1 14 ? 45.948 33.684 49.806 1.00 23.04 17 GLU F CA 1
ATOM 6113 C C . GLU F 1 14 ? 45.523 33.032 51.121 1.00 21.30 17 GLU F C 1
ATOM 6114 O O . GLU F 1 14 ? 44.827 33.638 51.916 1.00 20.93 17 GLU F O 1
ATOM 6120 N N . TYR F 1 15 ? 45.957 31.794 51.334 1.00 19.86 18 TYR F N 1
ATOM 6121 C CA . TYR F 1 15 ? 45.709 31.085 52.585 1.00 18.65 18 TYR F CA 1
ATOM 6122 C C . TYR F 1 15 ? 46.241 31.833 53.815 1.00 18.17 18 TYR F C 1
ATOM 6123 O O . TYR F 1 15 ? 45.512 32.032 54.787 1.00 17.78 18 TYR F O 1
ATOM 6132 N N . PHE F 1 16 ? 47.503 32.248 53.778 1.00 18.06 19 PHE F N 1
ATOM 6133 C CA . PHE F 1 16 ? 48.105 32.918 54.934 1.00 17.82 19 PHE F CA 1
ATOM 6134 C C . PHE F 1 16 ? 47.453 34.255 55.224 1.00 17.44 19 PHE F C 1
ATOM 6135 O O . PHE F 1 16 ? 47.246 34.590 56.378 1.00 17.25 19 PHE F O 1
ATOM 6143 N N . MET F 1 17 ? 47.123 35.015 54.182 1.00 17.15 20 MET F N 1
ATOM 6144 C CA . MET F 1 17 ? 46.375 36.257 54.364 1.00 16.82 20 MET F CA 1
ATOM 6145 C C . MET F 1 17 ? 44.922 35.986 54.777 1.00 16.91 20 MET F C 1
ATOM 6146 O O . MET F 1 17 ? 44.325 36.783 55.508 1.00 17.20 20 MET F O 1
ATOM 6151 N N . ALA F 1 18 ? 44.354 34.868 54.326 1.00 16.41 21 ALA F N 1
ATOM 6152 C CA . ALA F 1 18 ? 43.010 34.476 54.762 1.00 16.40 21 ALA F CA 1
ATOM 6153 C C . ALA F 1 18 ? 42.987 34.151 56.261 1.00 16.36 21 ALA F C 1
ATOM 6154 O O . ALA F 1 18 ? 42.028 34.494 56.965 1.00 16.56 21 ALA F O 1
ATOM 6156 N N . VAL F 1 19 ? 44.040 33.485 56.738 1.00 15.92 22 VAL F N 1
ATOM 6157 C CA . VAL F 1 19 ? 44.197 33.217 58.163 1.00 16.09 22 VAL F CA 1
ATOM 6158 C C . VAL F 1 19 ? 44.219 34.505 59.002 1.00 16.52 22 VAL F C 1
ATOM 6159 O O . VAL F 1 19 ? 43.587 34.561 60.063 1.00 17.13 22 VAL F O 1
ATOM 6163 N N . ALA F 1 20 ? 44.948 35.518 58.532 1.00 16.59 23 ALA F N 1
ATOM 6164 C CA . ALA F 1 20 ? 45.001 36.834 59.191 1.00 16.83 23 ALA F CA 1
ATOM 6165 C C . ALA F 1 20 ? 43.629 37.503 59.208 1.00 17.03 23 ALA F C 1
ATOM 6166 O O . ALA F 1 20 ? 43.201 38.011 60.237 1.00 17.43 23 ALA F O 1
ATOM 6168 N N . PHE F 1 21 ? 42.928 37.485 58.077 1.00 17.40 24 PHE F N 1
ATOM 6169 C CA . PHE F 1 21 ? 41.589 38.080 58.003 1.00 17.49 24 PHE F CA 1
ATOM 6170 C C . PHE F 1 21 ? 40.532 37.314 58.801 1.00 17.06 24 PHE F C 1
ATOM 6171 O O . PHE F 1 21 ? 39.626 37.922 59.351 1.00 16.79 24 PHE F O 1
ATOM 6179 N N . LEU F 1 22 ? 40.643 35.990 58.863 1.00 17.20 25 LEU F N 1
ATOM 6180 C CA . LEU F 1 22 ? 39.762 35.192 59.721 1.00 16.98 25 LEU F CA 1
ATOM 6181 C C . LEU F 1 22 ? 39.989 35.532 61.198 1.00 16.72 25 LEU F C 1
ATOM 6182 O O . LEU F 1 22 ? 39.036 35.735 61.952 1.00 16.39 25 LEU F O 1
ATOM 6187 N N . SER F 1 23 ? 41.255 35.577 61.608 1.00 16.41 26 SER F N 1
ATOM 6188 C CA A SER F 1 23 ? 41.596 35.889 62.990 0.50 16.26 26 SER F CA 1
ATOM 6189 C CA B SER F 1 23 ? 41.614 35.904 62.993 0.50 16.00 26 SER F CA 1
ATOM 6190 C C . SER F 1 23 ? 41.088 37.277 63.385 1.00 16.19 26 SER F C 1
ATOM 6191 O O . SER F 1 23 ? 40.608 37.461 64.483 1.00 15.87 26 SER F O 1
ATOM 6196 N N . ALA F 1 24 ? 41.188 38.240 62.474 1.00 16.44 27 ALA F N 1
ATOM 6197 C CA . ALA F 1 24 ? 40.686 39.585 62.730 1.00 17.24 27 ALA F CA 1
ATOM 6198 C C . ALA F 1 24 ? 39.195 39.579 63.094 1.00 17.75 27 ALA F C 1
ATOM 6199 O O . ALA F 1 24 ? 38.755 40.400 63.885 1.00 18.41 27 ALA F O 1
ATOM 6201 N N . GLN F 1 25 ? 38.436 38.621 62.563 1.00 18.78 28 GLN F N 1
ATOM 6202 C CA . GLN F 1 25 ? 36.991 38.505 62.847 1.00 19.20 28 GLN F CA 1
ATOM 6203 C C . GLN F 1 25 ? 36.648 38.218 64.311 1.00 19.21 28 GLN F C 1
ATOM 6204 O O . GLN F 1 25 ? 35.501 38.407 64.730 1.00 19.13 28 GLN F O 1
ATOM 6210 N N . ARG F 1 26 ? 37.639 37.765 65.075 1.00 19.39 29 ARG F N 1
ATOM 6211 C CA . ARG F 1 26 ? 37.512 37.602 66.521 1.00 19.74 29 ARG F CA 1
ATOM 6212 C C . ARG F 1 26 ? 37.566 38.918 67.297 1.00 19.76 29 ARG F C 1
ATOM 6213 O O . ARG F 1 26 ? 37.292 38.924 68.490 1.00 19.52 29 ARG F O 1
ATOM 6221 N N . SER F 1 27 ? 37.947 40.017 66.646 1.00 20.15 30 SER F N 1
ATOM 6222 C CA . SER F 1 27 ? 38.211 41.259 67.364 1.00 20.49 30 SER F CA 1
ATOM 6223 C C . SER F 1 27 ? 36.929 41.851 67.937 1.00 21.11 30 SER F C 1
ATOM 6224 O O . SER F 1 27 ? 35.892 41.839 67.284 1.00 20.88 30 SER F O 1
ATOM 6227 N N . LYS F 1 28 ? 37.010 42.378 69.157 1.00 22.08 31 LYS F N 1
ATOM 6228 C CA . LYS F 1 28 ? 35.865 43.040 69.787 1.00 22.82 31 LYS F CA 1
ATOM 6229 C C . LYS F 1 28 ? 35.867 44.545 69.483 1.00 23.34 31 LYS F C 1
ATOM 6230 O O . LYS F 1 28 ? 34.949 45.265 69.886 1.00 23.55 31 LYS F O 1
ATOM 6236 N N . ASP F 1 29 ? 36.884 45.022 68.764 1.00 23.91 32 ASP F N 1
ATOM 6237 C CA . ASP F 1 29 ? 36.978 46.440 68.408 1.00 24.63 32 ASP F CA 1
ATOM 6238 C C . ASP F 1 29 ? 35.829 46.808 67.462 1.00 25.25 32 ASP F C 1
ATOM 6239 O O . ASP F 1 29 ? 35.674 46.195 66.406 1.00 24.99 32 ASP F O 1
ATOM 6244 N N . PRO F 1 30 ? 35.011 47.806 67.848 1.00 26.04 33 PRO F N 1
ATOM 6245 C CA . PRO F 1 30 ? 33.850 48.164 67.035 1.00 26.54 33 PRO F CA 1
ATOM 6246 C C . PRO F 1 30 ? 34.163 48.850 65.703 1.00 26.81 33 PRO F C 1
ATOM 6247 O O . PRO F 1 30 ? 33.328 48.827 64.822 1.00 27.01 33 PRO F O 1
ATOM 6251 N N . ASN F 1 31 ? 35.346 49.447 65.565 1.00 27.12 34 ASN F N 1
ATOM 6252 C CA . ASN F 1 31 ? 35.687 50.238 64.392 1.00 27.44 34 ASN F CA 1
ATOM 6253 C C . ASN F 1 31 ? 36.743 49.611 63.484 1.00 27.25 34 ASN F C 1
ATOM 6254 O O . ASN F 1 31 ? 36.683 49.780 62.273 1.00 27.58 34 ASN F O 1
ATOM 6259 N N . SER F 1 32 ? 37.710 48.906 64.066 1.00 26.73 35 SER F N 1
ATOM 6260 C CA . SER F 1 32 ? 38.810 48.319 63.305 1.00 26.39 35 SER F CA 1
ATOM 6261 C C . SER F 1 32 ? 39.060 46.869 63.720 1.00 25.55 35 SER F C 1
ATOM 6262 O O . SER F 1 32 ? 39.250 46.590 64.900 1.00 25.48 35 SER F O 1
ATOM 6265 N N . GLN F 1 33 ? 39.057 45.956 62.748 1.00 24.51 36 GLN F N 1
ATOM 6266 C CA . GLN F 1 33 ? 39.377 44.555 62.992 1.00 23.92 36 GLN F CA 1
ATOM 6267 C C . GLN F 1 33 ? 40.587 44.156 62.148 1.00 23.24 36 GLN F C 1
ATOM 6268 O O . GLN F 1 33 ? 40.489 44.087 60.924 1.00 22.97 36 GLN F O 1
ATOM 6274 N N . VAL F 1 34 ? 41.718 43.899 62.808 1.00 22.56 37 VAL F N 1
ATOM 6275 C CA . VAL F 1 34 ? 42.992 43.624 62.130 1.00 21.90 37 VAL F CA 1
ATOM 6276 C C . VAL F 1 34 ? 43.576 42.297 62.610 1.00 21.06 37 VAL F C 1
ATOM 6277 O O . VAL F 1 34 ? 43.534 41.982 63.802 1.00 20.79 37 VAL F O 1
ATOM 6281 N N . GLY F 1 35 ? 44.114 41.529 61.671 1.00 19.85 38 GLY F N 1
ATOM 6282 C CA . GLY F 1 35 ? 44.730 40.250 61.975 1.00 19.62 38 GLY F CA 1
ATOM 6283 C C . GLY F 1 35 ? 46.127 40.150 61.394 1.00 18.85 38 GLY F C 1
ATOM 6284 O O . GLY F 1 35 ? 46.477 40.862 60.450 1.00 18.81 38 GLY F O 1
ATOM 6285 N N . ALA F 1 36 ? 46.931 39.271 61.967 1.00 18.65 39 ALA F N 1
ATOM 6286 C CA . ALA F 1 36 ? 48.267 39.012 61.439 1.00 18.52 39 ALA F CA 1
ATOM 6287 C C . ALA F 1 36 ? 48.646 37.555 61.626 1.00 18.91 39 ALA F C 1
ATOM 6288 O O . ALA F 1 36 ? 48.200 36.899 62.562 1.00 18.79 39 ALA F O 1
ATOM 6290 N N . CYS F 1 37 ? 49.501 37.075 60.741 1.00 19.30 40 CYS F N 1
ATOM 6291 C CA . CYS F 1 37 ? 49.876 35.680 60.690 1.00 19.49 40 CYS F CA 1
ATOM 6292 C C . CYS F 1 37 ? 51.389 35.609 60.445 1.00 18.94 40 CYS F C 1
ATOM 6293 O O . CYS F 1 37 ? 51.894 36.251 59.526 1.00 18.36 40 CYS F O 1
ATOM 6296 N N . ILE F 1 38 ? 52.114 34.864 61.278 1.00 18.74 41 ILE F N 1
ATOM 6297 C CA . ILE F 1 38 ? 53.565 34.695 61.099 1.00 18.35 41 ILE F CA 1
ATOM 6298 C C . ILE F 1 38 ? 53.860 33.302 60.562 1.00 18.52 41 ILE F C 1
ATOM 6299 O O . ILE F 1 38 ? 53.301 32.313 61.043 1.00 18.22 41 ILE F O 1
ATOM 6304 N N . VAL F 1 39 ? 54.737 33.241 59.561 1.00 19.08 42 VAL F N 1
ATOM 6305 C CA . VAL F 1 39 ? 55.049 32.013 58.843 1.00 19.74 42 VAL F CA 1
ATOM 6306 C C . VAL F 1 39 ? 56.559 31.812 58.765 1.00 21.00 42 VAL F C 1
ATOM 6307 O O . VAL F 1 39 ? 57.288 32.731 58.394 1.00 20.75 42 VAL F O 1
ATOM 6311 N N . ASN F 1 40 ? 57.027 30.607 59.089 1.00 22.32 43 ASN F N 1
ATOM 6312 C CA . ASN F 1 40 ? 58.460 30.317 59.035 1.00 23.46 43 ASN F CA 1
ATOM 6313 C C . ASN F 1 40 ? 58.897 29.903 57.633 1.00 24.58 43 ASN F C 1
ATOM 6314 O O . ASN F 1 40 ? 58.081 29.851 56.717 1.00 24.87 43 ASN F O 1
ATOM 6319 N N . SER F 1 41 ? 60.185 29.611 57.464 1.00 26.29 44 SER F N 1
ATOM 6320 C CA . SER F 1 41 ? 60.728 29.279 56.137 1.00 27.49 44 SER F CA 1
ATOM 6321 C C . SER F 1 41 ? 60.254 27.922 55.600 1.00 28.13 44 SER F C 1
ATOM 6322 O O . SER F 1 41 ? 60.397 27.644 54.411 1.00 28.15 44 SER F O 1
ATOM 6325 N N . GLU F 1 42 ? 59.664 27.097 56.463 1.00 28.65 45 GLU F N 1
ATOM 6326 C CA . GLU F 1 42 ? 59.037 25.850 56.035 1.00 29.37 45 GLU F CA 1
ATOM 6327 C C . GLU F 1 42 ? 57.586 26.082 55.600 1.00 28.74 45 GLU F C 1
ATOM 6328 O O . GLU F 1 42 ? 56.846 25.128 55.385 1.00 28.65 45 GLU F O 1
ATOM 6334 N N . ASN F 1 43 ? 57.178 27.349 55.478 1.00 28.21 46 ASN F N 1
ATOM 6335 C CA . ASN F 1 43 ? 55.788 27.711 55.169 1.00 27.21 46 ASN F CA 1
ATOM 6336 C C . ASN F 1 43 ? 54.804 27.203 56.229 1.00 26.50 46 ASN F C 1
ATOM 6337 O O . ASN F 1 43 ? 53.652 26.901 55.927 1.00 26.10 46 ASN F O 1
ATOM 6342 N N . LYS F 1 44 ? 55.266 27.109 57.472 1.00 25.77 47 LYS F N 1
ATOM 6343 C CA . LYS F 1 44 ? 54.400 26.750 58.593 1.00 25.22 47 LYS F CA 1
ATOM 6344 C C . LYS F 1 44 ? 54.021 28.001 59.375 1.00 24.13 47 LYS F C 1
ATOM 6345 O O . LYS F 1 44 ? 54.853 28.872 59.596 1.00 23.84 47 LYS F O 1
ATOM 6351 N N . ILE F 1 45 ? 52.768 28.065 59.812 1.00 23.35 48 ILE F N 1
ATOM 6352 C CA . ILE F 1 45 ? 52.291 29.159 60.656 1.00 22.50 48 ILE F CA 1
ATOM 6353 C C . ILE F 1 45 ? 52.835 28.978 62.069 1.00 22.25 48 ILE F C 1
ATOM 6354 O O . ILE F 1 45 ? 52.677 27.915 62.677 1.00 22.56 48 ILE F O 1
ATOM 6359 N N . VAL F 1 46 ? 53.480 30.016 62.593 1.00 21.57 49 VAL F N 1
ATOM 6360 C CA . VAL F 1 46 ? 54.079 29.948 63.920 1.00 21.14 49 VAL F CA 1
ATOM 6361 C C . VAL F 1 46 ? 53.501 30.968 64.884 1.00 20.58 49 VAL F C 1
ATOM 6362 O O . VAL F 1 46 ? 53.914 31.023 66.034 1.00 21.30 49 VAL F O 1
ATOM 6366 N N . GLY F 1 47 ? 52.545 31.767 64.428 1.00 19.53 50 GLY F N 1
ATOM 6367 C CA . GLY F 1 47 ? 51.939 32.780 65.273 1.00 19.12 50 GLY F CA 1
ATOM 6368 C C . GLY F 1 47 ? 50.785 33.461 64.578 1.00 18.45 50 GLY F C 1
ATOM 6369 O O . GLY F 1 47 ? 50.873 33.771 63.394 1.00 18.63 50 GLY F O 1
ATOM 6370 N N . ILE F 1 48 ? 49.695 33.666 65.312 1.00 17.70 51 ILE F N 1
ATOM 6371 C CA . ILE F 1 48 ? 48.499 34.333 64.792 1.00 17.21 51 ILE F CA 1
ATOM 6372 C C . ILE F 1 48 ? 48.003 35.317 65.837 1.00 16.87 51 ILE F C 1
ATOM 6373 O O . ILE F 1 48 ? 47.977 35.001 67.023 1.00 16.37 51 ILE F O 1
ATOM 6378 N N . GLY F 1 49 ? 47.605 36.503 65.396 1.00 16.55 52 GLY F N 1
ATOM 6379 C CA . GLY F 1 49 ? 47.157 37.547 66.299 1.00 16.84 52 GLY F CA 1
ATOM 6380 C C . GLY F 1 49 ? 46.022 38.366 65.723 1.00 16.80 52 GLY F C 1
ATOM 6381 O O . GLY F 1 49 ? 45.796 38.381 64.524 1.00 16.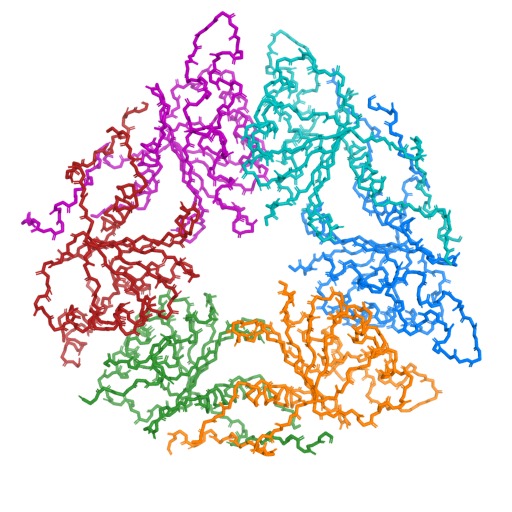49 52 GLY F O 1
ATOM 6382 N N . TYR F 1 50 ? 45.297 39.043 66.600 1.00 17.07 53 TYR F N 1
ATOM 6383 C CA . TYR F 1 50 ? 44.326 40.043 66.185 1.00 17.19 53 TYR F CA 1
ATOM 6384 C C . TYR F 1 50 ? 44.350 41.159 67.215 1.00 17.29 53 TYR F C 1
ATOM 6385 O O . TYR F 1 50 ? 44.954 41.003 68.272 1.00 17.20 53 TYR F O 1
ATOM 6394 N N . ASN F 1 51 ? 43.742 42.296 66.890 1.00 17.64 54 ASN F N 1
ATOM 6395 C CA . ASN F 1 51 ? 43.754 43.449 67.788 1.00 17.82 54 ASN F CA 1
ATOM 6396 C C . ASN F 1 51 ? 42.742 43.336 68.941 1.00 18.28 54 ASN F C 1
ATOM 6397 O O . ASN F 1 51 ? 41.575 42.999 68.745 1.00 17.57 54 ASN F O 1
ATOM 6402 N N . GLY F 1 52 ? 43.204 43.613 70.150 1.00 18.75 55 GLY F N 1
ATOM 6403 C CA . GLY F 1 52 ? 42.345 43.524 71.322 1.00 19.56 55 GLY F CA 1
ATOM 6404 C C . GLY F 1 52 ? 43.020 44.005 72.588 1.00 19.89 55 GLY F C 1
ATOM 6405 O O . GLY F 1 52 ? 44.177 44.415 72.559 1.00 20.00 55 GLY F O 1
ATOM 6406 N N . MET F 1 53 ? 42.296 43.948 73.704 1.00 20.31 56 MET F N 1
ATOM 6407 C CA . MET F 1 53 ? 42.858 44.322 75.000 1.00 20.47 56 MET F CA 1
ATOM 6408 C C . MET F 1 53 ? 43.735 43.179 75.502 1.00 20.38 56 MET F C 1
ATOM 6409 O O . MET F 1 53 ? 43.564 42.035 75.081 1.00 19.98 56 MET F O 1
ATOM 6414 N N . PRO F 1 54 ? 44.689 43.486 76.392 1.00 20.63 57 PRO F N 1
ATOM 6415 C CA . PRO F 1 54 ? 45.569 42.455 76.936 1.00 21.12 57 PRO F CA 1
ATOM 6416 C C . PRO F 1 54 ? 44.834 41.291 77.585 1.00 21.74 57 PRO F C 1
ATOM 6417 O O . PRO F 1 54 ? 43.654 41.408 77.917 1.00 21.82 57 PRO F O 1
ATOM 6421 N N . ASN F 1 55 ? 45.550 40.190 77.778 1.00 22.73 58 ASN F N 1
ATOM 6422 C CA . ASN F 1 55 ? 44.997 38.988 78.403 1.00 23.36 58 ASN F CA 1
ATOM 6423 C C . ASN F 1 55 ? 44.440 39.282 79.796 1.00 24.33 58 ASN F C 1
ATOM 6424 O O . ASN F 1 55 ? 45.115 39.899 80.629 1.00 23.75 58 ASN F O 1
ATOM 6429 N N . GLY F 1 56 ? 43.198 38.853 80.020 1.00 25.56 59 GLY F N 1
ATOM 6430 C CA . GLY F 1 56 ? 42.515 39.037 81.299 1.00 26.98 59 GLY F CA 1
ATOM 6431 C C . GLY F 1 56 ? 41.915 40.418 81.521 1.00 27.93 59 GLY F C 1
ATOM 6432 O O . GLY F 1 56 ? 41.419 40.707 82.608 1.00 28.10 59 GLY F O 1
ATOM 6433 N N . CYS F 1 57 ? 41.970 41.278 80.505 1.00 29.43 60 CYS F N 1
ATOM 6434 C CA . CYS F 1 57 ? 41.476 42.644 80.625 1.00 30.48 60 CYS F CA 1
ATOM 6435 C C . CYS F 1 57 ? 40.147 42.749 79.898 1.00 32.00 60 CYS F C 1
ATOM 6436 O O . CYS F 1 57 ? 40.074 42.511 78.700 1.00 32.40 60 CYS F O 1
ATOM 6439 N N . SER F 1 58 ? 39.091 43.094 80.632 1.00 33.60 61 SER F N 1
ATOM 6440 C CA . SER F 1 58 ? 37.730 42.975 80.105 1.00 34.91 61 SER F CA 1
ATOM 6441 C C . SER F 1 58 ? 37.437 44.031 79.041 1.00 35.74 61 SER F C 1
ATOM 6442 O O . SER F 1 58 ? 37.758 45.217 79.202 1.00 35.74 61 SER F O 1
ATOM 6445 N N . ASP F 1 59 ? 36.783 43.586 77.970 1.00 36.74 62 ASP F N 1
ATOM 6446 C CA . ASP F 1 59 ? 36.380 44.460 76.871 1.00 37.38 62 ASP F CA 1
ATOM 6447 C C . ASP F 1 59 ? 35.163 45.325 77.227 1.00 37.53 62 ASP F C 1
ATOM 6448 O O . ASP F 1 59 ? 34.585 45.971 76.355 1.00 37.92 62 ASP F O 1
ATOM 6453 N N . ASP F 1 60 ? 34.783 45.337 78.504 1.00 37.63 63 ASP F N 1
ATOM 6454 C CA . ASP F 1 60 ? 33.625 46.088 78.983 1.00 37.43 63 ASP F CA 1
ATOM 6455 C C . ASP F 1 60 ? 34.053 47.278 79.839 1.00 36.87 63 ASP F C 1
ATOM 6456 O O . ASP F 1 60 ? 33.457 48.354 79.743 1.00 37.07 63 ASP F O 1
ATOM 6461 N N . VAL F 1 61 ? 35.081 47.097 80.672 1.00 35.95 64 VAL F N 1
ATOM 6462 C CA . VAL F 1 61 ? 35.571 48.195 81.516 1.00 34.92 64 VAL F CA 1
ATOM 6463 C C . VAL F 1 61 ? 36.446 49.168 80.721 1.00 33.90 64 VAL F C 1
ATOM 6464 O O . VAL F 1 61 ? 36.308 50.389 80.846 1.00 33.39 64 VAL F O 1
ATOM 6468 N N . LEU F 1 62 ? 37.345 48.620 79.909 1.00 32.85 65 LEU F N 1
ATOM 6469 C CA . LEU F 1 62 ? 38.224 49.435 79.079 1.00 31.96 65 LEU F CA 1
ATOM 6470 C C . LEU F 1 62 ? 37.437 50.045 77.914 1.00 31.15 65 LEU F C 1
ATOM 6471 O O . LEU F 1 62 ? 36.620 49.365 77.301 1.00 31.02 65 LEU F O 1
ATOM 6476 N N . PRO F 1 63 ? 37.673 51.333 77.612 1.00 30.68 66 PRO F N 1
ATOM 6477 C CA . PRO F 1 63 ? 36.933 52.020 76.540 1.00 30.61 66 PRO F CA 1
ATOM 6478 C C . PRO F 1 63 ? 37.367 51.612 75.130 1.00 30.62 66 PRO F C 1
ATOM 6479 O O . PRO F 1 63 ? 38.553 51.343 74.910 1.00 30.42 66 PRO F O 1
ATOM 6483 N N . TRP F 1 64 ? 36.421 51.589 74.191 1.00 30.79 67 TRP F N 1
ATOM 6484 C CA . TRP F 1 64 ? 36.717 51.273 72.782 1.00 31.30 67 TRP F CA 1
ATOM 6485 C C . TRP F 1 64 ? 36.714 52.492 71.855 1.00 32.05 67 TRP F C 1
ATOM 6486 O O . TRP F 1 64 ? 37.123 52.383 70.696 1.00 31.75 67 TRP F O 1
ATOM 6497 N N . ARG F 1 65 ? 36.300 53.654 72.358 1.00 32.94 68 ARG F N 1
ATOM 6498 C CA . ARG F 1 65 ? 36.192 54.836 71.497 1.00 34.05 68 ARG F CA 1
ATOM 6499 C C . ARG F 1 65 ? 37.543 55.351 71.012 1.00 34.19 68 ARG F C 1
ATOM 6500 O O . ARG F 1 65 ? 38.594 55.076 71.603 1.00 34.19 68 ARG F O 1
ATOM 6508 N N . ARG F 1 66 ? 37.483 56.093 69.911 1.00 34.47 69 ARG F N 1
ATOM 6509 C CA . ARG F 1 66 ? 38.660 56.628 69.243 1.00 34.93 69 ARG F CA 1
ATOM 6510 C C . ARG F 1 66 ? 38.973 58.048 69.689 1.00 34.79 69 ARG F C 1
ATOM 6511 O O . ARG F 1 66 ? 40.111 58.495 69.562 1.00 34.99 69 ARG F O 1
ATOM 6519 N N . THR F 1 67 ? 37.971 58.763 70.198 1.00 34.54 70 THR F N 1
ATOM 6520 C CA . THR F 1 67 ? 38.179 60.136 70.662 1.00 34.46 70 THR F CA 1
ATOM 6521 C C . THR F 1 67 ? 37.458 60.425 71.971 1.00 34.22 70 THR F C 1
ATOM 6522 O O . THR F 1 67 ? 36.380 59.892 72.241 1.00 34.12 70 THR F O 1
ATOM 6526 N N . ALA F 1 68 ? 38.076 61.279 72.776 1.00 34.12 71 ALA F N 1
ATOM 6527 C CA . ALA F 1 68 ? 37.495 61.760 74.023 1.00 34.08 71 ALA F CA 1
ATOM 6528 C C . ALA F 1 68 ? 38.315 62.950 74.511 1.00 34.07 71 ALA F C 1
ATOM 6529 O O . ALA F 1 68 ? 39.324 63.307 73.895 1.00 34.12 71 ALA F O 1
ATOM 6531 N N . GLU F 1 69 ? 37.889 63.558 75.615 1.00 34.04 72 GLU F N 1
ATOM 6532 C CA . GLU F 1 69 ? 38.669 64.627 76.244 1.00 33.93 72 GLU F CA 1
ATOM 6533 C C . GLU F 1 69 ? 39.975 64.051 76.784 1.00 33.66 72 GLU F C 1
ATOM 6534 O O . GLU F 1 69 ? 41.062 64.494 76.411 1.00 34.10 72 GLU F O 1
ATOM 6536 N N . ASN F 1 70 ? 39.850 63.046 77.646 1.00 33.22 73 ASN F N 1
ATOM 6537 C CA . ASN F 1 70 ? 40.994 62.349 78.229 1.00 32.72 73 ASN F CA 1
ATOM 6538 C C . ASN F 1 70 ? 41.351 61.143 77.357 1.00 32.15 73 ASN F C 1
ATOM 6539 O O . ASN F 1 70 ? 40.469 60.386 76.936 1.00 31.54 73 ASN F O 1
ATOM 6544 N N . LYS F 1 71 ? 42.641 60.967 77.088 1.00 31.58 74 LYS F N 1
ATOM 6545 C CA . LYS F 1 71 ? 43.108 59.834 76.283 1.00 31.61 74 LYS F CA 1
ATOM 6546 C C . LYS F 1 71 ? 42.880 58.495 77.001 1.00 30.66 74 LYS F C 1
ATOM 6547 O O . LYS F 1 71 ? 42.700 57.466 76.354 1.00 30.51 74 LYS F O 1
ATOM 6553 N N . LEU F 1 72 ? 42.866 58.524 78.335 1.00 30.07 75 LEU F N 1
ATOM 6554 C CA . LEU F 1 72 ? 42.503 57.355 79.157 1.00 29.44 75 LEU F CA 1
ATOM 6555 C C . LEU F 1 72 ? 41.061 56.882 78.942 1.00 28.78 75 LEU F C 1
ATOM 6556 O O . LEU F 1 72 ? 40.697 55.807 79.406 1.00 28.38 75 LEU F O 1
ATOM 6561 N N . ASP F 1 73 ? 40.243 57.683 78.255 1.00 28.15 76 ASP F N 1
ATOM 6562 C CA . ASP F 1 73 ? 38.884 57.274 77.856 1.00 27.68 76 ASP F CA 1
ATOM 6563 C C . ASP F 1 73 ? 38.803 56.845 76.387 1.00 26.81 76 ASP F C 1
ATOM 6564 O O . ASP F 1 73 ? 37.705 56.723 75.835 1.00 26.52 76 ASP F O 1
ATOM 6569 N N . THR F 1 74 ? 39.955 56.625 75.752 1.00 25.96 77 THR F N 1
ATOM 6570 C CA . THR F 1 74 ? 40.013 56.016 74.417 1.00 25.45 77 THR F CA 1
ATOM 6571 C C . THR F 1 74 ? 40.702 54.652 74.494 1.00 25.11 77 THR F C 1
ATOM 6572 O O . THR F 1 74 ? 41.299 54.302 75.519 1.00 25.04 77 THR F O 1
ATOM 6576 N N . LYS F 1 75 ? 40.642 53.897 73.401 1.00 24.43 78 LYS F N 1
ATOM 6577 C CA . LYS F 1 75 ? 41.250 52.561 73.355 1.00 24.18 78 LYS F CA 1
ATOM 6578 C C . LYS F 1 75 ? 42.776 52.573 73.303 1.00 23.75 78 LYS F C 1
ATOM 6579 O O . LYS F 1 75 ? 43.402 51.591 73.670 1.00 23.73 78 LYS F O 1
ATOM 6585 N N . TYR F 1 76 ? 43.364 53.684 72.871 1.00 23.43 79 TYR F N 1
ATOM 6586 C CA . TYR F 1 76 ? 44.771 53.698 72.462 1.00 23.67 79 TYR F CA 1
ATOM 6587 C C . TYR F 1 76 ? 45.797 53.358 73.555 1.00 22.83 79 TYR F C 1
ATOM 6588 O O . TYR F 1 76 ? 46.763 52.653 73.276 1.00 23.22 79 TYR F O 1
ATOM 6597 N N . PRO F 1 77 ? 45.571 53.809 74.800 1.00 22.02 80 PRO F N 1
ATOM 6598 C CA . PRO F 1 77 ? 46.457 53.413 75.905 1.00 21.57 80 PRO F CA 1
ATOM 6599 C C . PRO F 1 77 ? 46.398 51.932 76.295 1.00 21.12 80 PRO F C 1
ATOM 6600 O O . PRO F 1 77 ? 47.282 51.463 77.014 1.00 21.29 80 PRO F O 1
ATOM 6604 N N . TYR F 1 78 ? 45.368 51.215 75.843 1.00 20.39 81 TYR F N 1
ATOM 6605 C CA . TYR F 1 78 ? 45.081 49.862 76.325 1.00 19.98 81 TYR F CA 1
ATOM 6606 C C . TYR F 1 78 ? 45.222 48.763 75.273 1.00 19.90 81 TYR F C 1
ATOM 6607 O O . TYR F 1 78 ? 45.612 47.645 75.608 1.00 19.38 81 TYR F O 1
ATOM 6616 N N . VAL F 1 79 ? 44.897 49.083 74.022 1.00 19.58 82 VAL F N 1
ATOM 6617 C CA . VAL F 1 79 ? 44.770 48.071 72.972 1.00 20.05 82 VAL F CA 1
ATOM 6618 C C . VAL F 1 79 ? 46.119 47.535 72.453 1.00 19.88 82 VAL F C 1
ATOM 6619 O O . VAL F 1 79 ? 47.094 48.274 72.287 1.00 19.91 82 VAL F O 1
ATOM 6623 N N . CYS F 1 80 ? 46.141 46.231 72.220 1.00 19.99 83 CYS F N 1
ATOM 6624 C CA . CYS F 1 80 ? 47.266 45.532 71.609 1.00 20.12 83 CYS F CA 1
ATOM 6625 C C . CYS F 1 80 ? 46.994 45.340 70.122 1.00 19.72 83 CYS F C 1
ATOM 6626 O O . CYS F 1 80 ? 45.936 44.840 69.747 1.00 20.05 83 CYS F O 1
ATOM 6629 N N . HIS F 1 81 ? 47.934 45.743 69.270 1.00 19.34 84 HIS F N 1
ATOM 6630 C CA . HIS F 1 81 ? 47.797 45.521 67.828 1.00 18.54 84 HIS F CA 1
ATOM 6631 C C . HIS F 1 81 ? 47.993 44.045 67.475 1.00 17.75 84 HIS F C 1
ATOM 6632 O O . HIS F 1 81 ? 48.613 43.281 68.226 1.00 17.40 84 HIS F O 1
ATOM 6639 N N . ALA F 1 82 ? 47.445 43.655 66.328 1.00 17.27 85 ALA F N 1
ATOM 6640 C CA . ALA F 1 82 ? 47.505 42.274 65.838 1.00 17.01 85 ALA F CA 1
ATOM 6641 C C . ALA F 1 82 ? 48.943 41.749 65.773 1.00 16.82 85 ALA F C 1
ATOM 6642 O O . ALA F 1 82 ? 49.212 40.605 66.132 1.00 16.73 85 ALA F O 1
ATOM 6644 N N . GLU F 1 83 ? 49.865 42.602 65.329 1.00 16.90 86 GLU F N 1
ATOM 6645 C CA . GLU F 1 83 ? 51.271 42.227 65.186 1.00 16.78 86 GLU F CA 1
ATOM 6646 C C . GLU F 1 83 ? 51.903 41.853 66.533 1.00 16.84 86 GLU F C 1
ATOM 6647 O O . GLU F 1 83 ? 52.632 40.846 66.642 1.00 16.13 86 GLU F O 1
ATOM 6653 N N . LEU F 1 84 ? 51.629 42.660 67.557 1.00 16.86 87 LEU F N 1
ATOM 6654 C CA . LEU F 1 84 ? 52.130 42.366 68.902 1.00 16.90 87 LEU F CA 1
ATOM 6655 C C . LEU F 1 84 ? 51.631 40.995 69.343 1.00 17.29 87 LEU F C 1
ATOM 6656 O O . LEU F 1 84 ? 52.410 40.138 69.797 1.00 17.14 87 LEU F O 1
ATOM 6661 N N . ASN F 1 85 ? 50.325 40.786 69.203 1.00 17.53 88 ASN F N 1
ATOM 6662 C CA . ASN F 1 85 ? 49.707 39.542 69.645 1.00 18.04 88 ASN F CA 1
ATOM 6663 C C . ASN F 1 85 ? 50.171 38.335 68.849 1.00 18.30 88 ASN F C 1
ATOM 6664 O O . ASN F 1 85 ? 50.323 37.266 69.422 1.00 18.67 88 ASN F O 1
ATOM 6669 N N . ALA F 1 86 ? 50.409 38.504 67.548 1.00 18.62 89 ALA F N 1
ATOM 6670 C CA . ALA F 1 86 ? 50.946 37.422 66.723 1.00 19.25 89 ALA F CA 1
ATOM 6671 C C . ALA F 1 86 ? 52.334 37.022 67.206 1.00 19.83 89 ALA F C 1
ATOM 6672 O O . ALA F 1 86 ? 52.632 35.841 67.333 1.00 19.59 89 ALA F O 1
ATOM 6674 N N . ILE F 1 87 ? 53.169 38.017 67.491 1.00 21.21 90 ILE F N 1
ATOM 6675 C CA . ILE F 1 87 ? 54.530 37.783 67.986 1.00 22.51 90 ILE F CA 1
ATOM 6676 C C . ILE F 1 87 ? 54.513 37.129 69.370 1.00 23.76 90 ILE F C 1
ATOM 6677 O O . ILE F 1 87 ? 55.231 36.161 69.607 1.00 23.39 90 ILE F O 1
ATOM 6682 N N . MET F 1 88 ? 53.656 37.625 70.261 1.00 25.57 91 MET F N 1
ATOM 6683 C CA . MET F 1 88 ? 53.562 37.084 71.618 1.00 26.81 91 MET F CA 1
ATOM 6684 C C . MET F 1 88 ? 52.865 35.728 71.673 1.00 27.47 91 MET F C 1
ATOM 6685 O O . MET F 1 88 ? 52.926 35.050 72.691 1.00 27.77 91 MET F O 1
ATOM 6690 N N . ASN F 1 89 ? 52.194 35.335 70.595 1.00 28.22 92 ASN F N 1
ATOM 6691 C CA . ASN F 1 89 ? 51.700 33.970 70.468 1.00 28.88 92 ASN F CA 1
ATOM 6692 C C . ASN F 1 89 ? 52.748 33.116 69.758 1.00 29.27 92 ASN F C 1
ATOM 6693 O O . ASN F 1 89 ? 52.453 32.007 69.318 1.00 30.04 92 ASN F O 1
ATOM 6698 N N . ASP F 1 94 ? 61.091 30.459 68.555 1.00 37.35 97 ASP F N 1
ATOM 6699 C CA . ASP F 1 94 ? 61.197 31.861 68.151 1.00 37.32 97 ASP F CA 1
ATOM 6700 C C . ASP F 1 94 ? 60.628 32.100 66.747 1.00 36.93 97 ASP F C 1
ATOM 6701 O O . ASP F 1 94 ? 60.212 31.160 66.067 1.00 37.10 97 ASP F O 1
ATOM 6706 N N . VAL F 1 95 ? 60.639 33.362 66.319 1.00 36.59 98 VAL F N 1
ATOM 6707 C CA . VAL F 1 95 ? 60.099 33.769 65.016 1.00 36.08 98 VAL F CA 1
ATOM 6708 C C . VAL F 1 95 ? 61.188 34.364 64.105 1.00 35.66 98 VAL F C 1
ATOM 6709 O O . VAL F 1 95 ? 60.897 35.078 63.138 1.00 35.62 98 VAL F O 1
ATOM 6713 N N . LYS F 1 96 ? 62.440 34.038 64.406 1.00 34.92 99 LYS F N 1
ATOM 6714 C CA . LYS F 1 96 ? 63.577 34.587 63.683 1.00 34.54 99 LYS F CA 1
ATOM 6715 C C . LYS F 1 96 ? 63.625 34.032 62.264 1.00 33.47 99 LYS F C 1
ATOM 6716 O O . LYS F 1 96 ? 63.637 32.808 62.071 1.00 33.45 99 LYS F O 1
ATOM 6722 N N . GLY F 1 97 ? 63.632 34.940 61.284 1.00 31.90 100 GLY F N 1
ATOM 6723 C CA . GLY F 1 97 ? 63.710 34.582 59.861 1.00 30.72 100 GLY F CA 1
ATOM 6724 C C . GLY F 1 97 ? 62.360 34.349 59.201 1.00 29.40 100 GLY F C 1
ATOM 6725 O O . GLY F 1 97 ? 62.291 33.868 58.074 1.00 29.75 100 GLY F O 1
ATOM 6726 N N . CYS F 1 98 ? 61.288 34.708 59.899 1.00 27.71 101 CYS F N 1
ATOM 6727 C CA . CYS F 1 98 ? 59.928 34.471 59.438 1.00 26.37 101 CYS F CA 1
ATOM 6728 C C . CYS F 1 98 ? 59.384 35.641 58.618 1.00 24.96 101 CYS F C 1
ATOM 6729 O O . CYS F 1 98 ? 60.032 36.689 58.486 1.00 24.69 101 CYS F O 1
ATOM 6732 N N . SER F 1 99 ? 58.200 35.421 58.050 1.00 23.27 102 SER F N 1
ATOM 6733 C CA . SER F 1 99 ? 57.450 36.416 57.287 1.00 22.35 102 SER F CA 1
ATOM 6734 C C . SER F 1 99 ? 56.148 36.674 58.021 1.00 21.21 102 SER F C 1
ATOM 6735 O O . SER F 1 99 ? 55.569 35.750 58.592 1.00 20.52 102 SER F O 1
ATOM 6738 N N . MET F 1 100 ? 55.693 37.923 58.032 1.00 20.17 103 MET F N 1
ATOM 6739 C CA . MET F 1 100 ? 54.423 38.259 58.662 1.00 19.99 103 MET F CA 1
ATOM 6740 C C . MET F 1 100 ? 53.429 38.754 57.628 1.00 19.18 103 MET F C 1
ATOM 6741 O O . MET F 1 100 ? 53.715 39.698 56.903 1.00 19.14 103 MET F O 1
ATOM 6746 N N . TYR F 1 101 ? 52.260 38.118 57.576 1.00 18.73 104 TYR F N 1
ATOM 6747 C CA . TYR F 1 101 ? 51.140 38.575 56.752 1.00 18.73 104 TYR F CA 1
ATOM 6748 C C . TYR F 1 101 ? 50.194 39.390 57.625 1.00 19.20 104 TYR F C 1
ATOM 6749 O O . TYR F 1 101 ? 49.725 38.910 58.661 1.00 18.78 104 TYR F O 1
ATOM 6758 N N . VAL F 1 102 ? 49.905 40.614 57.208 1.00 19.32 105 VAL F N 1
ATOM 6759 C CA . VAL F 1 102 ? 49.123 41.517 58.027 1.00 20.00 105 VAL F CA 1
ATOM 6760 C C . VAL F 1 102 ? 48.188 42.290 57.110 1.00 20.33 105 VAL F C 1
ATOM 6761 O O . VAL F 1 102 ? 48.547 42.610 55.978 1.00 20.38 105 VAL F O 1
ATOM 6765 N N . ALA F 1 103 ? 46.972 42.533 57.592 1.00 20.51 106 ALA F N 1
ATOM 6766 C CA . ALA F 1 103 ? 45.947 43.221 56.820 1.00 20.56 106 ALA F CA 1
ATOM 6767 C C . ALA F 1 103 ? 46.312 44.671 56.521 1.00 20.66 106 ALA F C 1
ATOM 6768 O O . ALA F 1 103 ? 45.966 45.190 55.463 1.00 21.14 106 ALA F O 1
ATOM 6770 N N . LEU F 1 104 ? 47.005 45.316 57.455 1.00 20.36 107 LEU F N 1
ATOM 6771 C CA . LEU F 1 104 ? 47.342 46.739 57.356 1.00 20.44 107 LEU F CA 1
ATOM 6772 C C . LEU F 1 104 ? 48.843 46.916 57.593 1.00 19.68 107 LEU F C 1
ATOM 6773 O O . LEU F 1 104 ? 49.402 46.250 58.455 1.00 19.60 107 LEU F O 1
ATOM 6778 N N . PHE F 1 105 ? 49.487 47.811 56.842 1.00 19.27 108 PHE F N 1
ATOM 6779 C CA . PHE F 1 105 ? 50.909 48.115 57.055 1.00 18.94 108 PHE F CA 1
ATOM 6780 C C . PHE F 1 105 ? 51.175 48.420 58.530 1.00 18.54 108 PHE F C 1
ATOM 6781 O O . PHE F 1 105 ? 50.426 49.182 59.133 1.00 18.42 108 PHE F O 1
ATOM 6789 N N . PRO F 1 106 ? 52.210 47.786 59.125 1.00 17.98 109 PRO F N 1
ATOM 6790 C CA . PRO F 1 106 ? 52.536 48.021 60.538 1.00 17.87 109 PRO F CA 1
ATOM 6791 C C . PRO F 1 106 ? 52.832 49.472 60.903 1.00 17.58 109 PRO F C 1
ATOM 6792 O O . PRO F 1 106 ? 53.426 50.217 60.120 1.00 17.04 109 PRO F O 1
ATOM 6796 N N . CYS F 1 107 ? 52.424 49.854 62.106 1.00 17.32 110 CYS F N 1
ATOM 6797 C CA . CYS F 1 107 ? 52.847 51.122 62.675 1.00 17.10 110 CYS F CA 1
ATOM 6798 C C . CYS F 1 107 ? 54.307 50.992 63.118 1.00 16.87 110 CYS F C 1
ATOM 6799 O O . CYS F 1 107 ? 54.881 49.891 63.125 1.00 16.64 110 CYS F O 1
ATOM 6802 N N . ASN F 1 108 ? 54.917 52.118 63.462 1.00 17.30 111 ASN F N 1
ATOM 6803 C CA . ASN F 1 108 ? 56.329 52.133 63.842 1.00 17.46 111 ASN F CA 1
ATOM 6804 C C . ASN F 1 108 ? 56.610 51.359 65.135 1.00 17.36 111 ASN F C 1
ATOM 6805 O O . ASN F 1 108 ? 57.684 50.782 65.305 1.00 17.67 111 ASN F O 1
ATOM 6810 N N . GLU F 1 109 ? 55.644 51.344 66.042 1.00 16.92 112 GLU F N 1
ATOM 6811 C CA . GLU F 1 109 ? 55.784 50.594 67.269 1.00 17.10 112 GLU F CA 1
ATOM 6812 C C . GLU F 1 109 ? 55.750 49.102 67.001 1.00 16.05 112 GLU F C 1
ATOM 6813 O O . GLU F 1 109 ? 56.523 48.348 67.582 1.00 15.46 112 GLU F O 1
ATOM 6819 N N . CYS F 1 110 ? 54.858 48.679 66.111 1.00 15.57 113 CYS F N 1
ATOM 6820 C CA . CYS F 1 110 ? 54.818 47.281 65.682 1.00 15.32 113 CYS F CA 1
ATOM 6821 C C . CYS F 1 110 ? 56.079 46.941 64.893 1.00 14.83 113 CYS F C 1
ATOM 6822 O O . CYS F 1 110 ? 56.601 45.842 65.023 1.00 15.15 113 CYS F O 1
ATOM 6825 N N . ALA F 1 111 ? 56.593 47.911 64.134 1.00 13.75 114 ALA F N 1
ATOM 6826 C CA . ALA F 1 111 ? 57.824 47.734 63.362 1.00 13.33 114 ALA F CA 1
ATOM 6827 C C . ALA F 1 111 ? 59.006 47.388 64.261 1.00 13.09 114 ALA F C 1
ATOM 6828 O O . ALA F 1 111 ? 59.742 46.466 63.966 1.00 13.23 114 ALA F O 1
ATOM 6830 N N . LYS F 1 112 ? 59.171 48.126 65.358 1.00 13.35 115 LYS F N 1
ATOM 6831 C CA . LYS F 1 112 ? 60.191 47.835 66.376 1.00 13.43 115 LYS F CA 1
ATOM 6832 C C . LYS F 1 112 ? 60.143 46.377 66.827 1.00 13.98 115 LYS F C 1
ATOM 6833 O O . LYS F 1 112 ? 61.150 45.672 66.802 1.00 14.26 115 LYS F O 1
ATOM 6839 N N . LEU F 1 113 ? 58.962 45.943 67.254 1.00 14.44 116 LEU F N 1
ATOM 6840 C CA . LEU F 1 113 ? 58.716 44.565 67.710 1.00 15.22 116 LEU F CA 1
ATOM 6841 C C . LEU F 1 113 ? 59.059 43.507 66.649 1.00 14.65 116 LEU F C 1
ATOM 6842 O O . LEU F 1 113 ? 59.678 42.485 66.935 1.00 14.42 116 LEU F O 1
ATOM 6847 N N . ILE F 1 114 ? 58.600 43.767 65.434 1.00 14.47 117 ILE F N 1
ATOM 6848 C CA . ILE F 1 114 ? 58.833 42.913 64.280 1.00 14.53 117 ILE F CA 1
ATOM 6849 C C . ILE F 1 114 ? 60.341 42.721 64.037 1.00 14.78 117 ILE F C 1
ATOM 6850 O O . ILE F 1 114 ? 60.807 41.594 63.864 1.00 14.85 117 ILE F O 1
ATOM 6855 N N . ILE F 1 115 ? 61.095 43.816 64.064 1.00 15.04 118 ILE F N 1
ATOM 6856 C CA . ILE F 1 115 ? 62.554 43.771 63.896 1.00 15.29 118 ILE F CA 1
ATOM 6857 C C . ILE F 1 115 ? 63.213 42.980 65.036 1.00 15.67 118 ILE F C 1
ATOM 6858 O O . ILE F 1 115 ? 63.971 42.049 64.786 1.00 15.01 118 ILE F O 1
ATOM 6863 N N . GLN F 1 116 ? 62.894 43.337 66.279 1.00 16.30 119 GLN F N 1
ATOM 6864 C CA . GLN F 1 116 ? 63.486 42.683 67.461 1.00 16.72 119 GLN F CA 1
ATOM 6865 C C . GLN F 1 116 ? 63.116 41.202 67.587 1.00 17.35 119 GLN F C 1
ATOM 6866 O O . GLN F 1 116 ? 63.855 40.430 68.185 1.00 17.74 119 GLN F O 1
ATOM 6872 N N . ALA F 1 117 ? 61.980 40.820 67.011 1.00 17.65 120 ALA F N 1
ATOM 6873 C CA . ALA F 1 117 ? 61.558 39.424 66.921 1.00 18.24 120 ALA F CA 1
ATOM 6874 C C . ALA F 1 117 ? 62.335 38.625 65.865 1.00 18.69 120 ALA F C 1
ATOM 6875 O O . ALA F 1 117 ? 62.310 37.390 65.876 1.00 18.78 120 ALA F O 1
ATOM 6877 N N . GLY F 1 118 ? 62.999 39.322 64.948 1.00 18.92 121 GLY F N 1
ATOM 6878 C CA . GLY F 1 118 ? 63.791 38.674 63.904 1.00 19.37 121 GLY F CA 1
ATOM 6879 C C . GLY F 1 118 ? 63.019 38.391 62.626 1.00 19.49 121 GLY F C 1
ATOM 6880 O O . GLY F 1 118 ? 63.530 37.703 61.736 1.00 20.00 121 GLY F O 1
ATOM 6881 N N . ILE F 1 119 ? 61.799 38.921 62.522 1.00 19.40 122 ILE F N 1
ATOM 6882 C CA . ILE F 1 119 ? 61.022 38.842 61.282 1.00 19.49 122 ILE F CA 1
ATOM 6883 C C . ILE F 1 119 ? 61.733 39.588 60.142 1.00 19.59 122 ILE F C 1
ATOM 6884 O O . ILE F 1 119 ? 62.294 40.668 60.341 1.00 19.57 122 ILE F O 1
ATOM 6889 N N . LYS F 1 120 ? 61.712 38.992 58.953 1.00 19.65 123 LYS F N 1
ATOM 6890 C CA . LYS F 1 120 ? 62.487 39.483 57.804 1.00 19.84 123 LYS F CA 1
ATOM 6891 C C . LYS F 1 120 ? 61.674 40.059 56.652 1.00 19.23 123 LYS F C 1
ATOM 6892 O O . LYS F 1 120 ? 62.240 40.736 55.792 1.00 18.96 123 LYS F O 1
ATOM 6898 N N . GLU F 1 121 ? 60.371 39.775 56.607 1.00 19.08 124 GLU F N 1
ATOM 6899 C CA . GLU F 1 121 ? 59.500 40.279 55.536 1.00 19.25 124 GLU F CA 1
ATOM 6900 C C . GLU F 1 121 ? 58.122 40.564 56.067 1.00 18.28 124 GLU F C 1
ATOM 6901 O O . GLU F 1 121 ? 57.593 39.787 56.868 1.00 17.92 124 GLU F O 1
ATOM 6907 N N . VAL F 1 122 ? 57.530 41.650 55.578 1.00 17.52 125 VAL F N 1
ATOM 6908 C CA . VAL F 1 122 ? 56.167 42.031 55.922 1.00 17.01 125 VAL F CA 1
ATOM 6909 C C . VAL F 1 122 ? 55.335 42.075 54.644 1.00 16.62 125 VAL F C 1
ATOM 6910 O O . VAL F 1 122 ? 55.683 42.782 53.687 1.00 15.47 125 VAL F O 1
ATOM 6914 N N . ILE F 1 123 ? 54.261 41.285 54.622 1.00 16.38 126 ILE F N 1
ATOM 6915 C CA . ILE F 1 123 ? 53.333 41.262 53.497 1.00 16.65 126 ILE F CA 1
ATOM 6916 C C . ILE F 1 123 ? 51.991 41.825 53.962 1.00 17.17 126 ILE F C 1
ATOM 6917 O O . ILE F 1 123 ? 51.380 41.297 54.891 1.00 16.92 126 ILE F O 1
ATOM 6922 N N . PHE F 1 124 ? 51.552 42.910 53.324 1.00 17.94 127 PHE F N 1
ATOM 6923 C CA . PHE F 1 124 ? 50.403 43.682 53.783 1.00 18.72 127 PHE F CA 1
ATOM 6924 C C . PHE F 1 124 ? 49.336 43.822 52.684 1.00 20.12 127 PHE F C 1
ATOM 6925 O O . PHE F 1 124 ? 49.653 43.818 51.495 1.00 19.94 127 PHE F O 1
ATOM 6933 N N . MET F 1 125 ? 48.078 43.924 53.102 1.00 21.54 128 MET F N 1
ATOM 6934 C CA A MET F 1 125 ? 46.966 44.119 52.174 0.50 22.49 128 MET F CA 1
ATOM 6935 C CA B MET F 1 125 ? 46.954 44.127 52.188 0.50 22.50 128 MET F CA 1
ATOM 6936 C C . MET F 1 125 ? 46.756 45.612 51.906 1.00 23.18 128 MET F C 1
ATOM 6937 O O . MET F 1 125 ? 46.693 46.034 50.751 1.00 23.38 128 MET F O 1
ATOM 6946 N N . SER F 1 126 ? 46.656 46.400 52.976 1.00 24.15 129 SER F N 1
ATOM 6947 C CA . SER F 1 126 ? 46.391 47.836 52.871 1.00 24.98 129 SER F CA 1
ATOM 6948 C C . SER F 1 126 ? 47.543 48.717 53.372 1.00 25.44 129 SER F C 1
ATOM 6949 O O . SER F 1 126 ? 48.171 48.416 54.390 1.00 24.74 129 SER F O 1
ATOM 6952 N N . ASP F 1 127 ? 47.787 49.803 52.640 1.00 26.07 130 ASP F N 1
ATOM 6953 C CA . ASP F 1 127 ? 48.704 50.861 53.039 1.00 27.10 130 ASP F CA 1
ATOM 6954 C C . ASP F 1 127 ? 47.953 52.208 53.045 1.00 27.71 130 ASP F C 1
ATOM 6955 O O . ASP F 1 127 ? 48.464 53.211 52.552 1.00 27.43 130 ASP F O 1
ATOM 6960 N N . LYS F 1 128 ? 46.736 52.199 53.603 1.00 28.75 131 LYS F N 1
ATOM 6961 C CA . LYS F 1 128 ? 45.869 53.387 53.745 1.00 29.78 131 LYS F CA 1
ATOM 6962 C C . LYS F 1 128 ? 46.590 54.631 54.245 1.00 29.93 131 LYS F C 1
ATOM 6963 O O . LYS F 1 128 ? 46.324 55.740 53.783 1.00 30.10 131 LYS F O 1
ATOM 6969 N N . TYR F 1 129 ? 47.452 54.446 55.240 1.00 30.17 132 TYR F N 1
ATOM 6970 C CA . TYR F 1 129 ? 48.061 55.567 55.958 1.00 30.29 132 TYR F CA 1
ATOM 6971 C C . TYR F 1 129 ? 49.529 55.746 55.597 1.00 29.97 132 TYR F C 1
ATOM 6972 O O . TYR F 1 129 ? 50.336 56.107 56.451 1.00 29.56 132 TYR F O 1
ATOM 6981 N N . HIS F 1 130 ? 49.858 55.526 54.324 1.00 29.73 133 HIS F N 1
ATOM 6982 C CA . HIS F 1 130 ? 51.239 55.598 53.833 1.00 29.71 133 HIS F CA 1
ATOM 6983 C C . HIS F 1 130 ? 51.957 56.899 54.223 1.00 29.86 133 HIS F C 1
ATOM 6984 O O . HIS F 1 130 ? 53.130 56.877 54.580 1.00 30.01 133 HIS F O 1
ATOM 6991 N N . ASP F 1 131 ? 51.253 58.026 54.162 1.00 29.94 134 ASP F N 1
ATOM 6992 C CA . ASP F 1 131 ? 51.875 59.328 54.422 1.00 29.70 134 ASP F CA 1
ATOM 6993 C C . ASP F 1 131 ? 51.928 59.713 55.908 1.00 29.18 134 ASP F C 1
ATOM 6994 O O . ASP F 1 131 ? 52.390 60.798 56.234 1.00 29.48 134 ASP F O 1
ATOM 6999 N N . SER F 1 132 ? 51.470 58.839 56.804 1.00 28.66 135 SER F N 1
ATOM 7000 C CA . SER F 1 132 ? 51.502 59.123 58.239 1.00 28.20 135 SER F CA 1
ATOM 7001 C C . SER F 1 132 ? 52.930 59.045 58.763 1.00 28.03 135 SER F C 1
ATOM 7002 O O . SER F 1 132 ? 53.783 58.385 58.173 1.00 28.16 135 SER F O 1
ATOM 7005 N N . ASP F 1 133 ? 53.194 59.729 59.869 1.00 27.78 136 ASP F N 1
ATOM 7006 C CA . ASP F 1 133 ? 54.509 59.646 60.507 1.00 27.52 136 ASP F CA 1
ATOM 7007 C C . ASP F 1 133 ? 54.809 58.213 60.976 1.00 26.58 136 ASP F C 1
ATOM 7008 O O . ASP F 1 133 ? 55.954 57.763 60.930 1.00 26.21 136 ASP F O 1
ATOM 7013 N N . GLU F 1 134 ? 53.769 57.513 61.418 1.00 25.55 137 GLU F N 1
ATOM 7014 C CA . GLU F 1 134 ? 53.890 56.150 61.935 1.00 25.19 137 GLU F CA 1
ATOM 7015 C C . GLU F 1 134 ? 54.366 55.180 60.852 1.00 24.00 137 GLU F C 1
ATOM 7016 O O . GLU F 1 134 ? 55.272 54.376 61.078 1.00 23.55 137 GLU F O 1
ATOM 7022 N N . ALA F 1 135 ? 53.730 55.254 59.686 1.00 22.52 138 ALA F N 1
ATOM 7023 C CA . ALA F 1 135 ? 54.083 54.400 58.559 1.00 21.65 138 ALA F CA 1
ATOM 7024 C C . ALA F 1 135 ? 55.448 54.789 57.996 1.00 20.77 138 ALA F C 1
ATOM 7025 O O . ALA F 1 135 ? 56.251 53.914 57.673 1.00 20.15 138 ALA F O 1
ATOM 7027 N N . THR F 1 136 ? 55.705 56.098 57.904 1.00 19.75 139 THR F N 1
ATOM 7028 C CA . THR F 1 136 ? 56.984 56.633 57.411 1.00 19.38 139 THR F CA 1
ATOM 7029 C C . THR F 1 136 ? 58.169 56.168 58.272 1.00 18.36 139 THR F C 1
ATOM 7030 O O . THR F 1 136 ? 59.195 55.713 57.750 1.00 18.08 139 THR F O 1
ATOM 7034 N N . ALA F 1 137 ? 58.008 56.268 59.589 1.00 17.44 140 ALA F N 1
ATOM 7035 C CA . ALA F 1 137 ? 59.005 55.782 60.534 1.00 16.69 140 ALA F CA 1
ATOM 7036 C C . ALA F 1 137 ? 59.149 54.255 60.459 1.00 15.95 140 ALA F C 1
ATOM 7037 O O . ALA F 1 137 ? 60.252 53.749 60.580 1.00 14.84 140 ALA F O 1
ATOM 7039 N N . ALA F 1 138 ? 58.037 53.543 60.261 1.00 15.47 141 ALA F N 1
ATOM 7040 C CA . ALA F 1 138 ? 58.045 52.071 60.096 1.00 15.67 141 ALA F CA 1
ATOM 7041 C C . ALA F 1 138 ? 58.879 51.627 58.893 1.00 15.74 141 ALA F C 1
ATOM 7042 O O . ALA F 1 138 ? 59.710 50.715 59.005 1.00 15.98 141 ALA F O 1
ATOM 7044 N N . ARG F 1 139 ? 58.660 52.279 57.750 1.00 15.79 142 ARG F N 1
ATOM 7045 C CA . ARG F 1 139 ? 59.441 52.009 56.539 1.00 15.99 142 ARG F CA 1
ATOM 7046 C C . ARG F 1 139 ? 60.943 52.247 56.741 1.00 15.97 142 ARG F C 1
ATOM 7047 O O . ARG F 1 139 ? 61.757 51.428 56.338 1.00 16.26 142 ARG F O 1
ATOM 7055 N N . LEU F 1 140 ? 61.307 53.361 57.376 1.00 15.91 143 LEU F N 1
ATOM 7056 C CA . LEU F 1 140 ? 62.718 53.665 57.638 1.00 15.79 143 LEU F CA 1
ATOM 7057 C C . LEU F 1 140 ? 63.364 52.583 58.502 1.00 15.19 143 LEU F C 1
ATOM 7058 O O . LEU F 1 140 ? 64.475 52.106 58.204 1.00 14.97 143 LEU F O 1
ATOM 7063 N N . LEU F 1 141 ? 62.672 52.207 59.576 1.00 14.44 144 LEU F N 1
ATOM 7064 C CA . LEU F 1 141 ? 63.168 51.174 60.467 1.00 14.29 144 LEU F CA 1
ATOM 7065 C C . LEU F 1 141 ? 63.354 49.849 59.723 1.00 14.25 144 LEU F C 1
ATOM 7066 O O . LEU F 1 141 ? 64.394 49.214 59.846 1.00 13.69 144 LEU F O 1
ATOM 7071 N N . PHE F 1 142 ? 62.349 49.438 58.951 1.00 14.21 145 PHE F N 1
ATOM 7072 C CA . PHE F 1 142 ? 62.465 48.232 58.130 1.00 14.51 145 PHE F CA 1
ATOM 7073 C C . PHE F 1 142 ? 63.635 48.353 57.147 1.00 14.93 145 PHE F C 1
ATOM 7074 O O . PHE F 1 142 ? 64.444 47.439 57.026 1.00 14.29 145 PHE F O 1
ATOM 7082 N N . ASN F 1 143 ? 63.718 49.482 56.452 1.00 15.86 146 ASN F N 1
ATOM 7083 C CA . ASN F 1 143 ? 64.824 49.720 55.524 1.00 16.88 146 ASN F CA 1
ATOM 7084 C C . ASN F 1 143 ? 66.160 49.493 56.204 1.00 17.39 146 ASN F C 1
ATOM 7085 O O . ASN F 1 143 ? 66.987 48.726 55.716 1.00 17.56 146 ASN F O 1
ATOM 7090 N N . MET F 1 144 ? 66.351 50.141 57.349 1.00 18.35 147 MET F N 1
ATOM 7091 C CA . MET F 1 144 ? 67.608 50.025 58.101 1.00 19.39 147 MET F CA 1
ATOM 7092 C C . MET F 1 144 ? 67.870 48.638 58.641 1.00 18.48 147 MET F C 1
ATOM 7093 O O . MET F 1 144 ? 69.012 48.185 58.617 1.00 18.25 147 MET F O 1
ATOM 7098 N N . ALA F 1 145 ? 66.828 47.968 59.136 1.00 17.34 148 ALA F N 1
ATOM 7099 C CA . ALA F 1 145 ? 66.994 46.630 59.707 1.00 17.41 148 ALA F CA 1
ATOM 7100 C C . ALA F 1 145 ? 67.119 45.527 58.655 1.00 17.67 148 ALA F C 1
ATOM 7101 O O . ALA F 1 145 ? 67.385 44.379 58.997 1.00 17.62 148 ALA F O 1
ATOM 7103 N N . GLY F 1 146 ? 66.909 45.861 57.384 1.00 17.61 149 GLY F N 1
ATOM 7104 C CA . GLY F 1 146 ? 66.925 44.859 56.328 1.00 17.91 149 GLY F CA 1
ATOM 7105 C C . GLY F 1 146 ? 65.655 44.023 56.287 1.00 17.75 149 GLY F C 1
ATOM 7106 O O . GLY F 1 146 ? 65.688 42.878 55.867 1.00 18.35 149 GLY F O 1
ATOM 7107 N N . VAL F 1 147 ? 64.541 44.588 56.751 1.00 17.38 150 VAL F N 1
ATOM 7108 C CA . VAL F 1 147 ? 63.243 43.939 56.665 1.00 16.63 150 VAL F CA 1
ATOM 7109 C C . VAL F 1 147 ? 62.565 44.430 55.394 1.00 16.80 150 VAL F C 1
ATOM 7110 O O . VAL F 1 147 ? 62.345 45.621 55.224 1.00 16.95 150 VAL F O 1
ATOM 7114 N N . THR F 1 148 ? 62.231 43.517 54.490 1.00 16.97 151 THR F N 1
ATOM 7115 C CA . THR F 1 148 ? 61.586 43.911 53.249 1.00 17.12 151 THR F CA 1
ATOM 7116 C C . THR F 1 148 ? 60.075 43.836 53.402 1.00 17.55 151 THR F C 1
ATOM 7117 O O . THR F 1 148 ? 59.559 43.128 54.265 1.00 17.23 151 THR F O 1
ATOM 7121 N N . PHE F 1 149 ? 59.368 44.604 52.584 1.00 17.88 152 PHE F N 1
ATOM 7122 C CA . PHE F 1 149 ? 57.920 44.605 52.600 1.00 18.26 152 PHE F CA 1
ATOM 7123 C C . PHE F 1 149 ? 57.361 44.687 51.193 1.00 18.92 152 PHE F C 1
ATOM 7124 O O . PHE F 1 149 ? 58.005 45.208 50.287 1.00 18.79 152 PHE F O 1
ATOM 7132 N N . ARG F 1 150 ? 56.151 44.169 51.028 1.00 19.90 153 ARG F N 1
ATOM 7133 C CA . ARG F 1 150 ? 55.468 44.194 49.744 1.00 21.29 153 ARG F CA 1
ATOM 7134 C C . ARG F 1 150 ? 53.959 44.066 49.920 1.00 21.71 153 ARG F C 1
ATOM 7135 O O . ARG F 1 150 ? 53.480 43.481 50.896 1.00 20.53 153 ARG F O 1
ATOM 7143 N N . LYS F 1 151 ? 53.228 44.629 48.969 1.00 23.17 154 LYS F N 1
ATOM 7144 C CA . LYS F 1 151 ? 51.776 44.620 48.995 1.00 25.01 154 LYS F CA 1
ATOM 7145 C C . LYS F 1 151 ? 51.283 43.287 48.458 1.00 26.09 154 LYS F C 1
ATOM 7146 O O . LYS F 1 151 ? 51.780 42.809 47.443 1.00 25.92 154 LYS F O 1
ATOM 7152 N N . PHE F 1 152 ? 50.313 42.697 49.150 1.00 27.79 155 PHE F N 1
ATOM 7153 C CA . PHE F 1 152 ? 49.660 41.467 48.705 1.00 29.24 155 PHE F CA 1
ATOM 7154 C C . PHE F 1 152 ? 48.527 41.783 47.731 1.00 30.40 155 PHE F C 1
ATOM 7155 O O . PHE F 1 152 ? 47.695 42.645 47.998 1.00 30.01 155 PHE F O 1
ATOM 7163 N N . ILE F 1 153 ? 48.514 41.069 46.607 1.00 31.86 156 ILE F N 1
ATOM 7164 C CA . ILE F 1 153 ? 47.475 41.185 45.590 1.00 33.14 156 ILE F CA 1
ATOM 7165 C C . ILE F 1 153 ? 46.718 39.845 45.531 1.00 33.77 156 ILE F C 1
ATOM 7166 O O . ILE F 1 153 ? 47.266 38.855 45.039 1.00 33.73 156 ILE F O 1
ATOM 7171 N N . PRO F 1 154 ? 45.480 39.800 46.066 1.00 34.72 157 PRO F N 1
ATOM 7172 C CA . PRO F 1 154 ? 44.698 38.558 46.101 1.00 35.61 157 PRO F CA 1
ATOM 7173 C C . PRO F 1 154 ? 44.278 38.025 44.729 1.00 36.41 157 PRO F C 1
ATOM 7174 O O . PRO F 1 154 ? 43.967 38.800 43.823 1.00 36.46 157 PRO F O 1
ATOM 7178 N N . LYS F 1 155 ? 44.262 36.702 44.604 1.00 37.51 158 LYS F N 1
ATOM 7179 C CA . LYS F 1 155 ? 43.750 36.014 43.412 1.00 38.24 158 LYS F CA 1
ATOM 7180 C C . LYS F 1 155 ? 42.224 36.129 43.307 1.00 38.97 158 LYS F C 1
ATOM 7181 O O . LYS F 1 155 ? 41.669 36.008 42.215 1.00 39.33 158 LYS F O 1
ATOM 7185 N N . CYS F 1 156 ? 41.556 36.337 44.445 1.00 39.38 159 CYS F N 1
ATOM 7186 C CA . CYS F 1 156 ? 40.134 36.705 44.482 1.00 39.81 159 CYS F CA 1
ATOM 7187 C C . CYS F 1 156 ? 39.803 37.460 45.776 1.00 38.93 159 CYS F C 1
ATOM 7188 O O . CYS F 1 156 ? 40.579 37.439 46.727 1.00 39.25 159 CYS F O 1
ATOM 7191 N N . SER F 1 157 ? 38.647 38.113 45.810 1.00 38.06 160 SER F N 1
ATOM 7192 C CA . SER F 1 157 ? 38.319 39.039 46.894 1.00 37.38 160 SER F CA 1
ATOM 7193 C C . SER F 1 157 ? 37.630 38.399 48.106 1.00 36.30 160 SER F C 1
ATOM 7194 O O . SER F 1 157 ? 37.582 39.006 49.179 1.00 36.09 160 SER F O 1
ATOM 7197 N N . LYS F 1 158 ? 37.091 37.193 47.935 1.00 35.07 161 LYS F N 1
ATOM 7198 C CA . LYS F 1 158 ? 36.338 36.529 48.997 1.00 33.96 161 LYS F CA 1
ATOM 7199 C C . LYS F 1 158 ? 36.618 35.039 49.072 1.00 32.56 161 LYS F C 1
ATOM 7200 O O . LYS F 1 158 ? 36.928 34.394 48.064 1.00 32.23 161 LYS F O 1
ATOM 7206 N N . ILE F 1 159 ? 36.519 34.516 50.291 1.00 30.89 162 ILE F N 1
ATOM 7207 C CA . ILE F 1 159 ? 36.630 33.092 50.555 1.00 29.84 162 ILE F CA 1
ATOM 7208 C C . ILE F 1 159 ? 35.478 32.716 51.466 1.00 29.02 162 ILE F C 1
ATOM 7209 O O . ILE F 1 159 ? 35.259 33.356 52.490 1.00 28.20 162 ILE F O 1
ATOM 7214 N N . VAL F 1 160 ? 34.734 31.689 51.076 1.00 28.37 163 VAL F N 1
ATOM 7215 C CA . VAL F 1 160 ? 33.621 31.209 51.873 1.00 28.20 163 VAL F CA 1
ATOM 7216 C C . VAL F 1 160 ? 34.031 29.910 52.561 1.00 28.04 163 VAL F C 1
ATOM 7217 O O . VAL F 1 160 ? 34.597 29.011 51.934 1.00 27.78 163 VAL F O 1
ATOM 7221 N N . ILE F 1 161 ? 33.771 29.838 53.859 1.00 28.06 164 ILE F N 1
ATOM 7222 C CA . ILE F 1 161 ? 33.994 28.626 54.629 1.00 28.63 164 ILE F CA 1
ATOM 7223 C C . ILE F 1 161 ? 32.620 28.069 54.961 1.00 29.32 164 ILE F C 1
ATOM 7224 O O . ILE F 1 161 ? 31.799 28.770 55.538 1.00 29.12 164 ILE F O 1
ATOM 7229 N N . ASP F 1 162 ? 32.365 26.827 54.558 1.00 30.21 165 ASP F N 1
ATOM 7230 C CA . ASP F 1 162 ? 31.065 26.200 54.751 1.00 31.16 165 ASP F CA 1
ATOM 7231 C C . ASP F 1 162 ? 31.218 24.911 55.551 1.00 31.65 165 ASP F C 1
ATOM 7232 O O . ASP F 1 162 ? 31.757 23.921 55.046 1.00 31.38 165 ASP F O 1
ATOM 7237 N N . PHE F 1 163 ? 30.733 24.923 56.793 1.00 32.35 166 PHE F N 1
ATOM 7238 C CA . PHE F 1 163 ? 30.828 23.750 57.665 1.00 33.17 166 PHE F CA 1
ATOM 7239 C C . PHE F 1 163 ? 29.972 22.573 57.175 1.00 34.41 166 PHE F C 1
ATOM 7240 O O . PHE F 1 163 ? 30.222 21.432 57.556 1.00 34.66 166 PHE F O 1
ATOM 7248 N N . ASP F 1 164 ? 28.969 22.853 56.343 1.00 36.08 167 ASP F N 1
ATOM 7249 C CA . ASP F 1 164 ? 28.115 21.805 55.755 1.00 37.32 167 ASP F CA 1
ATOM 7250 C C . ASP F 1 164 ? 28.751 21.111 54.549 1.00 38.02 167 ASP F C 1
ATOM 7251 O O . ASP F 1 164 ? 28.235 20.095 54.091 1.00 38.38 167 ASP F O 1
ATOM 7256 N N . SER F 1 165 ? 29.857 21.655 54.039 1.00 38.91 168 SER F N 1
ATOM 7257 C CA . SER F 1 165 ? 30.527 21.123 52.844 1.00 39.62 168 SER F CA 1
ATOM 7258 C C . SER F 1 165 ? 31.106 19.713 53.023 1.00 40.29 168 SER F C 1
ATOM 7259 O O . SER F 1 165 ? 31.318 18.991 52.042 1.00 40.35 168 SER F O 1
ATOM 7262 N N . ILE F 1 166 ? 31.396 19.344 54.267 1.00 40.92 169 ILE F N 1
ATOM 7263 C CA . ILE F 1 166 ? 31.918 18.014 54.579 1.00 41.38 169 ILE F CA 1
ATOM 7264 C C . ILE F 1 166 ? 30.813 16.948 54.474 1.00 41.94 169 ILE F C 1
ATOM 7265 O O . ILE F 1 166 ? 31.098 15.780 54.214 1.00 42.31 169 ILE F O 1
ATOM 7270 N N . ASN F 1 167 ? 29.560 17.361 54.661 1.00 42.62 170 ASN F N 1
ATOM 7271 C CA . ASN F 1 167 ? 28.417 16.445 54.607 1.00 43.08 170 ASN F CA 1
ATOM 7272 C C . ASN F 1 167 ? 28.146 16.004 53.174 1.00 43.20 170 ASN F C 1
ATOM 7273 O O . ASN F 1 167 ? 28.212 16.816 52.251 1.00 43.48 170 ASN F O 1
#

Radius of gyration: 30.18 Å; Cα contacts (8 Å, |Δi|>4): 2229; chains: 6; bounding box: 76×84×70 Å

InterPro domains:
  IPR002125 Cytidine and deoxycytidylate deaminase domain [PF00383] (14-128)
  IPR002125 Cytidine and deoxycytidylate deaminase domain [PS51747] (14-145)
  IPR015517 Deoxycytidylate deaminase-related [PTHR11086] (5-172)
  IPR016192 APOBEC/CMP deaminase, zinc-binding [PS00903] (84-117)
  IPR016193 Cytidine deaminase-like [SSF53927] (17-156)
  IPR016473 Deoxycytidylate deaminase [PIRSF006019] (7-159)
  IPR035105 Deoxycytidylate deaminase domain [cd01286] (17-138)

CATH classification: 3.40.140.10

GO terms:
  GO:0070694 5-hydroxymethyl-dUMP N-hydrolase activity (F, IDA)
  GO:0043174 nucleoside salvage (P, IMP)
  GO:0004132 dCMP deaminase activity (F, TAS)
  GO:0006220 pyrimidine nucleotide metabolic process (P, TAS)
  GO:0005829 cytosol (C, TAS)
  GO:0042802 identical protein binding (F, IPI)
  GO:0005515 protein binding (F, IPI)

Foldseek 3Di:
DDDDPPDDDLLVVQLVLFVVQQVVEPQPPDGKKKWKAAPVSDTQFIFIKAFDPPDDPVPAARACDDPDPSNHCVVTMDHNLRRRVVSCRARIEMEIAEQDFLVSLVVCLVSNHQEYEYADDPVCVDPRNVNSVVSNVVSNHYYDYDDDPDDDDDDDPVPD/DDQDLVNVQLVQQVVLQVVEPQPPDTWKKWKAAPVSDTFFIFIKDFDPPDPPVPQANACDDPDCSNHCVVTMDHNLRRRPVRGLRARIEMETAEQDFQVSLVVCLVSNHQEYEYADDPVCVDPRNVNSVVSSVVSNRYYDYDDDPDPDDDDDPVVVD/DDDDLVNVQLVQQVVLQVVEPPPPGTKKKWKAAPVSDTFFIFIKAFPPPCRVDDDVVGIDHNLRRRLVRGHAQIEMEMAEQDFLVSLVVCLVSNHQEYEYADDPCCVPPRNVNSVVSCVVRRRYYHHDDDPDPDDDDDPVPD/DDDDLVRVQLVQQVVQLVVEPDPPDRKKKWKAAPVRDTFFIFIKYFDPPDVHPPQVVQVVVPNCRGMDHNLNRRLVSGHAAIEMEMAEQDFLVSLVSCLVSNHQEYEYADDPPCVPPRNVNSVVSNVVSNHYYDYDDDDDPDDDDDPVPD/DDDLVNVQLVQQVVLQVVEPQPPDGKKKWKAAPVRDTFFIFIKAFDPPPGPPPQANADDDPDPSNHCVVTMDHRLRRRQVRGQVVASARIEMEMAEQDFLVSLVVCLVRNHQEYEYADDPVCVDPRNVNSVVSCVVSNRYYDHDDDPDDDDDDDPCVVPDDD/DDPDDDDLVNVQLVQQVVQLVPEPQPPDRKKKWKAAPVRHTQFIFIKYFDPPDDPPPQARADDDPDCSNHCVVTMDHNLRRRVVSCRARIEMEIAEQDFLVSLVVCLVSNHAEYEYADDPPCVDPRNVNSVVSNVVSNRYYDYDDDPDDDDDDDPVVVD

Nearest PDB structures (foldseek):
  2w4l-assembly1_B  TM=1.006E+00  e=2.959E-36  Homo sapiens
  2w4l-assembly1_F  TM=9.925E-01  e=3.077E-34  Homo sapiens
  2w4l-assembly1_E  TM=9.958E-01  e=7.689E-34  Homo sapiens
  2w4l-assembly1_C  TM=9.834E-01  e=1.824E-29  Homo sapiens
  2w4l-assembly1_D  TM=9.385E-01  e=8.880E-30  Homo sapiens